Protein AF-0000000074152459 (afdb_homodimer)

Sequence (1018 aa):
MITKLFSEQVTAVPLVAALFVLYLARTVIAWARLRQFTGPRWTGVSNIPHGKAALSEKCHEWYAKVSKEHGPIARIAPGILLTSSPEVWAHVNRQAGYKRSEWYYNACRVEYRRDNVFTQSDNVKHEQRRKQMAPGYSGRENPGLEASIDERLEDLLNLVRTKYISTPDRIVPMDLAKKVQFFTLDVISAVGLGKTFGMLAADKDVDSYLQSSEEGLAAANTAWALGASWLAQSPVLGRFIAPSPRDNNGFGKMMATCFRFVDERVARGDTDKRSDMLASFIRHGLRDDELKSEALEQIIAGSDTTAGAIRGALLLVMTNPRVYALLQKEIDAAVRDGRAPAVGNGLISQAQAKELPLLQAVVRESLRVRTPVANLFPRDVPAGGDTVVVDGERIALPGGVCIGYSAYAMHRDEALYGDDAQAFRPERWFEDDKDKLAAMVRTNDMVFGDGRFTCLGKPVAQMEMAKTIFELLRHFDVALIDPIKPWKTRNLLGLFAISDMWVQVMERSMITKLFSEQVTAVPLVAALFVLYLARTVIAWARLRQFTGPRWTGVSNIPHGKAALSEKCHEWYAKVSKEHGPIARIAPGILLTSSPEVWAHVNRQAGYKRSEWYYNACRVEYRRDNVFTQSDNVKHEQRRKQMAPGYSGRENPGLEASIDERLEDLLNLVRTKYISTPDRIVPMDLAKKVQFFTLDVISAVGLGKTFGMLAADKDVDSYLQSSEEGLAAANTAWALGASWLAQSPVLGRFIAPSPRDNNGFGKMMATCFRFVDERVARGDTDKRSDMLASFIRHGLRDDELKSEALEQIIAGSDTTAGAIRGALLLVMTNPRVYALLQKEIDAAVRDGRAPAVGNGLISQAQAKELPLLQAVVRESLRVRTPVANLFPRDVPAGGDTVVVDGERIALPGGVCIGYSAYAMHRDEALYGDDAQAFRPERWFEDDKDKLAAMVRTNDMVFGDGRFTCLGKPVAQMEMAKTIFELLRHFDVALIDPIKPWKTRNLLGLFAISDMWVQVMERS

Foldseek 3Di:
DVVVVVVVVVVVVVVVVVVVVVLVVLLVVLLVQCVVAAFDPPQSRDLQQQLVLLLVLNVLVVLQVRCVVGHQWHRRHRLEIEGLDLQVQQCLQAPPQKWFDQLQLVLVDQDAQDDALRSDGDLVVNLLRCVLQLVQQDCVLAVCLQVLLQVLLVLLVVLCVPPQAADPVGFRKDWLLQSLLQSQLQSLCCQLLVGGPCCSVVVHCVQCQLVVLVVVLSVSSNCSSVSNSCQLHDPPRVNVVRADCPDNGNNVVVLVVLVVSLVVVVVVVVLPVHRGSLSSSVVSPDDDPNSSSHSSVSSSVRRQLLSQLQVLLVVQLQVDVVLLVVLLVLLVVCCVVVLAPHVVRGFGGPVSLVPRLLLVLSSLLSCLLRPQFAAFSKIFAHQCWDWGADPRDIDTNHGGRIYGYSSNNNSQPCVLQNPCSNDRDSCSCVDPPPVSNVVNVSSSLCSQPHHSRGHSNVVSSSSSNSRSVSVLSNFKNKHFPDPVDQWDWGNRNRGIDTTDRMMTIHTDD/DVVVVVVVVVVVVVVVVVVVVVLVVLLVVLLVQCVVAAFDPPQSRDLQQQLVLLLVLNVLVVLQVRCVVGHQWHRRHRLEIEGLDLQVQQCLQAPPQKWFDQLQLVLVDQDAQDDALRSDGDLVVNLLRCVLQLVQQDCVLAVCLQVLLQVLLVLLVVLCVPPQAADPVGFRKDWLLQSLLQSQLQSLCCQLLVGGPCCSVVVHCVQCQLVVLVVVLSVSSNCSSVSNSCQLHDPPRVNVVRADCPDNGNNVVVLVVLVVSLVVVVVVVVLPVHRGSLSSSVVSPDDDPNSSSHSSVSSSVRRQLLSQLQVLLVVQLQVDVVLLVVLLVLLVVCCVVVLAPHVPRGFGGPVSLVPRLLLVLSSLLSCLLRPQFAAFSKIFAHQCWDWGADPRDIDTNHHGRIYGYSSNNNSQPCVLQNPCSNDRDSCSCVDPPPVSNVVNVSSSLCSQPHHSRGHSNVVSSSSSNSRSVSVLSNFKNKHFPDPVDQWDWGNRNRGIDTTDRMMTIHTDD

Solvent-accessible surface area (backbone atoms only — not comparable to full-atom values): 51220 Å² total; per-residue (Å²): 114,66,67,60,53,53,51,54,49,56,57,46,49,56,51,50,50,50,50,47,50,50,50,50,49,50,33,50,49,33,24,61,67,47,60,87,42,47,51,61,85,60,11,50,68,30,55,59,61,44,19,50,33,41,65,66,26,47,33,44,60,52,43,22,50,45,32,71,76,40,36,50,53,18,29,51,20,54,47,34,34,37,28,35,36,61,61,43,53,47,46,56,36,58,44,82,66,46,29,48,31,57,83,59,29,58,47,65,40,62,44,58,82,43,70,36,74,84,36,39,41,50,63,68,62,28,53,54,48,44,65,30,42,49,52,28,56,33,60,82,49,11,71,53,46,65,59,47,43,48,54,38,51,50,47,48,54,49,47,41,64,73,72,28,54,22,51,82,88,45,64,30,78,34,51,49,40,56,54,43,38,26,40,28,39,26,27,33,26,31,41,43,63,73,45,56,75,47,20,54,85,66,69,45,64,60,72,36,31,61,61,33,45,51,51,49,39,47,50,44,30,47,28,46,31,70,72,46,34,61,50,37,54,31,92,70,60,2,71,76,60,28,62,38,53,82,41,95,46,15,42,14,44,49,45,36,50,49,44,48,46,50,49,52,47,60,70,66,62,53,50,82,80,46,51,32,23,48,27,33,27,43,73,50,65,45,50,70,68,60,36,43,45,43,53,48,48,46,47,60,60,48,13,54,46,44,26,33,36,43,53,37,33,50,52,55,37,33,28,21,36,66,61,38,51,53,50,42,50,52,49,50,48,30,31,74,70,61,59,28,48,43,91,88,63,59,74,63,47,67,75,42,48,71,69,36,65,64,61,51,22,40,53,53,39,24,46,38,73,37,51,34,60,38,39,50,75,42,27,27,36,28,75,88,30,49,75,41,55,56,97,84,38,80,43,80,41,58,43,67,24,29,42,21,44,25,46,61,32,40,53,39,30,41,89,78,62,32,93,39,28,77,44,85,55,42,55,62,73,69,50,81,53,60,68,59,41,49,53,48,49,57,51,55,49,45,79,44,36,40,66,84,59,42,48,68,55,48,62,56,44,53,43,52,41,53,48,49,55,49,50,49,52,67,48,34,44,55,23,55,43,43,61,80,56,41,53,44,75,34,37,38,78,20,36,55,54,59,40,66,23,39,25,35,32,27,72,54,132,115,65,68,60,54,53,50,54,50,58,56,46,48,56,50,49,50,50,52,48,48,50,50,50,49,51,34,49,50,34,26,60,68,45,61,88,41,46,50,61,84,60,11,50,68,29,55,57,60,43,17,51,34,41,65,66,26,48,33,45,59,52,42,22,49,46,32,70,77,42,35,50,54,19,30,49,21,54,48,32,35,37,29,35,37,62,61,45,52,48,46,56,36,58,44,85,66,45,30,49,32,56,81,59,29,59,46,64,41,61,43,61,83,43,69,38,76,84,37,40,40,49,63,68,62,29,53,54,47,45,65,30,42,49,53,28,55,34,62,84,49,10,70,53,46,65,58,46,43,48,54,38,50,50,46,48,54,48,47,42,64,74,72,28,53,22,51,82,88,45,62,29,77,36,53,49,38,56,55,43,37,27,40,27,39,26,28,33,26,30,42,41,63,73,44,57,76,47,21,54,84,66,69,45,64,61,72,36,31,62,62,33,44,52,51,49,38,48,50,45,28,49,28,47,32,68,70,46,34,63,49,38,54,32,93,69,60,2,73,76,61,29,61,39,52,81,39,95,46,15,44,13,45,47,45,36,49,50,43,48,46,50,49,53,48,61,69,66,61,52,49,82,78,45,53,31,25,48,28,34,26,44,74,49,66,46,50,69,69,58,37,43,45,44,53,48,47,46,44,62,61,47,12,54,46,44,24,34,36,43,53,37,34,50,53,55,35,32,29,22,35,67,60,39,51,53,50,42,51,51,50,49,47,31,31,75,69,62,56,29,49,44,90,89,64,59,74,65,47,66,75,45,50,73,68,35,64,65,60,50,23,41,54,53,38,25,46,40,71,37,52,33,60,38,40,48,77,42,26,26,36,29,76,86,29,50,76,42,54,56,97,86,38,80,43,80,41,57,42,68,25,30,42,21,42,24,47,60,34,40,54,38,31,41,90,78,64,32,94,40,27,78,45,85,56,41,54,63,74,69,49,80,54,60,67,60,40,50,53,48,49,57,51,55,49,43,79,46,36,39,66,84,60,41,47,69,56,49,62,56,42,51,44,51,40,52,48,49,56,50,52,48,51,67,48,33,45,55,23,54,43,42,60,80,57,41,53,45,75,37,36,38,79,20,36,54,53,60,39,66,23,38,24,34,32,27,71,55,130

Structure (mmCIF, N/CA/C/O backbone):
data_AF-0000000074152459-model_v1
#
loop_
_entity.id
_entity.type
_entity.pdbx_description
1 polymer 'Cytochrome P450 monooxygenase ABA1'
#
loop_
_atom_site.group_PDB
_atom_site.id
_atom_site.type_symbol
_atom_site.label_atom_id
_atom_site.label_alt_id
_atom_site.label_comp_id
_atom_site.label_asym_id
_atom_site.label_entity_id
_atom_site.label_seq_id
_atom_site.pdbx_PDB_ins_code
_atom_site.Cartn_x
_atom_site.Cartn_y
_atom_site.Cartn_z
_atom_site.occupancy
_atom_site.B_iso_or_equiv
_atom_site.auth_seq_id
_atom_site.auth_comp_id
_atom_site.auth_asym_id
_atom_site.auth_atom_id
_atom_site.pdbx_PDB_model_num
ATOM 1 N N . MET A 1 1 ? -18.844 50.094 -41.281 1 32.16 1 MET A N 1
ATOM 2 C CA . MET A 1 1 ? -18.797 49.156 -40.188 1 32.16 1 MET A CA 1
ATOM 3 C C . MET A 1 1 ? -17.531 48.281 -40.219 1 32.16 1 MET A C 1
ATOM 5 O O . MET A 1 1 ? -17.031 47.844 -39.188 1 32.16 1 MET A O 1
ATOM 9 N N . ILE A 1 2 ? -17.031 48.031 -41.406 1 46.66 2 ILE A N 1
ATOM 10 C CA . ILE A 1 2 ? -15.828 47.219 -41.594 1 46.66 2 ILE A CA 1
ATOM 11 C C . ILE A 1 2 ? -14.594 48.062 -41.281 1 46.66 2 ILE A C 1
ATOM 13 O O . ILE A 1 2 ? -13.609 47.562 -40.719 1 46.66 2 ILE A O 1
ATOM 17 N N . THR A 1 3 ? -14.664 49.25 -41.656 1 40.62 3 THR A N 1
ATOM 18 C CA . THR A 1 3 ? -13.492 50.094 -41.438 1 40.62 3 THR A CA 1
ATOM 19 C C . THR A 1 3 ? -13.258 50.344 -39.938 1 40.62 3 THR A C 1
ATOM 21 O O . THR A 1 3 ? -12.133 50.594 -39.5 1 40.62 3 THR A O 1
ATOM 24 N N . LYS A 1 4 ? -14.43 50.438 -39.25 1 48.94 4 LYS A N 1
ATOM 25 C CA . LYS A 1 4 ? -14.289 50.656 -37.812 1 48.94 4 LYS A CA 1
ATOM 26 C C . LYS A 1 4 ? -13.742 49.375 -37.125 1 48.94 4 LYS A C 1
ATOM 28 O O . LYS A 1 4 ? -13.164 49.469 -36.062 1 48.94 4 LYS A O 1
ATOM 33 N N . LEU A 1 5 ? -14.023 48.219 -37.719 1 48.81 5 LEU A N 1
ATOM 34 C CA . LEU A 1 5 ? -13.5 47 -37.156 1 48.81 5 LEU A CA 1
ATOM 35 C C . LEU A 1 5 ? -11.984 46.906 -37.312 1 48.81 5 LEU A C 1
ATOM 37 O O . LEU A 1 5 ? -11.289 46.406 -36.438 1 48.81 5 LEU A O 1
ATOM 41 N N . PHE A 1 6 ? -11.484 47.531 -38.438 1 52.28 6 PHE A N 1
ATOM 42 C CA . PHE A 1 6 ? -10.039 47.531 -38.656 1 52.28 6 PHE A CA 1
ATOM 43 C C . PHE A 1 6 ? -9.336 48.531 -37.75 1 52.28 6 PHE A C 1
ATOM 45 O O . PHE A 1 6 ? -8.164 48.344 -37.406 1 52.28 6 PHE A O 1
ATOM 52 N N . SER A 1 7 ? -10.031 49.531 -37.375 1 50 7 SER A N 1
ATOM 53 C CA . SER A 1 7 ? -9.406 50.531 -36.5 1 50 7 SER A CA 1
ATOM 54 C C . SER A 1 7 ? -9.281 50 -35.062 1 50 7 SER A C 1
ATOM 56 O O . SER A 1 7 ? -8.281 50.219 -34.406 1 50 7 SER A O 1
ATOM 58 N N . GLU A 1 8 ? -10.258 49.312 -34.656 1 54.03 8 GLU A N 1
ATOM 59 C CA . GLU A 1 8 ? -10.227 48.688 -33.344 1 54.03 8 GLU A CA 1
ATOM 60 C C . GLU A 1 8 ? -9.203 47.562 -33.25 1 54.03 8 GLU A C 1
ATOM 62 O O . GLU A 1 8 ? -8.57 47.375 -32.219 1 54.03 8 GLU A O 1
ATOM 67 N N . GLN A 1 9 ? -8.969 47 -34.406 1 56.75 9 GLN A N 1
ATOM 68 C CA . GLN A 1 9 ? -7.934 45.969 -34.469 1 56.75 9 GLN A CA 1
ATOM 69 C C . GLN A 1 9 ? -6.543 46.594 -34.375 1 56.75 9 GLN A C 1
ATOM 71 O O . GLN A 1 9 ? -5.637 46 -33.781 1 56.75 9 GLN A O 1
ATOM 76 N N . VAL A 1 10 ? -6.48 47.812 -34.812 1 58.53 10 VAL A N 1
ATOM 77 C CA . VAL A 1 10 ? -5.203 48.5 -34.844 1 58.53 10 VAL A CA 1
ATOM 78 C C . VAL A 1 10 ? -4.801 48.875 -33.406 1 58.53 10 VAL A C 1
ATOM 80 O O . VAL A 1 10 ? -3.623 48.812 -33.062 1 58.53 10 VAL A O 1
ATOM 83 N N . THR A 1 11 ? -5.816 49.156 -32.594 1 68.38 11 THR A N 1
ATOM 84 C CA . THR A 1 11 ? -5.508 49.531 -31.219 1 68.38 11 THR A CA 1
ATOM 85 C C . THR A 1 11 ? -5.234 48.312 -30.344 1 68.38 11 THR A C 1
ATOM 87 O O . THR A 1 11 ? -4.488 48.406 -29.359 1 68.38 11 THR A O 1
ATOM 90 N N . ALA A 1 12 ? -5.73 47.219 -30.797 1 78.19 12 ALA A N 1
ATOM 91 C CA . ALA A 1 12 ? -5.586 46 -29.969 1 78.19 12 ALA A CA 1
ATOM 92 C C . ALA A 1 12 ? -4.188 45.406 -30.109 1 78.19 12 ALA A C 1
ATOM 94 O O . ALA A 1 12 ? -3.619 44.906 -29.141 1 78.19 12 ALA A O 1
ATOM 95 N N . VAL A 1 13 ? -3.617 45.594 -31.266 1 81.25 13 VAL A N 1
ATOM 96 C CA . VAL A 1 13 ? -2.326 44.969 -31.531 1 81.25 13 VAL A CA 1
ATOM 97 C C . VAL A 1 13 ? -1.237 45.656 -30.719 1 81.25 13 VAL A C 1
ATOM 99 O O . VAL A 1 13 ? -0.46 45 -30.031 1 81.25 13 VAL A O 1
ATOM 102 N N . PRO A 1 14 ? -1.283 46.969 -30.734 1 84.69 14 PRO A N 1
ATOM 103 C CA . PRO A 1 14 ? -0.271 47.625 -29.906 1 84.69 14 PRO A CA 1
ATOM 104 C C . PRO A 1 14 ? -0.463 47.312 -28.422 1 84.69 14 PRO A C 1
ATOM 106 O O . PRO A 1 14 ? 0.516 47.188 -27.672 1 84.69 14 PRO A O 1
ATOM 109 N N . LEU A 1 15 ? -1.603 47.312 -28.062 1 87.56 15 LEU A N 1
ATOM 110 C CA . LEU A 1 15 ? -1.88 47 -26.656 1 87.56 15 LEU A CA 1
ATOM 111 C C . LEU A 1 15 ? -1.425 45.562 -26.328 1 87.56 15 LEU A C 1
ATOM 113 O O . LEU A 1 15 ? -0.815 45.344 -25.281 1 87.56 15 LEU A O 1
ATOM 117 N N . VAL A 1 16 ? -1.729 44.656 -27.141 1 88.06 16 VAL A N 1
ATOM 118 C CA . VAL A 1 16 ? -1.307 43.281 -26.938 1 88.06 16 VAL A CA 1
ATOM 119 C C . VAL A 1 16 ? 0.218 43.188 -26.969 1 88.06 16 VAL A C 1
ATOM 121 O O . VAL A 1 16 ? 0.818 42.469 -26.156 1 88.06 16 VAL A O 1
ATOM 124 N N . ALA A 1 17 ? 0.776 43.844 -27.875 1 88.25 17 ALA A N 1
ATOM 125 C CA . ALA A 1 17 ? 2.234 43.875 -27.938 1 88.25 17 ALA A CA 1
ATOM 126 C C . ALA A 1 17 ? 2.834 44.5 -26.672 1 88.25 17 ALA A C 1
ATOM 128 O O . ALA A 1 17 ? 3.832 44 -26.156 1 88.25 17 ALA A O 1
ATOM 129 N N . ALA A 1 18 ? 2.299 45.531 -26.266 1 89.19 18 ALA A N 1
ATOM 130 C CA . ALA A 1 18 ? 2.766 46.156 -25.031 1 89.19 18 ALA A CA 1
ATOM 131 C C . ALA A 1 18 ? 2.609 45.219 -23.844 1 89.19 18 ALA A C 1
ATOM 133 O O . ALA A 1 18 ? 3.504 45.125 -23 1 89.19 18 ALA A O 1
ATOM 134 N N . LEU A 1 19 ? 1.515 44.625 -23.797 1 87.69 19 LEU A N 1
ATOM 135 C CA . LEU A 1 19 ? 1.275 43.656 -22.734 1 87.69 19 LEU A CA 1
ATOM 136 C C . LEU A 1 19 ? 2.262 42.5 -22.812 1 87.69 19 LEU A C 1
ATOM 138 O O . LEU A 1 19 ? 2.73 42 -21.781 1 87.69 19 LEU A O 1
ATOM 142 N N . PHE A 1 20 ? 2.516 42.156 -23.938 1 88 20 PHE A N 1
ATOM 143 C CA . PHE A 1 20 ? 3.479 41.062 -24.141 1 88 20 PHE A CA 1
ATOM 144 C C . PHE A 1 20 ? 4.875 41.5 -23.703 1 88 20 PHE A C 1
ATOM 146 O O . PHE A 1 20 ? 5.594 40.75 -23.062 1 88 20 PHE A O 1
ATOM 153 N N . VAL A 1 21 ? 5.246 42.656 -24.062 1 87.25 21 VAL A N 1
ATOM 154 C CA . VAL A 1 21 ? 6.547 43.188 -23.672 1 87.25 21 VAL A CA 1
ATOM 155 C C . VAL A 1 21 ? 6.621 43.312 -22.156 1 87.25 21 VAL A C 1
ATOM 157 O O . VAL A 1 21 ? 7.648 43 -21.547 1 87.25 21 VAL A O 1
ATOM 160 N N . LEU A 1 22 ? 5.621 43.75 -21.641 1 87.25 22 LEU A N 1
ATOM 161 C CA . LEU A 1 22 ? 5.566 43.844 -20.188 1 87.25 22 LEU A CA 1
ATOM 162 C C . LEU A 1 22 ? 5.688 42.469 -19.562 1 87.25 22 LEU A C 1
ATOM 164 O O . LEU A 1 22 ? 6.383 42.281 -18.562 1 87.25 22 LEU A O 1
ATOM 168 N N . TYR A 1 23 ? 4.984 41.625 -20.094 1 84.12 23 TYR A N 1
ATOM 169 C CA . TYR A 1 23 ? 5.07 40.25 -19.609 1 84.12 23 TYR A CA 1
ATOM 170 C C . TYR A 1 23 ? 6.496 39.719 -19.719 1 84.12 23 TYR A C 1
ATOM 172 O O . TYR A 1 23 ? 7.016 39.125 -18.781 1 84.12 23 TYR A O 1
ATOM 180 N N . LEU A 1 24 ? 7.059 39.938 -20.797 1 87.31 24 LEU A N 1
ATOM 181 C CA . LEU A 1 24 ? 8.43 39.469 -21.016 1 87.31 24 LEU A CA 1
ATOM 182 C C . LEU A 1 24 ? 9.383 40.156 -20.047 1 87.31 24 LEU A C 1
ATOM 184 O O . LEU A 1 24 ? 10.297 39.531 -19.516 1 87.31 24 LEU A O 1
ATOM 188 N N . ALA A 1 25 ? 9.203 41.406 -19.922 1 88.81 25 ALA A N 1
ATOM 189 C CA . ALA A 1 25 ? 10.055 42.156 -19 1 88.81 25 ALA A CA 1
ATOM 190 C C . ALA A 1 25 ? 9.922 41.625 -17.578 1 88.81 25 ALA A C 1
ATOM 192 O O . ALA A 1 25 ? 10.93 41.406 -16.891 1 88.81 25 ALA A O 1
ATOM 193 N N . ARG A 1 26 ? 8.766 41.438 -17.172 1 85.19 26 ARG A N 1
ATOM 194 C CA . ARG A 1 26 ? 8.523 40.875 -15.836 1 85.19 26 ARG A CA 1
ATOM 195 C C . ARG A 1 26 ? 9.156 39.5 -15.68 1 85.19 26 ARG A C 1
ATOM 197 O O . ARG A 1 26 ? 9.703 39.188 -14.625 1 85.19 26 ARG A O 1
ATOM 204 N N . THR A 1 27 ? 9.055 38.781 -16.688 1 85.81 27 THR A N 1
ATOM 205 C CA . THR A 1 27 ? 9.617 37.438 -16.672 1 85.81 27 THR A CA 1
ATOM 206 C C . THR A 1 27 ? 11.141 37.5 -16.562 1 85.81 27 THR A C 1
ATOM 208 O O . THR A 1 27 ? 11.734 36.719 -15.805 1 85.81 27 THR A O 1
ATOM 211 N N . VAL A 1 28 ? 11.672 38.312 -17.281 1 88 28 VAL A N 1
ATOM 212 C CA . VAL A 1 28 ? 13.125 38.469 -17.281 1 88 28 VAL A CA 1
ATOM 213 C C . VAL A 1 28 ? 13.594 38.969 -15.922 1 88 28 VAL A C 1
ATOM 215 O O . VAL A 1 28 ? 14.602 38.531 -15.391 1 88 28 VAL A O 1
ATOM 218 N N . ILE A 1 29 ? 12.898 39.875 -15.453 1 86.62 29 ILE A N 1
ATOM 219 C CA . ILE A 1 29 ? 13.25 40.469 -14.164 1 86.62 29 ILE A CA 1
ATOM 220 C C . ILE A 1 29 ? 13.141 39.375 -13.078 1 86.62 29 ILE A C 1
ATOM 222 O O . ILE A 1 29 ? 14.039 39.25 -12.242 1 86.62 29 ILE A O 1
ATOM 226 N N . ALA A 1 30 ? 12.094 38.75 -13.062 1 85.31 30 ALA A N 1
ATOM 227 C CA . ALA A 1 30 ? 11.898 37.656 -12.086 1 85.31 30 ALA A CA 1
ATOM 228 C C . ALA A 1 30 ? 13.008 36.625 -12.203 1 85.31 30 ALA A C 1
ATOM 230 O O . ALA A 1 30 ? 13.523 36.156 -11.188 1 85.31 30 ALA A O 1
ATOM 231 N N . TRP A 1 31 ? 13.32 36.312 -13.414 1 87.88 31 TRP A N 1
ATOM 232 C CA . TRP A 1 31 ? 14.398 35.344 -13.656 1 87.88 31 TRP A CA 1
ATOM 233 C C . TRP A 1 31 ? 15.734 35.875 -13.133 1 87.88 31 TRP A C 1
ATOM 235 O O . TRP A 1 31 ? 16.484 35.156 -12.492 1 87.88 31 TRP A O 1
ATOM 245 N N . ALA A 1 32 ? 15.961 37.031 -13.414 1 89.06 32 ALA A N 1
ATOM 246 C CA . ALA A 1 32 ? 17.234 37.656 -13.039 1 89.06 32 ALA A CA 1
ATOM 247 C C . ALA A 1 32 ? 17.391 37.719 -11.523 1 89.06 32 ALA A C 1
ATOM 249 O O . ALA A 1 32 ? 18.484 37.531 -10.992 1 89.06 32 ALA A O 1
ATOM 250 N N . ARG A 1 33 ? 16.375 37.938 -10.844 1 86.88 33 ARG A N 1
ATOM 251 C CA . ARG A 1 33 ? 16.391 38.031 -9.383 1 86.88 33 ARG A CA 1
ATOM 252 C C . ARG A 1 33 ? 16.781 36.719 -8.734 1 86.88 33 ARG A C 1
ATOM 254 O O . ARG A 1 33 ? 17.406 36.719 -7.664 1 86.88 33 ARG A O 1
ATOM 261 N N . LEU A 1 34 ? 16.375 35.656 -9.352 1 93.19 34 LEU A N 1
ATOM 262 C CA . LEU A 1 34 ? 16.609 34.344 -8.727 1 93.19 34 LEU A CA 1
ATOM 263 C C . LEU A 1 34 ? 17.594 33.531 -9.539 1 93.19 34 LEU A C 1
ATOM 265 O O . LEU A 1 34 ? 17.609 32.281 -9.445 1 93.19 34 LEU A O 1
ATOM 269 N N . ARG A 1 35 ? 18.375 34.156 -10.344 1 90.69 35 ARG A N 1
ATOM 270 C CA . ARG A 1 35 ? 19.281 33.469 -11.273 1 90.69 35 ARG A CA 1
ATOM 271 C C . ARG A 1 35 ? 20.312 32.625 -10.516 1 90.69 35 ARG A C 1
ATOM 273 O O . ARG A 1 35 ? 20.812 31.641 -11.039 1 90.69 35 ARG A O 1
ATOM 280 N N . GLN A 1 36 ? 20.609 33 -9.305 1 92.31 36 GLN A N 1
ATOM 281 C CA . GLN A 1 36 ? 21.641 32.281 -8.547 1 92.31 36 GLN A CA 1
ATOM 282 C C . GLN A 1 36 ? 21.094 30.953 -8.016 1 92.31 36 GLN A C 1
ATOM 284 O O . GLN A 1 36 ? 21.875 30.078 -7.633 1 92.31 36 GLN A O 1
ATOM 289 N N . PHE A 1 37 ? 19.812 30.812 -7.926 1 95.69 37 PHE A N 1
ATOM 290 C CA . PHE A 1 37 ? 19.203 29.594 -7.434 1 95.69 37 PHE A CA 1
ATOM 291 C C . PHE A 1 37 ? 18.812 28.672 -8.586 1 95.69 37 PHE A C 1
ATOM 293 O O . PHE A 1 37 ? 18.203 29.109 -9.555 1 95.69 37 PHE A O 1
ATOM 300 N N . THR A 1 38 ? 19.219 27.453 -8.508 1 96 38 THR A N 1
ATOM 301 C CA . THR A 1 38 ? 18.859 26.484 -9.531 1 96 38 THR A CA 1
ATOM 302 C C . THR A 1 38 ? 17.484 25.859 -9.234 1 96 38 THR A C 1
ATOM 304 O O . THR A 1 38 ? 16.969 26 -8.125 1 96 38 THR A O 1
ATOM 307 N N . GLY A 1 39 ? 16.797 25.312 -10.219 1 96.75 39 GLY A N 1
ATOM 308 C CA . GLY A 1 39 ? 15.516 24.641 -10.133 1 96.75 39 GLY A CA 1
ATOM 309 C C . GLY A 1 39 ? 15.188 23.828 -11.375 1 96.75 39 GLY A C 1
ATOM 310 O O . GLY A 1 39 ? 15.977 23.781 -12.32 1 96.75 39 GLY A O 1
ATOM 311 N N . PRO A 1 40 ? 14.141 23.141 -11.305 1 97.19 40 PRO A N 1
ATOM 312 C CA . PRO A 1 40 ? 13.727 22.391 -12.492 1 97.19 40 PRO A CA 1
ATOM 313 C C . PRO A 1 40 ? 13.609 23.25 -13.742 1 97.19 40 PRO A C 1
ATOM 315 O O . PRO A 1 40 ? 13.453 24.469 -13.641 1 97.19 40 PRO A O 1
ATOM 318 N N . ARG A 1 41 ? 13.633 22.578 -14.875 1 93.38 41 ARG A N 1
ATOM 319 C CA . ARG A 1 41 ? 13.57 23.266 -16.172 1 93.38 41 ARG A CA 1
ATOM 320 C C . ARG A 1 41 ? 12.312 24.125 -16.266 1 93.38 41 ARG A C 1
ATOM 322 O O . ARG A 1 41 ? 11.234 23.719 -15.828 1 93.38 41 ARG A O 1
ATOM 329 N N . TRP A 1 42 ? 12.422 25.344 -16.672 1 94.12 42 TRP A N 1
ATOM 330 C CA . TRP A 1 42 ? 11.367 26.281 -17.031 1 94.12 42 TRP A CA 1
ATOM 331 C C . TRP A 1 42 ? 10.828 27.016 -15.805 1 94.12 42 TRP A C 1
ATOM 333 O O . TRP A 1 42 ? 9.969 27.891 -15.922 1 94.12 42 TRP A O 1
ATOM 343 N N . THR A 1 43 ? 11.297 26.703 -14.562 1 95.25 43 THR A N 1
ATOM 344 C CA . THR A 1 43 ? 10.773 27.328 -13.352 1 95.25 43 THR A CA 1
ATOM 345 C C . THR A 1 43 ? 11.234 28.766 -13.242 1 95.25 43 THR A C 1
ATOM 347 O O . THR A 1 43 ? 10.695 29.547 -12.461 1 95.25 43 THR A O 1
ATOM 350 N N . GLY A 1 44 ? 12.203 29.141 -14.016 1 92.69 44 GLY A N 1
ATOM 351 C CA . GLY A 1 44 ? 12.664 30.516 -14 1 92.69 44 GLY A CA 1
ATOM 352 C C . GLY A 1 44 ? 11.75 31.469 -14.766 1 92.69 44 GLY A C 1
ATOM 353 O O . GLY A 1 44 ? 11.781 32.688 -14.547 1 92.69 44 GLY A O 1
ATOM 354 N N . VAL A 1 45 ? 10.906 30.891 -15.648 1 92.88 45 VAL A N 1
ATOM 355 C CA . VAL A 1 45 ? 10.195 31.797 -16.547 1 92.88 45 VAL A CA 1
ATOM 356 C C . VAL A 1 45 ? 8.711 31.438 -16.562 1 92.88 45 VAL A C 1
ATOM 358 O O . VAL A 1 45 ? 7.902 32.156 -17.141 1 92.88 45 VAL A O 1
ATOM 361 N N . SER A 1 46 ? 8.43 30.312 -15.977 1 93.12 46 SER A N 1
ATOM 362 C CA . SER A 1 46 ? 7.039 29.875 -16.062 1 93.12 46 SER A CA 1
ATOM 363 C C . SER A 1 46 ? 6.578 29.219 -14.773 1 93.12 46 SER A C 1
ATOM 365 O O . SER A 1 46 ? 7.371 28.578 -14.07 1 93.12 46 SER A O 1
ATOM 367 N N . ASN A 1 47 ? 5.277 29.391 -14.523 1 93.62 47 ASN A N 1
ATOM 368 C CA . ASN A 1 47 ? 4.664 28.719 -13.375 1 93.62 47 ASN A CA 1
ATOM 369 C C . ASN A 1 47 ? 4.148 27.328 -13.734 1 93.62 47 ASN A C 1
ATOM 371 O O . ASN A 1 47 ? 3.658 26.609 -12.875 1 93.62 47 ASN A O 1
ATOM 375 N N . ILE A 1 48 ? 4.332 26.875 -14.883 1 95.44 48 ILE A N 1
ATOM 376 C CA . ILE A 1 48 ? 3.707 25.672 -15.406 1 95.44 48 ILE A CA 1
ATOM 377 C C . ILE A 1 48 ? 4.246 24.453 -14.672 1 95.44 48 ILE A C 1
ATOM 379 O O . ILE A 1 48 ? 3.477 23.578 -14.25 1 95.44 48 ILE A O 1
ATOM 383 N N . PRO A 1 49 ? 5.578 24.391 -14.445 1 96.81 49 PRO A N 1
ATOM 384 C CA . PRO A 1 49 ? 6.059 23.203 -13.719 1 96.81 49 PRO A CA 1
ATOM 385 C C . PRO A 1 49 ? 5.465 23.094 -12.312 1 96.81 49 PRO A C 1
ATOM 387 O O . PRO A 1 49 ? 5.086 22 -11.891 1 96.81 49 PRO A O 1
ATOM 390 N N . HIS A 1 50 ? 5.359 24.172 -11.672 1 96.75 50 HIS A N 1
ATOM 391 C CA . HIS A 1 50 ? 4.781 24.188 -10.336 1 96.75 50 HIS A CA 1
ATOM 392 C C . HIS A 1 50 ? 3.297 23.844 -10.375 1 96.75 50 HIS A C 1
ATOM 394 O O . HIS A 1 50 ? 2.814 23.062 -9.547 1 96.75 50 HIS A O 1
ATOM 400 N N . GLY A 1 51 ? 2.572 24.438 -11.266 1 96.38 51 GLY A N 1
ATOM 401 C CA . GLY A 1 51 ? 1.162 24.125 -11.43 1 96.38 51 GLY A CA 1
ATOM 402 C C . GLY A 1 51 ? 0.913 22.656 -11.75 1 96.38 51 GLY A C 1
ATOM 403 O O . GLY A 1 51 ? -0.023 22.0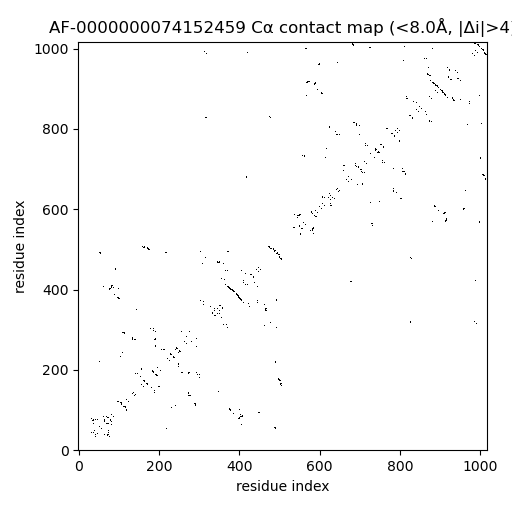47 -11.227 1 96.38 51 GLY A O 1
ATOM 404 N N . LYS A 1 52 ? 1.754 22.172 -12.625 1 97.44 52 LYS A N 1
ATOM 405 C CA . LYS A 1 52 ? 1.649 20.75 -12.984 1 97.44 52 LYS A CA 1
ATOM 406 C C . LYS A 1 52 ? 1.879 19.859 -11.766 1 97.44 52 LYS A C 1
ATOM 408 O O . LYS A 1 52 ? 1.188 18.859 -11.586 1 97.44 52 LYS A O 1
ATOM 413 N N . ALA A 1 53 ? 2.852 20.188 -10.953 1 97.19 53 ALA A N 1
ATOM 414 C CA . ALA A 1 53 ? 3.107 19.453 -9.727 1 97.19 53 ALA A CA 1
ATOM 415 C C . ALA A 1 53 ? 1.896 19.484 -8.797 1 97.19 53 ALA A C 1
ATOM 417 O O . ALA A 1 53 ? 1.519 18.453 -8.219 1 97.19 53 ALA A O 1
ATOM 418 N N . ALA A 1 54 ? 1.307 20.625 -8.711 1 96.25 54 ALA A N 1
ATOM 419 C CA . ALA A 1 54 ? 0.122 20.766 -7.867 1 96.25 54 ALA A CA 1
ATOM 420 C C . ALA A 1 54 ? -1.038 19.938 -8.406 1 96.25 54 ALA A C 1
ATOM 422 O O . ALA A 1 54 ? -1.768 19.312 -7.637 1 96.25 54 ALA A O 1
ATOM 423 N N . LEU A 1 55 ? -1.213 19.938 -9.734 1 96.69 55 LEU A N 1
ATOM 424 C CA . LEU A 1 55 ? -2.305 19.203 -10.367 1 96.69 55 LEU A CA 1
ATOM 425 C C . LEU A 1 55 ? -2.123 17.703 -10.211 1 96.69 55 LEU A C 1
ATOM 427 O O . LEU A 1 55 ? -3.098 16.938 -10.234 1 96.69 55 LEU A O 1
ATOM 431 N N . SER A 1 56 ? -0.892 17.281 -10.039 1 96.88 56 SER A N 1
ATOM 432 C CA . SER A 1 56 ? -0.623 15.859 -9.852 1 96.88 56 SER A CA 1
ATOM 433 C C . SER A 1 56 ? -1.153 15.367 -8.508 1 96.88 56 SER A C 1
ATOM 435 O O . SER A 1 56 ? -1.251 14.164 -8.281 1 96.88 56 SER A O 1
ATOM 437 N N . GLU A 1 57 ? -1.458 16.281 -7.547 1 97.06 57 GLU A N 1
ATOM 438 C CA . GLU A 1 57 ? -1.935 15.992 -6.199 1 97.06 57 GLU A CA 1
ATOM 439 C C . GLU A 1 57 ? -0.879 15.25 -5.391 1 97.06 57 GLU A C 1
ATOM 441 O O . GLU A 1 57 ? -1.21 14.508 -4.461 1 97.06 57 GLU A O 1
ATOM 446 N N . LYS A 1 58 ? 0.351 15.32 -5.801 1 96.81 58 LYS A N 1
ATOM 447 C CA . LYS A 1 58 ? 1.524 14.812 -5.098 1 96.81 58 LYS A CA 1
ATOM 448 C C . LYS A 1 58 ? 2.637 15.859 -5.055 1 96.81 58 LYS A C 1
ATOM 450 O O . LYS A 1 58 ? 3.814 15.523 -5.203 1 96.81 58 LYS A O 1
ATOM 455 N N . CYS A 1 59 ? 2.293 17.047 -4.93 1 97 59 CYS A N 1
ATOM 456 C CA . CYS A 1 59 ? 3.215 18.188 -5.02 1 97 59 CYS A CA 1
ATOM 457 C C . CYS A 1 59 ? 4.332 18.062 -3.99 1 97 59 CYS A C 1
ATOM 459 O O . CYS A 1 59 ? 5.465 18.469 -4.246 1 97 59 CYS A O 1
ATOM 461 N N . HIS A 1 60 ? 4.059 17.484 -2.865 1 97.19 60 HIS A N 1
ATOM 462 C CA . HIS A 1 60 ? 5.043 17.312 -1.799 1 97.19 60 HIS A CA 1
ATOM 463 C C . HIS A 1 60 ? 6.211 16.453 -2.252 1 97.19 60 HIS A C 1
ATOM 465 O O . HIS A 1 60 ? 7.355 16.688 -1.867 1 97.19 60 HIS A O 1
ATOM 471 N N . GLU A 1 61 ? 5.93 15.477 -3.041 1 97.12 61 GLU A N 1
ATOM 472 C CA . GLU A 1 61 ? 7 14.633 -3.566 1 97.12 61 GLU A CA 1
ATOM 473 C C . GLU A 1 61 ? 7.875 15.398 -4.555 1 97.12 61 GLU A C 1
ATOM 475 O O . GLU A 1 61 ? 9.086 15.195 -4.609 1 97.12 61 GLU A O 1
ATOM 480 N N . TRP A 1 62 ? 7.242 16.234 -5.371 1 97.88 62 TRP A N 1
ATOM 481 C CA . TRP A 1 62 ? 7.984 17.078 -6.301 1 97.88 62 TRP A CA 1
ATOM 482 C C . TRP A 1 62 ? 8.906 18.031 -5.551 1 97.88 62 TRP A C 1
ATOM 484 O O . TRP A 1 62 ? 10.062 18.203 -5.93 1 97.88 62 TRP A O 1
ATOM 494 N N . TYR A 1 63 ? 8.406 18.641 -4.477 1 98.31 63 TYR A N 1
ATOM 495 C CA . TYR A 1 63 ? 9.227 19.516 -3.648 1 98.31 63 TYR A CA 1
ATOM 496 C C . TYR A 1 63 ? 10.438 18.781 -3.104 1 98.31 63 TYR A C 1
ATOM 498 O O . TYR A 1 63 ? 11.555 19.312 -3.117 1 98.31 63 TYR A O 1
ATOM 506 N N . ALA A 1 64 ? 10.203 17.609 -2.652 1 97.94 64 ALA A N 1
ATOM 507 C CA . ALA A 1 64 ? 11.305 16.812 -2.105 1 97.94 64 ALA A CA 1
ATOM 508 C C . ALA A 1 64 ? 12.336 16.5 -3.18 1 97.94 64 ALA A C 1
ATOM 510 O O . ALA A 1 64 ? 13.547 16.578 -2.932 1 97.94 64 ALA A O 1
ATOM 511 N N . LYS A 1 65 ? 11.867 16.141 -4.324 1 97.94 65 LYS A N 1
ATOM 512 C CA . LYS A 1 65 ? 12.766 15.836 -5.438 1 97.94 65 LYS A CA 1
ATOM 513 C C . LYS A 1 65 ? 13.594 17.062 -5.82 1 97.94 65 LYS A C 1
ATOM 515 O O . LYS A 1 65 ? 14.797 16.953 -6.051 1 97.94 65 LYS A O 1
ATOM 520 N N . VAL A 1 66 ? 12.953 18.172 -5.906 1 98.31 66 VAL A N 1
ATOM 521 C CA . VAL A 1 66 ? 13.633 19.422 -6.234 1 98.31 66 VAL A CA 1
ATOM 522 C C . VAL A 1 66 ? 14.711 19.719 -5.195 1 98.31 66 VAL A C 1
ATOM 524 O O . VAL A 1 66 ? 15.828 20.094 -5.539 1 98.31 66 VAL A O 1
ATOM 527 N N . SER A 1 67 ? 14.359 19.547 -3.961 1 98.06 67 SER A N 1
ATOM 528 C CA . SER A 1 67 ? 15.305 19.797 -2.879 1 98.06 67 SER A CA 1
ATOM 529 C C . SER A 1 67 ? 16.516 18.875 -2.977 1 98.06 67 SER A C 1
ATOM 531 O O . SER A 1 67 ? 17.641 19.297 -2.73 1 98.06 67 SER A O 1
ATOM 533 N N . LYS A 1 68 ? 16.234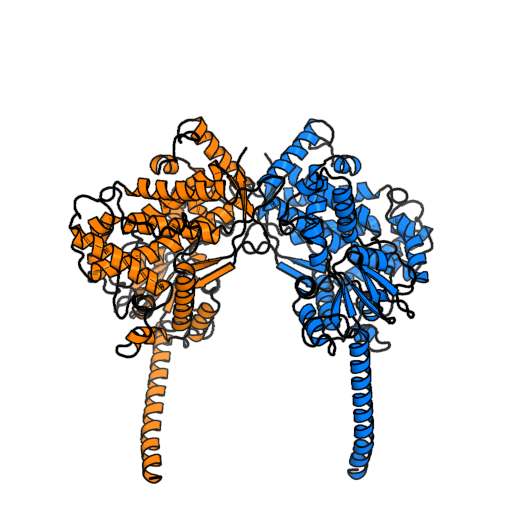 17.672 -3.281 1 97.06 68 LYS A N 1
ATOM 534 C CA . LYS A 1 68 ? 17.312 16.703 -3.41 1 97.06 68 LYS A CA 1
ATOM 535 C C . LYS A 1 68 ? 18.234 17.047 -4.574 1 97.06 68 LYS A C 1
ATOM 537 O O . LYS A 1 68 ? 19.453 16.953 -4.457 1 97.06 68 LYS A O 1
ATOM 542 N N . GLU A 1 69 ? 17.688 17.5 -5.656 1 97.75 69 GLU A N 1
ATOM 543 C CA . GLU A 1 69 ? 18.438 17.703 -6.895 1 97.75 69 GLU A CA 1
ATOM 544 C C . GLU A 1 69 ? 19.125 19.062 -6.902 1 97.75 69 GLU A C 1
ATOM 546 O O . GLU A 1 69 ? 20.188 19.234 -7.504 1 97.75 69 GLU A O 1
ATOM 551 N N . HIS A 1 70 ? 18.484 20.047 -6.215 1 97.5 70 HIS A N 1
ATOM 552 C CA . HIS A 1 70 ? 18.953 21.406 -6.406 1 97.5 70 HIS A CA 1
ATOM 553 C C . HIS A 1 70 ? 19.438 22.016 -5.094 1 97.5 70 HIS A C 1
ATOM 555 O O . HIS A 1 70 ? 19.906 23.156 -5.066 1 97.5 70 HIS A O 1
ATOM 561 N N . GLY A 1 71 ? 19.281 21.25 -3.984 1 95.56 71 GLY A N 1
ATOM 562 C CA . GLY A 1 71 ? 19.891 21.688 -2.732 1 95.56 71 GLY A CA 1
ATOM 563 C C . GLY A 1 71 ? 18.891 22.312 -1.782 1 95.56 71 GLY A C 1
ATOM 564 O O . GLY A 1 71 ? 17.672 22.234 -2.002 1 95.56 71 GLY A O 1
ATOM 565 N N . PRO A 1 72 ? 19.359 22.938 -0.739 1 96.81 72 PRO A N 1
ATOM 566 C CA . PRO A 1 72 ? 18.531 23.391 0.38 1 96.81 72 PRO A CA 1
ATOM 567 C C . PRO A 1 72 ? 17.656 24.594 0.024 1 96.81 72 PRO A C 1
ATOM 569 O O . PRO A 1 72 ? 16.672 24.891 0.716 1 96.81 72 PRO A O 1
ATOM 572 N N . ILE A 1 73 ? 18.016 25.422 -0.95 1 98 73 ILE A N 1
ATOM 573 C CA . ILE A 1 73 ? 17.203 26.484 -1.511 1 98 73 ILE A CA 1
ATOM 574 C C . ILE A 1 73 ? 17.156 26.359 -3.031 1 98 73 ILE A C 1
ATOM 576 O O . ILE A 1 73 ? 18.203 26.359 -3.693 1 98 73 ILE A O 1
ATOM 580 N N . ALA A 1 74 ? 15.977 26.203 -3.527 1 98.06 74 ALA A N 1
ATOM 581 C CA . ALA A 1 74 ? 15.812 25.984 -4.961 1 98.06 74 ALA A CA 1
ATOM 582 C C . ALA A 1 74 ? 14.641 26.797 -5.508 1 98.06 74 ALA A C 1
ATOM 584 O O . ALA A 1 74 ? 13.727 27.156 -4.762 1 98.06 74 ALA A O 1
ATOM 585 N N . ARG A 1 75 ? 14.734 27.125 -6.766 1 97.75 75 ARG A N 1
ATOM 586 C CA . ARG A 1 75 ? 13.648 27.844 -7.434 1 97.75 75 ARG A CA 1
ATOM 587 C C . ARG A 1 75 ? 12.586 26.891 -7.938 1 97.75 75 ARG A C 1
ATOM 589 O O . ARG A 1 75 ? 12.898 25.875 -8.555 1 97.75 75 ARG A O 1
ATOM 596 N N . ILE A 1 76 ? 11.32 27.188 -7.668 1 97.56 76 ILE A N 1
ATOM 597 C CA . ILE A 1 76 ? 10.273 26.281 -8.125 1 97.56 76 ILE A CA 1
ATOM 598 C C . ILE A 1 76 ? 9.305 27.031 -9.039 1 97.56 76 ILE A C 1
ATOM 600 O O . ILE A 1 76 ? 8.43 26.422 -9.656 1 97.56 76 ILE A O 1
ATOM 604 N N . ALA A 1 77 ? 9.375 28.281 -9.172 1 95.75 77 ALA A N 1
ATOM 605 C CA . ALA A 1 77 ? 8.633 29.172 -10.055 1 95.75 77 ALA A CA 1
ATOM 606 C C . ALA A 1 77 ? 9.258 30.562 -10.078 1 95.75 77 ALA A C 1
ATOM 608 O O . ALA A 1 77 ? 10.133 30.875 -9.273 1 95.75 77 ALA A O 1
ATOM 609 N N . PRO A 1 78 ? 8.82 31.406 -11.07 1 93.88 78 PRO A N 1
ATOM 610 C CA . PRO A 1 78 ? 9.32 32.781 -11.016 1 93.88 78 PRO A CA 1
ATOM 611 C C . PRO A 1 78 ? 8.953 33.5 -9.719 1 93.88 78 PRO A C 1
ATOM 613 O O . PRO A 1 78 ? 7.77 33.594 -9.383 1 93.88 78 PRO A O 1
ATOM 616 N N . GLY A 1 79 ? 10 33.844 -8.953 1 94.56 79 GLY A N 1
ATOM 617 C CA . GLY A 1 79 ? 9.781 34.594 -7.73 1 94.56 79 GLY A CA 1
ATOM 618 C C . GLY A 1 79 ? 9.492 33.719 -6.527 1 94.56 79 GLY A C 1
ATOM 619 O O . GLY A 1 79 ? 9.219 34.219 -5.438 1 94.56 79 GLY A O 1
ATOM 620 N N . ILE A 1 80 ? 9.531 32.375 -6.668 1 96.81 80 ILE A N 1
ATOM 621 C CA . ILE A 1 80 ? 9.203 31.484 -5.559 1 96.81 80 ILE A CA 1
ATOM 622 C C . ILE A 1 80 ? 10.367 30.547 -5.293 1 96.81 80 ILE A C 1
ATOM 624 O O . ILE A 1 80 ? 10.789 29.797 -6.18 1 96.81 80 ILE A O 1
ATOM 628 N N . LEU A 1 81 ? 10.844 30.562 -4.094 1 98 81 LEU A N 1
ATOM 629 C CA . LEU A 1 81 ? 11.898 29.672 -3.637 1 98 81 LEU A CA 1
ATOM 630 C C . LEU A 1 81 ? 11.344 28.609 -2.695 1 98 81 LEU A C 1
ATOM 632 O O . LEU A 1 81 ? 10.289 28.797 -2.092 1 98 81 LEU A O 1
ATOM 636 N N . LEU A 1 82 ? 11.992 27.469 -2.695 1 98.38 82 LEU A N 1
ATOM 637 C CA . LEU A 1 82 ? 11.711 26.328 -1.818 1 98.38 82 LEU A CA 1
ATOM 638 C C . LEU A 1 82 ? 12.922 26 -0.947 1 98.38 82 LEU A C 1
ATOM 640 O O . LEU A 1 82 ? 14.055 25.953 -1.439 1 98.38 82 LEU A O 1
ATOM 644 N N . THR A 1 83 ? 12.656 25.844 0.337 1 98.44 83 THR A N 1
ATOM 645 C CA . THR A 1 83 ? 13.781 25.469 1.18 1 98.44 83 THR A CA 1
ATOM 646 C C . THR A 1 83 ? 13.516 24.141 1.89 1 98.44 83 THR A C 1
ATOM 648 O O . THR A 1 83 ? 12.391 23.875 2.295 1 98.44 83 THR A O 1
ATOM 651 N N . SER A 1 84 ? 14.547 23.328 2.021 1 97.94 84 SER A N 1
ATOM 652 C CA . SER A 1 84 ? 14.531 22.109 2.822 1 97.94 84 SER A CA 1
ATOM 653 C C . SER A 1 84 ? 15.414 22.25 4.059 1 97.94 84 SER A C 1
ATOM 655 O O . SER A 1 84 ? 15.625 21.281 4.789 1 97.94 84 SER A O 1
ATOM 657 N N . SER A 1 85 ? 15.93 23.484 4.32 1 97.62 85 SER A N 1
ATOM 658 C CA . SER A 1 85 ? 16.797 23.734 5.465 1 97.62 85 SER A CA 1
ATOM 659 C C . SER A 1 85 ? 16 24.156 6.688 1 97.62 85 SER A C 1
ATOM 661 O O . SER A 1 85 ? 15.312 25.188 6.656 1 97.62 85 SER A O 1
ATOM 663 N N . PRO A 1 86 ? 16.156 23.391 7.781 1 96.75 86 PRO A N 1
ATOM 664 C CA . PRO A 1 86 ? 15.469 23.812 9 1 96.75 86 PRO A CA 1
ATOM 665 C C . PRO A 1 86 ? 15.945 25.172 9.508 1 96.75 86 PRO A C 1
ATOM 667 O O . PRO A 1 86 ? 15.148 25.938 10.062 1 96.75 86 PRO A O 1
ATOM 670 N N . GLU A 1 87 ? 17.156 25.484 9.281 1 96.12 87 GLU A N 1
ATOM 671 C CA . GLU A 1 87 ? 17.719 26.766 9.719 1 96.12 87 GLU A CA 1
ATOM 672 C C . GLU A 1 87 ? 17.078 27.938 8.961 1 96.12 87 GLU A C 1
ATOM 674 O O . GLU A 1 87 ? 16.688 28.922 9.57 1 96.12 87 GLU A O 1
ATOM 679 N N . VAL A 1 88 ? 17.016 27.734 7.703 1 97.44 88 VAL A N 1
ATOM 680 C CA . VAL A 1 88 ? 16.422 28.781 6.883 1 97.44 88 VAL A CA 1
ATOM 681 C C . VAL A 1 88 ? 14.953 28.953 7.25 1 97.44 88 VAL A C 1
ATOM 683 O O . VAL A 1 88 ? 14.469 30.078 7.402 1 97.44 88 VAL A O 1
ATOM 686 N N . TRP A 1 89 ? 14.305 27.859 7.379 1 97.69 89 TRP A N 1
ATOM 687 C CA . TRP A 1 89 ? 12.875 27.906 7.66 1 97.69 89 TRP A CA 1
ATOM 688 C C . TRP A 1 89 ? 12.609 28.547 9.023 1 97.69 89 TRP A C 1
ATOM 690 O O . TRP A 1 89 ? 11.672 29.328 9.18 1 97.69 89 TRP A O 1
ATOM 700 N N . ALA A 1 90 ? 13.422 28.25 10.016 1 97.19 90 ALA A N 1
ATOM 701 C CA . ALA A 1 90 ? 13.312 28.891 11.328 1 97.19 90 ALA A CA 1
ATOM 702 C C . ALA A 1 90 ? 13.531 30.391 11.219 1 97.19 90 ALA A C 1
ATOM 704 O O . ALA A 1 90 ? 12.781 31.172 11.805 1 97.19 90 ALA A O 1
ATOM 705 N N . HIS A 1 91 ? 14.531 30.75 10.469 1 97.25 91 HIS A N 1
ATOM 706 C CA . HIS A 1 91 ? 14.836 32.156 10.266 1 97.25 91 HIS A CA 1
ATOM 707 C C . HIS A 1 91 ? 13.648 32.906 9.656 1 97.25 91 HIS A C 1
ATOM 709 O O . HIS A 1 91 ? 13.258 33.969 10.148 1 97.25 91 HIS A O 1
ATOM 715 N N . VAL A 1 92 ? 13.094 32.281 8.656 1 97 92 VAL A N 1
ATOM 716 C CA . VAL A 1 92 ? 11.984 32.875 7.902 1 97 92 VAL A CA 1
ATOM 717 C C . VAL A 1 92 ? 10.781 33.062 8.82 1 97 92 VAL A C 1
ATOM 719 O O . VAL A 1 92 ? 10.039 34.031 8.703 1 97 92 VAL A O 1
ATOM 722 N N . ASN A 1 93 ? 10.586 32.188 9.742 1 97.12 93 ASN A N 1
ATOM 723 C CA . ASN A 1 93 ? 9.398 32.188 10.594 1 97.12 93 ASN A CA 1
ATOM 724 C C . ASN A 1 93 ? 9.617 33.062 11.836 1 97.12 93 ASN A C 1
ATOM 726 O O . ASN A 1 93 ? 8.656 33.438 12.516 1 97.12 93 ASN A O 1
ATOM 730 N N . ARG A 1 94 ? 10.836 33.438 12.141 1 96.19 94 ARG A N 1
ATOM 731 C CA . ARG A 1 94 ? 11.125 34.125 13.383 1 96.19 94 ARG A CA 1
ATOM 732 C C . ARG A 1 94 ? 11.562 35.562 13.109 1 96.19 94 ARG A C 1
ATOM 734 O O . ARG A 1 94 ? 11.328 36.469 13.938 1 96.19 94 ARG A O 1
ATOM 741 N N . GLN A 1 95 ? 12.219 35.781 12 1 94.94 95 GLN A N 1
ATOM 742 C CA . GLN A 1 95 ? 12.742 37.094 11.672 1 94.94 95 GLN A CA 1
ATOM 743 C C . GLN A 1 95 ? 11.625 38.062 11.305 1 94.94 95 GLN A C 1
ATOM 745 O O . GLN A 1 95 ? 10.688 37.688 10.594 1 94.94 95 GLN A O 1
ATOM 750 N N . ALA A 1 96 ? 11.789 39.25 11.703 1 91.38 96 ALA A N 1
ATOM 751 C CA . ALA A 1 96 ? 10.797 40.281 11.414 1 91.38 96 ALA A CA 1
ATOM 752 C C . ALA A 1 96 ? 10.789 40.625 9.93 1 91.38 96 ALA A C 1
ATOM 754 O O . ALA A 1 96 ? 11.82 40.562 9.266 1 91.38 96 ALA A O 1
ATOM 755 N N . GLY A 1 97 ? 9.703 40.969 9.508 1 92.81 97 GLY A N 1
ATOM 756 C CA . GLY A 1 97 ? 9.594 41.469 8.148 1 92.81 97 GLY A CA 1
ATOM 757 C C . GLY A 1 97 ? 8.984 40.469 7.184 1 92.81 97 GLY A C 1
ATOM 758 O O . GLY A 1 97 ? 8.43 40.844 6.152 1 92.81 97 GLY A O 1
ATOM 759 N N . TYR A 1 98 ? 9.234 39.188 7.473 1 96.75 98 TYR A N 1
ATOM 760 C CA . TYR A 1 98 ? 8.602 38.188 6.621 1 96.75 98 TYR A CA 1
ATOM 761 C C . TYR A 1 98 ? 7.094 38.156 6.832 1 96.75 98 TYR A C 1
ATOM 763 O O . TYR A 1 98 ? 6.617 38.312 7.957 1 96.75 98 TYR A O 1
ATOM 771 N N . LYS A 1 99 ? 6.344 38 5.805 1 95.56 99 LYS A N 1
ATOM 772 C CA . LYS A 1 99 ? 4.895 37.906 5.93 1 95.56 99 LYS A CA 1
ATOM 773 C C . LYS A 1 99 ? 4.352 36.75 5.059 1 95.56 99 LYS A C 1
ATOM 775 O O . LYS A 1 99 ? 4.992 36.375 4.082 1 95.56 99 LYS A O 1
ATOM 780 N N . ARG A 1 100 ? 3.205 36.281 5.352 1 96.62 100 ARG A N 1
ATOM 781 C CA . ARG A 1 100 ? 2.504 35.281 4.547 1 96.62 100 ARG A CA 1
ATOM 782 C C . ARG A 1 100 ? 2.189 35.812 3.156 1 96.62 100 ARG A C 1
ATOM 784 O O . ARG A 1 100 ? 1.79 36.969 3.01 1 96.62 100 ARG A O 1
ATOM 791 N N . SER A 1 101 ? 2.432 35.031 2.176 1 96.31 101 SER A N 1
ATOM 792 C CA . SER A 1 101 ? 2.244 35.469 0.802 1 96.31 101 SER A CA 1
ATOM 793 C C . SER A 1 101 ? 0.766 35.531 0.434 1 96.31 101 SER A C 1
ATOM 795 O O . SER A 1 101 ? 0.069 34.531 0.486 1 96.31 101 SER A O 1
ATOM 797 N N . GLU A 1 102 ? 0.322 36.594 -0.048 1 93.38 102 GLU A N 1
ATOM 798 C CA . GLU A 1 102 ? -1.095 36.844 -0.318 1 93.38 102 GLU A CA 1
ATOM 799 C C . GLU A 1 102 ? -1.602 35.906 -1.416 1 93.38 102 GLU A C 1
ATOM 801 O O . GLU A 1 102 ? -2.73 35.406 -1.348 1 93.38 102 GLU A O 1
ATOM 806 N N . TRP A 1 103 ? -0.765 35.688 -2.391 1 89.81 103 TRP A N 1
ATOM 807 C CA . TRP A 1 103 ? -1.227 34.875 -3.516 1 89.81 103 TRP A CA 1
ATOM 808 C C . TRP A 1 103 ? -1.665 33.5 -3.051 1 89.81 103 TRP A C 1
ATOM 810 O O . TRP A 1 103 ? -2.623 32.938 -3.582 1 89.81 103 TRP A O 1
ATOM 820 N N . TYR A 1 104 ? -1.023 32.938 -2.109 1 93.31 104 TYR A N 1
ATOM 821 C CA . TYR A 1 104 ? -1.328 31.594 -1.62 1 93.31 104 TYR A CA 1
ATOM 822 C C . TYR A 1 104 ? -2.428 31.641 -0.565 1 93.31 104 TYR A C 1
ATOM 824 O O . TYR A 1 104 ? -3.406 30.891 -0.65 1 93.31 104 TYR A O 1
ATOM 832 N N . TYR A 1 105 ? -2.322 32.469 0.354 1 94.75 105 TYR A N 1
ATOM 833 C CA . TYR A 1 105 ? -3.217 32.469 1.506 1 94.75 105 TYR A CA 1
ATOM 834 C C . TYR A 1 105 ? -4.582 33.062 1.14 1 94.75 105 TYR A C 1
ATOM 836 O O . TYR A 1 105 ? -5.594 32.688 1.738 1 94.75 105 TYR A O 1
ATOM 844 N N . ASN A 1 106 ? -4.621 33.906 0.164 1 91.94 106 ASN A N 1
ATOM 845 C CA . ASN A 1 106 ? -5.926 34.312 -0.344 1 91.94 106 ASN A CA 1
ATOM 846 C C . ASN A 1 106 ? -6.668 33.156 -0.992 1 91.94 106 ASN A C 1
ATOM 848 O O . ASN A 1 106 ? -7.898 33.094 -0.916 1 91.94 106 ASN A O 1
ATOM 852 N N . ALA A 1 107 ? -5.887 32.312 -1.617 1 89.69 107 ALA A N 1
ATOM 853 C CA . ALA A 1 107 ? -6.473 31.141 -2.256 1 89.69 107 ALA A CA 1
ATOM 854 C C . ALA A 1 107 ? -7.035 30.172 -1.216 1 89.69 107 ALA A C 1
ATOM 856 O O . ALA A 1 107 ? -7.883 29.344 -1.53 1 89.69 107 ALA A O 1
ATOM 857 N N . CYS A 1 108 ? -6.594 30.297 0.018 1 91.62 108 CYS A N 1
ATOM 858 C CA . CYS A 1 108 ? -7.004 29.391 1.082 1 91.62 108 CYS A CA 1
ATOM 859 C C . CYS A 1 108 ? -8.195 29.938 1.849 1 91.62 108 CYS A C 1
ATOM 861 O O . CYS A 1 108 ? -8.711 29.297 2.764 1 91.62 108 CYS A O 1
ATOM 863 N N . ARG A 1 109 ? -8.703 31.125 1.412 1 91.44 109 ARG A N 1
ATOM 864 C CA . ARG A 1 109 ? -9.883 31.688 2.057 1 91.44 109 ARG A CA 1
ATOM 865 C C . ARG A 1 109 ? -11.102 30.797 1.855 1 91.44 109 ARG A C 1
ATOM 867 O O . ARG A 1 109 ? -11.32 30.281 0.759 1 91.44 109 ARG A O 1
ATOM 874 N N . VAL A 1 110 ? -11.75 30.641 2.928 1 87.5 110 VAL A N 1
ATOM 875 C CA . VAL A 1 110 ? -12.984 29.875 2.836 1 87.5 110 VAL A CA 1
ATOM 876 C C . VAL A 1 110 ? -14.156 30.812 2.557 1 87.5 110 VAL A C 1
ATOM 878 O O . VAL A 1 110 ? -15 30.531 1.7 1 87.5 110 VAL A O 1
ATOM 881 N N . GLU A 1 111 ? -14.133 31.922 3.213 1 89.88 111 GLU A N 1
ATOM 882 C CA . GLU A 1 111 ? -15.188 32.906 3.035 1 89.88 111 GLU A CA 1
ATOM 883 C C . GLU A 1 111 ? -14.773 34 2.027 1 89.88 111 GLU A C 1
ATOM 885 O O . GLU A 1 111 ? -13.586 34.312 1.93 1 89.88 111 GLU A O 1
ATOM 890 N N . TYR A 1 112 ? -15.766 34.531 1.37 1 89.12 112 TYR A N 1
ATOM 891 C CA . TYR A 1 112 ? -15.539 35.531 0.348 1 89.12 112 TYR A CA 1
ATOM 892 C C . TYR A 1 112 ? -14.875 36.781 0.945 1 89.12 112 TYR A C 1
ATOM 894 O O . TYR A 1 112 ? -15.477 37.469 1.767 1 89.12 112 TYR A O 1
ATOM 902 N N . ARG A 1 113 ? -13.656 37 0.583 1 90.06 113 ARG A N 1
ATOM 903 C CA . ARG A 1 113 ? -12.844 38.188 0.864 1 90.06 113 ARG A CA 1
ATOM 904 C C . ARG A 1 113 ? -12.727 38.406 2.365 1 90.06 113 ARG A C 1
ATOM 906 O O . ARG A 1 113 ? -12.719 39.562 2.82 1 90.06 113 ARG A O 1
ATOM 913 N N . ARG A 1 114 ? -12.742 37.375 3.078 1 91.81 114 ARG A N 1
ATOM 914 C CA . ARG A 1 114 ? -12.586 37.438 4.527 1 91.81 114 ARG A CA 1
ATOM 915 C C . ARG A 1 114 ? -11.422 36.562 4.988 1 91.81 114 ARG A C 1
ATOM 917 O O . ARG A 1 114 ? -11.312 35.406 4.594 1 91.81 114 ARG A O 1
ATOM 924 N N . ASP A 1 115 ? -10.578 37.219 5.805 1 94.31 115 ASP A N 1
ATOM 925 C CA . ASP A 1 115 ? -9.438 36.5 6.352 1 94.31 115 ASP A CA 1
ATOM 926 C C . ASP A 1 115 ? -9.758 35.906 7.723 1 94.31 115 ASP A C 1
ATOM 928 O O . ASP A 1 115 ? -10.672 36.344 8.398 1 94.31 115 ASP A O 1
ATOM 932 N N . ASN A 1 116 ? -9.195 34.906 8.07 1 95.56 116 ASN A N 1
ATOM 933 C CA . ASN A 1 116 ? -9.094 34.344 9.406 1 95.56 116 ASN A CA 1
ATOM 934 C C . ASN A 1 116 ? -7.641 34.219 9.867 1 95.56 116 ASN A C 1
ATOM 936 O O . ASN A 1 116 ? -6.734 34.688 9.188 1 95.56 116 ASN A O 1
ATOM 940 N N . VAL A 1 117 ? -7.434 33.656 10.992 1 95.62 117 VAL A N 1
ATOM 941 C CA . VAL A 1 117 ? -6.102 33.625 11.586 1 95.62 117 VAL A CA 1
ATOM 942 C C . VAL A 1 117 ? -5.133 32.906 10.656 1 95.62 117 VAL A C 1
ATOM 944 O O . VAL A 1 117 ? -3.939 33.219 10.625 1 95.62 117 VAL A O 1
ATOM 947 N N . PHE A 1 118 ? -5.566 32 9.867 1 95.19 118 PHE A N 1
ATOM 948 C CA . PHE A 1 118 ? -4.695 31.25 8.969 1 95.19 118 PHE A CA 1
ATOM 949 C C . PHE A 1 118 ? -4.371 32.062 7.727 1 95.19 118 PHE A C 1
ATOM 951 O O . PHE A 1 118 ? -3.223 32.094 7.273 1 95.19 118 PHE A O 1
ATOM 958 N N . THR A 1 119 ? -5.324 32.812 7.152 1 96 119 THR A N 1
ATOM 959 C CA . THR A 1 119 ? -5.152 33.438 5.844 1 96 119 THR A CA 1
ATOM 960 C C . THR A 1 119 ? -4.703 34.875 5.992 1 96 119 THR A C 1
ATOM 962 O O . THR A 1 119 ? -4.316 35.531 5.012 1 96 119 THR A O 1
ATOM 965 N N . GLN A 1 120 ? -4.715 35.406 7.215 1 96.62 120 GLN A N 1
ATOM 966 C CA . GLN A 1 120 ? -4.332 36.781 7.453 1 96.62 120 GLN A CA 1
ATOM 967 C C . GLN A 1 120 ? -2.859 37.031 7.129 1 96.62 120 GLN A C 1
ATOM 969 O O . GLN A 1 120 ? -1.979 36.438 7.777 1 96.62 120 GLN A O 1
ATOM 974 N N . SER A 1 121 ? -2.582 37.906 6.121 1 96.31 121 SER A N 1
ATOM 975 C CA . SER A 1 121 ? -1.21 38.125 5.66 1 96.31 121 SER A CA 1
ATOM 976 C C . SER A 1 121 ? -0.605 39.375 6.246 1 96.31 121 SER A C 1
ATOM 978 O O . SER A 1 121 ? 0.6 39.625 6.125 1 96.31 121 SER A O 1
ATOM 980 N N . ASP A 1 122 ? -1.484 40.188 6.867 1 96.38 122 ASP A N 1
ATOM 981 C CA . ASP A 1 122 ? -0.975 41.344 7.605 1 96.38 122 ASP A CA 1
ATOM 982 C C . ASP A 1 122 ? -0.439 40.906 8.969 1 96.38 122 ASP A C 1
ATOM 984 O O . ASP A 1 122 ? -1.195 40.438 9.82 1 96.38 122 ASP A O 1
ATOM 988 N N . ASN A 1 123 ? 0.809 41.188 9.227 1 96.5 123 ASN A N 1
ATOM 989 C CA . ASN A 1 123 ? 1.459 40.688 10.43 1 96.5 123 ASN A CA 1
ATOM 990 C C . ASN A 1 123 ? 0.833 41.281 11.695 1 96.5 123 ASN A C 1
ATOM 992 O O . ASN A 1 123 ? 0.663 40.562 12.695 1 96.5 123 ASN A O 1
ATOM 996 N N . VAL A 1 124 ? 0.521 42.5 11.672 1 96.81 124 VAL A N 1
ATOM 997 C CA . VAL A 1 124 ? -0.033 43.156 12.844 1 96.81 124 VAL A CA 1
ATOM 998 C C . VAL A 1 124 ? -1.409 42.594 13.164 1 96.81 124 VAL A C 1
ATOM 1000 O O . VAL A 1 124 ? -1.689 42.219 14.312 1 96.81 124 VAL A O 1
ATOM 1003 N N . LYS A 1 125 ? -2.205 42.469 12.141 1 96.94 125 LYS A N 1
ATOM 1004 C CA . LYS A 1 125 ? -3.535 41.906 12.328 1 96.94 125 LYS A CA 1
ATOM 1005 C C . LYS A 1 125 ? -3.447 40.438 12.75 1 96.94 125 LYS A C 1
ATOM 1007 O O . LYS A 1 125 ? -4.23 39.969 13.578 1 96.94 125 LYS A O 1
ATOM 1012 N N . HIS A 1 126 ? -2.529 39.781 12.141 1 97.19 126 HIS A N 1
ATOM 1013 C CA . HIS A 1 126 ? -2.334 38.375 12.469 1 97.19 126 HIS A CA 1
ATOM 1014 C C . HIS A 1 126 ? -1.945 38.219 13.938 1 97.19 126 HIS A C 1
ATOM 1016 O O . HIS A 1 126 ? -2.512 37.375 14.641 1 97.19 126 HIS A O 1
ATOM 1022 N N . GLU A 1 127 ? -0.991 38.938 14.383 1 96.62 127 GLU A N 1
ATOM 1023 C CA . GLU A 1 127 ? -0.523 38.875 15.766 1 96.62 127 GLU A CA 1
ATOM 1024 C C . GLU A 1 127 ? -1.646 39.188 16.75 1 96.62 127 GLU A C 1
ATOM 1026 O O . GLU A 1 127 ? -1.786 38.531 17.781 1 96.62 127 GLU A O 1
ATOM 1031 N N . GLN A 1 128 ? -2.395 40.219 16.422 1 96.69 128 GLN A N 1
ATOM 1032 C CA . GLN A 1 128 ? -3.525 40.594 17.266 1 96.69 128 GLN A CA 1
ATOM 1033 C C . GLN A 1 128 ? -4.543 39.469 17.359 1 96.69 128 GLN A C 1
ATOM 1035 O O . GLN A 1 128 ? -5.027 39.156 18.438 1 96.69 128 GLN A O 1
ATOM 1040 N N . ARG A 1 129 ? -4.852 38.938 16.25 1 96.81 129 ARG A N 1
ATOM 1041 C CA . ARG A 1 129 ? -5.812 37.812 16.219 1 96.81 129 ARG A CA 1
ATOM 1042 C C . ARG A 1 129 ? -5.309 36.625 17 1 96.81 129 ARG A C 1
ATOM 1044 O O . ARG A 1 129 ? -6.066 36 17.75 1 96.81 129 ARG A O 1
ATOM 1051 N N . ARG A 1 130 ? -4.074 36.25 16.859 1 96 130 ARG A N 1
ATOM 1052 C CA . ARG A 1 130 ? -3.479 35.156 17.594 1 96 130 ARG A CA 1
ATOM 1053 C C . ARG A 1 130 ? -3.582 35.344 19.094 1 96 130 ARG A C 1
ATOM 1055 O O . ARG A 1 130 ? -3.881 34.406 19.828 1 96 130 ARG A O 1
ATOM 1062 N N . LYS A 1 131 ? -3.344 36.531 19.5 1 95.5 131 LYS A N 1
ATOM 1063 C CA . LYS A 1 131 ? -3.426 36.844 20.922 1 95.5 131 LYS A CA 1
ATOM 1064 C C . LYS A 1 131 ? -4.84 36.656 21.453 1 95.5 131 LYS A C 1
ATOM 1066 O O . LYS A 1 131 ? -5.027 36.219 22.594 1 95.5 131 LYS A O 1
ATOM 1071 N N . GLN A 1 132 ? -5.758 36.938 20.641 1 95.25 132 GLN A N 1
ATOM 1072 C CA . GLN A 1 132 ? -7.156 36.812 21.031 1 95.25 132 GLN A CA 1
ATOM 1073 C C . GLN A 1 132 ? -7.555 35.344 21.125 1 95.25 132 GLN A C 1
ATOM 1075 O O . GLN A 1 132 ? -8.414 34.969 21.922 1 95.25 132 GLN A O 1
ATOM 1080 N N . MET A 1 133 ? -6.887 34.562 20.328 1 95.25 133 MET A N 1
ATOM 1081 C CA . MET A 1 133 ? -7.375 33.188 20.156 1 95.25 133 MET A CA 1
ATOM 1082 C C . MET A 1 133 ? -6.57 32.219 21.016 1 95.25 133 MET A C 1
ATOM 1084 O O . MET A 1 133 ? -7.105 31.203 21.484 1 95.25 133 MET A O 1
ATOM 1088 N N . ALA A 1 134 ? -5.289 32.406 21.266 1 94.12 134 ALA A N 1
ATOM 1089 C CA . ALA A 1 134 ? -4.328 31.484 21.875 1 94.12 134 ALA A CA 1
ATOM 1090 C C . ALA A 1 134 ? -4.848 30.938 23.203 1 94.12 134 ALA A C 1
ATOM 1092 O O . ALA A 1 134 ? -4.762 29.75 23.453 1 94.12 134 ALA A O 1
ATOM 1093 N N . PRO A 1 135 ? -5.477 31.703 24.031 1 91.94 135 PRO A N 1
ATOM 1094 C CA . PRO A 1 135 ? -5.945 31.188 25.312 1 91.94 135 PRO A CA 1
ATOM 1095 C C . PRO A 1 135 ? -7.012 30.109 25.172 1 91.94 135 PRO A C 1
ATOM 1097 O O . PRO A 1 135 ? -7.141 29.234 26.031 1 91.94 135 PRO A O 1
ATOM 1100 N N . GLY A 1 136 ? -7.707 30.203 24.078 1 90.81 136 GLY A N 1
ATOM 1101 C CA . GLY A 1 136 ? -8.766 29.234 23.859 1 90.81 136 GLY A CA 1
ATOM 1102 C C . GLY A 1 136 ? -8.25 27.828 23.609 1 90.81 136 GLY A C 1
ATOM 1103 O O . GLY A 1 136 ? -8.992 26.859 23.781 1 90.81 136 GLY A O 1
ATOM 1104 N N . TYR A 1 137 ? -6.973 27.75 23.266 1 90.56 137 TYR A N 1
ATOM 1105 C CA . TYR A 1 137 ? -6.379 26.453 22.969 1 90.56 137 TYR A CA 1
ATOM 1106 C C . TYR A 1 137 ? -5.648 25.875 24.188 1 90.56 137 TYR A C 1
ATOM 1108 O O . TYR A 1 137 ? -5.141 24.766 24.141 1 90.56 137 TYR A O 1
ATOM 1116 N N . SER A 1 138 ? -5.566 26.672 25.234 1 81.25 138 SER A N 1
ATOM 1117 C CA . SER A 1 138 ? -4.855 26.281 26.453 1 81.25 138 SER A CA 1
ATOM 1118 C C . SER A 1 138 ? -5.793 25.609 27.453 1 81.25 138 SER A C 1
ATOM 1120 O O . SER A 1 138 ? -6.98 25.953 27.516 1 81.25 138 SER A O 1
ATOM 1122 N N . GLY A 1 139 ? -5.297 24.703 28.203 1 75.56 139 GLY A N 1
ATOM 1123 C CA . GLY A 1 139 ? -6.062 24.047 29.234 1 75.56 139 GLY A CA 1
ATOM 1124 C C . GLY A 1 139 ? -6.473 24.969 30.359 1 75.56 139 GLY A C 1
ATOM 1125 O O . GLY A 1 139 ? -7.441 24.703 31.078 1 75.56 139 GLY A O 1
ATOM 1126 N N . ARG A 1 140 ? -5.891 26.078 30.406 1 79.69 140 ARG A N 1
ATOM 1127 C CA . ARG A 1 140 ? -6.199 27.016 31.484 1 79.69 140 ARG A CA 1
ATOM 1128 C C . ARG A 1 140 ? -7.555 27.688 31.266 1 79.69 140 ARG A C 1
ATOM 1130 O O . ARG A 1 140 ? -8.352 27.797 32.188 1 79.69 140 ARG A O 1
ATOM 1137 N N . GLU A 1 141 ? -7.863 28.078 30.078 1 82.25 141 GLU A N 1
ATOM 1138 C CA . GLU A 1 141 ? -9.125 28.734 29.781 1 82.25 141 GLU A CA 1
ATOM 1139 C C . GLU A 1 141 ? -10.156 27.75 29.234 1 82.25 141 GLU A C 1
ATOM 1141 O O . GLU A 1 141 ? -11.312 28.125 29 1 82.25 141 GLU A O 1
ATOM 1146 N N . ASN A 1 142 ? -9.688 26.594 29.047 1 84.38 142 ASN A N 1
ATOM 1147 C CA . ASN A 1 142 ? -10.578 25.531 28.594 1 84.38 142 ASN A CA 1
ATOM 1148 C C . ASN A 1 142 ? -10.391 24.25 29.422 1 84.38 142 ASN A C 1
ATOM 1150 O O . ASN A 1 142 ? -9.961 23.219 28.891 1 84.38 142 ASN A O 1
ATOM 1154 N N . PRO A 1 143 ? -10.836 24.266 30.641 1 82.75 143 PRO A N 1
ATOM 1155 C CA . PRO A 1 143 ? -10.617 23.141 31.531 1 82.75 143 PRO A CA 1
ATOM 1156 C C . PRO A 1 143 ? -11.32 21.859 31.062 1 82.75 143 PRO A C 1
ATOM 1158 O O . PRO A 1 143 ? -10.914 20.766 31.438 1 82.75 143 PRO A O 1
ATOM 1161 N N . GLY A 1 144 ? -12.305 22.016 30.312 1 87.38 144 GLY A N 1
ATOM 1162 C CA . GLY A 1 144 ? -13.062 20.875 29.828 1 87.38 144 GLY A CA 1
ATOM 1163 C C . GLY A 1 144 ? -12.508 20.281 28.547 1 87.38 144 GLY A C 1
ATOM 1164 O O . GLY A 1 144 ? -13.102 19.375 27.969 1 87.38 144 GLY A O 1
ATOM 1165 N N . LEU A 1 145 ? -11.383 20.766 28.109 1 92.12 145 LEU A N 1
ATOM 1166 C CA . LEU A 1 145 ? -10.82 20.375 26.828 1 92.12 145 LEU A CA 1
ATOM 1167 C C . LEU A 1 145 ? -10.578 18.875 26.781 1 92.12 145 LEU A C 1
ATOM 1169 O O . LEU A 1 145 ? -11.094 18.172 25.906 1 92.12 145 LEU A O 1
ATOM 1173 N N . GLU A 1 146 ? -9.844 18.328 27.719 1 94.88 146 GLU A N 1
ATOM 1174 C CA . GLU A 1 146 ? -9.5 16.906 27.719 1 94.88 146 GLU A CA 1
ATOM 1175 C C . GLU A 1 146 ? -10.742 16.031 27.906 1 94.88 146 GLU A C 1
ATOM 1177 O O . GLU A 1 146 ? -10.875 15 27.25 1 94.88 146 GLU A O 1
ATOM 1182 N N . ALA A 1 147 ? -11.633 16.484 28.781 1 94.69 147 ALA A N 1
ATOM 1183 C CA . ALA A 1 147 ? -12.867 15.734 29.016 1 94.69 147 ALA A CA 1
ATOM 1184 C C . ALA A 1 147 ? -13.695 15.625 27.734 1 94.69 147 ALA A C 1
ATOM 1186 O O . ALA A 1 147 ? -14.328 14.594 27.484 1 94.69 147 ALA A O 1
ATOM 1187 N N . SER A 1 148 ? -13.727 16.734 27 1 94.06 148 SER A N 1
ATOM 1188 C CA . SER A 1 148 ? -14.461 16.719 25.734 1 94.06 148 SER A CA 1
ATOM 1189 C C . SER A 1 148 ? -13.852 15.727 24.75 1 94.06 148 SER A C 1
ATOM 1191 O O . SER A 1 148 ? -14.578 15.016 24.062 1 94.06 148 SER A O 1
ATOM 1193 N N . ILE A 1 149 ? -12.539 15.656 24.656 1 96.75 149 ILE A N 1
ATOM 1194 C CA . ILE A 1 149 ? -11.844 14.711 23.797 1 96.75 149 ILE A CA 1
ATOM 1195 C C . ILE A 1 149 ? -12.125 13.289 24.266 1 96.75 149 ILE A C 1
ATOM 1197 O O . ILE A 1 149 ? -12.414 12.406 23.438 1 96.75 149 ILE A O 1
ATOM 1201 N N . ASP A 1 150 ? -12.109 13.086 25.562 1 98.06 150 ASP A N 1
ATOM 1202 C CA . ASP A 1 150 ? -12.352 11.766 26.125 1 98.06 150 ASP A CA 1
ATOM 1203 C C . ASP A 1 150 ? -13.742 11.258 25.766 1 98.06 150 ASP A C 1
ATOM 1205 O O . ASP A 1 150 ? -13.914 10.086 25.422 1 98.06 150 ASP A O 1
ATOM 1209 N N . GLU A 1 151 ? -14.695 12.148 25.859 1 97.81 151 GLU A N 1
ATOM 1210 C CA . GLU A 1 151 ? -16.062 11.742 25.547 1 97.81 151 GLU A CA 1
ATOM 1211 C C . GLU A 1 151 ? -16.172 11.258 24.109 1 97.81 151 GLU A C 1
ATOM 1213 O O . GLU A 1 151 ? -16.844 10.258 23.828 1 97.81 151 GLU A O 1
ATOM 1218 N N . ARG A 1 152 ? -15.539 11.938 23.203 1 98.31 152 ARG A N 1
ATOM 1219 C CA . ARG A 1 152 ? -15.586 11.547 21.797 1 98.31 152 ARG A CA 1
ATOM 1220 C C . ARG A 1 152 ? -14.773 10.281 21.547 1 98.31 152 ARG A C 1
ATOM 1222 O O . ARG A 1 152 ? -15.133 9.453 20.703 1 98.31 152 ARG A O 1
ATOM 1229 N N . LEU A 1 153 ? -13.656 10.172 22.266 1 98.69 153 LEU A N 1
ATOM 1230 C CA . LEU A 1 153 ? -12.859 8.961 22.141 1 98.69 153 LEU A CA 1
ATOM 1231 C C . LEU A 1 153 ? -13.641 7.742 22.625 1 98.69 153 LEU A C 1
ATOM 1233 O O . LEU A 1 153 ? -13.586 6.676 22.016 1 98.69 153 LEU A O 1
ATOM 1237 N N . GLU A 1 154 ? -14.406 7.91 23.688 1 98.44 154 GLU A N 1
ATOM 1238 C CA . GLU A 1 154 ? -15.289 6.848 24.156 1 98.44 154 GLU A CA 1
ATOM 1239 C C . GLU A 1 154 ? -16.328 6.496 23.109 1 98.44 154 GLU A C 1
ATOM 1241 O O . GLU A 1 154 ? -16.641 5.32 22.891 1 98.44 154 GLU A O 1
ATOM 1246 N N . ASP A 1 155 ? -16.875 7.566 22.5 1 98.62 155 ASP A N 1
ATOM 1247 C CA . ASP A 1 155 ? -17.844 7.34 21.422 1 98.62 155 ASP A CA 1
ATOM 1248 C C . ASP A 1 155 ? -17.219 6.496 20.297 1 98.62 155 ASP A C 1
ATOM 1250 O O . ASP A 1 155 ? -17.875 5.602 19.766 1 98.62 155 ASP A O 1
ATOM 1254 N N . LEU A 1 156 ? -16.016 6.75 19.938 1 98.88 156 LEU A N 1
ATOM 1255 C CA . LEU A 1 156 ? -15.32 6.012 18.875 1 98.88 156 LEU A CA 1
ATOM 1256 C C . LEU A 1 156 ? -15.109 4.555 19.281 1 98.88 156 LEU A C 1
ATOM 1258 O O . LEU A 1 156 ? -15.391 3.645 18.5 1 98.88 156 LEU A O 1
ATOM 1262 N N . LEU A 1 157 ? -14.609 4.348 20.484 1 98.56 157 LEU A N 1
ATOM 1263 C CA . LEU A 1 157 ? -14.391 2.992 20.984 1 98.56 157 LEU A CA 1
ATOM 1264 C C . LEU A 1 157 ? -15.695 2.201 21.016 1 98.56 157 LEU A C 1
ATOM 1266 O O . LEU A 1 157 ? -15.727 1.032 20.625 1 98.56 157 LEU A O 1
ATOM 1270 N N . ASN A 1 158 ? -16.734 2.861 21.453 1 98.25 158 ASN A N 1
ATOM 1271 C CA . ASN A 1 158 ? -18.047 2.223 21.516 1 98.25 158 ASN A CA 1
ATOM 1272 C C . ASN A 1 158 ? -18.562 1.879 20.125 1 98.25 158 ASN A C 1
ATOM 1274 O O . ASN A 1 158 ? -19.141 0.808 19.906 1 98.25 158 ASN A O 1
ATOM 1278 N N . LEU A 1 159 ? -18.406 2.805 19.188 1 98.75 159 LEU A N 1
ATOM 1279 C CA . LEU A 1 159 ? -18.812 2.561 17.812 1 98.75 159 LEU A CA 1
ATOM 1280 C C . LEU A 1 159 ? -18.109 1.335 17.234 1 98.75 159 LEU A C 1
ATOM 1282 O O . LEU A 1 159 ? -18.75 0.465 16.641 1 98.75 159 LEU A O 1
ATOM 1286 N N . VAL A 1 160 ? -16.781 1.224 17.438 1 98.75 160 VAL A N 1
ATOM 1287 C CA . VAL A 1 160 ? -16 0.095 16.953 1 98.75 160 VAL A CA 1
ATOM 1288 C C . VAL A 1 160 ? -16.516 -1.201 17.578 1 98.75 160 VAL A C 1
ATOM 1290 O O . VAL A 1 160 ? -16.781 -2.174 16.859 1 98.75 160 VAL A O 1
ATOM 1293 N N . ARG A 1 161 ? -16.75 -1.193 18.859 1 97.69 161 ARG A N 1
ATOM 1294 C CA . ARG A 1 161 ? -17.141 -2.387 19.594 1 97.69 161 ARG A CA 1
ATOM 1295 C C . ARG A 1 161 ? -18.516 -2.883 19.172 1 97.69 161 ARG A C 1
ATOM 1297 O O . ARG A 1 161 ? -18.75 -4.09 19.094 1 97.69 161 ARG A O 1
ATOM 1304 N N . THR A 1 162 ? -19.359 -1.978 18.875 1 98 162 THR A N 1
ATOM 1305 C CA . THR A 1 162 ? -20.75 -2.354 18.656 1 98 162 THR A CA 1
ATOM 1306 C C . THR A 1 162 ? -21 -2.691 17.188 1 98 162 THR A C 1
ATOM 1308 O O . THR A 1 162 ? -21.875 -3.494 16.875 1 98 162 THR A O 1
ATOM 1311 N N . LYS A 1 163 ? -20.203 -2.141 16.328 1 98.38 163 LYS A N 1
ATOM 1312 C CA . LYS A 1 163 ? -20.625 -2.279 14.93 1 98.38 163 LYS A CA 1
ATOM 1313 C C . LYS A 1 163 ? -19.531 -2.943 14.094 1 98.38 163 LYS A C 1
ATOM 1315 O O . LYS A 1 163 ? -19.797 -3.492 13.023 1 98.38 163 LYS A O 1
ATOM 1320 N N . TYR A 1 164 ? -18.281 -2.951 14.531 1 98.56 164 TYR A N 1
ATOM 1321 C CA . TYR A 1 164 ? -17.25 -3.246 13.555 1 98.56 164 TYR A CA 1
ATOM 1322 C C . TYR A 1 164 ? -16.281 -4.301 14.086 1 98.56 164 TYR A C 1
ATOM 1324 O O . TYR A 1 164 ? -15.211 -4.52 13.516 1 98.56 164 TYR A O 1
ATOM 1332 N N . ILE A 1 165 ? -16.609 -4.949 15.148 1 98.5 165 ILE A N 1
ATOM 1333 C CA . ILE A 1 165 ? -15.711 -5.938 15.719 1 98.5 165 ILE A CA 1
ATOM 1334 C C . ILE A 1 165 ? -15.695 -7.195 14.852 1 98.5 165 ILE A C 1
ATOM 1336 O O . ILE A 1 165 ? -16.75 -7.742 14.523 1 98.5 165 ILE A O 1
ATOM 1340 N N . SER A 1 166 ? -14.516 -7.551 14.438 1 98.31 166 SER A N 1
ATOM 1341 C CA . SER A 1 166 ? -14.258 -8.82 13.766 1 98.31 166 SER A CA 1
ATOM 1342 C C . SER A 1 166 ? -14 -9.938 14.781 1 98.31 166 SER A C 1
ATOM 1344 O O . SER A 1 166 ? -13.672 -9.664 15.938 1 98.31 166 SER A O 1
ATOM 1346 N N . THR A 1 167 ? -14.18 -11.172 14.398 1 97.12 167 THR A N 1
ATOM 1347 C CA . THR A 1 167 ? -13.852 -12.383 15.141 1 97.12 167 THR A CA 1
ATOM 1348 C C . THR A 1 167 ? -13.109 -13.375 14.25 1 97.12 167 THR A C 1
ATOM 1350 O O . THR A 1 167 ? -12.992 -13.164 13.039 1 97.12 167 THR A O 1
ATOM 1353 N N . PRO A 1 168 ? -12.508 -14.391 14.836 1 95 168 PRO A N 1
ATOM 1354 C CA . PRO A 1 168 ? -11.867 -15.422 14.016 1 95 168 PRO A CA 1
ATOM 1355 C C . PRO A 1 168 ? -12.82 -16.047 12.992 1 95 168 PRO A C 1
ATOM 1357 O O . PRO A 1 168 ? -12.375 -16.594 11.984 1 95 168 PRO A O 1
ATOM 1360 N N . ASP A 1 169 ? -14.125 -15.883 13.156 1 95.62 169 ASP A N 1
ATOM 1361 C CA . ASP A 1 169 ? -15.109 -16.547 12.305 1 95.62 169 ASP A CA 1
ATOM 1362 C C . ASP A 1 169 ? -15.609 -15.602 11.219 1 95.62 169 ASP A C 1
ATOM 1364 O O . ASP A 1 169 ? -16.188 -16.047 10.219 1 95.62 169 ASP A O 1
ATOM 1368 N N . ARG A 1 170 ? -15.391 -14.328 11.5 1 96.88 170 ARG A N 1
ATOM 1369 C CA . ARG A 1 170 ? -15.961 -13.359 10.57 1 96.88 170 ARG A CA 1
ATOM 1370 C C . ARG A 1 170 ? -15.219 -12.031 10.648 1 96.88 170 ARG A C 1
ATOM 1372 O O . ARG A 1 170 ? -15.117 -11.43 11.719 1 96.88 170 ARG A O 1
ATOM 1379 N N . ILE A 1 171 ? -14.719 -11.57 9.477 1 98.38 171 ILE A N 1
ATOM 1380 C CA . ILE A 1 171 ? -14.07 -10.258 9.406 1 98.38 171 ILE A CA 1
ATOM 1381 C C . ILE A 1 171 ? -15.102 -9.203 9 1 98.38 171 ILE A C 1
ATOM 1383 O O . ILE A 1 171 ? -15.844 -9.383 8.031 1 98.38 171 ILE A O 1
ATOM 1387 N N . VAL A 1 172 ? -15.219 -8.18 9.742 1 98.5 172 VAL A N 1
ATOM 1388 C CA . VAL A 1 172 ? -16.078 -7.031 9.461 1 98.5 172 VAL A CA 1
ATOM 1389 C C . VAL A 1 172 ? -15.211 -5.828 9.078 1 98.5 172 VAL A C 1
ATOM 1391 O O . VAL A 1 172 ? -14.586 -5.207 9.945 1 98.5 172 VAL A O 1
ATOM 1394 N N . PRO A 1 173 ? -15.188 -5.5 7.781 1 98.25 173 PRO A N 1
ATOM 1395 C CA . PRO A 1 173 ? -14.359 -4.367 7.359 1 98.25 173 PRO A CA 1
ATOM 1396 C C . PRO A 1 173 ? -14.859 -3.035 7.91 1 98.25 173 PRO A C 1
ATOM 1398 O O . PRO A 1 173 ? -16.078 -2.816 8 1 98.25 173 PRO A O 1
ATOM 1401 N N . MET A 1 174 ? -13.961 -2.197 8.312 1 98.62 174 MET A N 1
ATOM 1402 C CA . MET A 1 174 ? -14.258 -0.843 8.773 1 98.62 174 MET A CA 1
ATOM 1403 C C . MET A 1 174 ? -13.383 0.18 8.047 1 98.62 174 MET A C 1
ATOM 1405 O O . MET A 1 174 ? -12.18 -0.023 7.895 1 98.62 174 MET A O 1
ATOM 1409 N N . ASP A 1 175 ? -13.953 1.232 7.594 1 98.38 175 ASP A N 1
ATOM 1410 C CA . ASP A 1 175 ? -13.195 2.326 6.996 1 98.38 175 ASP A CA 1
ATOM 1411 C C . ASP A 1 175 ? -12.617 3.242 8.07 1 98.38 175 ASP A C 1
ATOM 1413 O O . ASP A 1 175 ? -13.258 4.219 8.477 1 98.38 175 ASP A O 1
ATOM 1417 N N . LEU A 1 176 ? -11.438 2.955 8.445 1 98.69 176 LEU A N 1
ATOM 1418 C CA . LEU A 1 176 ? -10.781 3.682 9.523 1 98.69 176 LEU A CA 1
ATOM 1419 C C . LEU A 1 176 ? -10.555 5.141 9.141 1 98.69 176 LEU A C 1
ATOM 1421 O O . LEU A 1 176 ? -10.594 6.023 10 1 98.69 176 LEU A O 1
ATOM 1425 N N . ALA A 1 177 ? -10.336 5.41 7.848 1 98.06 177 ALA A N 1
ATOM 1426 C CA . ALA A 1 177 ? -10.156 6.789 7.402 1 98.06 177 ALA A CA 1
ATOM 1427 C C . ALA A 1 177 ? -11.359 7.645 7.773 1 98.06 177 ALA A C 1
ATOM 1429 O O . ALA A 1 177 ? -11.211 8.734 8.328 1 98.06 177 ALA A O 1
ATOM 1430 N N . LYS A 1 178 ? -12.516 7.133 7.582 1 97.75 178 LYS A N 1
ATOM 1431 C CA . LYS A 1 178 ? -13.742 7.871 7.863 1 97.75 178 LYS A CA 1
ATOM 1432 C C . LYS A 1 178 ? -13.977 8 9.367 1 97.75 178 LYS A C 1
ATOM 1434 O O . LYS A 1 178 ? -14.305 9.086 9.852 1 97.75 178 LYS A O 1
ATOM 1439 N N . LYS A 1 179 ? -13.781 6.934 10.07 1 98.69 179 LYS A N 1
ATOM 1440 C CA . LYS A 1 179 ? -14.117 6.945 11.492 1 98.69 179 LYS A CA 1
ATOM 1441 C C . LYS A 1 179 ? -13.195 7.887 12.266 1 98.69 179 LYS A C 1
ATOM 1443 O O . LYS A 1 179 ? -13.625 8.555 13.211 1 98.69 179 LYS A O 1
ATOM 1448 N N . VAL A 1 180 ? -11.953 7.949 11.859 1 98.62 180 VAL A N 1
ATOM 1449 C CA . VAL A 1 180 ? -11.023 8.859 12.516 1 98.62 180 VAL A CA 1
ATOM 1450 C C . VAL A 1 180 ? -11.422 10.305 12.227 1 98.62 180 VAL A C 1
ATOM 1452 O O . VAL A 1 180 ? -11.32 11.172 13.102 1 98.62 180 VAL A O 1
ATOM 1455 N N . GLN A 1 181 ? -11.844 10.547 11.031 1 97.5 181 GLN A N 1
ATOM 1456 C CA . GLN A 1 181 ? -12.266 11.906 10.703 1 97.5 181 GLN A CA 1
ATOM 1457 C C . GLN A 1 181 ? -13.562 12.266 11.422 1 97.5 181 GLN A C 1
ATOM 1459 O O . GLN A 1 181 ? -13.758 13.414 11.82 1 97.5 181 GLN A O 1
ATOM 1464 N N . PHE A 1 182 ? -14.508 11.281 11.562 1 98.38 182 PHE A N 1
ATOM 1465 C CA . PHE A 1 182 ? -15.688 11.492 12.391 1 98.38 182 PHE A CA 1
ATOM 1466 C C . PHE A 1 182 ? -15.289 11.898 13.805 1 98.38 182 PHE A C 1
ATOM 1468 O O . PHE A 1 182 ? -15.844 12.844 14.367 1 98.38 182 PHE A O 1
ATOM 1475 N N . PHE A 1 183 ? -14.336 11.258 14.305 1 98.75 183 PHE A N 1
ATOM 1476 C CA . PHE A 1 183 ? -13.836 11.508 15.656 1 98.75 183 PHE A CA 1
ATOM 1477 C C . PHE A 1 183 ? -13.281 12.922 15.773 1 98.75 183 PHE A C 1
ATOM 1479 O O . PHE A 1 183 ? -13.703 13.688 16.641 1 98.75 183 PHE A O 1
ATOM 1486 N N . THR A 1 184 ? -12.391 13.32 14.844 1 98.31 184 THR A N 1
ATOM 1487 C CA . THR A 1 184 ? -11.727 14.609 14.977 1 98.31 184 THR A CA 1
ATOM 1488 C C . THR A 1 184 ? -12.703 15.75 14.742 1 98.31 184 THR A C 1
ATOM 1490 O O . THR A 1 184 ? -12.594 16.812 15.359 1 98.31 184 THR A O 1
ATOM 1493 N N . LEU A 1 185 ? -13.703 15.547 13.844 1 97.38 185 LEU A N 1
ATOM 1494 C CA . LEU A 1 185 ? -14.719 16.562 13.617 1 97.38 185 LEU A CA 1
ATOM 1495 C C . LEU A 1 185 ? -15.617 16.734 14.836 1 97.38 185 LEU A C 1
ATOM 1497 O O . LEU A 1 185 ? -15.969 17.844 15.211 1 97.38 185 LEU A O 1
ATOM 1501 N N . ASP A 1 186 ? -15.914 15.625 15.469 1 97.94 186 ASP A N 1
ATOM 1502 C CA . ASP A 1 186 ? -16.734 15.695 16.672 1 97.94 186 ASP A CA 1
ATOM 1503 C C . ASP A 1 186 ? -15.953 16.312 17.828 1 97.94 186 ASP A C 1
ATOM 1505 O O . ASP A 1 186 ? -16.516 17.047 18.641 1 97.94 186 ASP A O 1
ATOM 1509 N N . VAL A 1 187 ? -14.672 16.031 17.875 1 97.44 187 VAL A N 1
ATOM 1510 C CA . VAL A 1 187 ? -13.844 16.609 18.938 1 97.44 187 VAL A CA 1
ATOM 1511 C C . VAL A 1 187 ? -13.773 18.125 18.766 1 97.44 187 VAL A C 1
ATOM 1513 O O . VAL A 1 187 ? -14.094 18.875 19.688 1 97.44 187 VAL A O 1
ATOM 1516 N N . ILE A 1 188 ? -13.422 18.562 17.578 1 96.06 188 ILE A N 1
ATOM 1517 C CA . ILE A 1 188 ? -13.141 19.984 17.406 1 96.06 188 ILE A CA 1
ATOM 1518 C C . ILE A 1 188 ? -14.438 20.781 17.484 1 96.06 188 ILE A C 1
ATOM 1520 O O . ILE A 1 188 ? -14.445 21.922 17.984 1 96.06 188 ILE A O 1
ATOM 1524 N N . SER A 1 189 ? -15.562 20.188 17.016 1 95.25 189 SER A N 1
ATOM 1525 C CA . SER A 1 189 ? -16.828 20.906 17.141 1 95.25 189 SER A CA 1
ATOM 1526 C C . SER A 1 189 ? -17.266 20.984 18.609 1 95.25 189 SER A C 1
ATOM 1528 O O . SER A 1 189 ? -17.781 22.016 19.047 1 95.25 189 SER A O 1
ATOM 1530 N N . ALA A 1 190 ? -16.969 19.969 19.359 1 94.12 190 ALA A N 1
ATOM 1531 C CA . ALA A 1 190 ? -17.281 19.984 20.781 1 94.12 190 ALA A CA 1
ATOM 1532 C C . ALA A 1 190 ? -16.406 21 21.531 1 94.12 190 ALA A C 1
ATOM 1534 O O . ALA A 1 190 ? -16.922 21.828 22.297 1 94.12 190 ALA A O 1
ATOM 1535 N N . VAL A 1 191 ? -15.141 20.938 21.281 1 91.75 191 VAL A N 1
ATOM 1536 C CA . VAL A 1 191 ? -14.172 21.781 21.969 1 91.75 191 VAL A CA 1
ATOM 1537 C C . VAL A 1 191 ? -14.328 23.234 21.5 1 91.75 191 VAL A C 1
ATOM 1539 O O . VAL A 1 191 ? -14.148 24.156 22.281 1 91.75 191 VAL A O 1
ATOM 1542 N N . GLY A 1 192 ? -14.641 23.422 20.234 1 90.88 192 GLY A N 1
ATOM 1543 C CA . GLY A 1 192 ? -14.656 24.734 19.641 1 90.88 192 GLY A CA 1
ATOM 1544 C C . GLY A 1 192 ? -16.016 25.422 19.75 1 90.88 192 GLY A C 1
ATOM 1545 O O . GLY A 1 192 ? -16.078 26.656 19.844 1 90.88 192 GLY A O 1
ATOM 1546 N N . LEU A 1 193 ? -17.141 24.641 19.703 1 90.75 193 LEU A N 1
ATOM 1547 C CA . LEU A 1 193 ? -18.469 25.234 19.609 1 90.75 193 LEU A CA 1
ATOM 1548 C C . LEU A 1 193 ? -19.344 24.797 20.766 1 90.75 193 LEU A C 1
ATOM 1550 O O . LEU A 1 193 ? -20.438 25.344 20.984 1 90.75 193 LEU A O 1
ATOM 1554 N N . GLY A 1 194 ? -18.906 23.844 21.516 1 89.25 194 GLY A N 1
ATOM 1555 C CA . GLY A 1 194 ? -19.672 23.344 22.641 1 89.25 194 GLY A CA 1
ATOM 1556 C C . GLY A 1 194 ? -20.703 22.297 22.234 1 89.25 194 GLY A C 1
ATOM 1557 O O . GLY A 1 194 ? -21.438 21.781 23.078 1 89.25 194 GLY A O 1
ATOM 1558 N N . LYS A 1 195 ? -20.75 22 20.938 1 92.44 195 LYS A N 1
ATOM 1559 C CA . LYS A 1 195 ? -21.656 20.984 20.391 1 92.44 195 LYS A CA 1
ATOM 1560 C C . LYS A 1 195 ? -20.938 20.125 19.344 1 92.44 195 LYS A C 1
ATOM 1562 O O . LYS A 1 195 ? -20.062 20.609 18.625 1 92.44 195 LYS A O 1
ATOM 1567 N N . THR A 1 196 ? -21.328 18.859 19.297 1 94.44 196 THR A N 1
ATOM 1568 C CA . THR A 1 196 ? -20.766 17.984 18.297 1 94.44 196 THR A CA 1
ATOM 1569 C C . THR A 1 196 ? -21.609 17.984 17.031 1 94.44 196 THR A C 1
ATOM 1571 O O . THR A 1 196 ? -22.812 18.234 17.078 1 94.44 196 THR A O 1
ATOM 1574 N N . PHE A 1 197 ? -20.938 17.703 15.93 1 95.06 197 PHE A N 1
ATOM 1575 C CA . PHE A 1 197 ? -21.688 17.484 14.695 1 95.06 197 PHE A CA 1
ATOM 1576 C C . PHE A 1 197 ? -22.391 16.141 14.711 1 95.06 197 PHE A C 1
ATOM 1578 O O . PHE A 1 197 ? -23.297 15.891 13.914 1 95.06 197 PHE A O 1
ATOM 1585 N N . GLY A 1 198 ? -21.969 15.219 15.57 1 96.38 198 GLY A N 1
ATOM 1586 C CA . GLY A 1 198 ? -22.656 13.961 15.805 1 96.38 198 GLY A CA 1
ATOM 1587 C C . GLY A 1 198 ? -22.312 12.891 14.789 1 96.38 198 GLY A C 1
ATOM 1588 O O . GLY A 1 198 ? -23.125 12.008 14.508 1 96.38 198 GLY A O 1
ATOM 1589 N N . MET A 1 199 ? -21.141 12.977 14.234 1 97.31 199 MET A N 1
ATOM 1590 C CA . MET A 1 199 ? -20.734 12.047 13.188 1 97.31 199 MET A CA 1
ATOM 1591 C C . MET A 1 199 ? -20.562 10.641 13.75 1 97.31 199 MET A C 1
ATOM 1593 O O . MET A 1 199 ? -20.984 9.664 13.125 1 97.31 199 MET A O 1
ATOM 1597 N N . LEU A 1 200 ? -19.953 10.445 14.859 1 98.31 200 LEU A N 1
ATOM 1598 C CA . LEU A 1 200 ? -19.688 9.148 15.469 1 98.31 200 LEU A CA 1
ATOM 1599 C C . LEU A 1 200 ? -21 8.461 15.867 1 98.31 200 LEU A C 1
ATOM 1601 O O . LEU A 1 200 ? -21.188 7.277 15.586 1 98.31 200 LEU A O 1
ATOM 1605 N N . ALA A 1 201 ? -21.875 9.25 16.5 1 97.44 201 ALA A N 1
ATOM 1606 C CA . ALA A 1 201 ? -23.156 8.703 16.938 1 97.44 201 ALA A CA 1
ATOM 1607 C C . ALA A 1 201 ? -24 8.234 15.75 1 97.44 201 ALA A C 1
ATOM 1609 O O . ALA A 1 201 ? -24.625 7.176 15.805 1 97.44 201 ALA A O 1
ATOM 1610 N N . ALA A 1 202 ? -23.953 9.016 14.703 1 97.69 202 ALA A N 1
ATOM 1611 C CA . ALA A 1 202 ? -24.75 8.695 13.516 1 97.69 202 ALA A CA 1
ATOM 1612 C C . ALA A 1 202 ? -24.031 7.656 12.648 1 97.69 202 ALA A C 1
ATOM 1614 O O . ALA A 1 202 ? -24.656 7.016 11.797 1 97.69 202 ALA A O 1
ATOM 1615 N N . ASP A 1 203 ? -22.719 7.523 12.82 1 98.19 203 ASP A N 1
ATOM 1616 C CA . ASP A 1 203 ? -21.859 6.703 11.977 1 98.19 203 ASP A CA 1
ATOM 1617 C C . ASP A 1 203 ? -22.031 7.051 10.5 1 98.19 203 ASP A C 1
ATOM 1619 O O . ASP A 1 203 ? -22.266 6.168 9.672 1 98.19 203 ASP A O 1
ATOM 1623 N N . LYS A 1 204 ? -22.031 8.273 10.195 1 97.12 204 LYS A N 1
ATOM 1624 C CA . LYS A 1 204 ? -22.156 8.734 8.82 1 97.12 204 LYS A CA 1
ATOM 1625 C C . LYS A 1 204 ? -21.594 10.141 8.656 1 97.12 204 LYS A C 1
ATOM 1627 O O . LYS A 1 204 ? -21.391 10.852 9.648 1 97.12 204 LYS A O 1
ATOM 1632 N N . ASP A 1 205 ? -21.297 10.531 7.477 1 96.38 205 ASP A N 1
ATOM 1633 C CA . ASP A 1 205 ? -20.938 11.898 7.113 1 96.38 205 ASP A CA 1
ATOM 1634 C C . ASP A 1 205 ? -22.156 12.805 7.125 1 96.38 205 ASP A C 1
ATOM 1636 O O . ASP A 1 205 ? -22.75 13.078 6.074 1 96.38 205 ASP A O 1
ATOM 1640 N N . VAL A 1 206 ? -22.406 13.312 8.297 1 94.25 206 VAL A N 1
ATOM 1641 C CA . VAL A 1 206 ? -23.609 14.109 8.5 1 94.25 206 VAL A CA 1
ATOM 1642 C C . VAL A 1 206 ? -23.625 15.281 7.527 1 94.25 206 VAL A C 1
ATOM 1644 O O . VAL A 1 206 ? -22.656 16.031 7.434 1 94.25 206 VAL A O 1
ATOM 1647 N N . ASP A 1 207 ? -24.625 15.352 6.738 1 92.81 207 ASP A N 1
ATOM 1648 C CA . ASP A 1 207 ? -24.906 16.422 5.789 1 92.81 207 ASP A CA 1
ATOM 1649 C C . ASP A 1 207 ? -23.812 16.5 4.723 1 92.81 207 ASP A C 1
ATOM 1651 O O . ASP A 1 207 ? -23.594 17.562 4.129 1 92.81 207 ASP A O 1
ATOM 1655 N N . SER A 1 208 ? -23.016 15.469 4.57 1 94.06 208 SER A N 1
ATOM 1656 C CA . SER A 1 208 ? -21.984 15.344 3.549 1 94.06 208 SER A CA 1
ATOM 1657 C C . SER A 1 208 ? -20.875 16.375 3.752 1 94.06 208 SER A C 1
ATOM 1659 O O . SER A 1 208 ? -20.344 16.922 2.783 1 94.06 208 SER A O 1
ATOM 1661 N N . TYR A 1 209 ? -20.594 16.688 5.02 1 93.19 209 TYR A N 1
ATOM 1662 C CA . TYR A 1 209 ? -19.547 17.656 5.355 1 93.19 209 TYR A CA 1
ATOM 1663 C C . TYR A 1 209 ? -18.203 17.219 4.785 1 93.19 209 TYR A C 1
ATOM 1665 O O . TYR A 1 209 ? -17.531 18.016 4.113 1 93.19 209 TYR A O 1
ATOM 1673 N N . LEU A 1 210 ? -17.844 15.945 5.012 1 93.12 210 LEU A N 1
ATOM 1674 C CA . LEU A 1 210 ? -16.547 15.438 4.605 1 93.12 210 LEU A CA 1
ATOM 1675 C C . LEU A 1 210 ? -16.422 15.422 3.086 1 93.12 210 LEU A C 1
ATOM 1677 O O . LEU A 1 210 ? -15.43 15.914 2.537 1 93.12 210 LEU A O 1
ATOM 1681 N N . GLN A 1 211 ? -17.422 14.898 2.451 1 92.62 211 GLN A N 1
ATOM 1682 C CA . GLN A 1 211 ? -17.406 14.805 0.995 1 92.62 211 GLN A CA 1
ATOM 1683 C C . GLN A 1 211 ? -17.297 16.188 0.355 1 92.62 211 GLN A C 1
ATOM 1685 O O . GLN A 1 211 ? -16.484 16.391 -0.544 1 92.62 211 GLN A O 1
ATOM 1690 N N . SER A 1 212 ? -18.062 17.062 0.854 1 91.5 212 SER A N 1
ATOM 1691 C CA . SER A 1 212 ? -18.078 18.406 0.284 1 91.5 212 SER A CA 1
ATOM 1692 C C . SER A 1 212 ? -16.781 19.156 0.559 1 91.5 212 SER A C 1
ATOM 1694 O O . SER A 1 212 ? -16.312 19.938 -0.273 1 91.5 212 SER A O 1
ATOM 1696 N N . SER A 1 213 ? -16.266 18.969 1.753 1 90.62 213 SER A N 1
ATOM 1697 C CA . SER A 1 213 ? -14.984 19.578 2.084 1 90.62 213 SER A CA 1
ATOM 1698 C C . SER A 1 213 ? -13.875 19.078 1.158 1 90.62 213 SER A C 1
ATOM 1700 O O . SER A 1 213 ? -13.055 19.875 0.686 1 90.62 213 SER A O 1
ATOM 1702 N N . GLU A 1 214 ? -13.867 17.828 0.912 1 92.25 214 GLU A N 1
ATOM 1703 C CA . GLU A 1 214 ? -12.859 17.25 0.026 1 92.25 214 GLU A CA 1
ATOM 1704 C C . GLU A 1 214 ? -13.008 17.781 -1.396 1 92.25 214 GLU A C 1
ATOM 1706 O O . GLU A 1 214 ? -12.016 18.109 -2.049 1 92.25 214 GLU A O 1
ATOM 1711 N N . GLU A 1 215 ? -14.227 17.859 -1.859 1 91.25 215 GLU A N 1
ATOM 1712 C CA . GLU A 1 215 ? -14.492 18.375 -3.197 1 91.25 215 GLU A CA 1
ATOM 1713 C C . GLU A 1 215 ? -14.086 19.844 -3.314 1 91.25 215 GLU A C 1
ATOM 1715 O O . GLU A 1 215 ? -13.523 20.25 -4.332 1 91.25 215 GLU A O 1
ATOM 1720 N N . GLY A 1 216 ? -14.43 20.562 -2.301 1 89.25 216 GLY A N 1
ATOM 1721 C CA . GLY A 1 216 ? -14.031 21.969 -2.275 1 89.25 216 GLY A CA 1
ATOM 1722 C C . GLY A 1 216 ? -12.523 22.156 -2.285 1 89.25 216 GLY A C 1
ATOM 1723 O O . GLY A 1 216 ? -12.008 23.016 -3.008 1 89.25 216 GLY A O 1
ATOM 1724 N N . LEU A 1 217 ? -11.898 21.359 -1.509 1 91.5 217 LEU A N 1
ATOM 1725 C CA . LEU A 1 217 ? -10.445 21.438 -1.444 1 91.5 217 LEU A CA 1
ATOM 1726 C C . LEU A 1 217 ? -9.82 21.062 -2.783 1 91.5 217 LEU A C 1
ATOM 1728 O O . LEU A 1 217 ? -8.836 21.672 -3.207 1 91.5 217 LEU A O 1
ATOM 1732 N N . ALA A 1 218 ? -10.359 20.078 -3.414 1 93.88 218 ALA A N 1
ATOM 1733 C CA . ALA A 1 218 ? -9.875 19.656 -4.727 1 93.88 218 ALA A CA 1
ATOM 1734 C C . ALA A 1 218 ? -10.047 20.781 -5.754 1 93.88 218 ALA A C 1
ATOM 1736 O O . ALA A 1 218 ? -9.148 21.031 -6.562 1 93.88 218 ALA A O 1
ATOM 1737 N N . ALA A 1 219 ? -11.18 21.438 -5.695 1 91.69 219 ALA A N 1
ATOM 1738 C CA . ALA A 1 219 ? -11.445 22.547 -6.598 1 91.69 219 ALA A CA 1
ATOM 1739 C C . ALA A 1 219 ? -10.484 23.703 -6.344 1 91.69 219 ALA A C 1
ATOM 1741 O O . ALA A 1 219 ? -9.961 24.312 -7.285 1 91.69 219 ALA A O 1
ATOM 1742 N N . ALA A 1 220 ? -10.312 23.969 -5.094 1 91.44 220 ALA A N 1
ATOM 1743 C CA . ALA A 1 220 ? -9.391 25.047 -4.723 1 91.44 220 ALA A CA 1
ATOM 1744 C C . ALA A 1 220 ? -7.969 24.734 -5.184 1 91.44 220 ALA A C 1
ATOM 1746 O O . ALA A 1 220 ? -7.262 25.609 -5.676 1 91.44 220 ALA A O 1
ATOM 1747 N N . ASN A 1 221 ? -7.559 23.484 -4.992 1 94.62 221 ASN A N 1
ATOM 1748 C CA . ASN A 1 221 ? -6.238 23.062 -5.441 1 94.62 221 ASN A CA 1
ATOM 1749 C C . ASN A 1 221 ? -6.074 23.234 -6.949 1 94.62 221 ASN A C 1
ATOM 1751 O O . ASN A 1 221 ? -5.043 23.719 -7.418 1 94.62 221 ASN A O 1
ATOM 1755 N N . THR A 1 222 ? -7.086 22.859 -7.695 1 94.75 222 THR A N 1
ATOM 1756 C CA . THR A 1 222 ? -7.059 22.969 -9.148 1 94.75 222 THR A CA 1
ATOM 1757 C C . THR A 1 222 ? -7.008 24.422 -9.578 1 94.75 222 THR A C 1
ATOM 1759 O O . THR A 1 222 ? -6.234 24.797 -10.469 1 94.75 222 THR A O 1
ATOM 1762 N N . ALA A 1 223 ? -7.809 25.234 -8.922 1 92.62 223 ALA A N 1
ATOM 1763 C CA . ALA A 1 223 ? -7.82 26.656 -9.227 1 92.62 223 ALA A CA 1
ATOM 1764 C C . ALA A 1 223 ? -6.461 27.281 -8.945 1 92.62 223 ALA A C 1
ATOM 1766 O O . ALA A 1 223 ? -5.969 28.094 -9.742 1 92.62 223 ALA A O 1
ATOM 1767 N N . TRP A 1 224 ? -5.969 26.875 -7.848 1 91.25 224 TRP A N 1
ATOM 1768 C CA . TRP A 1 224 ? -4.648 27.375 -7.488 1 91.25 224 TRP A CA 1
ATOM 1769 C C . TRP A 1 224 ? -3.6 26.938 -8.5 1 91.25 224 TRP A C 1
ATOM 1771 O O . TRP A 1 224 ? -2.803 27.75 -8.977 1 91.25 224 TRP A O 1
ATOM 1781 N N . ALA A 1 225 ? -3.605 25.688 -8.898 1 92.75 225 ALA A N 1
ATOM 1782 C CA . ALA A 1 225 ? -2.641 25.109 -9.82 1 92.75 225 ALA A CA 1
ATOM 1783 C C . ALA A 1 225 ? -2.701 25.797 -11.18 1 92.75 225 ALA A C 1
ATOM 1785 O O . ALA A 1 225 ? -1.676 25.953 -11.852 1 92.75 225 ALA A O 1
ATOM 1786 N N . LEU A 1 226 ? -3.881 26.297 -11.508 1 92.62 226 LEU A N 1
ATOM 1787 C CA . LEU A 1 226 ? -4.09 26.891 -12.82 1 92.62 226 LEU A CA 1
ATOM 1788 C C . LEU A 1 226 ? -3.949 28.406 -12.758 1 92.62 226 LEU A C 1
ATOM 1790 O O . LEU A 1 226 ? -4.156 29.094 -13.758 1 92.62 226 LEU A O 1
ATOM 1794 N N . GLY A 1 227 ? -3.648 28.938 -11.594 1 89.38 227 GLY A N 1
ATOM 1795 C CA . GLY A 1 227 ? -3.496 30.375 -11.43 1 89.38 227 GLY A CA 1
ATOM 1796 C C . GLY A 1 227 ? -4.82 31.109 -11.438 1 89.38 227 GLY A C 1
ATOM 1797 O O . GLY A 1 227 ? -4.867 32.312 -11.758 1 89.38 227 GLY A O 1
ATOM 1798 N N . ALA A 1 228 ? -5.836 30.422 -11.086 1 88.12 228 ALA A N 1
ATOM 1799 C CA . ALA A 1 228 ? -7.168 31.016 -11.203 1 88.12 228 ALA A CA 1
ATOM 1800 C C . ALA A 1 228 ? -7.789 31.234 -9.828 1 88.12 228 ALA A C 1
ATOM 1802 O O . ALA A 1 228 ? -8.992 31.484 -9.711 1 88.12 228 ALA A O 1
ATOM 1803 N N . SER A 1 229 ? -6.98 31.156 -8.805 1 86.31 229 SER A N 1
ATOM 1804 C CA . SER A 1 229 ? -7.527 31.25 -7.453 1 86.31 229 SER A CA 1
ATOM 1805 C C . SER A 1 229 ? -8.094 32.656 -7.184 1 86.31 229 SER A C 1
ATOM 1807 O O . SER A 1 229 ? -8.984 32.812 -6.344 1 86.31 229 SER A O 1
ATOM 1809 N N . TRP A 1 230 ? -7.594 33.625 -7.879 1 81.75 230 TRP A N 1
ATOM 1810 C CA . TRP A 1 230 ? -8.031 35 -7.668 1 81.75 230 TRP A CA 1
ATOM 1811 C C . TRP A 1 230 ? -9.5 35.188 -8.039 1 81.75 230 TRP A C 1
ATOM 1813 O O . TRP A 1 230 ? -10.172 36.094 -7.559 1 81.75 230 TRP A O 1
ATOM 1823 N N . LEU A 1 231 ? -10 34.281 -8.836 1 80.69 231 LEU A N 1
ATOM 1824 C CA . LEU A 1 231 ? -11.375 34.406 -9.312 1 80.69 231 LEU A CA 1
ATOM 1825 C C . LEU A 1 231 ? -12.359 34.281 -8.156 1 80.69 231 LEU A C 1
ATOM 1827 O O . LEU A 1 231 ? -13.344 35.031 -8.094 1 80.69 231 LEU A O 1
ATOM 1831 N N . ALA A 1 232 ? -12.062 33.406 -7.227 1 79.06 232 ALA A N 1
ATOM 1832 C CA . ALA A 1 232 ? -12.961 33.188 -6.102 1 79.06 232 ALA A CA 1
ATOM 1833 C C . ALA A 1 232 ? -12.969 34.375 -5.148 1 79.06 232 ALA A C 1
ATOM 1835 O O . ALA A 1 232 ? -13.867 34.5 -4.312 1 79.06 232 ALA A O 1
ATOM 1836 N N . GLN A 1 233 ? -12.039 35.281 -5.293 1 81.69 233 GLN A N 1
ATOM 1837 C CA . GLN A 1 233 ? -11.93 36.438 -4.395 1 81.69 233 GLN A CA 1
ATOM 1838 C C . GLN A 1 233 ? -12.07 37.75 -5.152 1 81.69 233 GLN A C 1
ATOM 1840 O O . GLN A 1 233 ? -11.781 38.812 -4.613 1 81.69 233 GLN A O 1
ATOM 1845 N N . SER A 1 234 ? -12.461 37.594 -6.34 1 84.38 234 SER A N 1
ATOM 1846 C CA . SER A 1 234 ? -12.672 38.781 -7.145 1 84.38 234 SER A CA 1
ATOM 1847 C C . SER A 1 234 ? -13.883 39.562 -6.652 1 84.38 234 SER A C 1
ATOM 1849 O O . SER A 1 234 ? -14.828 39 -6.105 1 84.38 234 SER A O 1
ATOM 1851 N N . PRO A 1 235 ? -13.859 40.844 -6.738 1 82.62 235 PRO A N 1
ATOM 1852 C CA . PRO A 1 235 ? -14.914 41.688 -6.184 1 82.62 235 PRO A CA 1
ATOM 1853 C C . PRO A 1 235 ? -16.297 41.344 -6.754 1 82.62 235 PRO A C 1
ATOM 1855 O O . PRO A 1 235 ? -17.297 41.469 -6.051 1 82.62 235 PRO A O 1
ATOM 1858 N N . VAL A 1 236 ? -16.438 40.844 -7.91 1 78.62 236 VAL A N 1
ATOM 1859 C CA . VAL A 1 236 ? -17.75 40.656 -8.5 1 78.62 236 VAL A CA 1
ATOM 1860 C C . VAL A 1 236 ? -18.047 39.156 -8.648 1 78.62 236 VAL A C 1
ATOM 1862 O O . VAL A 1 236 ? -19 38.625 -8.062 1 78.62 236 VAL A O 1
ATOM 1865 N N . LEU A 1 237 ? -17.219 38.5 -9.156 1 79.44 237 LEU A N 1
ATOM 1866 C CA . LEU A 1 237 ? -17.469 37.094 -9.5 1 79.44 237 LEU A CA 1
ATOM 1867 C C . LEU A 1 237 ? -17.281 36.188 -8.281 1 79.44 237 LEU A C 1
ATOM 1869 O O . LEU A 1 237 ? -17.891 35.125 -8.195 1 79.44 237 LEU A O 1
ATOM 1873 N N . GLY A 1 238 ? -16.5 36.656 -7.418 1 83.38 238 GLY A N 1
ATOM 1874 C CA . GLY A 1 238 ? -16.109 35.844 -6.285 1 83.38 238 GLY A CA 1
ATOM 1875 C C . GLY A 1 238 ? -17.266 35.5 -5.375 1 83.38 238 GLY A C 1
ATOM 1876 O O . GLY A 1 238 ? -17.312 34.375 -4.82 1 83.38 238 GLY A O 1
ATOM 1877 N N . ARG A 1 239 ? -18.203 36.375 -5.266 1 79.06 239 ARG A N 1
ATOM 1878 C CA . ARG A 1 239 ? -19.344 36.156 -4.375 1 79.06 239 ARG A CA 1
ATOM 1879 C C . ARG A 1 239 ? -20.172 34.969 -4.82 1 79.06 239 ARG A C 1
ATOM 1881 O O . ARG A 1 239 ? -20.844 34.344 -4.004 1 79.06 239 ARG A O 1
ATOM 1888 N N . PHE A 1 240 ? -19.938 34.656 -6.059 1 79.44 240 PHE A N 1
ATOM 1889 C CA . PHE A 1 240 ? -20.75 33.594 -6.621 1 79.44 240 PHE A CA 1
ATOM 1890 C C . PHE A 1 240 ? -19.969 32.281 -6.633 1 79.44 240 PHE A C 1
ATOM 1892 O O . PHE A 1 240 ? -20.547 31.203 -6.84 1 79.44 240 PHE A O 1
ATOM 1899 N N . ILE A 1 241 ? -18.734 32.344 -6.363 1 80.94 241 ILE A N 1
ATOM 1900 C CA . ILE A 1 241 ? -17.859 31.188 -6.488 1 80.94 241 ILE A CA 1
ATOM 1901 C C . ILE A 1 241 ? -17.453 30.703 -5.102 1 80.94 241 ILE A C 1
ATOM 1903 O O . ILE A 1 241 ? -17.391 29.484 -4.859 1 80.94 241 ILE A O 1
ATOM 1907 N N . ALA A 1 242 ? -17.297 31.609 -4.184 1 84.06 242 ALA A N 1
ATOM 1908 C CA . ALA A 1 242 ? -16.844 31.266 -2.84 1 84.06 242 ALA A CA 1
ATOM 1909 C C . ALA A 1 242 ? -17.922 30.531 -2.061 1 84.06 242 ALA A C 1
ATOM 1911 O O . ALA A 1 242 ? -19.109 30.781 -2.24 1 84.06 242 ALA A O 1
ATOM 1912 N N . PRO A 1 243 ? -17.547 29.641 -1.222 1 85.5 243 PRO A N 1
ATOM 1913 C CA . PRO A 1 243 ? -18.531 28.938 -0.394 1 85.5 243 PRO A CA 1
ATOM 1914 C C . PRO A 1 243 ? -19.359 29.891 0.476 1 85.5 243 PRO A C 1
ATOM 1916 O O . PRO A 1 243 ? -18.859 30.938 0.9 1 85.5 243 PRO A O 1
ATOM 1919 N N . SER A 1 244 ? -20.562 29.5 0.645 1 88.44 244 SER A N 1
ATOM 1920 C CA . SER A 1 244 ? -21.516 30.281 1.433 1 88.44 244 SER A CA 1
ATOM 1921 C C . SER A 1 244 ? -22.391 29.359 2.287 1 88.44 244 SER A C 1
ATOM 1923 O O . SER A 1 244 ? -22.703 28.234 1.891 1 88.44 244 SER A O 1
ATOM 1925 N N . PRO A 1 245 ? -22.719 29.859 3.521 1 90.75 245 PRO A N 1
ATOM 1926 C CA . PRO A 1 245 ? -23.641 29.078 4.344 1 90.75 245 PRO A CA 1
ATOM 1927 C C . PRO A 1 245 ? -25 28.875 3.682 1 90.75 245 PRO A C 1
ATOM 1929 O O . PRO A 1 245 ? -25.812 28.078 4.152 1 90.75 245 PRO A O 1
ATOM 1932 N N . ARG A 1 246 ? -25.25 29.547 2.615 1 89.94 246 ARG A N 1
ATOM 1933 C CA . ARG A 1 246 ? -26.5 29.438 1.891 1 89.94 246 ARG A CA 1
ATOM 1934 C C . ARG A 1 246 ? -26.422 28.359 0.806 1 89.94 246 ARG A C 1
ATOM 1936 O O . ARG A 1 246 ? -27.453 27.984 0.23 1 89.94 246 ARG A O 1
ATOM 1943 N N . ASP A 1 247 ? -25.203 27.891 0.566 1 89.31 247 ASP A N 1
ATOM 1944 C CA . ASP A 1 247 ? -25.031 26.859 -0.455 1 89.31 247 ASP A CA 1
ATOM 1945 C C . ASP A 1 247 ? -25.703 25.547 -0.038 1 89.31 247 ASP A C 1
ATOM 1947 O O . ASP A 1 247 ? -25.672 25.188 1.138 1 89.31 247 ASP A O 1
ATOM 1951 N N . ASN A 1 248 ? -26.312 24.922 -1.022 1 87.62 248 ASN A N 1
ATOM 1952 C CA . ASN A 1 248 ? -26.984 23.656 -0.743 1 87.62 248 ASN A CA 1
ATOM 1953 C C . ASN A 1 248 ? -26.062 22.469 -0.97 1 87.62 248 ASN A C 1
ATOM 1955 O O . ASN A 1 248 ? -26.406 21.547 -1.717 1 87.62 248 ASN A O 1
ATOM 1959 N N . ASN A 1 249 ? -24.938 22.453 -0.477 1 89 249 ASN A N 1
ATOM 1960 C CA . ASN A 1 249 ? -24.016 21.328 -0.422 1 89 249 ASN A CA 1
ATOM 1961 C C . ASN A 1 249 ? -23.484 21.109 0.991 1 89 249 ASN A C 1
ATOM 1963 O O . ASN A 1 249 ? -23.844 21.844 1.914 1 89 249 ASN A O 1
ATOM 1967 N N . GLY A 1 250 ? -22.766 20.141 1.18 1 88.19 250 GLY A N 1
ATOM 1968 C CA . GLY A 1 250 ? -22.312 19.75 2.506 1 88.19 250 GLY A CA 1
ATOM 1969 C C . GLY A 1 250 ? -21.5 20.828 3.195 1 88.19 250 GLY A C 1
ATOM 1970 O O . GLY A 1 250 ? -21.641 21.047 4.402 1 88.19 250 GLY A O 1
ATOM 1971 N N . PHE A 1 251 ? -20.609 21.469 2.475 1 89.38 251 PHE A N 1
ATOM 1972 C CA . PHE A 1 251 ? -19.766 22.5 3.07 1 89.38 251 PHE A CA 1
ATOM 1973 C C . PHE A 1 251 ? -20.594 23.703 3.492 1 89.38 251 PHE A C 1
ATOM 1975 O O . PHE A 1 251 ? -20.359 24.281 4.559 1 89.38 251 PHE A O 1
ATOM 1982 N N . GLY A 1 252 ? -21.469 24.109 2.623 1 91.25 252 GLY A N 1
ATOM 1983 C CA . GLY A 1 252 ? -22.391 25.172 2.992 1 91.25 252 GLY A CA 1
ATOM 1984 C C . GLY A 1 252 ? -23.219 24.844 4.23 1 91.25 252 GLY A C 1
ATOM 1985 O O . GLY A 1 252 ? -23.391 25.703 5.102 1 91.25 252 GLY A O 1
ATOM 1986 N N . LYS A 1 253 ? -23.625 23.656 4.289 1 92.62 253 LYS A N 1
ATOM 1987 C CA . LYS A 1 253 ? -24.375 23.219 5.457 1 92.62 253 LYS A CA 1
ATOM 1988 C C . LYS A 1 253 ? -23.516 23.234 6.715 1 92.62 253 LYS A C 1
ATOM 1990 O O . LYS A 1 253 ? -23.984 23.578 7.801 1 92.62 253 LYS A O 1
ATOM 1995 N N . MET A 1 254 ? -22.312 22.812 6.578 1 92.12 254 MET A N 1
ATOM 1996 C CA . MET A 1 254 ? -21.375 22.859 7.703 1 92.12 254 MET A CA 1
ATOM 1997 C C . MET A 1 254 ? -21.188 24.297 8.188 1 92.12 254 MET A C 1
ATOM 1999 O O . MET A 1 254 ? -21.203 24.562 9.391 1 92.12 254 MET A O 1
ATOM 2003 N N . MET A 1 255 ? -21.031 25.25 7.238 1 93.75 255 MET A N 1
ATOM 2004 C CA . MET A 1 255 ? -20.891 26.656 7.574 1 93.75 255 MET A CA 1
ATOM 2005 C C . MET A 1 255 ? -22.125 27.172 8.312 1 93.75 255 MET A C 1
ATOM 2007 O O . MET A 1 255 ? -22 27.812 9.359 1 93.75 255 MET A O 1
ATOM 2011 N N . ALA A 1 256 ? -23.203 26.781 7.734 1 94.88 256 ALA A N 1
ATOM 2012 C CA . ALA A 1 256 ? -24.469 27.219 8.32 1 94.88 256 ALA A CA 1
ATOM 2013 C C . ALA A 1 256 ? -24.641 26.688 9.742 1 94.88 256 ALA A C 1
ATOM 2015 O O . ALA A 1 256 ? -25.078 27.422 10.641 1 94.88 256 ALA A O 1
ATOM 2016 N N . THR A 1 257 ? -24.328 25.469 9.867 1 94.31 257 THR A N 1
ATOM 2017 C CA . THR A 1 257 ? -24.422 24.859 11.188 1 94.31 257 THR A CA 1
ATOM 2018 C C . THR A 1 257 ? -23.453 25.516 12.172 1 94.31 257 THR A C 1
ATOM 2020 O O . THR A 1 257 ? -23.828 25.828 13.305 1 94.31 257 THR A O 1
ATOM 2023 N N . CYS A 1 258 ? -22.234 25.719 11.812 1 94.31 258 CYS A N 1
ATOM 2024 C CA . CYS A 1 258 ? -21.234 26.391 12.633 1 94.31 258 CYS A CA 1
ATOM 2025 C C . CYS A 1 258 ? -21.719 27.766 13.055 1 94.31 258 CYS A C 1
ATOM 2027 O O . CYS A 1 258 ? -21.672 28.109 14.242 1 94.31 258 CYS A O 1
ATOM 2029 N N . PHE A 1 259 ? -22.219 28.547 12.094 1 95.5 259 PHE A N 1
ATOM 2030 C CA . PHE A 1 259 ? -22.688 29.906 12.367 1 95.5 259 PHE A CA 1
ATOM 2031 C C . PHE A 1 259 ? -23.891 29.891 13.289 1 95.5 259 PHE A C 1
ATOM 2033 O O . PHE A 1 259 ? -24.016 30.734 14.18 1 95.5 259 PHE A O 1
ATOM 2040 N N . ARG A 1 260 ? -24.703 28.906 13.031 1 95.12 260 ARG A N 1
ATOM 2041 C CA . ARG A 1 260 ? -25.875 28.766 13.898 1 95.12 260 ARG A CA 1
ATOM 2042 C C . ARG A 1 260 ? -25.453 28.484 15.336 1 95.12 260 ARG A C 1
ATOM 2044 O O . ARG A 1 260 ? -26.016 29.062 16.281 1 95.12 260 ARG A O 1
ATOM 2051 N N . PHE A 1 261 ? -24.484 27.609 15.539 1 92.69 261 PHE A N 1
ATOM 2052 C CA . PHE A 1 261 ? -23.984 27.297 16.875 1 92.69 261 PHE A CA 1
ATOM 2053 C C . PHE A 1 261 ? -23.406 28.547 17.547 1 92.69 261 PHE A C 1
ATOM 2055 O O . PHE A 1 261 ? -23.625 28.781 18.734 1 92.69 261 PHE A O 1
ATOM 2062 N N . VAL A 1 262 ? -22.688 29.344 16.797 1 93.94 262 VAL A N 1
ATOM 2063 C CA . VAL A 1 262 ? -22.094 30.562 17.312 1 93.94 262 VAL A CA 1
ATOM 2064 C C . VAL A 1 262 ? -23.188 31.531 17.734 1 93.94 262 VAL A C 1
ATOM 2066 O O . VAL A 1 262 ? -23.156 32.094 18.828 1 93.94 262 VAL A O 1
ATOM 2069 N N . ASP A 1 263 ? -24.172 31.672 16.859 1 94.19 263 ASP A N 1
ATOM 2070 C CA . ASP A 1 263 ? -25.281 32.594 17.125 1 94.19 263 ASP A CA 1
ATOM 2071 C C . ASP A 1 263 ? -26.047 32.188 18.391 1 94.19 263 ASP A C 1
ATOM 2073 O O . ASP A 1 263 ? -26.422 33.031 19.203 1 94.19 263 ASP A O 1
ATOM 2077 N N . GLU A 1 264 ? -26.266 30.969 18.438 1 92.44 264 GLU A N 1
ATOM 2078 C CA . GLU A 1 264 ? -26.984 30.453 19.609 1 92.44 264 GLU A CA 1
ATOM 2079 C C . GLU A 1 264 ? -26.219 30.734 20.891 1 92.44 264 GLU A C 1
ATOM 2081 O O . GLU A 1 264 ? -26.812 31.094 21.906 1 92.44 264 GLU A O 1
ATOM 2086 N N . ARG A 1 265 ? -24.969 30.578 20.828 1 90.56 265 ARG A N 1
ATOM 2087 C CA . ARG A 1 265 ? -24.125 30.828 22 1 90.56 265 ARG A CA 1
ATOM 2088 C C . ARG A 1 265 ? -24.141 32.312 22.375 1 90.56 265 ARG A C 1
ATOM 2090 O O . ARG A 1 265 ? -24.25 32.656 23.562 1 90.56 265 ARG A O 1
ATOM 2097 N N . VAL A 1 266 ? -24.016 33.156 21.453 1 90.06 266 VAL A N 1
ATOM 2098 C CA . VAL A 1 266 ? -24 34.594 21.672 1 90.06 266 VAL A CA 1
ATOM 2099 C C . VAL A 1 266 ? -25.344 35.062 22.25 1 90.06 266 VAL A C 1
ATOM 2101 O O . VAL A 1 266 ? -25.391 35.875 23.172 1 90.06 266 VAL A O 1
ATOM 2104 N N . ALA A 1 267 ? -26.344 34.5 21.75 1 90.62 267 ALA A N 1
ATOM 2105 C CA . ALA A 1 267 ? -27.688 34.844 22.188 1 90.62 267 ALA A CA 1
ATOM 2106 C C . ALA A 1 267 ? -27.922 34.438 23.625 1 90.62 267 ALA A C 1
ATOM 2108 O O . ALA A 1 267 ? -28.594 35.125 24.391 1 90.62 267 ALA A O 1
ATOM 2109 N N . ARG A 1 268 ? -27.438 33.344 23.938 1 85.38 268 ARG A N 1
ATOM 2110 C CA . ARG A 1 268 ? -27.609 32.812 25.297 1 85.38 268 ARG A CA 1
ATOM 2111 C C . ARG A 1 268 ? -26.812 33.625 26.297 1 85.38 268 ARG A C 1
ATOM 2113 O O . ARG A 1 268 ? -27.203 33.75 27.469 1 85.38 268 ARG A O 1
ATOM 2120 N N . GLY A 1 269 ? -25.812 34.344 25.969 1 74.62 269 GLY A N 1
ATOM 2121 C CA . GLY A 1 269 ? -25.016 35.219 26.812 1 74.62 269 GLY A CA 1
ATOM 2122 C C . GLY A 1 269 ? -24.188 34.469 27.844 1 74.62 269 GLY A C 1
ATOM 2123 O O . GLY A 1 269 ? -23.609 35.094 28.734 1 74.62 269 GLY A O 1
ATOM 2124 N N . ASP A 1 270 ? -24.297 33.281 27.891 1 65.88 270 ASP A N 1
ATOM 2125 C CA . ASP A 1 270 ? -23.641 32.531 28.953 1 65.88 270 ASP A CA 1
ATOM 2126 C C . ASP A 1 270 ? -22.172 32.281 28.609 1 65.88 270 ASP A C 1
ATOM 2128 O O . ASP A 1 270 ? -21.719 31.125 28.609 1 65.88 270 ASP A O 1
ATOM 2132 N N . THR A 1 271 ? -21.422 33.219 28.234 1 63.41 271 THR A N 1
ATOM 2133 C CA . THR A 1 271 ? -20 33.094 27.906 1 63.41 271 THR A CA 1
ATOM 2134 C C . THR A 1 271 ? -19.188 32.781 29.172 1 63.41 271 THR A C 1
ATOM 2136 O O . THR A 1 271 ? -18.078 32.281 29.078 1 63.41 271 THR A O 1
ATOM 2139 N N . ASP A 1 272 ? -19.781 33.062 30.266 1 60.06 272 ASP A N 1
ATOM 2140 C CA . ASP A 1 272 ? -19.062 32.875 31.516 1 60.06 272 ASP A CA 1
ATOM 2141 C C . ASP A 1 272 ? -19.312 31.484 32.094 1 60.06 272 ASP A C 1
ATOM 2143 O O . ASP A 1 272 ? -18.547 31.016 32.938 1 60.06 272 ASP A O 1
ATOM 2147 N N . LYS A 1 273 ? -20.391 30.844 31.703 1 60.75 273 LYS A N 1
ATOM 2148 C CA . LYS A 1 273 ? -20.75 29.594 32.344 1 60.75 273 LYS A CA 1
ATOM 2149 C C . LYS A 1 273 ? -19.984 28.422 31.719 1 60.75 273 LYS A C 1
ATOM 2151 O O . LYS A 1 273 ? -19.641 27.453 32.406 1 60.75 273 LYS A O 1
ATOM 2156 N N . ARG A 1 274 ? -19.781 28.484 30.344 1 65 274 ARG A N 1
ATOM 2157 C CA . ARG A 1 274 ? -19.016 27.422 29.688 1 65 274 ARG A CA 1
ATOM 2158 C C . ARG A 1 274 ? -17.672 27.953 29.188 1 65 274 ARG A C 1
ATOM 2160 O O . ARG A 1 274 ? -17.609 29.031 28.578 1 65 274 ARG A O 1
ATOM 2167 N N . SER A 1 275 ? -16.609 27.156 29.656 1 76.12 275 SER A N 1
ATOM 2168 C CA . SER A 1 275 ? -15.266 27.609 29.297 1 76.12 275 SER A CA 1
ATOM 2169 C C . SER A 1 275 ? -14.703 26.797 28.141 1 76.12 275 SER A C 1
ATOM 2171 O O . SER A 1 275 ? -13.883 25.906 28.344 1 76.12 275 SER A O 1
ATOM 2173 N N . ASP A 1 276 ? -15.273 26.969 26.922 1 84.88 276 ASP A N 1
ATOM 2174 C CA . ASP A 1 276 ? -14.703 26.391 25.719 1 84.88 276 ASP A CA 1
ATOM 2175 C C . ASP A 1 276 ? -14 27.453 24.875 1 84.88 276 ASP A C 1
ATOM 2177 O O . ASP A 1 276 ? -13.805 28.578 25.328 1 84.88 276 ASP A O 1
ATOM 2181 N N . MET A 1 277 ? -13.562 27.062 23.703 1 90.25 277 MET A N 1
ATOM 2182 C CA . MET A 1 277 ? -12.781 27.953 22.859 1 90.25 277 MET A CA 1
ATOM 2183 C C . MET A 1 277 ? -13.594 29.188 22.453 1 90.25 277 MET A C 1
ATOM 2185 O O . MET A 1 277 ? -13.086 30.312 22.484 1 90.25 277 MET A O 1
ATOM 2189 N N . LEU A 1 278 ? -14.859 28.938 22.156 1 90.75 278 LEU A N 1
ATOM 2190 C CA . LEU A 1 278 ? -15.727 30.016 21.719 1 90.75 278 LEU A CA 1
ATOM 2191 C C . LEU A 1 278 ? -15.898 31.047 22.844 1 90.75 278 LEU A C 1
ATOM 2193 O O . LEU A 1 278 ? -15.852 32.25 22.578 1 90.75 278 LEU A O 1
ATOM 2197 N N . ALA A 1 279 ? -16.094 30.562 24 1 89.69 279 ALA A N 1
ATOM 2198 C CA . ALA A 1 279 ? -16.219 31.453 25.156 1 89.69 279 ALA A CA 1
ATOM 2199 C C . ALA A 1 279 ? -14.945 32.281 25.344 1 89.69 279 ALA A C 1
ATOM 2201 O O . ALA A 1 279 ? -15.016 33.469 25.641 1 89.69 279 ALA A O 1
ATOM 2202 N N . SER A 1 280 ? -13.852 31.609 25.219 1 91.31 280 SER A N 1
ATOM 2203 C CA . SER A 1 280 ? -12.57 32.312 25.344 1 91.31 280 SER A CA 1
ATOM 2204 C C . SER A 1 280 ? -12.422 33.375 24.281 1 91.31 280 SER A C 1
ATOM 2206 O O . SER A 1 280 ? -11.977 34.5 24.562 1 91.31 280 SER A O 1
ATOM 2208 N N . PHE A 1 281 ? -12.773 33.094 23.031 1 93.31 281 PHE A N 1
ATOM 2209 C CA . PHE A 1 281 ? -12.68 34.031 21.938 1 93.31 281 PHE A CA 1
ATOM 2210 C C . PHE A 1 281 ? -13.516 35.281 22.219 1 93.31 281 PHE A C 1
ATOM 2212 O O . PHE A 1 281 ? -13.055 36.406 22.016 1 93.31 281 PHE A O 1
ATOM 2219 N N . ILE A 1 282 ? -14.648 35 22.719 1 91.94 282 ILE A N 1
ATOM 2220 C CA . ILE A 1 282 ? -15.562 36.094 23.047 1 91.94 282 ILE A CA 1
ATOM 2221 C C . ILE A 1 282 ? -14.969 36.938 24.172 1 91.94 282 ILE A C 1
ATOM 2223 O O . ILE A 1 282 ? -14.977 38.188 24.094 1 91.94 282 ILE A O 1
ATOM 2227 N N . ARG A 1 283 ? -14.445 36.312 25.141 1 90.75 283 ARG A N 1
ATOM 2228 C CA . ARG A 1 283 ? -13.852 37.031 26.266 1 90.75 283 ARG A CA 1
ATOM 2229 C C . ARG A 1 283 ? -12.688 37.906 25.812 1 90.75 283 ARG A C 1
ATOM 2231 O O . ARG A 1 283 ? -12.438 38.969 26.391 1 90.75 283 ARG A O 1
ATOM 2238 N N . HIS A 1 284 ? -12.094 37.5 24.797 1 93.19 284 HIS A N 1
ATOM 2239 C CA . HIS A 1 284 ? -10.906 38.219 24.328 1 93.19 284 HIS A CA 1
ATOM 2240 C C . HIS A 1 284 ? -11.242 39.125 23.156 1 93.19 284 HIS A C 1
ATOM 2242 O O . HIS A 1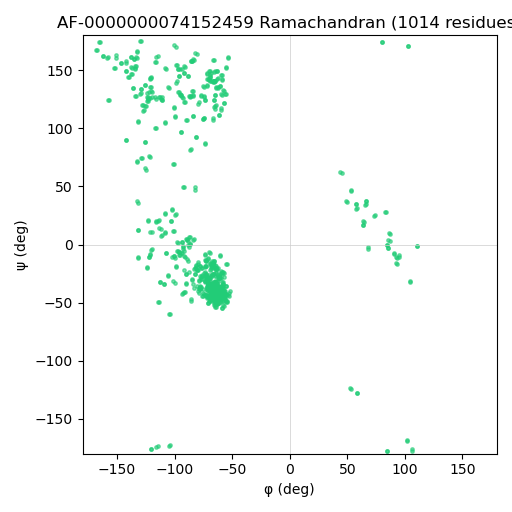 284 ? -10.352 39.531 22.406 1 93.19 284 HIS A O 1
ATOM 2248 N N . GLY A 1 285 ? -12.516 39.312 22.891 1 92.88 285 GLY A N 1
ATOM 2249 C CA . GLY A 1 285 ? -12.898 40.469 22.094 1 92.88 285 GLY A CA 1
ATOM 2250 C C . GLY A 1 285 ? -13.398 40.094 20.719 1 92.88 285 GLY A C 1
ATOM 2251 O O . GLY A 1 285 ? -13.789 40.969 19.938 1 92.88 285 GLY A O 1
ATOM 2252 N N . LEU A 1 286 ? -13.43 38.844 20.359 1 94.56 286 LEU A N 1
ATOM 2253 C CA . LEU A 1 286 ? -13.977 38.5 19.062 1 94.56 286 LEU A CA 1
ATOM 2254 C C . LEU A 1 286 ? -15.492 38.594 19.047 1 94.56 286 LEU A C 1
ATOM 2256 O O . LEU A 1 286 ? -16.156 38.219 20.031 1 94.56 286 LEU A O 1
ATOM 2260 N N . ARG A 1 287 ? -15.961 39.219 17.938 1 93.12 287 ARG A N 1
ATOM 2261 C CA . ARG A 1 287 ? -17.406 39.406 17.828 1 93.12 287 ARG A CA 1
ATOM 2262 C C . ARG A 1 287 ? -17.875 39.219 16.406 1 93.12 287 ARG A C 1
ATOM 2264 O O . ARG A 1 287 ? -17.078 39.281 15.461 1 93.12 287 ARG A O 1
ATOM 2271 N N . ASP A 1 288 ? -19.094 38.938 16.344 1 92 288 ASP A N 1
ATOM 2272 C CA . ASP A 1 288 ? -19.844 38.938 15.086 1 92 288 ASP A CA 1
ATOM 2273 C C . ASP A 1 288 ? -19.156 38.094 14.016 1 92 288 ASP A C 1
ATOM 2275 O O . ASP A 1 288 ? -18.812 36.938 14.266 1 92 288 ASP A O 1
ATOM 2279 N N . ASP A 1 289 ? -18.859 38.719 12.875 1 93.25 289 ASP A N 1
ATOM 2280 C CA . ASP A 1 289 ? -18.359 38 11.719 1 93.25 289 ASP A CA 1
ATOM 2281 C C . ASP A 1 289 ? -16.953 37.438 11.984 1 93.25 289 ASP A C 1
ATOM 2283 O O . ASP A 1 289 ? -16.609 36.375 11.492 1 93.25 289 ASP A O 1
ATOM 2287 N N . GLU A 1 290 ? -16.25 38.156 12.734 1 95.31 290 GLU A N 1
ATOM 2288 C CA . GLU A 1 290 ? -14.922 37.656 13.07 1 95.31 290 GLU A CA 1
ATOM 2289 C C . GLU A 1 290 ? -14.992 36.406 13.914 1 95.31 290 GLU A C 1
ATOM 2291 O O . GLU A 1 290 ? -14.195 35.469 13.719 1 95.31 290 GLU A O 1
ATOM 2296 N N . LEU A 1 291 ? -15.953 36.438 14.836 1 95.31 291 LEU A N 1
ATOM 2297 C CA . LEU A 1 291 ? -16.156 35.25 15.68 1 95.31 291 LEU A CA 1
ATOM 2298 C C . LEU A 1 291 ? -16.594 34.062 14.852 1 95.31 291 LEU A C 1
ATOM 2300 O O . LEU A 1 291 ? -16.062 32.969 15.016 1 95.31 291 LEU A O 1
ATOM 2304 N N . LYS A 1 292 ? -17.484 34.281 13.969 1 95.31 292 LYS A N 1
ATOM 2305 C CA . LYS A 1 292 ? -17.984 33.219 13.102 1 95.31 292 LYS A CA 1
ATOM 2306 C C . LYS A 1 292 ? -16.875 32.688 12.195 1 95.31 292 LYS A C 1
ATOM 2308 O O . LYS A 1 292 ? -16.703 31.469 12.055 1 95.31 292 LYS A O 1
ATOM 2313 N N . SER A 1 293 ? -16.094 33.562 11.625 1 95.38 293 SER A N 1
ATOM 2314 C CA . SER A 1 293 ? -15.016 33.188 10.719 1 95.38 293 SER A CA 1
ATOM 2315 C C . SER A 1 293 ? -13.961 32.344 11.43 1 95.38 293 SER A C 1
ATOM 2317 O O . SER A 1 293 ? -13.484 31.359 10.891 1 95.38 293 SER A O 1
ATOM 2319 N N . GLU A 1 294 ? -13.641 32.781 12.609 1 96.62 294 GLU A N 1
ATOM 2320 C CA . GLU A 1 294 ? -12.625 32.062 13.359 1 96.62 294 GLU A CA 1
ATOM 2321 C C . GLU A 1 294 ? -13.156 30.719 13.844 1 96.62 294 GLU A C 1
ATOM 2323 O O . GLU A 1 294 ? -12.414 29.734 13.891 1 96.62 294 GLU A O 1
ATOM 2328 N N . ALA A 1 295 ? -14.406 30.703 14.219 1 95.19 295 ALA A N 1
ATOM 2329 C CA . ALA A 1 295 ? -15.023 29.438 14.609 1 95.19 295 ALA A CA 1
ATOM 2330 C C . ALA A 1 295 ? -15.016 28.438 13.453 1 95.19 295 ALA A C 1
ATOM 2332 O O . ALA A 1 295 ? -14.688 27.266 13.641 1 95.19 295 ALA A O 1
ATOM 2333 N N . LEU A 1 296 ? -15.352 28.938 12.312 1 94.31 296 LEU A N 1
ATOM 2334 C CA . LEU A 1 296 ? -15.367 28.094 11.125 1 94.31 296 LEU A CA 1
ATOM 2335 C C . LEU A 1 296 ? -13.961 27.594 10.797 1 94.31 296 LEU A C 1
ATOM 2337 O O . LEU A 1 296 ? -13.781 26.406 10.492 1 94.31 296 LEU A O 1
ATOM 2341 N N . GLU A 1 297 ? -13.031 28.422 10.836 1 94.25 297 GLU A N 1
ATOM 2342 C CA . GLU A 1 297 ? -11.648 28.047 10.539 1 94.25 297 GLU A CA 1
ATOM 2343 C C . GLU A 1 297 ? -11.148 26.984 11.5 1 94.25 297 GLU A C 1
ATOM 2345 O O . GLU A 1 297 ? -10.414 26.078 11.102 1 94.25 297 GLU A O 1
ATOM 2350 N N . GLN A 1 298 ? -11.555 27.062 12.719 1 92.94 298 GLN A N 1
ATOM 2351 C CA . GLN A 1 298 ? -11.133 26.078 13.711 1 92.94 298 GLN A CA 1
ATOM 2352 C C . GLN A 1 298 ? -11.664 24.688 13.359 1 92.94 298 GLN A C 1
ATOM 2354 O O . GLN A 1 298 ? -10.977 23.688 13.562 1 92.94 298 GLN A O 1
ATOM 2359 N N . ILE A 1 299 ? -12.82 24.688 12.875 1 92.44 299 ILE A N 1
ATOM 2360 C CA . ILE A 1 299 ? -13.438 23.422 12.5 1 92.44 299 ILE A CA 1
ATOM 2361 C C . ILE A 1 299 ? -12.68 22.812 11.32 1 92.44 299 ILE A C 1
ATOM 2363 O O . ILE A 1 299 ? -12.344 21.625 11.328 1 92.44 299 ILE A O 1
ATOM 2367 N N . ILE A 1 300 ? -12.375 23.594 10.391 1 91.19 300 ILE A N 1
ATOM 2368 C CA . ILE A 1 300 ? -11.727 23.141 9.164 1 91.19 300 ILE A CA 1
ATOM 2369 C C . ILE A 1 300 ? -10.289 22.734 9.461 1 91.19 300 ILE A C 1
ATOM 2371 O O . ILE A 1 300 ? -9.852 21.641 9.078 1 91.19 300 ILE A O 1
ATOM 2375 N N . ALA A 1 301 ? -9.594 23.516 10.195 1 91.81 301 ALA A N 1
ATOM 2376 C CA . ALA A 1 301 ? -8.172 23.312 10.438 1 91.81 301 ALA A CA 1
ATOM 2377 C C . ALA A 1 301 ? -7.941 22.203 11.461 1 91.81 301 ALA A C 1
ATOM 2379 O O . ALA A 1 301 ? -6.922 21.5 11.414 1 91.81 301 ALA A O 1
ATOM 2380 N N . GLY A 1 302 ? -8.883 22 12.359 1 93 302 GLY A N 1
ATOM 2381 C CA . GLY A 1 302 ? -8.672 21.109 13.477 1 93 302 GLY A CA 1
ATOM 2382 C C . GLY A 1 302 ? -9.133 19.688 13.211 1 93 302 GLY A C 1
ATOM 2383 O O . GLY A 1 302 ? -8.938 18.797 14.039 1 93 302 GLY A O 1
ATOM 2384 N N . SER A 1 303 ? -9.664 19.453 12.133 1 93.44 303 SER A N 1
ATOM 2385 C CA . SER A 1 303 ? -10.242 18.141 11.875 1 93.44 303 SER A CA 1
ATOM 2386 C C . SER A 1 303 ? -9.344 17.312 10.961 1 93.44 303 SER A C 1
ATOM 2388 O O . SER A 1 303 ? -8.742 16.328 11.398 1 93.44 303 SER A O 1
ATOM 2390 N N . ASP A 1 304 ? -9.086 17.734 9.836 1 93.06 304 ASP A N 1
ATOM 2391 C CA . ASP A 1 304 ? -8.453 16.922 8.812 1 93.06 304 ASP A CA 1
ATOM 2392 C C . ASP A 1 304 ? -6.973 16.703 9.125 1 93.06 304 ASP A C 1
ATOM 2394 O O . ASP A 1 304 ? -6.445 15.609 8.898 1 93.06 304 ASP A O 1
ATOM 2398 N N . THR A 1 305 ? -6.301 17.797 9.547 1 96.25 305 THR A N 1
ATOM 2399 C CA . THR A 1 305 ? -4.879 17.688 9.836 1 96.25 305 THR A CA 1
ATOM 2400 C C . THR A 1 305 ? -4.633 16.672 10.961 1 96.25 305 THR A C 1
ATOM 2402 O O . THR A 1 305 ? -3.738 15.836 10.867 1 96.25 305 THR A O 1
ATOM 2405 N N . THR A 1 306 ? -5.461 16.734 11.977 1 97.94 306 THR A N 1
ATOM 2406 C CA . THR A 1 306 ? -5.324 15.805 13.086 1 97.94 306 THR A CA 1
ATOM 2407 C C . THR A 1 306 ? -5.695 14.391 12.656 1 97.94 306 THR A C 1
ATOM 2409 O O . THR A 1 306 ? -5.035 13.422 13.039 1 97.94 306 THR A O 1
ATOM 2412 N N . ALA A 1 307 ? -6.734 14.289 11.867 1 98.25 307 ALA A N 1
ATOM 2413 C CA . ALA A 1 307 ? -7.113 12.984 11.336 1 98.25 307 ALA A CA 1
ATOM 2414 C C . ALA A 1 307 ? -5.98 12.367 10.523 1 98.25 307 ALA A C 1
ATOM 2416 O O . ALA A 1 307 ? -5.684 11.18 10.648 1 98.25 307 ALA A O 1
ATOM 2417 N N . GLY A 1 308 ? -5.371 13.219 9.641 1 98 308 GLY A N 1
ATOM 2418 C CA . GLY A 1 308 ? -4.238 12.75 8.852 1 98 308 GLY A CA 1
ATOM 2419 C C . GLY A 1 308 ? -3.104 12.219 9.703 1 98 308 GLY A C 1
ATOM 2420 O O . GLY A 1 308 ? -2.502 11.195 9.383 1 98 308 GLY A O 1
ATOM 2421 N N . ALA A 1 309 ? -2.83 12.859 10.789 1 98.5 309 ALA A N 1
ATOM 2422 C CA . ALA A 1 309 ? -1.759 12.445 11.695 1 98.5 309 ALA A CA 1
ATOM 2423 C C . ALA A 1 309 ? -2.08 11.109 12.352 1 98.5 309 ALA A C 1
ATOM 2425 O O . ALA A 1 309 ? -1.228 10.219 12.414 1 98.5 309 ALA A O 1
ATOM 2426 N N . ILE A 1 310 ? -3.314 10.969 12.828 1 98.81 310 ILE A N 1
ATOM 2427 C CA . ILE A 1 310 ? -3.727 9.75 13.516 1 98.81 310 ILE A CA 1
ATOM 2428 C C . ILE A 1 310 ? -3.713 8.578 12.547 1 98.81 310 ILE A C 1
ATOM 2430 O O . ILE A 1 310 ? -3.178 7.512 12.859 1 98.81 310 ILE A O 1
ATOM 2434 N N . ARG A 1 311 ? -4.27 8.797 11.336 1 98.62 311 ARG A N 1
ATOM 2435 C CA . ARG A 1 311 ? -4.301 7.754 10.312 1 98.62 311 ARG A CA 1
ATOM 2436 C C . ARG A 1 311 ? -2.891 7.328 9.922 1 98.62 311 ARG A C 1
ATOM 2438 O O . ARG A 1 311 ? -2.609 6.137 9.789 1 98.62 311 ARG A O 1
ATOM 2445 N N . GLY A 1 312 ? -2.006 8.32 9.742 1 98.5 312 GLY A N 1
ATOM 2446 C CA . GLY A 1 312 ? -0.622 8.008 9.422 1 98.5 312 GLY A CA 1
ATOM 2447 C C . GLY A 1 312 ? 0.07 7.188 10.492 1 98.5 312 GLY A C 1
ATOM 2448 O O . GLY A 1 312 ? 0.75 6.203 10.188 1 98.5 312 GLY A O 1
ATOM 2449 N N . ALA A 1 313 ? -0.125 7.551 11.727 1 98.81 313 ALA A N 1
ATOM 2450 C CA . ALA A 1 313 ? 0.488 6.828 12.844 1 98.81 313 ALA A CA 1
ATOM 2451 C C . ALA A 1 313 ? -0.022 5.391 12.914 1 98.81 313 ALA A C 1
ATOM 2453 O O . ALA A 1 313 ? 0.765 4.453 13.055 1 98.81 313 ALA A O 1
ATOM 2454 N N . LEU A 1 314 ? -1.293 5.262 12.781 1 98.81 314 LEU A N 1
ATOM 2455 C CA . LEU A 1 314 ? -1.889 3.934 12.883 1 98.81 314 LEU A CA 1
ATOM 2456 C C . LEU A 1 314 ? -1.437 3.045 11.734 1 98.81 314 LEU A C 1
ATOM 2458 O O . LEU A 1 314 ? -1.183 1.854 11.922 1 98.81 314 LEU A O 1
ATOM 2462 N N . LEU A 1 315 ? -1.319 3.607 10.539 1 98.75 315 LEU A N 1
ATOM 2463 C CA . LEU A 1 315 ? -0.851 2.836 9.391 1 98.75 315 LEU A CA 1
ATOM 2464 C C . LEU A 1 315 ? 0.567 2.324 9.625 1 98.75 315 LEU A C 1
ATOM 2466 O O . LEU A 1 315 ? 0.854 1.148 9.391 1 98.75 315 LEU A O 1
ATOM 2470 N N . LEU A 1 316 ? 1.404 3.227 10.109 1 98.62 316 LEU A N 1
ATOM 2471 C CA . LEU A 1 316 ? 2.795 2.857 10.352 1 98.62 316 LEU A CA 1
ATOM 2472 C C . LEU A 1 316 ? 2.896 1.784 11.43 1 98.62 316 LEU A C 1
ATOM 2474 O O . LEU A 1 316 ? 3.645 0.815 11.281 1 98.62 316 LEU A O 1
ATOM 2478 N N . VAL A 1 317 ? 2.102 1.896 12.453 1 98.69 317 VAL A N 1
ATOM 2479 C CA . VAL A 1 317 ? 2.166 0.956 13.562 1 98.69 317 VAL A CA 1
ATOM 2480 C C . VAL A 1 317 ? 1.6 -0.395 13.133 1 98.69 317 VAL A C 1
ATOM 2482 O O . VAL A 1 317 ? 2.217 -1.438 13.367 1 98.69 317 VAL A O 1
ATOM 2485 N N . MET A 1 318 ? 0.504 -0.408 12.445 1 98.06 318 MET A N 1
ATOM 2486 C CA . MET A 1 318 ? -0.159 -1.674 12.141 1 98.06 318 MET A CA 1
ATOM 2487 C C . MET A 1 318 ? 0.614 -2.457 11.086 1 98.06 318 MET A C 1
ATOM 2489 O O . MET A 1 318 ? 0.388 -3.656 10.914 1 98.06 318 MET A O 1
ATOM 2493 N N . THR A 1 319 ? 1.581 -1.807 10.398 1 98.38 319 THR A N 1
ATOM 2494 C CA . THR A 1 319 ? 2.357 -2.49 9.375 1 98.38 319 THR A CA 1
ATOM 2495 C C . THR A 1 319 ? 3.785 -2.74 9.852 1 98.38 319 THR A C 1
ATOM 2497 O O . THR A 1 319 ? 4.672 -3.039 9.047 1 98.38 319 THR A O 1
ATOM 2500 N N . ASN A 1 320 ? 4.051 -2.529 11.078 1 98.31 320 ASN A N 1
ATOM 2501 C CA . ASN A 1 320 ? 5.297 -2.871 11.758 1 98.31 320 ASN A CA 1
ATOM 2502 C C . ASN A 1 320 ? 5.039 -3.723 13 1 98.31 320 ASN A C 1
ATOM 2504 O O . ASN A 1 320 ? 5.004 -3.207 14.117 1 98.31 320 ASN A O 1
ATOM 2508 N N . PRO A 1 321 ? 5 -5.055 12.797 1 97.62 321 PRO A N 1
ATOM 2509 C CA . PRO A 1 321 ? 4.586 -5.949 13.883 1 97.62 321 PRO A CA 1
ATOM 2510 C C . PRO A 1 321 ? 5.461 -5.809 15.125 1 97.62 321 PRO A C 1
ATOM 2512 O O . PRO A 1 321 ? 4.969 -5.93 16.25 1 97.62 321 PRO A O 1
ATOM 2515 N N . ARG A 1 322 ? 6.715 -5.543 14.961 1 96.81 322 ARG A N 1
ATOM 2516 C CA . ARG A 1 322 ? 7.602 -5.387 16.109 1 96.81 322 ARG A CA 1
ATOM 2517 C C . ARG A 1 322 ? 7.219 -4.16 16.938 1 96.81 322 ARG A C 1
ATOM 2519 O O . ARG A 1 322 ? 7.047 -4.258 18.156 1 96.81 322 ARG A O 1
ATOM 2526 N N . VAL A 1 323 ? 7.051 -3.02 16.25 1 98 323 VAL A N 1
ATOM 2527 C CA . VAL A 1 323 ? 6.688 -1.79 16.938 1 98 323 VAL A CA 1
ATOM 2528 C C . VAL A 1 323 ? 5.289 -1.932 17.547 1 98 323 VAL A C 1
ATOM 2530 O O . VAL A 1 323 ? 5.035 -1.457 18.656 1 98 323 VAL A O 1
ATOM 2533 N N . TYR A 1 324 ? 4.414 -2.596 16.781 1 98.5 324 TYR A N 1
ATOM 2534 C CA . TYR A 1 324 ? 3.066 -2.881 17.25 1 98.5 324 TYR A CA 1
ATOM 2535 C C . TYR A 1 324 ? 3.105 -3.627 18.578 1 98.5 324 TYR A C 1
ATOM 2537 O O . TYR A 1 324 ? 2.469 -3.211 19.562 1 98.5 324 TYR A O 1
ATOM 2545 N N . ALA A 1 325 ? 3.885 -4.664 18.672 1 97.56 325 ALA A N 1
ATOM 2546 C CA . ALA A 1 325 ? 3.996 -5.504 19.875 1 97.56 325 ALA A CA 1
ATOM 2547 C C . ALA A 1 325 ? 4.656 -4.742 21.016 1 97.56 325 ALA A C 1
ATOM 2549 O O . ALA A 1 325 ? 4.227 -4.848 22.172 1 97.56 325 ALA A O 1
ATOM 2550 N N . LEU A 1 326 ? 5.695 -3.99 20.734 1 97.81 326 LEU A N 1
ATOM 2551 C CA . LEU A 1 326 ? 6.395 -3.215 21.75 1 97.81 326 LEU A CA 1
ATOM 2552 C C . LEU A 1 326 ? 5.477 -2.162 22.359 1 97.81 326 LEU A C 1
ATOM 2554 O O . LEU A 1 326 ? 5.508 -1.936 23.562 1 97.81 326 LEU A O 1
ATOM 2558 N N . LEU A 1 327 ? 4.703 -1.522 21.516 1 98.56 327 LEU A N 1
ATOM 2559 C CA . LEU A 1 327 ? 3.779 -0.502 21.984 1 98.56 327 LEU A CA 1
ATOM 2560 C C . LEU A 1 327 ? 2.695 -1.119 22.875 1 98.56 327 LEU A C 1
ATOM 2562 O O . LEU A 1 327 ? 2.352 -0.569 23.922 1 98.56 327 LEU A O 1
ATOM 2566 N N . GLN A 1 328 ? 2.154 -2.252 22.453 1 98.31 328 GLN A N 1
ATOM 2567 C CA . GLN A 1 328 ? 1.164 -2.938 23.266 1 98.31 328 GLN A CA 1
ATOM 2568 C C . GLN A 1 328 ? 1.759 -3.352 24.609 1 98.31 328 GLN A C 1
ATOM 2570 O O . GLN A 1 328 ? 1.092 -3.268 25.641 1 98.31 328 GLN A O 1
ATOM 2575 N N . LYS A 1 329 ? 2.996 -3.822 24.578 1 98.31 329 LYS A N 1
ATOM 2576 C CA . LYS A 1 329 ? 3.674 -4.18 25.828 1 98.31 329 LYS A CA 1
ATOM 2577 C C . LYS A 1 329 ? 3.791 -2.977 26.75 1 98.31 329 LYS A C 1
ATOM 2579 O O . LYS A 1 329 ? 3.578 -3.098 27.953 1 98.31 329 LYS A O 1
ATOM 2584 N N . GLU A 1 330 ? 4.168 -1.823 26.203 1 98.81 330 GLU A N 1
ATOM 2585 C CA . GLU A 1 330 ? 4.238 -0.613 27.016 1 98.81 330 GLU A CA 1
ATOM 2586 C C . GLU A 1 330 ? 2.869 -0.249 27.578 1 98.81 330 GLU A C 1
ATOM 2588 O O . GLU A 1 330 ? 2.758 0.132 28.75 1 98.81 330 GLU A O 1
ATOM 2593 N N . ILE A 1 331 ? 1.864 -0.347 26.781 1 98.62 331 ILE A N 1
ATOM 2594 C CA . ILE A 1 331 ? 0.496 -0.036 27.188 1 98.62 331 ILE A CA 1
ATOM 2595 C C . ILE A 1 331 ? 0.066 -0.965 28.312 1 98.62 331 ILE A C 1
ATOM 2597 O O . ILE A 1 331 ? -0.46 -0.51 29.328 1 98.62 331 ILE A O 1
ATOM 2601 N N . ASP A 1 332 ? 0.331 -2.232 28.172 1 98.31 332 ASP A N 1
ATOM 2602 C CA . ASP A 1 332 ? -0.014 -3.215 29.203 1 98.31 332 ASP A CA 1
ATOM 2603 C C . ASP A 1 332 ? 0.735 -2.936 30.5 1 98.31 332 ASP A C 1
ATOM 2605 O O . ASP A 1 332 ? 0.164 -3.049 31.594 1 98.31 332 ASP A O 1
ATOM 2609 N N . ALA A 1 333 ? 1.988 -2.637 30.375 1 98.62 333 ALA A N 1
ATOM 2610 C CA . ALA A 1 333 ? 2.793 -2.324 31.547 1 98.62 333 ALA A CA 1
ATOM 2611 C C . ALA A 1 333 ? 2.254 -1.092 32.281 1 98.62 333 ALA A C 1
ATOM 2613 O O . ALA A 1 333 ? 2.219 -1.052 33.5 1 98.62 333 ALA A O 1
ATOM 2614 N N . ALA A 1 334 ? 1.895 -0.038 31.5 1 98.56 334 ALA A N 1
ATOM 2615 C CA . ALA A 1 334 ? 1.35 1.184 32.094 1 98.56 334 ALA A CA 1
ATOM 2616 C C . ALA A 1 334 ? 0.086 0.889 32.875 1 98.56 334 ALA A C 1
ATOM 2618 O O . ALA A 1 334 ? -0.109 1.439 33.969 1 98.56 334 ALA A O 1
ATOM 2619 N N . VAL A 1 335 ? -0.737 0.046 32.375 1 97.62 335 VAL A N 1
ATOM 2620 C CA . VAL A 1 335 ? -1.978 -0.322 33.031 1 97.62 335 VAL A CA 1
ATOM 2621 C C . VAL A 1 335 ? -1.663 -1.157 34.281 1 97.62 335 VAL A C 1
ATOM 2623 O O . VAL A 1 335 ? -2.176 -0.884 35.375 1 97.62 335 VAL A O 1
ATOM 2626 N N . ARG A 1 336 ? -0.813 -2.137 34.062 1 97.44 336 ARG A N 1
ATOM 2627 C CA . ARG A 1 336 ? -0.443 -3.043 35.156 1 97.44 336 ARG A CA 1
ATOM 2628 C C . ARG A 1 336 ? 0.18 -2.281 36.312 1 97.44 336 ARG A C 1
ATOM 2630 O O . ARG A 1 336 ? -0.122 -2.559 37.469 1 97.44 336 ARG A O 1
ATOM 2637 N N . ASP A 1 337 ? 0.977 -1.226 36.031 1 97.44 337 ASP A N 1
ATOM 2638 C CA . ASP A 1 337 ? 1.752 -0.509 37.031 1 97.44 337 ASP A CA 1
ATOM 2639 C C . ASP A 1 337 ? 0.971 0.682 37.594 1 97.44 337 ASP A C 1
ATOM 2641 O O . ASP A 1 337 ? 1.458 1.4 38.469 1 97.44 337 ASP A O 1
ATOM 2645 N N . GLY A 1 338 ? -0.126 0.983 37.125 1 95.44 338 GLY A N 1
ATOM 2646 C CA . GLY A 1 338 ? -0.958 2.07 37.625 1 95.44 338 GLY A CA 1
ATOM 2647 C C . GLY A 1 338 ? -0.626 3.408 37 1 95.44 338 GLY A C 1
ATOM 2648 O O . GLY A 1 338 ? -1.109 4.449 37.438 1 95.44 338 GLY A O 1
ATOM 2649 N N . ARG A 1 339 ? 0.175 3.395 36.031 1 96.94 339 ARG A N 1
ATOM 2650 C CA . ARG A 1 339 ? 0.534 4.621 35.344 1 96.94 339 ARG A CA 1
ATOM 2651 C C . ARG A 1 339 ? -0.562 5.035 34.344 1 96.94 339 ARG A C 1
ATOM 2653 O O . ARG A 1 339 ? -0.563 6.164 33.844 1 96.94 339 ARG A O 1
ATOM 2660 N N . ALA A 1 340 ? -1.488 4.137 34 1 97.88 340 ALA A N 1
ATOM 2661 C CA . ALA A 1 340 ? -2.736 4.344 33.25 1 97.88 340 ALA A CA 1
ATOM 2662 C C . ALA A 1 340 ? -3.895 3.615 33.938 1 97.88 340 ALA A C 1
ATOM 2664 O O . ALA A 1 340 ? -3.686 2.633 34.656 1 97.88 340 ALA A O 1
ATOM 2665 N N . PRO A 1 341 ? -5.074 4.117 33.719 1 97.38 341 PRO A N 1
ATOM 2666 C CA . PRO A 1 341 ? -6.211 3.441 34.344 1 97.38 341 PRO A CA 1
ATOM 2667 C C . PRO A 1 341 ? -6.402 2.014 33.844 1 97.38 341 PRO A C 1
ATOM 2669 O O . PRO A 1 341 ? -6.117 1.726 32.688 1 97.38 341 PRO A O 1
ATOM 2672 N N . ALA A 1 342 ? -6.906 1.189 34.719 1 95 342 ALA A N 1
ATOM 2673 C CA . ALA A 1 342 ? -7.277 -0.161 34.312 1 95 342 ALA A CA 1
ATOM 2674 C C . ALA A 1 342 ? -8.43 -0.128 33.312 1 95 342 ALA A C 1
ATOM 2676 O O . ALA A 1 342 ? -9.18 0.85 33.25 1 95 342 ALA A O 1
ATOM 2677 N N . VAL A 1 343 ? -8.5 -1.221 32.594 1 88.94 343 VAL A N 1
ATOM 2678 C CA . VAL A 1 343 ? -9.609 -1.325 31.641 1 88.94 343 VAL A CA 1
ATOM 2679 C C . VAL A 1 343 ? -10.938 -1.224 32.375 1 88.94 343 VAL A C 1
ATOM 2681 O O . VAL A 1 343 ? -11.141 -1.884 33.406 1 88.94 343 VAL A O 1
ATOM 2684 N N . GLY A 1 344 ? -11.781 -0.383 31.953 1 88.94 344 GLY A N 1
ATOM 2685 C CA . GLY A 1 344 ? -13.062 -0.179 32.594 1 88.94 344 GLY A CA 1
ATOM 2686 C C . GLY A 1 344 ? -13.047 0.973 33.594 1 88.94 344 GLY A C 1
ATOM 2687 O O . GLY A 1 344 ? -14.102 1.401 34.062 1 88.94 344 GLY A O 1
ATOM 2688 N N . ASN A 1 345 ? -11.875 1.514 33.906 1 93.25 345 ASN A N 1
ATOM 2689 C CA . ASN A 1 345 ? -11.758 2.582 34.875 1 93.25 345 ASN A CA 1
ATOM 2690 C C . ASN A 1 345 ? -11.43 3.92 34.219 1 93.25 345 ASN A C 1
ATOM 2692 O O . ASN A 1 345 ? -10.703 4.738 34.812 1 93.25 345 ASN A O 1
ATOM 2696 N N . GLY A 1 346 ? -11.82 4.012 33.031 1 95.12 346 GLY A N 1
ATOM 2697 C CA . GLY A 1 346 ? -11.633 5.285 32.344 1 95.12 346 GLY A CA 1
ATOM 2698 C C . GLY A 1 346 ? -10.523 5.254 31.312 1 95.12 346 GLY A C 1
ATOM 2699 O O . GLY A 1 346 ? -9.945 4.195 31.047 1 95.12 346 GLY A O 1
ATOM 2700 N N . LEU A 1 347 ? -10.273 6.473 30.703 1 98.19 347 LEU A N 1
ATOM 2701 C CA . LEU A 1 347 ? -9.273 6.629 29.641 1 98.19 347 LEU A CA 1
ATOM 2702 C C . LEU A 1 347 ? -7.977 7.188 30.203 1 98.19 347 LEU A C 1
ATOM 2704 O O . LEU A 1 347 ? -7.965 7.785 31.281 1 98.19 347 LEU A O 1
ATOM 2708 N N . ILE A 1 348 ? -6.883 6.918 29.547 1 98.56 348 ILE A N 1
ATOM 2709 C CA . ILE A 1 348 ? -5.594 7.48 29.938 1 98.56 348 ILE A CA 1
ATOM 2710 C C . ILE A 1 348 ? -5.668 9.008 29.906 1 98.56 348 ILE A C 1
ATOM 2712 O O . ILE A 1 348 ? -6.293 9.586 29.016 1 98.56 348 ILE A O 1
ATOM 2716 N N . SER A 1 349 ? -5.047 9.695 30.828 1 97.75 349 SER A N 1
ATOM 2717 C CA . SER A 1 349 ? -4.961 11.148 30.797 1 97.75 349 SER A CA 1
ATOM 2718 C C . SER A 1 349 ? -3.812 11.617 29.906 1 97.75 349 SER A C 1
ATOM 2720 O O . SER A 1 349 ? -2.904 10.836 29.594 1 97.75 349 SER A O 1
ATOM 2722 N N . GLN A 1 350 ? -3.971 12.859 29.5 1 96.38 350 GLN A N 1
ATOM 2723 C CA . GLN A 1 350 ? -2.879 13.445 28.734 1 96.38 350 GLN A CA 1
ATOM 2724 C C . GLN A 1 350 ? -1.567 13.398 29.5 1 96.38 350 GLN A C 1
ATOM 2726 O O . GLN A 1 350 ? -0.508 13.133 28.938 1 96.38 350 GLN A O 1
ATOM 2731 N N . ALA A 1 351 ? -1.607 13.727 30.766 1 96.88 351 ALA A N 1
ATOM 2732 C CA . ALA A 1 351 ? -0.422 13.727 31.625 1 96.88 351 ALA A CA 1
ATOM 2733 C C . ALA A 1 351 ? 0.215 12.344 31.688 1 96.88 351 ALA A C 1
ATOM 2735 O O . ALA A 1 351 ? 1.44 12.211 31.625 1 96.88 351 ALA A O 1
ATOM 2736 N N . GLN A 1 352 ? -0.59 11.312 31.797 1 98.38 352 GLN A N 1
ATOM 2737 C CA . GLN A 1 352 ? -0.111 9.93 31.828 1 98.38 352 GLN A CA 1
ATOM 2738 C C . GLN A 1 352 ? 0.491 9.531 30.484 1 98.38 352 GLN A C 1
ATOM 2740 O O . GLN A 1 352 ? 1.544 8.898 30.438 1 98.38 352 GLN A O 1
ATOM 2745 N N . ALA A 1 353 ? -0.177 9.898 29.391 1 98.5 353 ALA A N 1
ATOM 2746 C CA . ALA A 1 353 ? 0.301 9.578 28.062 1 98.5 353 ALA A CA 1
ATOM 2747 C C . ALA A 1 353 ? 1.681 10.18 27.797 1 98.5 353 ALA A C 1
ATOM 2749 O O . ALA A 1 353 ? 2.525 9.555 27.156 1 98.5 353 ALA A O 1
ATOM 2750 N N . LYS A 1 354 ? 1.916 11.352 28.328 1 97.81 354 LYS A N 1
ATOM 2751 C CA . LYS A 1 354 ? 3.174 12.062 28.125 1 97.81 354 LYS A CA 1
ATOM 2752 C C . LYS A 1 354 ? 4.336 11.336 28.797 1 97.81 354 LYS A C 1
ATOM 2754 O O . LYS A 1 354 ? 5.492 11.523 28.422 1 97.81 354 LYS A O 1
ATOM 2759 N N . GLU A 1 355 ? 4.043 10.414 29.703 1 98.12 355 GLU A N 1
ATOM 2760 C CA . GLU A 1 355 ? 5.074 9.727 30.469 1 98.12 355 GLU A CA 1
ATOM 2761 C C . GLU A 1 355 ? 5.461 8.406 29.812 1 98.12 355 GLU A C 1
ATOM 2763 O O . GLU A 1 355 ? 6.375 7.719 30.266 1 98.12 355 GLU A O 1
ATOM 2768 N N . LEU A 1 356 ? 4.773 8.008 28.797 1 98.75 356 LEU A N 1
ATOM 2769 C CA . LEU A 1 356 ? 5.074 6.762 28.094 1 98.75 356 LEU A CA 1
ATOM 2770 C C . LEU A 1 356 ? 6.07 7 26.969 1 98.75 356 LEU A C 1
ATOM 2772 O O . LEU A 1 356 ? 5.707 7.527 25.922 1 98.75 356 LEU A O 1
ATOM 2776 N N . PRO A 1 357 ? 7.293 6.594 27.094 1 98.56 357 PRO A N 1
ATOM 2777 C CA . PRO A 1 357 ? 8.359 7.008 26.188 1 98.56 357 PRO A CA 1
ATOM 2778 C C . PRO A 1 357 ? 8.164 6.473 24.766 1 98.56 357 PRO A C 1
ATOM 2780 O O . PRO A 1 357 ? 8.359 7.207 23.797 1 98.56 357 PRO A O 1
ATOM 2783 N N . LEU A 1 358 ? 7.801 5.219 24.609 1 98.81 358 LEU A N 1
ATOM 2784 C CA . LEU A 1 358 ? 7.66 4.66 23.266 1 98.81 358 LEU A CA 1
ATOM 2785 C C . LEU A 1 358 ? 6.461 5.273 22.547 1 98.81 358 LEU A C 1
ATOM 2787 O O . LEU A 1 358 ? 6.516 5.52 21.344 1 98.81 358 LEU A O 1
ATOM 2791 N N . LEU A 1 359 ? 5.363 5.484 23.281 1 98.94 359 LEU A N 1
ATOM 2792 C CA . LEU A 1 359 ? 4.203 6.148 22.703 1 98.94 359 LEU A CA 1
ATOM 2793 C C . LEU A 1 359 ? 4.582 7.52 22.156 1 98.94 359 LEU A C 1
ATOM 2795 O O . LEU A 1 359 ? 4.227 7.859 21.016 1 98.94 359 LEU A O 1
ATOM 2799 N N . GLN A 1 360 ? 5.34 8.281 22.953 1 98.81 360 GLN A N 1
ATOM 2800 C CA . GLN A 1 360 ? 5.773 9.602 22.531 1 98.81 360 GLN A CA 1
ATOM 2801 C C . GLN A 1 360 ? 6.695 9.508 21.312 1 98.81 360 GLN A C 1
ATOM 2803 O O . GLN A 1 360 ? 6.594 10.312 20.391 1 98.81 360 GLN A O 1
ATOM 2808 N N . ALA A 1 361 ? 7.562 8.523 21.328 1 98.88 361 ALA A N 1
ATOM 2809 C CA . ALA A 1 361 ? 8.477 8.312 20.203 1 98.88 361 ALA A CA 1
ATOM 2810 C C . ALA A 1 361 ? 7.707 7.961 18.938 1 98.88 361 ALA A C 1
ATOM 2812 O O . ALA A 1 361 ? 8.031 8.445 17.844 1 98.88 361 ALA A O 1
ATOM 2813 N N . VAL A 1 362 ? 6.684 7.109 19.094 1 98.88 362 VAL A N 1
ATOM 2814 C CA . VAL A 1 362 ? 5.863 6.695 17.953 1 98.88 362 VAL A CA 1
ATOM 2815 C C . VAL A 1 362 ? 5.125 7.902 17.375 1 98.88 362 VAL A C 1
ATOM 2817 O O . VAL A 1 362 ? 5.062 8.078 16.156 1 98.88 362 VAL A O 1
ATOM 2820 N N . VAL A 1 363 ? 4.59 8.758 18.203 1 98.81 363 VAL A N 1
ATOM 2821 C CA . VAL A 1 363 ? 3.881 9.953 17.75 1 98.81 363 VAL A CA 1
ATOM 2822 C C . VAL A 1 363 ? 4.832 10.859 16.984 1 98.81 363 VAL A C 1
ATOM 2824 O O . VAL A 1 363 ? 4.531 11.266 15.859 1 98.81 363 VAL A O 1
ATOM 2827 N N . ARG A 1 364 ? 6.008 11.109 17.5 1 98.38 364 ARG A N 1
ATOM 2828 C CA . ARG A 1 364 ? 6.98 11.984 16.859 1 98.38 364 ARG A CA 1
ATOM 2829 C C . ARG A 1 364 ? 7.457 11.406 15.531 1 98.38 364 ARG A C 1
ATOM 2831 O O . ARG A 1 364 ? 7.543 12.117 14.531 1 98.38 364 ARG A O 1
ATOM 2838 N N . GLU A 1 365 ? 7.77 10.109 15.602 1 98.81 365 GLU A N 1
ATOM 2839 C CA . GLU A 1 365 ? 8.297 9.453 14.406 1 98.81 365 GLU A CA 1
ATOM 2840 C C . GLU A 1 365 ? 7.242 9.398 13.297 1 98.81 365 GLU A C 1
ATOM 2842 O O . GLU A 1 365 ? 7.566 9.539 12.117 1 98.81 365 GLU A O 1
ATOM 2847 N N . SER A 1 366 ? 6.004 9.156 13.695 1 98.69 366 SER A N 1
ATOM 2848 C CA . SER A 1 366 ? 4.938 9.109 12.695 1 98.69 366 SER A CA 1
ATOM 2849 C C . SER A 1 366 ? 4.738 10.477 12.047 1 98.69 366 SER A C 1
ATOM 2851 O O . SER A 1 366 ? 4.52 10.57 10.836 1 98.69 366 SER A O 1
ATOM 2853 N N . LEU A 1 367 ? 4.84 11.547 12.812 1 98.56 367 LEU A N 1
ATOM 2854 C CA . LEU A 1 367 ? 4.711 12.898 12.281 1 98.56 367 LEU A CA 1
ATOM 2855 C C . LEU A 1 367 ? 5.855 13.227 11.328 1 98.56 367 LEU A C 1
ATOM 2857 O O . LEU A 1 367 ? 5.676 13.984 10.383 1 98.56 367 LEU A O 1
ATOM 2861 N N . ARG A 1 368 ? 7 12.633 11.633 1 98.38 368 ARG A N 1
ATOM 2862 C CA . ARG A 1 368 ? 8.156 12.852 10.766 1 98.38 368 ARG A CA 1
ATOM 2863 C C . ARG A 1 368 ? 7.98 12.141 9.43 1 98.38 368 ARG A C 1
ATOM 2865 O O . ARG A 1 368 ? 8.047 12.773 8.375 1 98.38 368 ARG A O 1
ATOM 2872 N N . VAL A 1 369 ? 7.621 10.82 9.5 1 97.5 369 VAL A N 1
ATOM 2873 C CA . VAL A 1 369 ? 7.617 9.945 8.344 1 97.5 369 VAL A CA 1
ATOM 2874 C C . VAL A 1 369 ? 6.371 10.203 7.5 1 97.5 369 VAL A C 1
ATOM 2876 O O . VAL A 1 369 ? 6.414 10.133 6.27 1 97.5 369 VAL A O 1
ATOM 2879 N N . ARG A 1 370 ? 5.301 10.445 8.195 1 96.94 370 ARG A N 1
ATOM 2880 C CA . ARG A 1 370 ? 4.031 10.758 7.543 1 96.94 370 ARG A CA 1
ATOM 2881 C C . ARG A 1 370 ? 3.504 12.117 8 1 96.94 370 ARG A C 1
ATOM 2883 O O . ARG A 1 370 ? 2.492 12.195 8.703 1 96.94 370 ARG A O 1
ATOM 2890 N N . THR A 1 371 ? 4.176 13.109 7.414 1 97.25 371 THR A N 1
ATOM 2891 C CA . THR A 1 371 ? 3.826 14.477 7.785 1 97.25 371 THR A CA 1
ATOM 2892 C C . THR A 1 371 ? 2.41 14.812 7.328 1 97.25 371 THR A C 1
ATOM 2894 O O . THR A 1 371 ? 2.1 14.719 6.141 1 97.25 371 THR A O 1
ATOM 2897 N N . PRO A 1 372 ? 1.567 15.227 8.227 1 96.56 372 PRO A N 1
ATOM 2898 C CA . PRO A 1 372 ? 0.147 15.367 7.891 1 96.56 372 PRO A CA 1
ATOM 2899 C C . PRO A 1 372 ? -0.139 16.578 7 1 96.56 372 PRO A C 1
ATOM 2901 O O . PRO A 1 372 ? -1.178 16.625 6.336 1 96.56 372 PRO A O 1
ATOM 2904 N N . VAL A 1 373 ? 0.719 17.547 7.039 1 96.38 373 VAL A N 1
ATOM 2905 C CA . VAL A 1 373 ? 0.574 18.75 6.219 1 96.38 373 VAL A CA 1
ATOM 2906 C C . VAL A 1 373 ? 1.862 19 5.438 1 96.38 373 VAL A C 1
ATOM 2908 O O . VAL A 1 373 ? 2.936 19.141 6.027 1 96.38 373 VAL A O 1
ATOM 2911 N N . ALA A 1 374 ? 1.767 18.906 4.211 1 94.75 374 ALA A N 1
ATOM 2912 C CA . ALA A 1 374 ? 2.934 19.125 3.361 1 94.75 374 ALA A CA 1
ATOM 2913 C C . ALA A 1 374 ? 2.648 20.203 2.309 1 94.75 374 ALA A C 1
ATOM 2915 O O . ALA A 1 374 ? 2.65 19.906 1.109 1 94.75 374 ALA A O 1
ATOM 2916 N N . ASN A 1 375 ? 2.436 21.344 2.832 1 89.19 375 ASN A N 1
ATOM 2917 C CA . ASN A 1 375 ? 2.184 22.531 2.014 1 89.19 375 ASN A CA 1
ATOM 2918 C C . ASN A 1 375 ? 3.445 23.375 1.84 1 89.19 375 ASN A C 1
ATOM 2920 O O . ASN A 1 375 ? 4.449 23.141 2.518 1 89.19 375 ASN A O 1
ATOM 2924 N N . LEU A 1 376 ? 3.344 24.391 0.913 1 95 376 LEU A N 1
ATOM 2925 C CA . LEU A 1 376 ? 4.453 25.297 0.645 1 95 376 LEU A CA 1
ATOM 2926 C C . LEU A 1 376 ? 4.562 26.359 1.735 1 95 376 LEU A C 1
ATOM 2928 O O . LEU A 1 376 ? 5.668 26.75 2.119 1 95 376 LEU A O 1
ATOM 2932 N N . PHE A 1 377 ? 3.537 26.891 2.322 1 96.5 377 PHE A N 1
ATOM 2933 C CA . PHE A 1 377 ? 3.449 27.953 3.32 1 96.5 377 PHE A CA 1
ATOM 2934 C C . PHE A 1 377 ? 4.379 29.094 2.967 1 96.5 377 PHE A C 1
ATOM 2936 O O . PHE A 1 377 ? 5.207 29.516 3.781 1 96.5 377 PHE A O 1
ATOM 2943 N N . PRO A 1 378 ? 4.117 29.719 1.827 1 97.31 378 PRO A N 1
ATOM 2944 C CA . PRO A 1 378 ? 5.078 30.703 1.349 1 97.31 378 PRO A CA 1
ATOM 2945 C C . PRO A 1 378 ? 5.082 31.984 2.199 1 97.31 378 PRO A C 1
ATOM 2947 O O . PRO A 1 378 ? 4.031 32.406 2.666 1 97.31 378 PRO A O 1
ATOM 2950 N N . ARG A 1 379 ? 6.289 32.531 2.381 1 98 379 ARG A N 1
ATOM 2951 C CA . ARG A 1 379 ? 6.543 33.781 3.053 1 98 379 ARG A CA 1
ATOM 2952 C C . ARG A 1 379 ? 7.254 34.781 2.125 1 98 379 ARG A C 1
ATOM 2954 O O . ARG A 1 379 ? 8.211 34.406 1.442 1 98 379 ARG A O 1
ATOM 2961 N N . ASP A 1 380 ? 6.785 35.969 2.16 1 97.81 380 ASP A N 1
ATOM 2962 C CA . ASP A 1 380 ? 7.449 37.031 1.377 1 97.81 380 ASP A CA 1
ATOM 2963 C C . ASP A 1 380 ? 8.719 37.5 2.072 1 97.81 380 ASP A C 1
ATOM 2965 O O . ASP A 1 380 ? 8.695 37.844 3.26 1 97.81 380 ASP A O 1
ATOM 2969 N N . VAL A 1 381 ? 9.773 37.5 1.368 1 97.81 381 VAL A N 1
ATOM 2970 C CA . VAL A 1 381 ? 11.008 38.125 1.859 1 97.81 381 VAL A CA 1
ATOM 2971 C C . VAL A 1 381 ? 10.812 39.625 2.006 1 97.81 381 VAL A C 1
ATOM 2973 O O . VAL A 1 381 ? 10.195 40.281 1.154 1 97.81 381 VAL A O 1
ATOM 2976 N N . PRO A 1 382 ? 11.359 40.188 3.059 1 96.62 382 PRO A N 1
ATOM 2977 C CA . PRO A 1 382 ? 11.219 41.656 3.217 1 96.62 382 PRO A CA 1
ATOM 2978 C C . PRO A 1 382 ? 11.727 42.406 2.006 1 96.62 382 PRO A C 1
ATOM 2980 O O . PRO A 1 382 ? 12.625 41.938 1.301 1 96.62 382 PRO A O 1
ATOM 2983 N N . ALA A 1 383 ? 11.188 43.594 1.774 1 93.62 383 ALA A N 1
ATOM 2984 C CA . ALA A 1 383 ? 11.445 44.406 0.588 1 93.62 383 ALA A CA 1
ATOM 2985 C C . ALA A 1 383 ? 12.945 44.656 0.414 1 93.62 383 ALA A C 1
ATOM 2987 O O . ALA A 1 383 ? 13.438 44.719 -0.713 1 93.62 383 ALA A O 1
ATOM 2988 N N . GLY A 1 384 ? 13.672 44.812 1.487 1 94.25 384 GLY A N 1
ATOM 2989 C CA . GLY A 1 384 ? 15.102 45.094 1.42 1 94.25 384 GLY A CA 1
ATOM 2990 C C . GLY A 1 384 ? 15.938 43.844 1.264 1 94.25 384 GLY A C 1
ATOM 2991 O O . GLY A 1 384 ? 17.172 43.906 1.152 1 94.25 384 GLY A O 1
ATOM 2992 N N . GLY A 1 385 ? 15.305 42.781 1.146 1 95.69 385 GLY A N 1
ATOM 2993 C CA . GLY A 1 385 ? 16.031 41.531 1.104 1 95.69 385 GLY A CA 1
ATOM 2994 C C . GLY A 1 385 ? 16.453 41.031 2.475 1 95.69 385 GLY A C 1
ATOM 2995 O O . GLY A 1 385 ? 16.109 41.656 3.49 1 95.69 385 GLY A O 1
ATOM 2996 N N . ASP A 1 386 ? 17 39.875 2.453 1 97 386 ASP A N 1
ATOM 2997 C CA . ASP A 1 386 ? 17.5 39.25 3.678 1 97 386 ASP A CA 1
ATOM 2998 C C . ASP A 1 386 ? 18.672 38.312 3.383 1 97 386 ASP A C 1
ATOM 3000 O O . ASP A 1 386 ? 18.984 38.062 2.219 1 97 386 ASP A O 1
ATOM 3004 N N . THR A 1 387 ? 19.422 38.031 4.418 1 97 387 THR A N 1
ATOM 3005 C CA . THR A 1 387 ? 20.516 37.062 4.312 1 97 387 THR A CA 1
ATOM 3006 C C . THR A 1 387 ? 20.297 35.906 5.277 1 97 387 THR A C 1
ATOM 3008 O O . THR A 1 387 ? 20.062 36.125 6.469 1 97 387 THR A O 1
ATOM 3011 N N . VAL A 1 388 ? 20.344 34.719 4.703 1 96.69 388 VAL A N 1
ATOM 3012 C CA . VAL A 1 388 ? 20.172 33.531 5.523 1 96.69 388 VAL A CA 1
ATOM 3013 C C . VAL A 1 388 ? 21.453 32.688 5.512 1 96.69 388 VAL A C 1
ATOM 3015 O O . VAL A 1 388 ? 22.328 32.906 4.668 1 96.69 388 VAL A O 1
ATOM 3018 N N . VAL A 1 389 ? 21.547 31.828 6.48 1 93.56 389 VAL A N 1
ATOM 3019 C CA . VAL A 1 389 ? 22.719 30.969 6.598 1 93.56 389 VAL A CA 1
ATOM 3020 C C . VAL A 1 389 ? 22.328 29.516 6.348 1 93.56 389 VAL A C 1
ATOM 3022 O O . VAL A 1 389 ? 21.391 29 6.949 1 93.56 389 VAL A O 1
ATOM 3025 N N . VAL A 1 390 ? 23.016 28.922 5.453 1 92.44 390 VAL A N 1
ATOM 3026 C CA . VAL A 1 390 ? 22.859 27.5 5.18 1 92.44 390 VAL A CA 1
ATOM 3027 C C . VAL A 1 390 ? 24.219 26.812 5.293 1 92.44 390 VAL A C 1
ATOM 3029 O O . VAL A 1 390 ? 25.141 27.094 4.527 1 92.44 390 VAL A O 1
ATOM 3032 N N . ASP A 1 391 ? 24.297 25.875 6.227 1 87.94 391 ASP A N 1
ATOM 3033 C CA . ASP A 1 391 ? 25.547 25.141 6.449 1 87.94 391 ASP A CA 1
ATOM 3034 C C . ASP A 1 391 ? 26.734 26.109 6.59 1 87.94 391 ASP A C 1
ATOM 3036 O O . ASP A 1 391 ? 27.766 25.906 5.965 1 87.94 391 ASP A O 1
ATOM 3040 N N . GLY A 1 392 ? 26.5 27.141 7.16 1 89.69 392 GLY A N 1
ATOM 3041 C CA . GLY A 1 392 ? 27.562 28.094 7.465 1 89.69 392 GLY A CA 1
ATOM 3042 C C . GLY A 1 392 ? 27.766 29.125 6.371 1 89.69 392 GLY A C 1
ATOM 3043 O O . GLY A 1 392 ? 28.531 30.078 6.547 1 89.69 392 GLY A O 1
ATOM 3044 N N . GLU A 1 393 ? 27.125 28.953 5.301 1 93.75 393 GLU A N 1
ATOM 3045 C CA . GLU A 1 393 ? 27.266 29.891 4.191 1 93.75 393 GLU A CA 1
ATOM 3046 C C . GLU A 1 393 ? 26.125 30.906 4.168 1 93.75 393 GLU A C 1
ATOM 3048 O O . GLU A 1 393 ? 24.969 30.547 4.391 1 93.75 393 GLU A O 1
ATOM 3053 N N . ARG A 1 394 ? 26.516 32.156 3.85 1 95.62 394 ARG A N 1
ATOM 3054 C CA . ARG A 1 394 ? 25.516 33.219 3.764 1 95.62 394 ARG A CA 1
ATOM 3055 C C . ARG A 1 394 ? 24.906 33.281 2.367 1 95.62 394 ARG A C 1
ATOM 3057 O O . ARG A 1 394 ? 25.641 33.344 1.371 1 95.62 394 ARG A O 1
ATOM 3064 N N . ILE A 1 395 ? 23.688 33.25 2.307 1 96.38 395 ILE A N 1
ATOM 3065 C CA . ILE A 1 395 ? 22.969 33.312 1.039 1 96.38 395 ILE A CA 1
ATOM 3066 C C . ILE A 1 395 ? 21.984 34.469 1.045 1 96.38 395 ILE A C 1
ATOM 3068 O O . ILE A 1 395 ? 21.141 34.594 1.946 1 96.38 395 ILE A O 1
ATOM 3072 N N . ALA A 1 396 ? 22.062 35.312 0.041 1 96.31 396 ALA A N 1
ATOM 3073 C CA . ALA A 1 396 ? 21.172 36.469 -0.067 1 96.31 396 ALA A CA 1
ATOM 3074 C C . ALA A 1 396 ? 19.844 36.094 -0.702 1 96.31 396 ALA A C 1
ATOM 3076 O O . ALA A 1 396 ? 19.812 35.406 -1.736 1 96.31 396 ALA A O 1
ATOM 3077 N N . LEU A 1 397 ? 18.797 36.438 -0.052 1 97.25 397 LEU A N 1
ATOM 3078 C CA . LEU A 1 397 ? 17.453 36.344 -0.605 1 97.25 397 LEU A CA 1
ATOM 3079 C C . LEU A 1 397 ? 16.953 37.688 -1.096 1 97.25 397 LEU A C 1
ATOM 3081 O O . LEU A 1 397 ? 16.875 38.656 -0.317 1 97.25 397 LEU A O 1
ATOM 3085 N N . PRO A 1 398 ? 16.703 37.75 -2.359 1 95.56 398 PRO A N 1
ATOM 3086 C CA . PRO A 1 398 ? 16.25 39.062 -2.867 1 95.56 398 PRO A CA 1
ATOM 3087 C C . PRO A 1 398 ? 14.891 39.469 -2.295 1 95.56 398 PRO A C 1
ATOM 3089 O O . PRO A 1 398 ? 14.039 38.625 -2.031 1 95.56 398 PRO A O 1
ATOM 3092 N N . GLY A 1 399 ? 14.703 40.781 -2.166 1 93.38 399 GLY A N 1
ATOM 3093 C CA . GLY A 1 399 ? 13.422 41.312 -1.719 1 93.38 399 GLY A CA 1
ATOM 3094 C C . GLY A 1 399 ? 12.297 41.062 -2.705 1 93.38 399 GLY A C 1
ATOM 3095 O O . GLY A 1 399 ? 12.5 41.125 -3.92 1 93.38 399 GLY A O 1
ATOM 3096 N N . GLY A 1 400 ? 11.125 40.719 -2.012 1 87.06 400 GLY A N 1
ATOM 3097 C CA . GLY A 1 400 ? 9.922 40.625 -2.826 1 87.06 400 GLY A CA 1
ATOM 3098 C C . GLY A 1 400 ? 9.664 39.219 -3.316 1 87.06 400 GLY A C 1
ATOM 3099 O O . GLY A 1 400 ? 8.586 38.906 -3.83 1 87.06 400 GLY A O 1
ATOM 3100 N N . VAL A 1 401 ? 10.648 38.375 -3.27 1 94 401 VAL A N 1
ATOM 3101 C CA . VAL A 1 401 ? 10.414 36.969 -3.604 1 94 401 VAL A CA 1
ATOM 3102 C C . VAL A 1 401 ? 9.812 36.25 -2.398 1 94 401 VAL A C 1
ATOM 3104 O O . VAL A 1 401 ? 9.758 36.812 -1.3 1 94 401 VAL A O 1
ATOM 3107 N N . CYS A 1 402 ? 9.273 35.125 -2.654 1 95.5 402 CYS A N 1
ATOM 3108 C CA . CYS A 1 402 ? 8.773 34.375 -1.523 1 95.5 402 CYS A CA 1
ATOM 3109 C C . CYS A 1 402 ? 9.539 33.062 -1.381 1 95.5 402 CYS A C 1
ATOM 3111 O O . CYS A 1 402 ? 10.195 32.594 -2.322 1 95.5 402 CYS A O 1
ATOM 3113 N N . ILE A 1 403 ? 9.539 32.531 -0.204 1 98.06 403 ILE A N 1
ATOM 3114 C CA . ILE A 1 403 ? 10.219 31.266 0.099 1 98.06 403 ILE A CA 1
ATOM 3115 C C . ILE A 1 403 ? 9.297 30.359 0.913 1 98.06 403 ILE A C 1
ATOM 3117 O O . ILE A 1 403 ? 8.633 30.812 1.848 1 98.06 403 ILE A O 1
ATOM 3121 N N . GLY A 1 404 ? 9.125 29.062 0.405 1 97.75 404 GLY A N 1
ATOM 3122 C CA . GLY A 1 404 ? 8.289 28.094 1.092 1 97.75 404 GLY A CA 1
ATOM 3123 C C . GLY A 1 404 ? 9.07 26.906 1.624 1 97.75 404 GLY A C 1
ATOM 3124 O O . GLY A 1 404 ? 10.305 26.891 1.564 1 97.75 404 GLY A O 1
ATOM 3125 N N . TYR A 1 405 ? 8.289 25.984 2.121 1 95.31 405 TYR A N 1
ATOM 3126 C CA . TYR A 1 405 ? 8.797 24.922 2.965 1 95.31 405 TYR A CA 1
ATOM 3127 C C . TYR A 1 405 ? 8.594 23.562 2.299 1 95.31 405 TYR A C 1
ATOM 3129 O O . TYR A 1 405 ? 7.5 23.25 1.829 1 95.31 405 TYR A O 1
ATOM 3137 N N . SER A 1 406 ? 9.734 22.797 2.152 1 98.06 406 SER A N 1
ATOM 3138 C CA . SER A 1 406 ? 9.625 21.406 1.709 1 98.06 406 SER A CA 1
ATOM 3139 C C . SER A 1 406 ? 9.594 20.453 2.895 1 98.06 406 SER A C 1
ATOM 3141 O O . SER A 1 406 ? 10.633 19.938 3.318 1 98.06 406 SER A O 1
ATOM 3143 N N . ALA A 1 407 ? 8.406 20.062 3.287 1 97.81 407 ALA A N 1
ATOM 3144 C CA . ALA A 1 407 ? 8.219 19.234 4.477 1 97.81 407 ALA A CA 1
ATOM 3145 C C . ALA A 1 407 ? 8.867 17.859 4.297 1 97.81 407 ALA A C 1
ATOM 3147 O O . ALA A 1 407 ? 9.633 17.422 5.148 1 97.81 407 ALA A O 1
ATOM 3148 N N . TYR A 1 408 ? 8.664 17.188 3.191 1 97.38 408 TYR A N 1
ATOM 3149 C CA . TYR A 1 408 ? 9.141 15.828 2.971 1 97.38 408 TYR A CA 1
ATOM 3150 C C . TYR A 1 408 ? 10.664 15.781 2.934 1 97.38 408 TYR A C 1
ATOM 3152 O O . TYR A 1 408 ? 11.273 14.836 3.424 1 97.38 408 TYR A O 1
ATOM 3160 N N . ALA A 1 409 ? 11.219 16.828 2.291 1 98 409 ALA A N 1
ATOM 3161 C CA . ALA A 1 409 ? 12.68 16.859 2.244 1 98 409 ALA A CA 1
ATOM 3162 C C . ALA A 1 409 ? 13.266 17.125 3.629 1 98 409 ALA A C 1
ATOM 3164 O O . ALA A 1 409 ? 14.195 16.438 4.055 1 98 409 ALA A O 1
ATOM 3165 N N . MET A 1 410 ? 12.695 18.062 4.367 1 98 410 MET A N 1
ATOM 3166 C CA . MET A 1 410 ? 13.234 18.484 5.656 1 98 410 MET A CA 1
ATOM 3167 C C . MET A 1 410 ? 13.117 17.359 6.68 1 98 410 MET A C 1
ATOM 3169 O O . MET A 1 410 ? 14.078 17.062 7.391 1 98 410 MET A O 1
ATOM 3173 N N . HIS A 1 411 ? 12 16.688 6.711 1 98.31 411 HIS A N 1
ATOM 3174 C CA . HIS A 1 411 ? 11.734 15.711 7.762 1 98.31 411 HIS A CA 1
ATOM 3175 C C . HIS A 1 411 ? 12.297 14.344 7.395 1 98.31 411 HIS A C 1
ATOM 3177 O O . HIS A 1 411 ? 12.234 13.406 8.188 1 98.31 411 HIS A O 1
ATOM 3183 N N . ARG A 1 412 ? 12.914 14.234 6.262 1 97.06 412 ARG A N 1
ATOM 3184 C CA . ARG A 1 412 ? 13.586 13.008 5.855 1 97.06 412 ARG A CA 1
ATOM 3185 C C . ARG A 1 412 ? 15.055 13.266 5.547 1 97.06 412 ARG A C 1
ATOM 3187 O O . ARG A 1 412 ? 15.688 12.508 4.809 1 97.06 412 ARG A O 1
ATOM 3194 N N . ASP A 1 413 ? 15.539 14.359 6.074 1 97 413 ASP A N 1
ATOM 3195 C CA . ASP A 1 413 ? 16.922 14.766 5.855 1 97 413 ASP A CA 1
ATOM 3196 C C . ASP A 1 413 ? 17.891 13.75 6.453 1 97 413 ASP A C 1
ATOM 3198 O O . ASP A 1 413 ? 17.953 13.586 7.672 1 97 413 ASP A O 1
ATOM 3202 N N . GLU A 1 414 ? 18.703 13.18 5.668 1 96.62 414 GLU A N 1
ATOM 3203 C CA . GLU A 1 414 ? 19.609 12.117 6.113 1 96.62 414 GLU A CA 1
ATOM 3204 C C . GLU A 1 414 ? 20.734 12.68 6.973 1 96.62 414 GLU A C 1
ATOM 3206 O O . GLU A 1 414 ? 21.266 11.984 7.836 1 96.62 414 GLU A O 1
ATOM 3211 N N . ALA A 1 415 ? 21.094 13.906 6.742 1 95.38 415 ALA A N 1
ATOM 3212 C CA . ALA A 1 415 ? 22.141 14.516 7.559 1 95.38 415 ALA A CA 1
ATOM 3213 C C . ALA A 1 415 ? 21.688 14.656 9.016 1 95.38 415 ALA A C 1
ATOM 3215 O O . ALA A 1 415 ? 22.5 14.539 9.93 1 95.38 415 ALA A O 1
ATOM 3216 N N . LEU A 1 416 ? 20.438 14.859 9.172 1 96.75 416 LEU A N 1
ATOM 3217 C CA . LEU A 1 416 ? 19.906 15.07 10.508 1 96.75 416 LEU A CA 1
ATOM 3218 C C . LEU A 1 416 ? 19.422 13.766 11.125 1 96.75 416 LEU A C 1
ATOM 3220 O O . LEU A 1 416 ? 19.719 13.477 12.289 1 96.75 416 LEU A O 1
ATOM 3224 N N . TYR A 1 417 ? 18.75 12.922 10.352 1 97.81 417 TYR A N 1
ATOM 3225 C CA . TYR A 1 417 ? 18.016 11.789 10.922 1 97.81 417 TYR A CA 1
ATOM 3226 C C . TYR A 1 417 ? 18.734 10.484 10.625 1 97.81 417 TYR A C 1
ATOM 3228 O O . TYR A 1 417 ? 18.328 9.422 11.109 1 97.81 417 TYR A O 1
ATOM 3236 N N . GLY A 1 418 ? 19.734 10.492 9.844 1 96.31 418 GLY A N 1
ATOM 3237 C CA . GLY A 1 418 ? 20.516 9.297 9.523 1 96.31 418 GLY A CA 1
ATOM 3238 C C . GLY A 1 418 ? 20.188 8.727 8.156 1 96.31 418 GLY A C 1
ATOM 3239 O O . GLY A 1 418 ? 19.219 9.156 7.512 1 96.31 418 GLY A O 1
ATOM 3240 N N . ASP A 1 419 ? 21 7.727 7.703 1 96.12 419 ASP A N 1
ATOM 3241 C CA . ASP A 1 419 ? 20.875 7.137 6.375 1 96.12 419 ASP A CA 1
ATOM 3242 C C . ASP A 1 419 ? 19.562 6.371 6.246 1 96.12 419 ASP A C 1
ATOM 3244 O O . ASP A 1 419 ? 19.109 6.078 5.137 1 96.12 419 ASP A O 1
ATOM 3248 N N . ASP A 1 420 ? 18.938 6.094 7.406 1 97.69 420 ASP A N 1
ATOM 3249 C CA . ASP A 1 420 ? 17.656 5.387 7.383 1 97.69 420 ASP A CA 1
ATOM 3250 C C . ASP A 1 420 ? 16.5 6.352 7.609 1 97.69 420 ASP A C 1
ATOM 3252 O O . ASP A 1 420 ? 15.453 5.961 8.133 1 97.69 420 ASP A O 1
ATOM 3256 N N . ALA A 1 421 ? 16.641 7.578 7.215 1 97.5 421 ALA A N 1
ATOM 3257 C CA . ALA A 1 421 ? 15.656 8.625 7.461 1 97.5 421 ALA A CA 1
ATOM 3258 C C . ALA A 1 421 ? 14.305 8.266 6.848 1 97.5 421 ALA A C 1
ATOM 3260 O O . ALA A 1 421 ? 13.258 8.719 7.324 1 97.5 421 ALA A O 1
ATOM 3261 N N . GLN A 1 422 ? 14.297 7.418 5.859 1 96.19 422 GLN A N 1
ATOM 3262 C CA . GLN A 1 422 ? 13.047 7.078 5.18 1 96.19 422 GLN A CA 1
ATOM 3263 C C . GLN A 1 422 ? 12.266 6.023 5.957 1 96.19 422 GLN A C 1
ATOM 3265 O O . GLN A 1 422 ? 11.07 5.828 5.715 1 96.19 422 GLN A O 1
ATOM 3270 N N . ALA A 1 423 ? 12.953 5.355 6.844 1 97.81 423 ALA A N 1
ATOM 3271 C CA . ALA A 1 423 ? 12.328 4.25 7.566 1 97.81 423 ALA A CA 1
ATOM 3272 C C . ALA A 1 423 ? 11.633 4.742 8.836 1 97.81 423 ALA A C 1
ATOM 3274 O O . ALA A 1 423 ? 12.086 5.707 9.461 1 97.81 423 ALA A O 1
ATOM 3275 N N . PHE A 1 424 ? 10.523 4.094 9.148 1 98.5 424 PHE A N 1
ATOM 3276 C CA . PHE A 1 424 ? 9.852 4.281 10.43 1 98.5 424 PHE A CA 1
ATOM 3277 C C . PHE A 1 424 ? 10.602 3.57 11.547 1 98.5 424 PHE A C 1
ATOM 3279 O O . PHE A 1 424 ? 10.648 2.34 11.586 1 98.5 424 PHE A O 1
ATOM 3286 N N . ARG A 1 425 ? 11.258 4.359 12.414 1 98.44 425 ARG A N 1
ATOM 3287 C CA . ARG A 1 425 ? 12.055 3.857 13.523 1 98.44 425 ARG A CA 1
ATOM 3288 C C . ARG A 1 425 ? 11.898 4.746 14.758 1 98.44 425 ARG A C 1
ATOM 3290 O O . ARG A 1 425 ? 12.727 5.621 15.008 1 98.44 425 ARG A O 1
ATOM 3297 N N . PRO A 1 426 ? 10.891 4.41 15.602 1 98.56 426 PRO A N 1
ATOM 3298 C CA . PRO A 1 426 ? 10.641 5.23 16.797 1 98.56 426 PRO A CA 1
ATOM 3299 C C . PRO A 1 426 ? 11.859 5.336 17.703 1 98.56 426 PRO A C 1
ATOM 3301 O O . PRO A 1 426 ? 12.047 6.352 18.375 1 98.56 426 PRO A O 1
ATOM 3304 N N . GLU A 1 427 ? 12.773 4.422 17.672 1 98.06 427 GLU A N 1
ATOM 3305 C CA . GLU A 1 427 ? 13.922 4.355 18.562 1 98.06 427 GLU A CA 1
ATOM 3306 C C . GLU A 1 427 ? 14.883 5.512 18.328 1 98.06 427 GLU A C 1
ATOM 3308 O O . GLU A 1 427 ? 15.742 5.801 19.156 1 98.06 427 GLU A O 1
ATOM 3313 N N . ARG A 1 428 ? 14.75 6.184 17.234 1 97.69 428 ARG A N 1
ATOM 3314 C CA . ARG A 1 428 ? 15.633 7.305 16.953 1 97.69 428 ARG A CA 1
ATOM 3315 C C . ARG A 1 428 ? 15.477 8.414 17.984 1 97.69 428 ARG A C 1
ATOM 3317 O O . ARG A 1 428 ? 16.391 9.211 18.188 1 97.69 428 ARG A O 1
ATOM 3324 N N . TRP A 1 429 ? 14.414 8.438 18.656 1 98.5 429 TRP A N 1
ATOM 3325 C CA . TRP A 1 429 ? 14.109 9.523 19.578 1 98.5 429 TRP A CA 1
ATOM 3326 C C . TRP A 1 429 ? 14.688 9.234 20.969 1 98.5 429 TRP A C 1
ATOM 3328 O O . TRP A 1 429 ? 14.531 10.031 21.891 1 98.5 429 TRP A O 1
ATOM 3338 N N . PHE A 1 430 ? 15.32 8.102 21.078 1 98 430 PHE A N 1
ATOM 3339 C CA . PHE A 1 430 ? 16.078 7.789 22.281 1 98 430 PHE A CA 1
ATOM 3340 C C . PHE A 1 430 ? 17.562 8.039 22.062 1 98 430 PHE A C 1
ATOM 3342 O O . PHE A 1 430 ? 18.406 7.445 22.734 1 98 430 PHE A O 1
ATOM 3349 N N . GLU A 1 431 ? 17.891 8.898 21.172 1 95.62 431 GLU A N 1
ATOM 3350 C CA . GLU A 1 431 ? 19.25 9.32 20.828 1 95.62 431 GLU A CA 1
ATOM 3351 C C . GLU A 1 431 ? 20 9.828 22.047 1 95.62 431 GLU A C 1
ATOM 3353 O O . GLU A 1 431 ? 19.516 10.688 22.781 1 95.62 431 GLU A O 1
ATOM 3358 N N . ASP A 1 432 ? 21.25 9.289 22.25 1 95.75 432 ASP A N 1
ATOM 3359 C CA . ASP A 1 432 ? 22.047 9.609 23.422 1 95.75 432 ASP A CA 1
ATOM 3360 C C . ASP A 1 432 ? 22.703 10.984 23.266 1 95.75 432 ASP A C 1
ATOM 3362 O O . ASP A 1 432 ? 22.922 11.68 24.266 1 95.75 432 ASP A O 1
ATOM 3366 N N . ASP A 1 433 ? 23.078 11.273 22.031 1 97 433 ASP A N 1
ATOM 3367 C CA . ASP A 1 433 ? 23.656 12.594 21.781 1 97 433 ASP A CA 1
ATOM 3368 C C . ASP A 1 433 ? 22.609 13.688 21.984 1 97 433 ASP A C 1
ATOM 3370 O O . ASP A 1 433 ? 21.75 13.898 21.109 1 97 433 ASP A O 1
ATOM 3374 N N . LYS A 1 434 ? 22.719 14.406 22.969 1 97.56 434 LYS A N 1
ATOM 3375 C CA . LYS A 1 434 ? 21.719 15.383 23.375 1 97.56 434 LYS A CA 1
ATOM 3376 C C . LYS A 1 434 ? 21.594 16.516 22.359 1 97.56 434 LYS A C 1
ATOM 3378 O O . LYS A 1 434 ? 20.5 17.031 22.125 1 97.56 434 LYS A O 1
ATOM 3383 N N . ASP A 1 435 ? 22.688 16.922 21.781 1 97.38 435 ASP A N 1
ATOM 3384 C CA . ASP A 1 435 ? 22.656 17.984 20.781 1 97.38 435 ASP A CA 1
ATOM 3385 C C . ASP A 1 435 ? 21.938 17.531 19.516 1 97.38 435 ASP A C 1
ATOM 3387 O O . ASP A 1 435 ? 21.125 18.281 18.938 1 97.38 435 ASP A O 1
ATOM 3391 N N . LYS A 1 436 ? 22.281 16.344 19.125 1 97.12 436 LYS A N 1
ATOM 3392 C CA . LYS A 1 436 ? 21.609 15.789 17.969 1 97.12 436 LYS A CA 1
ATOM 3393 C C . LYS A 1 436 ? 20.109 15.633 18.219 1 97.12 436 LYS A C 1
ATOM 3395 O O . LYS A 1 436 ? 19.297 16.016 17.375 1 97.12 436 LYS A O 1
ATOM 3400 N N . LEU A 1 437 ? 19.781 15.109 19.344 1 98.19 437 LEU A N 1
ATOM 3401 C CA . LEU A 1 437 ? 18.375 14.938 19.703 1 98.19 437 LEU A CA 1
ATOM 3402 C C . LEU A 1 437 ? 17.641 16.281 19.719 1 98.19 437 LEU A C 1
ATOM 3404 O O . LEU A 1 437 ? 16.531 16.375 19.219 1 98.19 437 LEU A O 1
ATOM 3408 N N . ALA A 1 438 ? 18.281 17.281 20.281 1 98.12 438 ALA A N 1
ATOM 3409 C CA . ALA A 1 438 ? 17.672 18.609 20.344 1 98.12 438 ALA A CA 1
ATOM 3410 C C . ALA A 1 438 ? 17.406 19.156 18.938 1 98.12 438 ALA A C 1
ATOM 3412 O O . ALA A 1 438 ? 16.359 19.75 18.688 1 98.12 438 ALA A O 1
ATOM 3413 N N . ALA A 1 439 ? 18.391 18.984 18.047 1 97.5 439 ALA A N 1
ATOM 3414 C CA . ALA A 1 439 ? 18.219 19.422 16.656 1 97.5 439 ALA A CA 1
ATOM 3415 C C . ALA A 1 439 ? 17.078 18.672 15.977 1 97.5 439 ALA A C 1
ATOM 3417 O O . ALA A 1 439 ? 16.297 19.266 15.234 1 97.5 439 ALA A O 1
ATOM 3418 N N . MET A 1 440 ? 17.047 17.344 16.234 1 98.44 440 MET A N 1
ATOM 3419 C CA . MET A 1 440 ? 15.977 16.531 15.664 1 98.44 440 MET A CA 1
ATOM 3420 C C . MET A 1 440 ? 14.609 16.984 16.172 1 98.44 440 MET A C 1
ATOM 3422 O O . MET A 1 440 ? 13.672 17.156 15.383 1 98.44 440 MET A O 1
ATOM 3426 N N . VAL A 1 441 ? 14.5 17.234 17.422 1 98.5 441 VAL A N 1
ATOM 3427 C CA . VAL A 1 441 ? 13.242 17.641 18.047 1 98.5 441 VAL A CA 1
ATOM 3428 C C . VAL A 1 441 ? 12.805 19 17.5 1 98.5 441 VAL A C 1
ATOM 3430 O O . VAL A 1 441 ? 11.648 19.172 17.125 1 98.5 441 VAL A O 1
ATOM 3433 N N . ARG A 1 442 ? 13.734 19.938 17.438 1 97.81 442 ARG A N 1
ATOM 3434 C CA . ARG A 1 442 ? 13.445 21.266 16.922 1 97.81 442 ARG A CA 1
ATOM 3435 C C . ARG A 1 442 ? 12.922 21.219 15.5 1 97.81 442 ARG A C 1
ATOM 3437 O O . ARG A 1 442 ? 11.945 21.891 15.164 1 97.81 442 ARG A O 1
ATOM 3444 N N . THR A 1 443 ? 13.594 20.422 14.711 1 98.19 443 THR A N 1
ATOM 3445 C CA . THR A 1 443 ? 13.188 20.297 13.312 1 98.19 443 THR A CA 1
ATOM 3446 C C . THR A 1 443 ? 11.836 19.594 13.211 1 98.19 443 THR A C 1
ATOM 3448 O O . THR A 1 443 ? 10.961 20.031 12.469 1 98.19 443 THR A O 1
ATOM 3451 N N . ASN A 1 444 ? 11.672 18.516 13.953 1 98.44 444 ASN A N 1
ATOM 3452 C CA . ASN A 1 444 ? 10.422 17.766 13.945 1 98.44 444 ASN A CA 1
ATOM 3453 C C . ASN A 1 444 ? 9.25 18.641 14.375 1 98.44 444 ASN A C 1
ATOM 3455 O O . ASN A 1 444 ? 8.148 18.531 13.828 1 98.44 444 ASN A O 1
ATOM 3459 N N . ASP A 1 445 ? 9.477 19.531 15.32 1 97.88 445 ASP A N 1
ATOM 3460 C CA . ASP A 1 445 ? 8.43 20.406 15.836 1 97.88 445 ASP A CA 1
ATOM 3461 C C . ASP A 1 445 ? 7.906 21.344 14.75 1 97.88 445 ASP A C 1
ATOM 3463 O O . ASP A 1 445 ? 6.797 21.875 14.859 1 97.88 445 ASP A O 1
ATOM 3467 N N . MET A 1 446 ? 8.664 21.531 13.734 1 97.81 446 MET A N 1
ATOM 3468 C CA . MET A 1 446 ? 8.266 22.438 12.664 1 97.81 446 MET A CA 1
ATOM 3469 C C . MET A 1 446 ? 7.102 21.875 11.867 1 97.81 446 MET A C 1
ATOM 3471 O O . MET A 1 446 ? 6.488 22.578 11.062 1 97.81 446 MET A O 1
ATOM 3475 N N . VAL A 1 447 ? 6.719 20.609 12.164 1 97.56 447 VAL A N 1
ATOM 3476 C CA . VAL A 1 447 ? 5.508 20.062 11.57 1 97.56 447 VAL A CA 1
ATOM 3477 C C . VAL A 1 447 ? 4.301 20.906 11.984 1 97.56 447 VAL A C 1
ATOM 3479 O O . VAL A 1 447 ? 3.336 21.016 11.219 1 97.56 447 VAL A O 1
ATOM 3482 N N . PHE A 1 448 ? 4.41 21.578 13.109 1 97.44 448 PHE A N 1
ATOM 3483 C CA . PHE A 1 448 ? 3.338 22.422 13.633 1 97.44 448 PHE A CA 1
ATOM 3484 C C . PHE A 1 448 ? 3.635 23.891 13.383 1 97.44 448 PHE A C 1
ATOM 3486 O O . PHE A 1 448 ? 3.113 24.766 14.086 1 97.44 448 PHE A O 1
ATOM 3493 N N . GLY A 1 449 ? 4.488 24.219 12.453 1 96.06 449 GLY A N 1
ATOM 3494 C CA . GLY A 1 449 ? 4.906 25.594 12.234 1 96.06 449 GLY A CA 1
ATOM 3495 C C . GLY A 1 449 ? 6.039 26.016 13.148 1 96.06 449 GLY A C 1
ATOM 3496 O O . GLY A 1 449 ? 6.566 25.203 13.914 1 96.06 449 GLY A O 1
ATOM 3497 N N . ASP A 1 450 ? 6.441 27.297 13.023 1 96.31 450 ASP A N 1
ATOM 3498 C CA . ASP A 1 450 ? 7.555 27.812 13.82 1 96.31 450 ASP A CA 1
ATOM 3499 C C . ASP A 1 450 ? 7.414 29.312 14.062 1 96.31 450 ASP A C 1
ATOM 3501 O O . ASP A 1 450 ? 6.703 30 13.32 1 96.31 450 ASP A O 1
ATOM 3505 N N . GLY A 1 451 ? 7.988 29.719 15.195 1 95.06 451 GLY A N 1
ATOM 3506 C CA . GLY A 1 451 ? 7.988 31.141 15.508 1 95.06 451 GLY A CA 1
ATOM 3507 C C . GLY A 1 451 ? 6.594 31.734 15.594 1 95.06 451 GLY A C 1
ATOM 3508 O O . GLY A 1 451 ? 5.73 31.203 16.297 1 95.06 451 GLY A O 1
ATOM 3509 N N . ARG A 1 452 ? 6.344 32.812 14.883 1 93.12 452 ARG A N 1
ATOM 3510 C CA . ARG A 1 452 ? 5.105 33.562 14.953 1 93.12 452 ARG A CA 1
ATOM 3511 C C . ARG A 1 452 ? 3.963 32.812 14.266 1 93.12 452 ARG A C 1
ATOM 3513 O O . ARG A 1 452 ? 2.793 33.156 14.453 1 93.12 452 ARG A O 1
ATOM 3520 N N . PHE A 1 453 ? 4.324 31.75 13.602 1 95.25 453 PHE A N 1
ATOM 3521 C CA . PHE A 1 453 ? 3.311 31.062 12.812 1 95.25 453 PHE A CA 1
ATOM 3522 C C . PHE A 1 453 ? 3.08 29.656 13.344 1 95.25 453 PHE A C 1
ATOM 3524 O O . PHE A 1 453 ? 2.59 28.781 12.625 1 95.25 453 PHE A O 1
ATOM 3531 N N . THR A 1 454 ? 3.451 29.391 14.586 1 96.25 454 THR A N 1
ATOM 3532 C CA . THR A 1 454 ? 3.24 28.094 15.211 1 96.25 454 THR A CA 1
ATOM 3533 C C . THR A 1 454 ? 1.75 27.781 15.336 1 96.25 454 THR A C 1
ATOM 3535 O O . THR A 1 454 ? 0.954 28.656 15.664 1 96.25 454 THR A O 1
ATOM 3538 N N . CYS A 1 455 ? 1.432 26.625 15.156 1 96.25 455 CYS A N 1
ATOM 3539 C CA . CYS A 1 455 ? 0.047 26.172 15.172 1 96.25 455 CYS A CA 1
ATOM 3540 C C . CYS A 1 455 ? -0.564 26.344 16.562 1 96.25 455 CYS A C 1
ATOM 3542 O O . CYS A 1 455 ? -0.053 25.797 17.531 1 96.25 455 CYS A O 1
ATOM 3544 N N . LEU A 1 456 ? -1.678 26.953 16.625 1 95.06 456 LEU A N 1
ATOM 3545 C CA . LEU A 1 456 ? -2.387 27.156 17.891 1 95.06 456 LEU A CA 1
ATOM 3546 C C . LEU A 1 456 ? -2.996 25.859 18.391 1 95.06 456 LEU A C 1
ATOM 3548 O O . LEU A 1 456 ? -3.129 25.641 19.594 1 95.06 456 LEU A O 1
ATOM 3552 N N . GLY A 1 457 ? -3.314 24.953 17.5 1 94.94 457 GLY A N 1
ATOM 3553 C CA . GLY A 1 457 ? -4.027 23.734 17.844 1 94.94 457 GLY A CA 1
ATOM 3554 C C . GLY A 1 457 ? -3.104 22.578 18.219 1 94.94 457 GLY A C 1
ATOM 3555 O O . GLY A 1 457 ? -3.559 21.453 18.438 1 94.94 457 GLY A O 1
ATOM 3556 N N . LYS A 1 458 ? -1.771 22.828 18.281 1 95.69 458 LYS A N 1
ATOM 3557 C CA . LYS A 1 458 ? -0.769 21.797 18.516 1 95.69 458 LYS A CA 1
ATOM 3558 C C . LYS A 1 458 ? -1.088 20.984 19.766 1 95.69 458 LYS A C 1
ATOM 3560 O O . LYS A 1 458 ? -1.095 19.766 19.734 1 95.69 458 LYS A O 1
ATOM 3565 N N . PRO A 1 459 ? -1.487 21.609 20.906 1 93.69 459 PRO A N 1
ATOM 3566 C CA . PRO A 1 459 ? -1.757 20.828 22.109 1 93.69 459 PRO A CA 1
ATOM 3567 C C . PRO A 1 459 ? -2.957 19.891 21.953 1 93.69 459 PRO A C 1
ATOM 3569 O O . PRO A 1 459 ? -2.939 18.766 22.453 1 93.69 459 PRO A O 1
ATOM 3572 N N . VAL A 1 460 ? -3.965 20.375 21.281 1 94.81 460 VAL A N 1
ATOM 3573 C CA . VAL A 1 460 ? -5.168 19.578 21.078 1 94.81 460 VAL A CA 1
ATOM 3574 C C . VAL A 1 460 ? -4.848 18.375 20.188 1 94.81 460 VAL A C 1
ATOM 3576 O O . VAL A 1 460 ? -5.234 17.25 20.5 1 94.81 460 VAL A O 1
ATOM 3579 N N . ALA A 1 461 ? -4.109 18.641 19.109 1 97 461 ALA A N 1
ATOM 3580 C CA . ALA A 1 461 ? -3.73 17.578 18.172 1 97 461 ALA A CA 1
ATOM 3581 C C . ALA A 1 461 ? -2.893 16.5 18.859 1 97 461 ALA A C 1
ATOM 3583 O O . ALA A 1 461 ? -3.123 15.312 18.656 1 97 461 ALA A O 1
ATOM 3584 N N . GLN A 1 462 ? -1.96 16.938 19.672 1 96.81 462 GLN A N 1
ATOM 3585 C CA . GLN A 1 462 ? -1.071 16 20.375 1 96.81 462 GLN A CA 1
ATOM 3586 C C . GLN A 1 462 ? -1.844 15.133 21.359 1 96.81 462 GLN A C 1
ATOM 3588 O O . GLN A 1 462 ? -1.572 13.938 21.484 1 96.81 462 GLN A O 1
ATOM 3593 N N . MET A 1 463 ? -2.768 15.758 22.031 1 96.88 463 MET A N 1
ATOM 3594 C CA . MET A 1 463 ? -3.609 15.023 22.969 1 96.88 463 MET A CA 1
ATOM 3595 C C . MET A 1 463 ? -4.449 13.977 22.25 1 96.88 463 MET A C 1
ATOM 3597 O O . MET A 1 463 ? -4.504 12.812 22.672 1 96.88 463 MET A O 1
ATOM 3601 N N . GLU A 1 464 ? -5.051 14.383 21.156 1 98.31 464 GLU A N 1
ATOM 3602 C CA . GLU A 1 464 ? -5.859 13.453 20.375 1 98.31 464 GLU A CA 1
ATOM 3603 C C . GLU A 1 464 ? -5.027 12.281 19.875 1 98.31 464 GLU A C 1
ATOM 3605 O O . GLU A 1 464 ? -5.457 11.125 19.953 1 98.31 464 GLU A O 1
ATOM 3610 N N . MET A 1 465 ? -3.854 12.555 19.391 1 98.56 465 MET A N 1
ATOM 3611 C CA . MET A 1 465 ? -3.004 11.516 18.828 1 98.56 465 MET A CA 1
ATOM 3612 C C . MET A 1 465 ? -2.605 10.492 19.891 1 98.56 465 MET A C 1
ATOM 3614 O O . MET A 1 465 ? -2.859 9.297 19.734 1 98.56 465 MET A O 1
ATOM 3618 N N . ALA A 1 466 ? -2.039 11.008 20.984 1 98.69 466 ALA A N 1
ATOM 3619 C CA . ALA A 1 466 ? -1.487 10.117 22 1 98.69 466 ALA A CA 1
ATOM 3620 C C . ALA A 1 466 ? -2.58 9.258 22.625 1 98.69 466 ALA A C 1
ATOM 3622 O O . ALA A 1 466 ? -2.436 8.039 22.734 1 98.69 466 ALA A O 1
ATOM 3623 N N . LYS A 1 467 ? -3.701 9.891 22.969 1 98.75 467 LYS A N 1
ATOM 3624 C CA . LYS A 1 467 ? -4.773 9.172 23.656 1 98.75 467 LYS A CA 1
ATOM 3625 C C . LYS A 1 467 ? -5.453 8.18 22.719 1 98.75 467 LYS A C 1
ATOM 3627 O O . LYS A 1 467 ? -5.781 7.062 23.109 1 98.75 467 LYS A O 1
ATOM 3632 N N . THR A 1 468 ? -5.652 8.586 21.469 1 98.88 468 THR A N 1
ATOM 3633 C CA . THR A 1 468 ? -6.34 7.719 20.516 1 98.88 468 THR A CA 1
ATOM 3634 C C . THR A 1 468 ? -5.496 6.488 20.188 1 98.88 468 THR A C 1
ATOM 3636 O O . THR A 1 468 ? -6.004 5.363 20.203 1 98.88 468 THR A O 1
ATOM 3639 N N . ILE A 1 469 ? -4.219 6.641 19.922 1 98.81 469 ILE A N 1
ATOM 3640 C CA . ILE A 1 469 ? -3.332 5.523 19.609 1 98.81 469 ILE A CA 1
ATOM 3641 C C . ILE A 1 469 ? -3.27 4.57 20.797 1 98.81 469 ILE A C 1
ATOM 3643 O O . ILE A 1 469 ? -3.414 3.355 20.641 1 98.81 469 ILE A O 1
ATOM 3647 N N . PHE A 1 470 ? -3.078 5.18 22 1 98.88 470 PHE A N 1
ATOM 3648 C CA . PHE A 1 470 ? -3.02 4.375 23.219 1 98.88 470 PHE A CA 1
ATOM 3649 C C . PHE A 1 470 ? -4.289 3.549 23.375 1 98.88 470 PHE A C 1
ATOM 3651 O O . PHE A 1 470 ? -4.223 2.33 23.547 1 98.88 470 PHE A O 1
ATOM 3658 N N . GLU A 1 471 ? -5.453 4.172 23.312 1 98.81 471 GLU A N 1
ATOM 3659 C CA . GLU A 1 471 ? -6.711 3.512 23.656 1 98.81 471 GLU A CA 1
ATOM 3660 C C . GLU A 1 471 ? -7.113 2.496 22.594 1 98.81 471 GLU A C 1
ATOM 3662 O O . GLU A 1 471 ? -7.633 1.427 22.906 1 98.81 471 GLU A O 1
ATOM 3667 N N . LEU A 1 472 ? -6.902 2.84 21.328 1 98.69 472 LEU A N 1
ATOM 3668 C CA . LEU A 1 472 ? -7.215 1.862 20.297 1 98.69 472 LEU A CA 1
ATOM 3669 C C . LEU A 1 472 ? -6.387 0.594 20.484 1 98.69 472 LEU A C 1
ATOM 3671 O O . LEU A 1 472 ? -6.918 -0.516 20.406 1 98.69 472 LEU A O 1
ATOM 3675 N N . LEU A 1 473 ? -5.082 0.741 20.766 1 98.44 473 LEU A N 1
ATOM 3676 C CA . LEU A 1 473 ? -4.195 -0.414 20.859 1 98.44 473 LEU A CA 1
ATOM 3677 C C . LEU A 1 473 ? -4.34 -1.104 22.219 1 98.44 473 LEU A C 1
ATOM 3679 O O . LEU A 1 473 ? -3.932 -2.256 22.375 1 98.44 473 LEU A O 1
ATOM 3683 N N . ARG A 1 474 ? -4.844 -0.328 23.172 1 98.19 474 ARG A N 1
ATOM 3684 C CA . ARG A 1 474 ? -5.176 -0.958 24.453 1 98.19 474 ARG A CA 1
ATOM 3685 C C . ARG A 1 474 ? -6.324 -1.945 24.281 1 98.19 474 ARG A C 1
ATOM 3687 O O . ARG A 1 474 ? -6.32 -3.018 24.891 1 98.19 474 ARG A O 1
ATOM 3694 N N . HIS A 1 475 ? -7.277 -1.637 23.422 1 98.06 475 HIS A N 1
ATOM 3695 C CA . HIS A 1 475 ? -8.539 -2.361 23.406 1 98.06 475 HIS A CA 1
ATOM 3696 C C . HIS A 1 475 ? -8.617 -3.307 22.203 1 98.06 475 HIS A C 1
ATOM 3698 O O . HIS A 1 475 ? -9.32 -4.32 22.25 1 98.06 475 HIS A O 1
ATOM 3704 N N . PHE A 1 476 ? -7.914 -3.012 21.109 1 98.5 476 PHE A N 1
ATOM 3705 C CA . PHE A 1 476 ? -8.203 -3.701 19.859 1 98.5 476 PHE A CA 1
ATOM 3706 C C . PHE A 1 476 ? -6.91 -4.152 19.188 1 98.5 476 PHE A C 1
ATOM 3708 O O . PHE A 1 476 ? -5.852 -3.564 19.406 1 98.5 476 PHE A O 1
ATOM 3715 N N . ASP A 1 477 ? -7 -5.234 18.422 1 98 477 ASP A N 1
ATOM 3716 C CA . ASP A 1 477 ? -6.059 -5.566 17.359 1 98 477 ASP A CA 1
ATOM 3717 C C . ASP A 1 477 ? -6.562 -5.07 16 1 98 477 ASP A C 1
ATOM 3719 O O . ASP A 1 477 ? -7.73 -5.273 15.664 1 98 477 ASP A O 1
ATOM 3723 N N . VAL A 1 478 ? -5.738 -4.379 15.305 1 98.5 478 VAL A N 1
ATOM 3724 C CA . VAL A 1 478 ? -6.145 -3.756 14.047 1 98.5 478 VAL A CA 1
ATOM 3725 C C . VAL A 1 478 ? -5.199 -4.18 12.93 1 98.5 478 VAL A C 1
ATOM 3727 O O . VAL A 1 478 ? -3.988 -4.281 13.133 1 98.5 478 VAL A O 1
ATOM 3730 N N . ALA A 1 479 ? -5.734 -4.508 11.727 1 98.44 479 ALA A N 1
ATOM 3731 C CA . ALA A 1 479 ? -4.934 -4.879 10.562 1 98.44 479 ALA A CA 1
ATOM 3732 C C . ALA A 1 479 ? -5.59 -4.402 9.266 1 98.44 479 ALA A C 1
ATOM 3734 O O . ALA A 1 479 ? -6.797 -4.168 9.227 1 98.44 479 ALA A O 1
ATOM 3735 N N . LEU A 1 480 ? -4.805 -4.234 8.234 1 98.31 480 LEU A N 1
ATOM 3736 C CA . LEU A 1 480 ? -5.305 -3.828 6.93 1 98.31 480 LEU A CA 1
ATOM 3737 C C . LEU A 1 480 ? -6.125 -4.941 6.289 1 98.31 480 LEU A C 1
ATOM 3739 O O . LEU A 1 480 ? -5.781 -6.121 6.41 1 98.31 480 LEU A O 1
ATOM 3743 N N . ILE A 1 481 ? -7.164 -4.547 5.582 1 97.88 481 ILE A N 1
ATOM 3744 C CA . ILE A 1 481 ? -7.91 -5.492 4.762 1 97.88 481 ILE A CA 1
ATOM 3745 C C . ILE A 1 481 ? -7.117 -5.82 3.498 1 97.88 481 ILE A C 1
ATOM 3747 O O . ILE A 1 481 ? -6.992 -6.984 3.119 1 97.88 481 ILE A O 1
ATOM 3751 N N . ASP A 1 482 ? -6.57 -4.844 2.881 1 96 482 ASP A N 1
ATOM 3752 C CA . ASP A 1 482 ? -5.77 -4.984 1.668 1 96 482 ASP A CA 1
ATOM 3753 C C . ASP A 1 482 ? -4.461 -4.207 1.778 1 96 482 ASP A C 1
ATOM 3755 O O . ASP A 1 482 ? -4.438 -2.99 1.569 1 96 482 ASP A O 1
ATOM 3759 N N . PRO A 1 483 ? -3.352 -4.883 1.963 1 97.06 483 PRO A N 1
ATOM 3760 C CA . PRO A 1 483 ? -2.076 -4.188 2.141 1 97.06 483 PRO A CA 1
ATOM 3761 C C . PRO A 1 483 ? -1.554 -3.57 0.844 1 97.06 483 PRO A C 1
ATOM 3763 O O . PRO A 1 483 ? -0.679 -2.701 0.877 1 97.06 483 PRO A O 1
ATOM 3766 N N . ILE A 1 484 ? -2.023 -3.982 -0.3 1 95.44 484 ILE A N 1
ATOM 3767 C CA . ILE A 1 484 ? -1.562 -3.461 -1.582 1 95.44 484 ILE A CA 1
ATOM 3768 C C . ILE A 1 484 ? -2.121 -2.057 -1.8 1 95.44 484 ILE A C 1
ATOM 3770 O O . ILE A 1 484 ? -1.492 -1.228 -2.461 1 95.44 484 ILE A O 1
ATOM 3774 N N . LYS A 1 485 ? -3.307 -1.868 -1.248 1 95.12 485 LYS A N 1
ATOM 3775 C CA . LYS A 1 485 ? -3.975 -0.571 -1.294 1 95.12 485 LYS A CA 1
ATOM 3776 C C . LYS A 1 485 ? -4.426 -0.136 0.097 1 95.12 485 LYS A C 1
ATOM 3778 O O . LYS A 1 485 ? -5.625 -0.009 0.354 1 95.12 485 LYS A O 1
ATOM 3783 N N . PRO A 1 486 ? -3.459 0.279 0.903 1 97.69 486 PRO A N 1
ATOM 3784 C CA . PRO A 1 486 ? -3.803 0.558 2.299 1 97.69 486 PRO A CA 1
ATOM 3785 C C . PRO A 1 486 ? -4.723 1.769 2.451 1 97.69 486 PRO A C 1
ATOM 3787 O O . PRO A 1 486 ? -5.508 1.835 3.398 1 97.69 486 PRO A O 1
ATOM 3790 N N . TRP A 1 487 ? -4.566 2.797 1.597 1 97.75 487 TRP A N 1
ATOM 3791 C CA . TRP A 1 487 ? -5.449 3.955 1.533 1 97.75 487 TRP A CA 1
ATOM 3792 C C . TRP A 1 487 ? -5.277 4.699 0.214 1 97.75 487 TRP A C 1
ATOM 3794 O O . TRP A 1 487 ? -4.441 4.328 -0.61 1 97.75 487 TRP A O 1
ATOM 3804 N N . LYS A 1 488 ? -6.211 5.504 -0.122 1 96.38 488 LYS A N 1
ATOM 3805 C CA . LYS A 1 488 ? -6.07 6.504 -1.175 1 96.38 488 LYS A CA 1
ATOM 3806 C C . LYS A 1 488 ? -5.711 7.867 -0.59 1 96.38 488 LYS A C 1
ATOM 3808 O O . LYS A 1 488 ? -6.266 8.273 0.432 1 96.38 488 LYS A O 1
ATOM 3813 N N . THR A 1 489 ? -4.707 8.438 -1.177 1 96.38 489 THR A N 1
ATOM 3814 C CA . THR A 1 489 ? -4.277 9.719 -0.635 1 96.38 489 THR A CA 1
ATOM 3815 C C . THR A 1 489 ? -4 10.719 -1.758 1 96.38 489 THR A C 1
ATOM 3817 O O . THR A 1 489 ? -3.455 10.352 -2.801 1 96.38 489 THR A O 1
ATOM 3820 N N . ARG A 1 490 ? -4.48 11.969 -1.616 1 96.44 490 ARG A N 1
ATOM 3821 C CA . ARG A 1 490 ? -4.262 13.094 -2.51 1 96.44 490 ARG A CA 1
ATOM 3822 C C . ARG A 1 490 ? -3.801 14.328 -1.732 1 96.44 490 ARG A C 1
ATOM 3824 O O . ARG A 1 490 ? -4.383 14.672 -0.702 1 96.44 490 ARG A O 1
ATOM 3831 N N . ASN A 1 491 ? -2.777 14.891 -2.182 1 96.94 491 ASN A N 1
ATOM 3832 C CA . ASN A 1 491 ? -2.357 16.172 -1.605 1 96.94 491 ASN A CA 1
ATOM 3833 C C . ASN A 1 491 ? -3.107 17.344 -2.232 1 96.94 491 ASN A C 1
ATOM 3835 O O . ASN A 1 491 ? -2.924 17.641 -3.414 1 96.94 491 ASN A O 1
ATOM 3839 N N . LEU A 1 492 ? -3.959 17.953 -1.473 1 95.81 492 LEU A N 1
ATOM 3840 C CA . LEU A 1 492 ? -4.766 19.094 -1.907 1 95.81 492 LEU A CA 1
ATOM 3841 C C . LEU A 1 492 ? -4.422 20.344 -1.109 1 95.81 492 LEU A C 1
ATOM 3843 O O . LEU A 1 492 ? -4.898 20.531 0.014 1 95.81 492 LEU A O 1
ATOM 3847 N N . LEU A 1 493 ? -3.613 21.25 -1.682 1 92.38 493 LEU A N 1
ATOM 3848 C CA . LEU A 1 493 ? -3.137 22.453 -1.023 1 92.38 493 LEU A CA 1
ATOM 3849 C C . LEU A 1 493 ? -2.389 22.109 0.262 1 92.38 493 LEU A C 1
ATOM 3851 O O . LEU A 1 493 ? -2.572 22.781 1.284 1 92.38 493 LEU A O 1
ATOM 3855 N N . GLY A 1 494 ? -1.693 20.969 0.192 1 91.81 494 GLY A N 1
ATOM 3856 C CA . GLY A 1 494 ? -0.848 20.609 1.317 1 91.81 494 GLY A CA 1
ATOM 3857 C C . GLY A 1 494 ? -1.548 19.719 2.324 1 91.81 494 GLY A C 1
ATOM 3858 O O . GLY A 1 494 ? -0.914 19.188 3.238 1 91.81 494 GLY A O 1
ATOM 3859 N N . LEU A 1 495 ? -2.85 19.562 2.209 1 95 495 LEU A N 1
ATOM 3860 C CA . LEU A 1 495 ? -3.613 18.641 3.049 1 95 495 LEU A CA 1
ATOM 3861 C C . LEU A 1 495 ? -3.82 17.312 2.348 1 95 495 LEU A C 1
ATOM 3863 O O . LEU A 1 495 ? -3.963 17.266 1.123 1 95 495 LEU A O 1
ATOM 3867 N N . PHE A 1 496 ? -3.809 16.266 3.119 1 95.94 496 PHE A N 1
ATOM 3868 C CA . PHE A 1 496 ? -3.973 14.945 2.529 1 95.94 496 PHE A CA 1
ATOM 3869 C C . PHE A 1 496 ? -5.41 14.461 2.676 1 95.94 496 PHE A C 1
ATOM 3871 O O . PHE A 1 496 ? -5.883 14.234 3.791 1 95.94 496 PHE A O 1
ATOM 3878 N N . ALA A 1 497 ? -6.082 14.43 1.5 1 96.56 497 ALA A N 1
ATOM 3879 C CA . ALA A 1 497 ? -7.352 13.703 1.477 1 96.56 497 ALA A CA 1
ATOM 3880 C C . ALA A 1 497 ? -7.121 12.195 1.488 1 96.56 497 ALA A C 1
ATOM 3882 O O . ALA A 1 497 ? -6.625 11.633 0.512 1 96.56 497 ALA A O 1
ATOM 3883 N N . ILE A 1 498 ? -7.426 11.57 2.604 1 97.06 498 ILE A N 1
ATOM 3884 C CA . ILE A 1 498 ? -7.191 10.141 2.783 1 97.06 498 ILE A CA 1
ATOM 3885 C C . ILE A 1 498 ? -8.523 9.398 2.844 1 97.06 498 ILE A C 1
ATOM 3887 O O . ILE A 1 498 ? -9.414 9.773 3.613 1 97.06 498 ILE A O 1
ATOM 3891 N N . SER A 1 499 ? -8.688 8.43 2 1 96.69 499 SER A N 1
ATOM 3892 C CA . SER A 1 499 ? -9.906 7.637 1.955 1 96.69 499 SER A CA 1
ATOM 3893 C C . SER A 1 499 ? -9.602 6.156 1.776 1 96.69 499 SER A C 1
ATOM 3895 O O . SER A 1 499 ? -8.453 5.781 1.541 1 96.69 499 SER A O 1
ATOM 3897 N N . ASP A 1 500 ? -10.523 5.32 2.074 1 97.19 500 ASP A N 1
ATOM 3898 C CA . ASP A 1 500 ? -10.5 3.889 1.78 1 97.19 500 ASP A CA 1
ATOM 3899 C C . ASP A 1 500 ? -9.398 3.186 2.574 1 97.19 500 ASP A C 1
ATOM 3901 O O . ASP A 1 500 ? -8.656 2.371 2.025 1 97.19 500 ASP A O 1
ATOM 3905 N N . MET A 1 501 ? -9.203 3.621 3.791 1 98.38 501 MET A N 1
ATOM 3906 C CA . MET A 1 501 ? -8.344 2.875 4.699 1 98.38 501 MET A CA 1
ATOM 3907 C C . MET A 1 501 ? -9.125 1.779 5.418 1 98.38 501 MET A C 1
ATOM 3909 O O . MET A 1 501 ? -9.523 1.947 6.574 1 98.38 501 MET A O 1
ATOM 3913 N N . TRP A 1 502 ? -9.32 0.642 4.781 1 98.56 502 TRP A N 1
ATOM 3914 C CA . TRP A 1 502 ? -10.148 -0.446 5.293 1 98.56 502 TRP A CA 1
ATOM 3915 C C . TRP A 1 502 ? -9.344 -1.364 6.203 1 98.56 502 TRP A C 1
ATOM 3917 O O . TRP A 1 502 ? -8.266 -1.83 5.824 1 98.56 502 TRP A O 1
ATOM 3927 N N . VAL A 1 503 ? -9.883 -1.594 7.387 1 98.75 503 VAL A N 1
ATOM 3928 C CA . VAL A 1 503 ? -9.18 -2.408 8.375 1 98.75 503 VAL A CA 1
ATOM 3929 C C . VAL A 1 503 ? -10.141 -3.434 8.977 1 98.75 503 VAL A C 1
ATOM 3931 O O . VAL A 1 503 ? -11.352 -3.348 8.773 1 98.75 503 VAL A O 1
ATOM 3934 N N . GLN A 1 504 ? -9.609 -4.426 9.555 1 98.75 504 GLN A N 1
ATOM 3935 C CA . GLN A 1 504 ? -10.312 -5.324 10.461 1 98.75 504 GLN A CA 1
ATOM 3936 C C . GLN A 1 504 ? -9.906 -5.062 11.914 1 98.75 504 GLN A C 1
ATOM 3938 O O . GLN A 1 504 ? -8.742 -4.766 12.195 1 98.75 504 GLN A O 1
ATOM 3943 N N . VAL A 1 505 ? -10.859 -5.02 12.766 1 98.75 505 VAL A N 1
ATOM 3944 C CA . VAL A 1 505 ? -10.633 -4.711 14.18 1 98.75 505 VAL A CA 1
ATOM 3945 C C . VAL A 1 505 ? -11.164 -5.848 15.047 1 98.75 505 VAL A C 1
ATOM 3947 O O . VAL A 1 505 ? -12.305 -6.289 14.883 1 98.75 505 VAL A O 1
ATOM 3950 N N . MET A 1 506 ? -10.32 -6.375 15.891 1 98.19 506 MET A N 1
ATOM 3951 C CA . MET A 1 506 ? -10.703 -7.422 16.828 1 98.19 506 MET A CA 1
ATOM 3952 C C . MET A 1 506 ? -10.469 -6.973 18.266 1 98.19 506 MET A C 1
ATOM 3954 O O . MET A 1 506 ? -9.531 -6.227 18.547 1 98.19 506 MET A O 1
ATOM 3958 N N . GLU A 1 507 ? -11.367 -7.395 19.172 1 97.38 507 GLU A N 1
ATOM 3959 C CA . GLU A 1 507 ? -11.109 -7.152 20.578 1 97.38 507 GLU A CA 1
ATOM 3960 C C . GLU A 1 507 ? -9.82 -7.836 21.031 1 97.38 507 GLU A C 1
ATOM 3962 O O . GLU A 1 507 ? -9.547 -8.977 20.641 1 97.38 507 GLU A O 1
ATOM 3967 N N . ARG A 1 508 ? -9.047 -7.117 21.781 1 93.56 508 ARG A N 1
ATOM 3968 C CA . ARG A 1 508 ? -7.844 -7.754 22.297 1 93.56 508 ARG A CA 1
ATOM 3969 C C . ARG A 1 508 ? -8.188 -8.773 23.391 1 93.56 508 ARG A C 1
ATOM 3971 O O . ARG A 1 508 ? -9.125 -8.57 24.156 1 93.56 508 ARG A O 1
ATOM 3978 N N . SER A 1 509 ? -7.492 -9.977 23.312 1 75.25 509 SER A N 1
ATOM 3979 C CA . SER A 1 509 ? -7.68 -11 24.344 1 75.25 509 SER A CA 1
ATOM 3980 C C . SER A 1 509 ? -6.914 -10.656 25.609 1 75.25 509 SER A C 1
ATOM 3982 O O . SER A 1 509 ? -5.879 -9.992 25.562 1 75.25 509 SER A O 1
ATOM 3984 N N . MET B 1 1 ? 2.385 3.562 -67.688 1 32.97 1 MET B N 1
ATOM 3985 C CA . MET B 1 1 ? 2.752 3.27 -66.312 1 32.97 1 MET B CA 1
ATOM 3986 C C . MET B 1 1 ? 1.633 3.666 -65.375 1 32.97 1 MET B C 1
ATOM 3988 O O . MET B 1 1 ? 1.462 3.049 -64.312 1 32.97 1 MET B O 1
ATOM 3992 N N . ILE B 1 2 ? 0.877 4.684 -65.75 1 46.53 2 ILE B N 1
ATOM 3993 C CA . ILE B 1 2 ? -0.226 5.152 -64.875 1 46.53 2 ILE B CA 1
ATOM 3994 C C . ILE B 1 2 ? -1.433 4.234 -65.062 1 46.53 2 ILE B C 1
ATOM 3996 O O . ILE B 1 2 ? -2.182 3.992 -64.125 1 46.53 2 ILE B O 1
ATOM 4000 N N . THR B 1 3 ? -1.598 3.812 -66.25 1 41.31 3 THR B N 1
ATOM 4001 C CA . THR B 1 3 ? -2.77 2.982 -66.5 1 41.31 3 THR B CA 1
ATOM 4002 C C . THR B 1 3 ? -2.652 1.648 -65.75 1 41.31 3 THR B C 1
ATOM 4004 O O . THR B 1 3 ? -3.662 1.012 -65.438 1 41.31 3 THR B O 1
ATOM 4007 N N . LYS B 1 4 ? -1.364 1.157 -65.75 1 49.16 4 LYS B N 1
ATOM 4008 C CA . LYS B 1 4 ? -1.184 -0.107 -65 1 49.16 4 LYS B CA 1
ATOM 4009 C C . LYS B 1 4 ? -1.387 0.068 -63.5 1 49.16 4 LYS B C 1
ATOM 4011 O O . LYS B 1 4 ? -1.697 -0.893 -62.812 1 49.16 4 LYS B O 1
ATOM 4016 N N . LEU B 1 5 ? -1.134 1.281 -63 1 49.25 5 LEU B N 1
ATOM 4017 C CA . LEU B 1 5 ? -1.342 1.532 -61.594 1 49.25 5 LEU B CA 1
ATOM 4018 C C . LEU B 1 5 ? -2.83 1.544 -61.25 1 49.25 5 LEU B C 1
ATOM 4020 O O . LEU B 1 5 ? -3.229 1.095 -60.188 1 49.25 5 LEU B O 1
ATOM 4024 N N . PHE B 1 6 ? -3.643 1.955 -62.281 1 52.38 6 PHE B N 1
ATOM 4025 C CA . PHE B 1 6 ? -5.082 1.972 -62.031 1 52.38 6 PHE B CA 1
ATOM 4026 C C . PHE B 1 6 ? -5.656 0.562 -62.094 1 52.38 6 PHE B C 1
ATOM 4028 O O . PHE B 1 6 ? -6.676 0.271 -61.469 1 52.38 6 PHE B O 1
ATOM 4035 N N . SER B 1 7 ? -5.047 -0.255 -62.875 1 50.62 7 SER B N 1
ATOM 4036 C CA . SER B 1 7 ? -5.551 -1.62 -62.969 1 50.62 7 SER B CA 1
ATOM 4037 C C . SER B 1 7 ? -5.266 -2.418 -61.719 1 50.62 7 SER B C 1
ATOM 4039 O O . SER B 1 7 ? -6.098 -3.215 -61.281 1 50.62 7 SER B O 1
ATOM 4041 N N . GLU B 1 8 ? -4.141 -2.199 -61.156 1 54.38 8 GLU B N 1
ATOM 4042 C CA . GLU B 1 8 ? -3.777 -2.875 -59.906 1 54.38 8 GLU B CA 1
ATOM 4043 C C . GLU B 1 8 ? -4.613 -2.361 -58.75 1 54.38 8 GLU B C 1
ATOM 4045 O O . GLU B 1 8 ? -4.945 -3.121 -57.844 1 54.38 8 GLU B O 1
ATOM 4050 N N . GLN B 1 9 ? -5.047 -1.145 -58.906 1 56.72 9 GLN B N 1
ATOM 4051 C CA . GLN B 1 9 ? -5.941 -0.59 -57.906 1 56.72 9 GLN B CA 1
ATOM 4052 C C . GLN B 1 9 ? -7.328 -1.222 -58 1 56.72 9 GLN B C 1
ATOM 4054 O O . GLN B 1 9 ? -7.992 -1.422 -56.969 1 56.72 9 GLN B O 1
ATOM 4059 N N . VAL B 1 10 ? -7.641 -1.624 -59.188 1 58.56 10 VAL B N 1
ATOM 4060 C CA . VAL B 1 10 ? -8.953 -2.201 -59.438 1 58.56 10 VAL B CA 1
ATOM 4061 C C . VAL B 1 10 ? -9.039 -3.596 -58.812 1 58.56 10 VAL B C 1
ATOM 4063 O O . VAL B 1 10 ? -10.07 -3.975 -58.25 1 58.56 10 VAL B O 1
ATOM 4066 N N . THR B 1 11 ? -7.883 -4.277 -58.781 1 67.88 11 THR B N 1
ATOM 4067 C CA . THR B 1 11 ? -7.898 -5.629 -58.219 1 67.88 11 THR B CA 1
ATOM 4068 C C . THR B 1 11 ? -7.793 -5.59 -56.688 1 67.88 11 THR B C 1
ATOM 4070 O O . THR B 1 11 ? -8.273 -6.496 -56 1 67.88 11 THR B O 1
ATOM 4073 N N . ALA B 1 12 ? -7.293 -4.508 -56.219 1 78.12 12 ALA B N 1
ATOM 4074 C CA . ALA B 1 12 ? -7.082 -4.422 -54.75 1 78.12 12 ALA B CA 1
ATOM 4075 C C . ALA B 1 12 ? -8.391 -4.121 -54.031 1 78.12 12 ALA B C 1
ATOM 4077 O O . ALA B 1 12 ? -8.633 -4.652 -52.938 1 78.12 12 ALA B O 1
ATOM 4078 N N . VAL B 1 13 ? -9.234 -3.404 -54.688 1 81 13 VAL B N 1
ATOM 4079 C CA . VAL B 1 13 ? -10.461 -2.961 -54.031 1 81 13 VAL B CA 1
ATOM 4080 C C . VAL B 1 13 ? -11.398 -4.148 -53.844 1 81 13 VAL B C 1
ATOM 4082 O O . VAL B 1 13 ? -11.898 -4.371 -52.75 1 81 13 VAL B O 1
ATOM 4085 N N . PRO B 1 14 ? -11.516 -4.906 -54.906 1 84.56 14 PRO B N 1
ATOM 4086 C CA . PRO B 1 14 ? -12.375 -6.078 -54.688 1 84.56 14 PRO B CA 1
ATOM 4087 C C . PRO B 1 14 ? -11.797 -7.043 -53.625 1 84.56 14 PRO B C 1
ATOM 4089 O O . PRO B 1 14 ? -12.547 -7.656 -52.875 1 84.56 14 PRO B O 1
ATOM 4092 N N . LEU B 1 15 ? -10.609 -7.184 -53.688 1 87.38 15 LEU B N 1
ATOM 4093 C CA . LEU B 1 15 ? -9.969 -8.055 -52.719 1 87.38 15 LEU B CA 1
ATOM 4094 C C . LEU B 1 15 ? -10.156 -7.508 -51.281 1 87.38 15 LEU B C 1
ATOM 4096 O O . LEU B 1 15 ? -10.461 -8.258 -50.375 1 87.38 15 LEU B O 1
ATOM 4100 N N . VAL B 1 16 ? -9.945 -6.277 -51.125 1 88 16 VAL B N 1
ATOM 4101 C CA . VAL B 1 16 ? -10.141 -5.641 -49.812 1 88 16 VAL B CA 1
ATOM 4102 C C . VAL B 1 16 ? -11.602 -5.75 -49.406 1 88 16 VAL B C 1
ATOM 4104 O O . VAL B 1 16 ? -11.898 -6.02 -48.219 1 88 16 VAL B O 1
ATOM 4107 N N . ALA B 1 17 ? -12.43 -5.508 -50.281 1 88.25 17 ALA B N 1
ATOM 4108 C CA . ALA B 1 17 ? -13.859 -5.641 -50 1 88.25 17 ALA B CA 1
ATOM 4109 C C . ALA B 1 17 ? -14.211 -7.07 -49.625 1 88.25 17 ALA B C 1
ATOM 4111 O O . ALA B 1 17 ? -14.984 -7.293 -48.688 1 88.25 17 ALA B O 1
ATOM 4112 N N . ALA B 1 18 ? -13.734 -7.969 -50.344 1 89 18 ALA B N 1
ATOM 4113 C CA . ALA B 1 18 ? -13.961 -9.375 -50 1 89 18 ALA B CA 1
ATOM 4114 C C . ALA B 1 18 ? -13.414 -9.711 -48.625 1 89 18 ALA B C 1
ATOM 4116 O O . ALA B 1 18 ? -14.07 -10.422 -47.844 1 89 18 ALA B O 1
ATOM 4117 N N . LEU B 1 19 ? -12.266 -9.25 -48.375 1 87.44 19 LEU B N 1
ATOM 4118 C CA . LEU B 1 19 ? -11.664 -9.469 -47.062 1 87.44 19 LEU B CA 1
ATOM 4119 C C . LEU B 1 19 ? -12.5 -8.812 -45.969 1 87.44 19 LEU B C 1
ATOM 4121 O O . LEU B 1 19 ? -12.648 -9.367 -44.906 1 87.44 19 LEU B O 1
ATOM 4125 N N . PHE B 1 20 ? -12.977 -7.742 -46.281 1 87.94 20 PHE B N 1
ATOM 4126 C CA . PHE B 1 20 ? -13.828 -7.035 -45.344 1 87.94 20 PHE B CA 1
ATOM 4127 C C . PHE B 1 20 ? -15.117 -7.805 -45.094 1 87.94 20 PHE B C 1
ATOM 4129 O O . PHE B 1 20 ? -15.562 -7.93 -43.938 1 87.94 20 PHE B O 1
ATOM 4136 N N . VAL B 1 21 ? -15.711 -8.273 -46.094 1 87 21 VAL B N 1
ATOM 4137 C CA . VAL B 1 21 ? -16.938 -9.055 -46 1 87 21 VAL B CA 1
ATOM 4138 C C . VAL B 1 21 ? -16.656 -10.328 -45.188 1 87 21 VAL B C 1
ATOM 4140 O O . VAL B 1 21 ? -17.469 -10.727 -44.344 1 87 21 VAL B O 1
ATOM 4143 N N . LEU B 1 22 ? -15.633 -10.891 -45.5 1 87 22 LEU B N 1
ATOM 4144 C CA . LEU B 1 22 ? -15.242 -12.078 -44.75 1 87 22 LEU B CA 1
ATOM 4145 C C . LEU B 1 22 ? -15.039 -11.75 -43.281 1 87 22 LEU B C 1
ATOM 4147 O O . LEU B 1 22 ? -15.453 -12.508 -42.406 1 87 22 LEU B O 1
ATOM 4151 N N . TYR B 1 23 ? -14.383 -10.727 -43.062 1 84 23 TYR B N 1
ATOM 4152 C CA . TYR B 1 23 ? -14.188 -10.281 -41.688 1 84 23 TYR B CA 1
ATOM 4153 C C . TYR B 1 23 ? -15.516 -10.047 -41 1 84 23 TYR B C 1
ATOM 4155 O O . TYR B 1 23 ? -15.719 -10.484 -39.875 1 84 23 TYR B O 1
ATOM 4163 N N . LEU B 1 24 ? -16.344 -9.383 -41.656 1 87.12 24 LEU B N 1
ATOM 4164 C CA . LEU B 1 24 ? -17.656 -9.094 -41.094 1 87.12 24 LEU B CA 1
ATOM 4165 C C . LEU B 1 24 ? -18.438 -10.383 -40.844 1 87.12 24 LEU B C 1
ATOM 4167 O O . LEU B 1 24 ? -19.109 -10.523 -39.812 1 87.12 24 LEU B O 1
ATOM 4171 N N . ALA B 1 25 ? -18.391 -11.227 -41.781 1 88.75 25 ALA B N 1
ATOM 4172 C CA . ALA B 1 25 ? -19.078 -12.5 -41.625 1 88.75 25 ALA B CA 1
ATOM 4173 C C . ALA B 1 25 ? -18.547 -13.281 -40.438 1 88.75 25 ALA B C 1
ATOM 4175 O O . ALA B 1 25 ? -19.328 -13.812 -39.625 1 88.75 25 ALA B O 1
ATOM 4176 N N . ARG B 1 26 ? -17.312 -13.352 -40.344 1 84.94 26 ARG B N 1
ATOM 4177 C CA . ARG B 1 26 ? -16.703 -14.039 -39.219 1 84.94 26 ARG B CA 1
ATOM 4178 C C . ARG B 1 26 ? -17.109 -13.398 -37.906 1 84.94 26 ARG B C 1
ATOM 4180 O O . ARG B 1 26 ? -17.344 -14.094 -36.906 1 84.94 26 ARG B O 1
ATOM 4187 N N . THR B 1 27 ? -17.156 -12.148 -37.938 1 85.75 27 THR B N 1
ATOM 4188 C CA . THR B 1 27 ? -17.531 -11.406 -36.719 1 85.75 27 THR B CA 1
ATOM 4189 C C . THR B 1 27 ? -18.984 -11.695 -36.344 1 85.75 27 THR B C 1
ATOM 4191 O O . THR B 1 27 ? -19.281 -11.906 -35.156 1 85.75 27 THR B O 1
ATOM 4194 N N . VAL B 1 28 ? -19.75 -11.703 -37.281 1 87.81 28 VAL B N 1
ATOM 4195 C CA . VAL B 1 28 ? -21.172 -11.953 -37.031 1 87.81 28 VAL B CA 1
ATOM 4196 C C . VAL B 1 28 ? -21.359 -13.391 -36.562 1 87.81 28 VAL B C 1
ATOM 4198 O O . VAL B 1 28 ? -22.156 -13.641 -35.625 1 87.81 28 VAL B O 1
ATOM 4201 N N . ILE B 1 29 ? -20.703 -14.227 -37.156 1 86.5 29 ILE B N 1
ATOM 4202 C CA . ILE B 1 29 ? -20.797 -15.633 -36.781 1 86.5 29 ILE B CA 1
ATOM 4203 C C . ILE B 1 29 ? -20.312 -15.812 -35.344 1 86.5 29 ILE B C 1
ATOM 4205 O O . ILE B 1 29 ? -20.969 -16.484 -34.531 1 86.5 29 ILE B O 1
ATOM 4209 N N . ALA B 1 30 ? -19.219 -15.312 -35.094 1 85.44 30 ALA B N 1
ATOM 4210 C CA . ALA B 1 30 ? -18.672 -15.391 -33.75 1 85.44 30 ALA B CA 1
ATOM 4211 C C . ALA B 1 30 ? -19.641 -14.797 -32.719 1 85.44 30 ALA B C 1
ATOM 4213 O O . ALA B 1 30 ? -19.828 -15.359 -31.641 1 85.44 30 ALA B O 1
ATOM 4214 N N . TRP B 1 31 ? -20.188 -13.688 -33.094 1 87.75 31 TRP B N 1
ATOM 4215 C CA . TRP B 1 31 ? -21.172 -13.039 -32.219 1 87.75 31 TRP B CA 1
ATOM 4216 C C . TRP B 1 31 ? -22.391 -13.93 -32.031 1 87.75 31 TRP B C 1
ATOM 4218 O O . TRP B 1 31 ? -22.875 -14.078 -30.891 1 87.75 31 TRP B O 1
ATOM 4228 N N . ALA B 1 32 ? -22.797 -14.445 -33.031 1 88.94 32 ALA B N 1
ATOM 4229 C CA . ALA B 1 32 ? -24.016 -15.266 -33 1 88.94 32 ALA B CA 1
ATOM 4230 C C . ALA B 1 32 ? -23.797 -16.5 -32.125 1 88.94 32 ALA B C 1
ATOM 4232 O O . ALA B 1 32 ? -24.719 -16.938 -31.406 1 88.94 32 ALA B O 1
ATOM 4233 N N . ARG B 1 33 ? -22.703 -17.047 -32.156 1 86.88 33 ARG B N 1
ATOM 4234 C CA . ARG B 1 33 ? -22.375 -18.266 -31.406 1 86.88 33 ARG B CA 1
ATOM 4235 C C . ARG B 1 33 ? -22.438 -18.016 -29.891 1 86.88 33 ARG B C 1
ATOM 4237 O O . ARG B 1 33 ? -22.781 -18.906 -29.125 1 86.88 33 ARG B O 1
ATOM 4244 N N . LEU B 1 34 ? -22.078 -16.812 -29.5 1 93.12 34 LEU B N 1
ATOM 4245 C CA . LEU B 1 34 ? -21.984 -16.531 -28.078 1 93.12 34 LEU B CA 1
ATOM 4246 C C . LEU B 1 34 ? -23.031 -15.516 -27.656 1 93.12 34 LEU B C 1
ATOM 4248 O O . LEU B 1 34 ? -22.875 -14.836 -26.641 1 93.12 34 LEU B O 1
ATOM 4252 N N . ARG B 1 35 ? -24.047 -15.359 -28.422 1 90.62 35 ARG B N 1
ATOM 4253 C CA . ARG B 1 35 ? -25.062 -14.328 -28.203 1 90.62 35 ARG B CA 1
ATOM 4254 C C . ARG B 1 35 ? -25.766 -14.539 -26.859 1 90.62 35 ARG B C 1
ATOM 4256 O O . ARG B 1 35 ? -26.266 -13.586 -26.266 1 90.62 35 ARG B O 1
ATOM 4263 N N . GLN B 1 36 ? -25.812 -15.75 -26.391 1 92.25 36 GLN B N 1
ATOM 4264 C CA . GLN B 1 36 ? -26.531 -16.031 -25.141 1 92.25 36 GLN B CA 1
ATOM 4265 C C . GLN B 1 36 ? -25.719 -15.578 -23.938 1 92.25 36 GLN B C 1
ATOM 4267 O O . GLN B 1 36 ? -26.266 -15.445 -22.828 1 92.25 36 GLN B O 1
ATOM 4272 N N . PHE B 1 37 ? -24.438 -15.406 -24.078 1 95.69 37 PHE B N 1
ATOM 4273 C CA . PHE B 1 37 ? -23.578 -14.969 -22.984 1 95.69 37 PHE B CA 1
ATOM 4274 C C . PHE B 1 37 ? -23.391 -13.461 -23.016 1 95.69 37 PHE B C 1
ATOM 4276 O O . PHE B 1 37 ? -23.078 -12.891 -24.062 1 95.69 37 PHE B O 1
ATOM 4283 N N . THR B 1 38 ? -23.609 -12.828 -21.938 1 96.06 38 THR B N 1
ATOM 4284 C CA . THR B 1 38 ? -23.391 -11.391 -21.844 1 96.06 38 THR B CA 1
ATOM 4285 C C . THR B 1 38 ? -21.938 -11.086 -21.516 1 96.06 38 THR B C 1
ATOM 4287 O O . THR B 1 38 ? -21.188 -11.969 -21.109 1 96.06 38 THR B O 1
ATOM 4290 N N . GLY B 1 39 ? -21.438 -9.898 -21.812 1 96.81 39 GLY B N 1
ATOM 4291 C CA . GLY B 1 39 ? -20.094 -9.398 -21.547 1 96.81 39 GLY B CA 1
ATOM 4292 C C . GLY B 1 39 ? -19.969 -7.898 -21.703 1 96.81 39 GLY B C 1
ATOM 4293 O O . GLY B 1 39 ? -20.953 -7.223 -22.031 1 96.81 39 GLY B O 1
ATOM 4294 N N . PRO B 1 40 ? -18.875 -7.398 -21.391 1 97.25 40 PRO B N 1
ATOM 4295 C CA . PRO B 1 40 ? -18.672 -5.961 -21.578 1 97.25 40 PRO B CA 1
ATOM 4296 C C . PRO B 1 40 ? -18.969 -5.5 -23 1 97.25 40 PRO B C 1
ATOM 4298 O O . PRO B 1 40 ? -18.938 -6.309 -23.938 1 97.25 40 PRO B O 1
ATOM 4301 N N . ARG B 1 41 ? -19.172 -4.199 -23.109 1 93.56 41 ARG B N 1
ATOM 4302 C CA . ARG B 1 41 ? -19.516 -3.605 -24.406 1 93.56 41 ARG B CA 1
ATOM 4303 C C . ARG B 1 41 ? -18.438 -3.904 -25.438 1 93.56 41 ARG B C 1
ATOM 4305 O O . ARG B 1 41 ? -17.25 -3.865 -25.141 1 93.56 41 ARG B O 1
ATOM 4312 N N . TRP B 1 42 ? -18.781 -4.336 -26.609 1 94.19 42 TRP B N 1
ATOM 4313 C CA . TRP B 1 42 ? -17.969 -4.496 -27.812 1 94.19 42 TRP B CA 1
ATOM 4314 C C . TRP B 1 42 ? -17.25 -5.836 -27.797 1 94.19 42 TRP B C 1
ATOM 4316 O O . TRP B 1 42 ? -16.562 -6.184 -28.766 1 94.19 42 TRP B O 1
ATOM 4326 N N . THR B 1 43 ? -17.359 -6.668 -26.734 1 95.31 43 THR B N 1
ATOM 4327 C CA . THR B 1 43 ? -16.641 -7.934 -26.656 1 95.31 43 THR B CA 1
ATOM 4328 C C . THR B 1 43 ? -17.234 -8.961 -27.609 1 95.31 43 THR B C 1
ATOM 4330 O O . THR B 1 43 ? -16.609 -9.977 -27.906 1 95.31 43 THR B O 1
ATOM 4333 N N . GLY B 1 44 ? -18.391 -8.695 -28.109 1 92.75 44 GLY B N 1
ATOM 4334 C CA . GLY B 1 44 ? -19 -9.609 -29.062 1 92.75 44 GLY B CA 1
ATOM 4335 C C . GLY B 1 44 ? -18.422 -9.477 -30.469 1 92.75 44 GLY B C 1
ATOM 4336 O O . GLY B 1 44 ? -18.562 -10.391 -31.281 1 92.75 44 GLY B O 1
ATOM 4337 N N . VAL B 1 45 ? -17.75 -8.344 -30.734 1 92.94 45 VAL B N 1
ATOM 4338 C CA . VAL B 1 45 ? -17.391 -8.102 -32.125 1 92.94 45 VAL B CA 1
ATOM 4339 C C . VAL B 1 45 ? -15.93 -7.703 -32.219 1 92.94 45 VAL B C 1
ATOM 4341 O O . VAL B 1 45 ? -15.383 -7.582 -33.312 1 92.94 45 VAL B O 1
ATOM 4344 N N . SER B 1 46 ? -15.383 -7.434 -31.062 1 93.12 46 SER B N 1
ATOM 4345 C CA . SER B 1 46 ? -14.016 -6.926 -31.109 1 93.12 46 SER B CA 1
ATOM 4346 C C . SER B 1 46 ? -13.18 -7.484 -29.969 1 93.12 46 SER B C 1
ATOM 4348 O O . SER B 1 46 ? -13.695 -7.742 -28.875 1 93.12 46 SER B O 1
ATOM 4350 N N . ASN B 1 47 ? -11.883 -7.625 -30.266 1 93.69 47 ASN B N 1
ATOM 4351 C CA . ASN B 1 47 ? -10.938 -8.039 -29.234 1 93.69 47 ASN B CA 1
ATOM 4352 C C . ASN B 1 47 ? -10.359 -6.844 -28.484 1 93.69 47 ASN B C 1
ATOM 4354 O O . ASN B 1 47 ? -9.594 -7.012 -27.531 1 93.69 47 ASN B O 1
ATOM 4358 N N . ILE B 1 48 ? -10.766 -5.699 -28.75 1 95.5 48 ILE B N 1
ATOM 4359 C CA . ILE B 1 48 ? -10.148 -4.473 -28.25 1 95.5 48 ILE B CA 1
ATOM 4360 C C . ILE B 1 48 ? -10.344 -4.367 -26.734 1 95.5 48 ILE B C 1
ATOM 4362 O O . ILE B 1 48 ? -9.391 -4.07 -26.016 1 95.5 48 ILE B O 1
ATOM 4366 N N . PRO B 1 49 ? -11.555 -4.668 -26.234 1 96.88 49 PRO B N 1
ATOM 4367 C CA . PRO B 1 49 ? -11.703 -4.578 -24.781 1 96.88 49 PRO B CA 1
ATOM 4368 C C . PRO B 1 49 ? -10.773 -5.527 -24.031 1 96.88 49 PRO B C 1
ATOM 4370 O O . PRO B 1 49 ? -10.172 -5.148 -23.016 1 96.88 49 PRO B O 1
ATOM 4373 N N . HIS B 1 50 ? -10.648 -6.676 -24.547 1 96.75 50 HIS B N 1
ATOM 4374 C CA . HIS B 1 50 ? -9.773 -7.656 -23.922 1 96.75 50 HIS B CA 1
ATOM 4375 C C . HIS B 1 50 ? -8.312 -7.238 -24.031 1 96.75 50 HIS B C 1
ATOM 4377 O O . HIS B 1 50 ? -7.551 -7.34 -23.062 1 96.75 50 HIS B O 1
ATOM 4383 N N . GLY B 1 51 ? -7.902 -6.828 -25.188 1 96.5 51 GLY B N 1
ATOM 4384 C CA . GLY B 1 51 ? -6.551 -6.332 -25.391 1 96.5 51 GLY B CA 1
ATOM 4385 C C . GLY B 1 51 ? -6.211 -5.156 -24.484 1 96.5 51 GLY B C 1
ATOM 4386 O O . GLY B 1 51 ? -5.105 -5.086 -23.938 1 96.5 51 GLY B O 1
ATOM 4387 N N . LYS B 1 52 ? -7.168 -4.277 -24.391 1 97.5 52 LYS B N 1
ATOM 4388 C CA . LYS B 1 52 ? -6.98 -3.123 -23.516 1 97.5 52 LYS B CA 1
ATOM 4389 C C . LYS B 1 52 ? -6.801 -3.557 -22.062 1 97.5 52 LYS B C 1
ATOM 4391 O O . LYS B 1 52 ? -5.965 -3.004 -21.344 1 97.5 52 LYS B O 1
ATOM 4396 N N . ALA B 1 53 ? -7.574 -4.512 -21.625 1 97.25 53 ALA B N 1
ATOM 4397 C CA . ALA B 1 53 ? -7.434 -5.051 -20.266 1 97.25 53 ALA B CA 1
ATOM 4398 C C . ALA B 1 53 ? -6.047 -5.648 -20.062 1 97.25 53 ALA B C 1
ATOM 4400 O O . ALA B 1 53 ? -5.414 -5.43 -19.031 1 97.25 53 ALA B O 1
ATOM 4401 N N . ALA B 1 54 ? -5.594 -6.344 -21.047 1 96.31 54 ALA B N 1
ATOM 4402 C CA . ALA B 1 54 ? -4.266 -6.949 -20.969 1 96.31 54 ALA B CA 1
ATOM 4403 C C . ALA B 1 54 ? -3.176 -5.883 -20.922 1 96.31 54 ALA B C 1
ATOM 4405 O O . ALA B 1 54 ? -2.211 -6.016 -20.156 1 96.31 54 ALA B O 1
ATOM 4406 N N . LEU B 1 55 ? -3.336 -4.824 -21.703 1 96.75 55 LEU B N 1
ATOM 4407 C CA . LEU B 1 55 ? -2.35 -3.752 -21.766 1 96.75 55 LEU B CA 1
ATOM 4408 C C . LEU B 1 55 ? -2.299 -2.979 -20.453 1 96.75 55 LEU B C 1
ATOM 4410 O O . LEU B 1 55 ? -1.272 -2.385 -20.125 1 96.75 55 LEU B O 1
ATOM 4414 N N . SER B 1 56 ? -3.391 -3.006 -19.734 1 96.94 56 SER B N 1
ATOM 4415 C CA . SER B 1 56 ? -3.43 -2.311 -18.453 1 96.94 56 SER B CA 1
ATOM 4416 C C . SER B 1 56 ? -2.533 -2.996 -17.422 1 96.94 56 SER B C 1
ATOM 4418 O O . SER B 1 56 ? -2.236 -2.426 -16.375 1 96.94 56 SER B O 1
ATOM 4420 N N . GLU B 1 57 ? -2.117 -4.262 -17.672 1 97.12 57 GLU B N 1
ATOM 4421 C CA . GLU B 1 57 ? -1.296 -5.082 -16.781 1 97.12 57 GLU B CA 1
ATOM 4422 C C . GLU B 1 57 ? -2.023 -5.383 -15.477 1 97.12 57 GLU B C 1
ATOM 4424 O O . GLU B 1 57 ? -1.39 -5.625 -14.453 1 97.12 57 GLU B O 1
ATOM 4429 N N . LYS B 1 58 ? -3.316 -5.254 -15.477 1 96.69 58 LYS B N 1
ATOM 4430 C CA . LYS B 1 58 ? -4.215 -5.633 -14.391 1 96.69 58 LYS B CA 1
ATOM 4431 C C . LYS B 1 58 ? -5.402 -6.438 -14.914 1 96.69 58 LYS B C 1
ATOM 4433 O O . LYS B 1 58 ? -6.527 -6.266 -14.445 1 96.69 58 LYS B O 1
ATOM 4438 N N . CYS B 1 59 ? -5.184 -7.238 -15.844 1 97.12 59 CYS B N 1
ATOM 4439 C CA . CYS B 1 59 ? -6.23 -7.969 -16.547 1 97.12 59 CYS B CA 1
ATOM 4440 C C . CYS B 1 59 ? -7.035 -8.828 -15.594 1 97.12 59 CYS B C 1
ATOM 4442 O O . CYS B 1 59 ? -8.242 -9.016 -15.773 1 97.12 59 CYS B O 1
ATOM 4444 N N . HIS B 1 60 ? -6.43 -9.32 -14.57 1 97.25 60 HIS B N 1
ATOM 4445 C CA . HIS B 1 60 ? -7.09 -10.18 -13.594 1 97.25 60 HIS B CA 1
ATOM 4446 C C . HIS B 1 60 ? -8.227 -9.438 -12.891 1 97.25 60 HIS B C 1
ATOM 4448 O O . HIS B 1 60 ? -9.258 -10.023 -12.578 1 97.25 6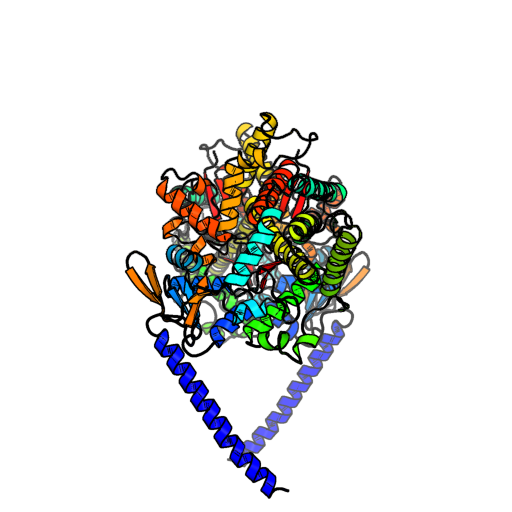0 HIS B O 1
ATOM 4454 N N . GLU B 1 61 ? -8.031 -8.188 -12.641 1 97.19 61 GLU B N 1
ATOM 4455 C CA . GLU B 1 61 ? -9.094 -7.395 -12.023 1 97.19 61 GLU B CA 1
ATOM 4456 C C . GLU B 1 61 ? -10.266 -7.199 -12.977 1 97.19 61 GLU B C 1
ATOM 4458 O O . GLU B 1 61 ? -11.422 -7.18 -12.547 1 97.19 61 GLU B O 1
ATOM 4463 N N . TRP B 1 62 ? -9.953 -6.988 -14.25 1 97.88 62 TRP B N 1
ATOM 4464 C CA . TRP B 1 62 ? -11 -6.867 -15.258 1 97.88 62 TRP B CA 1
ATOM 4465 C C . TRP B 1 62 ? -11.82 -8.148 -15.352 1 97.88 62 TRP B C 1
ATOM 4467 O O . TRP B 1 62 ? -13.047 -8.109 -15.422 1 97.88 62 TRP B O 1
ATOM 4477 N N . TYR B 1 63 ? -11.148 -9.305 -15.336 1 98.31 63 TYR B N 1
ATOM 4478 C CA . TYR B 1 63 ? -11.844 -10.586 -15.352 1 98.31 63 TYR B CA 1
ATOM 4479 C C . TYR B 1 63 ? -12.789 -10.703 -14.164 1 98.31 63 TYR B C 1
ATOM 4481 O O . TYR B 1 63 ? -13.938 -11.148 -14.312 1 98.31 63 TYR B O 1
ATOM 4489 N N . ALA B 1 64 ? -12.312 -10.312 -13.047 1 98 64 ALA B N 1
ATOM 4490 C CA . ALA B 1 64 ? -13.141 -10.391 -11.844 1 98 64 ALA B CA 1
ATOM 4491 C C . ALA B 1 64 ? -14.359 -9.484 -11.961 1 98 64 ALA B C 1
ATOM 4493 O O . ALA B 1 64 ? -15.469 -9.875 -11.594 1 98 64 ALA B O 1
ATOM 4494 N N . LYS B 1 65 ? -14.141 -8.312 -12.453 1 97.94 65 LYS B N 1
ATOM 4495 C CA . LYS B 1 65 ? -15.234 -7.367 -12.641 1 97.94 65 LYS B CA 1
ATOM 4496 C C . LYS B 1 65 ? -16.266 -7.914 -13.617 1 97.94 65 LYS B C 1
ATOM 4498 O O . LYS B 1 65 ? -17.484 -7.816 -13.367 1 97.94 65 LYS B O 1
ATOM 4503 N N . VAL B 1 66 ? -15.812 -8.453 -14.688 1 98.38 66 VAL B N 1
ATOM 4504 C CA . VAL B 1 66 ? -16.703 -9.039 -15.688 1 98.38 66 VAL B CA 1
ATOM 4505 C C . VAL B 1 66 ? -17.516 -10.164 -15.055 1 98.38 66 VAL B C 1
ATOM 4507 O O . VAL B 1 66 ? -18.719 -10.258 -15.281 1 98.38 66 VAL B O 1
ATOM 4510 N N . SER B 1 67 ? -16.859 -10.984 -14.312 1 98.06 67 SER B N 1
ATOM 4511 C CA . SER B 1 67 ? -17.547 -12.094 -13.656 1 98.06 67 SER B CA 1
ATOM 4512 C C . SER B 1 67 ? -18.609 -11.594 -12.695 1 98.06 67 SER B C 1
ATOM 4514 O O . SER B 1 67 ? -19.703 -12.18 -12.609 1 98.06 67 SER B O 1
ATOM 4516 N N . LYS B 1 68 ? -18.281 -10.594 -12 1 97.12 68 LYS B N 1
ATOM 4517 C CA . LYS B 1 68 ? -19.234 -10.023 -11.047 1 97.12 68 LYS B CA 1
ATOM 4518 C C . LYS B 1 68 ? -20.438 -9.438 -11.766 1 97.12 68 LYS B C 1
ATOM 4520 O O . LYS B 1 68 ? -21.578 -9.625 -11.328 1 97.12 68 LYS B O 1
ATOM 4525 N N . GLU B 1 69 ? -20.234 -8.797 -12.867 1 97.75 69 GLU B N 1
ATOM 4526 C CA . GLU B 1 69 ? -21.281 -8.047 -13.562 1 97.75 69 GLU B CA 1
ATOM 4527 C C . GLU B 1 69 ? -22.094 -8.961 -14.469 1 97.75 69 GLU B C 1
ATOM 4529 O O . GLU B 1 69 ? -23.297 -8.719 -14.68 1 97.75 69 GLU B O 1
ATOM 4534 N N . HIS B 1 70 ? -21.453 -10.023 -14.984 1 97.56 70 HIS B N 1
ATOM 4535 C CA . HIS B 1 70 ? -22.109 -10.766 -16.047 1 97.56 70 HIS B CA 1
ATOM 4536 C C . HIS B 1 70 ? -22.328 -12.227 -15.656 1 97.56 70 HIS B C 1
ATOM 4538 O O . HIS B 1 70 ? -22.922 -12.992 -16.406 1 97.56 70 HIS B O 1
ATOM 4544 N N . GLY B 1 71 ? -21.812 -12.609 -14.469 1 95.56 71 GLY B N 1
ATOM 4545 C CA . GLY B 1 71 ? -22.141 -13.922 -13.945 1 95.56 71 GLY B CA 1
ATOM 4546 C C . GLY B 1 71 ? -21.016 -14.938 -14.141 1 95.56 71 GLY B C 1
ATOM 4547 O O . GLY B 1 71 ? -19.891 -14.57 -14.508 1 95.56 71 GLY B O 1
ATOM 4548 N N . PRO B 1 72 ? -21.297 -16.188 -13.914 1 96.81 72 PRO B N 1
ATOM 4549 C CA . PRO B 1 72 ? -20.281 -17.234 -13.828 1 96.81 72 PRO B CA 1
ATOM 4550 C C . PRO B 1 72 ? -19.672 -17.594 -15.188 1 96.81 72 PRO B C 1
ATOM 4552 O O . PRO B 1 72 ? -18.594 -18.188 -15.258 1 96.81 72 PRO B O 1
ATOM 4555 N N . ILE B 1 73 ? -20.375 -17.375 -16.281 1 98 73 ILE B N 1
ATOM 4556 C CA . ILE B 1 73 ? -19.859 -17.484 -17.641 1 98 73 ILE B CA 1
ATOM 4557 C C . ILE B 1 73 ? -20.156 -16.219 -18.422 1 98 73 ILE B C 1
ATOM 4559 O O . ILE B 1 73 ? -21.328 -15.812 -18.547 1 98 73 ILE B O 1
ATOM 4563 N N . ALA B 1 74 ? -19.125 -15.586 -18.875 1 98.12 74 ALA B N 1
ATOM 4564 C CA . ALA B 1 74 ? -19.281 -14.305 -19.562 1 98.12 74 ALA B CA 1
ATOM 4565 C C . ALA B 1 74 ? -18.391 -14.234 -20.797 1 98.12 74 ALA B C 1
ATOM 4567 O O . ALA B 1 74 ? -17.375 -14.93 -20.875 1 98.12 74 ALA B O 1
ATOM 4568 N N . ARG B 1 75 ? -18.828 -13.469 -21.766 1 97.81 75 ARG B N 1
ATOM 4569 C CA . ARG B 1 75 ? -18.031 -13.25 -22.969 1 97.81 75 ARG B CA 1
ATOM 4570 C C . ARG B 1 75 ? -17.016 -12.133 -22.766 1 97.81 75 ARG B C 1
ATOM 4572 O O . ARG B 1 75 ? -17.344 -11.062 -22.25 1 97.81 75 ARG B O 1
ATOM 4579 N N . ILE B 1 76 ? -15.773 -12.383 -23.156 1 97.56 76 ILE B N 1
ATOM 4580 C CA . ILE B 1 76 ? -14.773 -11.336 -22.953 1 97.56 76 ILE B CA 1
ATOM 4581 C C . ILE B 1 76 ? -14.148 -10.953 -24.297 1 97.56 76 ILE B C 1
ATOM 4583 O O . ILE B 1 76 ? -13.391 -9.992 -24.391 1 97.56 76 ILE B O 1
ATOM 4587 N N . ALA B 1 77 ? -14.406 -11.633 -25.344 1 95.75 77 ALA B N 1
ATOM 4588 C CA . ALA B 1 77 ? -14.016 -11.391 -26.734 1 95.75 77 ALA B CA 1
ATOM 4589 C C . ALA B 1 77 ? -14.789 -12.289 -27.688 1 95.75 77 ALA B C 1
ATOM 4591 O O . ALA B 1 77 ? -15.469 -13.227 -27.25 1 95.75 77 ALA B O 1
ATOM 4592 N N . PRO B 1 78 ? -14.703 -11.977 -29.016 1 93.88 78 PRO B N 1
ATOM 4593 C CA . PRO B 1 78 ? -15.344 -12.914 -29.938 1 93.88 78 PRO B CA 1
ATOM 4594 C C . PRO B 1 78 ? -14.758 -14.32 -29.844 1 93.88 78 PRO B C 1
ATOM 4596 O O . PRO B 1 78 ? -13.555 -14.508 -30.031 1 93.88 78 PRO B O 1
ATOM 4599 N N . GLY B 1 79 ? -15.633 -15.258 -29.438 1 94.62 79 GLY B N 1
ATOM 4600 C CA . GLY B 1 79 ? -15.219 -16.656 -29.375 1 94.62 79 GLY B CA 1
ATOM 4601 C C . GLY B 1 79 ? -14.539 -17.016 -28.062 1 94.62 79 GLY B C 1
ATOM 4602 O O . GLY B 1 79 ? -14.07 -18.141 -27.906 1 94.62 79 GLY B O 1
ATOM 4603 N N . ILE B 1 80 ? -14.445 -16.109 -27.094 1 96.88 80 ILE B N 1
ATOM 4604 C CA . ILE B 1 80 ? -13.742 -16.391 -25.844 1 96.88 80 ILE B CA 1
ATOM 4605 C C . ILE B 1 80 ? -14.688 -16.156 -24.672 1 96.88 80 ILE B C 1
ATOM 4607 O O . ILE B 1 80 ? -15.219 -15.062 -24.484 1 96.88 80 ILE B O 1
ATOM 4611 N N . LEU B 1 81 ? -14.852 -17.172 -23.875 1 98 81 LEU B N 1
ATOM 4612 C CA . LEU B 1 81 ? -15.648 -17.109 -22.656 1 98 81 LEU B CA 1
ATOM 4613 C C . LEU B 1 81 ? -14.75 -17.141 -21.422 1 98 81 LEU B C 1
ATOM 4615 O O . LEU B 1 81 ? -13.609 -17.594 -21.484 1 98 81 LEU B O 1
ATOM 4619 N N . LEU B 1 82 ? -15.242 -16.531 -20.359 1 98.44 82 LEU B N 1
ATOM 4620 C CA . LEU B 1 82 ? -14.617 -16.484 -19.031 1 98.44 82 LEU B CA 1
ATOM 4621 C C . LEU B 1 82 ? -15.531 -17.109 -17.984 1 98.44 82 LEU B C 1
ATOM 4623 O O . LEU B 1 82 ? -16.734 -16.828 -17.953 1 98.44 82 LEU B O 1
ATOM 4627 N N . THR B 1 83 ? -14.938 -17.984 -17.188 1 98.44 83 THR B N 1
ATOM 4628 C CA . THR B 1 83 ? -15.781 -18.562 -16.141 1 98.44 83 THR B CA 1
ATOM 4629 C C . THR B 1 83 ? -15.188 -18.266 -14.766 1 98.44 83 THR B C 1
ATOM 4631 O O . THR B 1 83 ? -13.969 -18.281 -14.594 1 98.44 83 THR B O 1
ATOM 4634 N N . SER B 1 84 ? -16.047 -18.016 -13.805 1 98 84 SER B N 1
ATOM 4635 C CA . SER B 1 84 ? -15.688 -17.891 -12.391 1 98 84 SER B CA 1
ATOM 4636 C C . SER B 1 84 ? -16.25 -19.047 -11.578 1 98 84 SER B C 1
ATOM 4638 O O . SER B 1 84 ? -16.172 -19.047 -10.344 1 98 84 SER B O 1
ATOM 4640 N N . SER B 1 85 ? -16.828 -20.062 -12.258 1 97.62 85 SER B N 1
ATOM 4641 C CA . SER B 1 85 ? -17.422 -21.219 -11.586 1 97.62 85 SER B CA 1
ATOM 4642 C C . SER B 1 85 ? -16.406 -22.344 -11.422 1 97.62 85 SER B C 1
ATOM 4644 O O . SER B 1 85 ? -15.867 -22.859 -12.414 1 97.62 85 SER B O 1
ATOM 4646 N N . PRO B 1 86 ? -16.203 -22.75 -10.172 1 96.75 86 PRO B N 1
ATOM 4647 C CA . PRO B 1 86 ? -15.281 -23.875 -9.977 1 96.75 86 PRO B CA 1
ATOM 4648 C C . PRO B 1 86 ? -15.781 -25.156 -10.633 1 96.75 86 PRO B C 1
ATOM 4650 O O . PRO B 1 86 ? -14.977 -25.969 -11.109 1 96.75 86 PRO B O 1
ATOM 4653 N N . GLU B 1 87 ? -17.031 -25.328 -10.703 1 96.12 87 GLU B N 1
ATOM 4654 C CA . GLU B 1 87 ? -17.625 -26.516 -11.312 1 96.12 87 GLU B CA 1
ATOM 4655 C C . GLU B 1 87 ? -17.344 -26.562 -12.812 1 96.12 87 GLU B C 1
ATOM 4657 O O . GLU B 1 87 ? -16.938 -27.594 -13.344 1 96.12 87 GLU B O 1
ATOM 4662 N N . VAL B 1 88 ? -17.562 -25.438 -13.391 1 97.44 88 VAL B N 1
ATOM 4663 C CA . VAL B 1 88 ? -17.328 -25.359 -14.828 1 97.44 88 VAL B CA 1
ATOM 4664 C C . VAL B 1 88 ? -15.836 -25.578 -15.109 1 97.44 88 VAL B C 1
ATOM 4666 O O . VAL B 1 88 ? -15.469 -26.328 -16.016 1 97.44 88 VAL B O 1
ATOM 4669 N N . TRP B 1 89 ? -15.047 -24.938 -14.344 1 97.69 89 TRP B N 1
ATOM 4670 C CA . TRP B 1 89 ? -13.609 -25 -14.57 1 97.69 89 TRP B CA 1
ATOM 4671 C C . TRP B 1 89 ? -13.102 -26.422 -14.352 1 97.69 89 TRP B C 1
ATOM 4673 O O . TRP B 1 89 ? -12.258 -26.922 -15.117 1 97.69 89 TRP B O 1
ATOM 4683 N N . ALA B 1 90 ? -13.602 -27.109 -13.352 1 97.19 90 ALA B N 1
ATOM 4684 C CA . ALA B 1 90 ? -13.258 -28.516 -13.133 1 97.19 90 ALA B CA 1
ATOM 4685 C C . ALA B 1 90 ? -13.672 -29.375 -14.328 1 97.19 90 ALA B C 1
ATOM 4687 O O . ALA B 1 90 ? -12.898 -30.219 -14.789 1 97.19 90 ALA B O 1
ATOM 4688 N N . HIS B 1 91 ? -14.867 -29.141 -14.789 1 97.25 91 HIS B N 1
ATOM 4689 C CA . HIS B 1 91 ? -15.375 -29.875 -15.938 1 97.25 91 HIS B CA 1
ATOM 4690 C C . HIS B 1 91 ? -14.477 -29.703 -17.156 1 97.25 91 HIS B C 1
ATOM 4692 O O . HIS B 1 91 ? -14.102 -30.688 -17.797 1 97.25 91 HIS B O 1
ATOM 4698 N N . VAL B 1 92 ? -14.109 -28.469 -17.375 1 97 92 VAL B N 1
ATOM 4699 C CA . VAL B 1 92 ? -13.297 -28.109 -18.531 1 97 92 VAL B CA 1
ATOM 4700 C C . VAL B 1 92 ? -11.938 -28.797 -18.438 1 97 92 VAL B C 1
ATOM 4702 O O . VAL B 1 92 ? -11.375 -29.203 -19.469 1 97 92 VAL B O 1
ATOM 4705 N N . ASN B 1 93 ? -11.414 -28.969 -17.281 1 97.12 93 ASN B N 1
ATOM 4706 C CA . ASN B 1 93 ? -10.07 -29.5 -17.109 1 97.12 93 ASN B CA 1
ATOM 4707 C C . ASN B 1 93 ? -10.078 -31.016 -17.016 1 97.12 93 ASN B C 1
ATOM 4709 O O . ASN B 1 93 ? -9.031 -31.656 -17.156 1 97.12 93 ASN B O 1
ATOM 4713 N N . ARG B 1 94 ? -11.227 -31.625 -16.844 1 96.25 94 ARG B N 1
ATOM 4714 C CA . ARG B 1 94 ? -11.281 -33.062 -16.609 1 96.25 94 ARG B CA 1
ATOM 4715 C C . ARG B 1 94 ? -11.938 -33.781 -17.781 1 96.25 94 ARG B C 1
ATOM 4717 O O . ARG B 1 94 ? -11.625 -34.938 -18.062 1 96.25 94 ARG B O 1
ATOM 4724 N N . GLN B 1 95 ? -12.867 -33.125 -18.422 1 94.94 95 GLN B N 1
ATOM 4725 C CA . GLN B 1 95 ? -13.609 -33.719 -19.516 1 94.94 95 GLN B CA 1
ATOM 4726 C C . GLN B 1 95 ? -12.734 -33.906 -20.75 1 94.94 95 GLN B C 1
ATOM 4728 O O . GLN B 1 95 ? -11.961 -33 -21.094 1 94.94 95 GLN B O 1
ATOM 4733 N N . ALA B 1 96 ? -12.938 -34.969 -21.406 1 91.38 96 ALA B N 1
ATOM 4734 C CA . ALA B 1 96 ? -12.172 -35.25 -22.625 1 91.38 96 ALA B CA 1
ATOM 4735 C C . ALA B 1 96 ? -12.57 -34.281 -23.75 1 91.38 96 ALA B C 1
ATOM 4737 O O . ALA B 1 96 ? -13.727 -33.844 -23.828 1 91.38 96 ALA B O 1
ATOM 4738 N N . GLY B 1 97 ? -11.664 -34.031 -24.516 1 92.94 97 GLY B N 1
ATOM 4739 C CA . GLY B 1 97 ? -11.953 -33.25 -25.719 1 92.94 97 GLY B CA 1
ATOM 4740 C C . GLY B 1 97 ? -11.484 -31.828 -25.641 1 92.94 97 GLY B C 1
ATOM 4741 O O . GLY B 1 97 ? -11.25 -31.172 -26.656 1 92.94 97 GLY B O 1
ATOM 4742 N N . TYR B 1 98 ? -11.508 -31.281 -24.406 1 96.81 98 TYR B N 1
ATOM 4743 C CA . TYR B 1 98 ? -10.984 -29.938 -24.266 1 96.81 98 TYR B CA 1
ATOM 4744 C C . TYR B 1 98 ? -9.477 -29.906 -24.484 1 96.81 98 TYR B C 1
ATOM 4746 O O . TYR B 1 98 ? -8.766 -30.828 -24.094 1 96.81 98 TYR B O 1
ATOM 4754 N N . LYS B 1 99 ? -8.992 -28.906 -25.141 1 95.5 99 LYS B N 1
ATOM 4755 C CA . LYS B 1 99 ? -7.551 -28.766 -25.328 1 95.5 99 LYS B CA 1
ATOM 4756 C C . LYS B 1 99 ? -7.105 -27.312 -25.078 1 95.5 99 LYS B C 1
ATOM 4758 O O . LYS B 1 99 ? -7.91 -26.391 -25.172 1 95.5 99 LYS B O 1
ATOM 4763 N N . ARG B 1 100 ? -5.875 -27.125 -24.812 1 96.62 100 ARG B N 1
ATOM 4764 C CA . ARG B 1 100 ? -5.273 -25.797 -24.656 1 96.62 100 ARG B CA 1
ATOM 4765 C C . ARG B 1 100 ? -5.375 -25 -25.953 1 96.62 100 ARG B C 1
ATOM 4767 O O . ARG B 1 100 ? -5.16 -25.547 -27.047 1 96.62 100 ARG B O 1
ATOM 4774 N N . SER B 1 101 ? -5.75 -23.781 -25.828 1 96.31 101 SER B N 1
ATOM 4775 C CA . SER B 1 101 ? -5.957 -22.953 -27.016 1 96.31 101 SER B CA 1
ATOM 4776 C C . SER B 1 101 ? -4.629 -22.531 -27.625 1 96.31 101 SER B C 1
ATOM 4778 O O . SER B 1 101 ? -3.824 -21.859 -26.969 1 96.31 101 SER B O 1
ATOM 4780 N N . GLU B 1 102 ? -4.449 -22.75 -28.859 1 93.44 102 GLU B N 1
ATOM 4781 C CA . GLU B 1 102 ? -3.18 -22.5 -29.531 1 93.44 102 GLU B CA 1
ATOM 4782 C C . GLU B 1 102 ? -2.848 -21 -29.547 1 93.44 102 GLU B C 1
ATOM 4784 O O . GLU B 1 102 ? -1.687 -20.625 -29.391 1 93.44 102 GLU B O 1
ATOM 4789 N N . TRP B 1 103 ? -3.859 -20.219 -29.719 1 89.81 103 TRP B N 1
ATOM 4790 C CA . TRP B 1 103 ? -3.594 -18.781 -29.844 1 89.81 103 TRP B CA 1
ATOM 4791 C C . TRP B 1 103 ? -2.893 -18.25 -28.594 1 89.81 103 TRP B C 1
ATOM 4793 O O . TRP B 1 103 ? -2.029 -17.375 -28.688 1 89.81 103 TRP B O 1
ATOM 4803 N N . TYR B 1 104 ? -3.221 -18.734 -27.469 1 93.31 104 TYR B N 1
ATOM 4804 C CA . TYR B 1 104 ? -2.648 -18.266 -26.219 1 93.31 104 TYR B CA 1
ATOM 4805 C C . TYR B 1 104 ? -1.339 -18.984 -25.906 1 93.31 104 TYR B C 1
ATOM 4807 O O . TYR B 1 104 ? -0.328 -18.344 -25.609 1 93.31 104 TYR B O 1
ATOM 4815 N N . TYR B 1 105 ? -1.318 -20.234 -26.031 1 94.81 105 TYR B N 1
ATOM 4816 C CA . TYR B 1 105 ? -0.178 -21.016 -25.578 1 94.81 105 TYR B CA 1
ATOM 4817 C C . TYR B 1 105 ? 0.979 -20.922 -26.562 1 94.81 105 TYR B C 1
ATOM 4819 O O . TYR B 1 105 ? 2.145 -21.047 -26.188 1 94.81 105 TYR B O 1
ATOM 4827 N N . ASN B 1 106 ? 0.681 -20.688 -27.812 1 92.06 106 ASN B N 1
ATOM 4828 C CA . ASN B 1 106 ? 1.763 -20.375 -28.734 1 92.06 106 ASN B CA 1
ATOM 4829 C C . ASN B 1 106 ? 2.461 -19.078 -28.375 1 92.06 106 ASN B C 1
ATOM 4831 O O . ASN B 1 106 ? 3.67 -18.938 -28.578 1 92.06 106 ASN B O 1
ATOM 4835 N N . ALA B 1 107 ? 1.653 -18.156 -27.891 1 89.75 107 ALA B N 1
ATOM 4836 C CA . ALA B 1 107 ? 2.207 -16.875 -27.484 1 89.75 107 ALA B CA 1
ATOM 4837 C C . ALA B 1 107 ? 3.113 -17.031 -26.266 1 89.75 107 ALA B C 1
ATOM 4839 O O . ALA B 1 107 ? 3.951 -16.172 -25.984 1 89.75 107 ALA B O 1
ATOM 4840 N N . CYS B 1 108 ? 2.977 -18.109 -25.547 1 91.75 108 CYS B N 1
ATOM 4841 C CA . CYS B 1 108 ? 3.736 -18.344 -24.312 1 91.75 108 CYS B CA 1
ATOM 4842 C C . CYS B 1 108 ? 5.004 -19.141 -24.609 1 91.75 108 CYS B C 1
ATOM 4844 O O . CYS B 1 108 ? 5.801 -19.391 -23.703 1 91.75 108 CYS B O 1
ATOM 4846 N N . ARG B 1 109 ? 5.25 -19.453 -25.906 1 91.5 109 ARG B N 1
ATOM 4847 C CA . ARG B 1 109 ? 6.473 -20.156 -26.266 1 91.5 109 ARG B CA 1
ATOM 4848 C C . ARG B 1 109 ? 7.703 -19.312 -25.969 1 91.5 109 ARG B C 1
ATOM 4850 O O . ARG B 1 109 ? 7.711 -18.109 -26.234 1 91.5 109 ARG B O 1
ATOM 4857 N N . VAL B 1 110 ? 8.609 -19.984 -25.406 1 87.31 110 VAL B N 1
ATOM 4858 C CA . VAL B 1 110 ? 9.875 -19.297 -25.156 1 87.31 110 VAL B CA 1
ATOM 4859 C C . VAL B 1 110 ? 10.812 -19.516 -26.328 1 87.31 110 VAL B C 1
ATOM 4861 O O . VAL B 1 110 ? 11.453 -18.578 -26.812 1 87.31 110 VAL B O 1
ATOM 4864 N N . GLU B 1 111 ? 10.812 -20.703 -26.812 1 89.81 111 GLU B N 1
ATOM 4865 C CA . GLU B 1 111 ? 11.664 -21.047 -27.953 1 89.81 111 GLU B CA 1
ATOM 4866 C C . GLU B 1 111 ? 10.883 -20.969 -29.266 1 89.81 111 GLU B C 1
ATOM 4868 O O . GLU B 1 111 ? 9.68 -21.234 -29.297 1 89.81 111 GLU B O 1
ATOM 4873 N N . TYR B 1 112 ? 11.617 -20.672 -30.297 1 89.19 112 TYR B N 1
ATOM 4874 C CA . TYR B 1 112 ? 11.031 -20.516 -31.625 1 89.19 112 TYR B CA 1
ATOM 4875 C C . TYR B 1 112 ? 10.383 -21.812 -32.094 1 89.19 112 TYR B C 1
ATOM 4877 O O . TYR B 1 112 ? 11.078 -22.812 -32.312 1 89.19 112 TYR B O 1
ATOM 4885 N N . ARG B 1 113 ? 9.094 -21.797 -32.188 1 90.25 113 ARG B N 1
ATOM 4886 C CA . ARG B 1 113 ? 8.242 -22.844 -32.75 1 90.25 113 ARG B CA 1
ATOM 4887 C C . ARG B 1 113 ? 8.461 -24.172 -32.031 1 90.25 113 ARG B C 1
ATOM 4889 O O . ARG B 1 113 ? 8.43 -25.234 -32.688 1 90.25 113 ARG B O 1
ATOM 4896 N N . ARG B 1 114 ? 8.789 -24.094 -30.828 1 91.81 114 ARG B N 1
ATOM 4897 C CA . ARG B 1 114 ? 8.977 -25.281 -30 1 91.81 114 ARG B CA 1
ATOM 4898 C C . ARG B 1 114 ? 8.07 -25.25 -28.781 1 91.81 114 ARG B C 1
ATOM 4900 O O . ARG B 1 114 ? 8.008 -24.25 -28.062 1 91.81 114 ARG B O 1
ATOM 4907 N N . ASP B 1 115 ? 7.398 -26.406 -28.594 1 94.31 115 ASP B N 1
ATOM 4908 C CA . ASP B 1 115 ? 6.512 -26.531 -27.438 1 94.31 115 ASP B CA 1
ATOM 4909 C C . ASP B 1 115 ? 7.223 -27.203 -26.281 1 94.31 115 ASP B C 1
ATOM 4911 O O . ASP B 1 115 ? 8.203 -27.922 -26.469 1 94.31 115 ASP B O 1
ATOM 4915 N N . ASN B 1 116 ? 6.895 -26.938 -25.172 1 95.5 116 ASN B N 1
ATOM 4916 C CA . ASN B 1 116 ? 7.188 -27.641 -23.922 1 95.5 116 ASN B CA 1
ATOM 4917 C C . ASN B 1 116 ? 5.914 -28.094 -23.219 1 95.5 116 ASN B C 1
ATOM 4919 O O . ASN B 1 116 ? 4.816 -27.969 -23.766 1 95.5 116 ASN B O 1
ATOM 4923 N N . VAL B 1 117 ? 6.055 -28.656 -22.078 1 95.62 117 VAL B N 1
ATOM 4924 C CA . VAL B 1 117 ? 4.918 -29.266 -21.406 1 95.62 117 VAL B CA 1
ATOM 4925 C C . VAL B 1 117 ? 3.844 -28.203 -21.141 1 95.62 117 VAL B C 1
ATOM 4927 O O . VAL B 1 117 ? 2.65 -28.516 -21.125 1 95.62 117 VAL B O 1
ATOM 4930 N N . PHE B 1 118 ? 4.18 -27 -20.984 1 95.06 118 PHE B N 1
ATOM 4931 C CA . PHE B 1 118 ? 3.217 -25.938 -20.703 1 95.06 118 PHE B CA 1
ATOM 4932 C C . PHE B 1 118 ? 2.506 -25.516 -21.984 1 95.06 118 PHE B C 1
ATOM 4934 O O . PHE B 1 118 ? 1.289 -25.312 -21.984 1 95.06 118 PHE B O 1
ATOM 4941 N N . THR B 1 119 ? 3.199 -25.391 -23.109 1 96 119 THR B N 1
ATOM 4942 C CA . THR B 1 119 ? 2.643 -24.766 -24.312 1 96 119 THR B CA 1
ATOM 4943 C C . THR B 1 119 ? 2.072 -25.828 -25.25 1 96 119 THR B C 1
ATOM 4945 O O . THR B 1 119 ? 1.388 -25.484 -26.219 1 96 119 THR B O 1
ATOM 4948 N N . GLN B 1 120 ? 2.312 -27.094 -24.969 1 96.69 120 GLN B N 1
ATOM 4949 C CA . GLN B 1 120 ? 1.833 -28.172 -25.828 1 96.69 120 GLN B CA 1
ATOM 4950 C C . GLN B 1 120 ? 0.309 -28.234 -25.828 1 96.69 120 GLN B C 1
ATOM 4952 O O . GLN B 1 120 ? -0.311 -28.5 -24.797 1 96.69 120 GLN B O 1
ATOM 4957 N N . SER B 1 121 ? -0.308 -28.031 -27.047 1 96.25 121 SER B N 1
ATOM 4958 C CA . SER B 1 121 ? -1.763 -27.953 -27.125 1 96.25 121 SER B CA 1
ATOM 4959 C C . SER B 1 121 ? -2.357 -29.25 -27.641 1 96.25 121 SER B C 1
ATOM 4961 O O . SER B 1 121 ? -3.574 -29.453 -27.609 1 96.25 121 SER B O 1
ATOM 4963 N N . ASP B 1 122 ? -1.454 -30.109 -28.125 1 96.38 122 ASP B N 1
ATOM 4964 C CA . ASP B 1 122 ? -1.906 -31.453 -28.484 1 96.38 122 ASP B CA 1
ATOM 4965 C C . ASP B 1 122 ? -2.041 -32.344 -27.234 1 96.38 122 ASP B C 1
ATOM 4967 O O . ASP B 1 122 ? -1.05 -32.625 -26.562 1 96.38 122 ASP B O 1
ATOM 4971 N N . ASN B 1 123 ? -3.217 -32.844 -27 1 96.5 123 ASN B N 1
ATOM 4972 C CA . ASN B 1 123 ? -3.492 -33.562 -25.766 1 96.5 123 ASN B CA 1
ATOM 4973 C C . ASN B 1 123 ? -2.654 -34.844 -25.656 1 96.5 123 ASN B C 1
ATOM 4975 O O . ASN B 1 123 ? -2.162 -35.156 -24.578 1 96.5 123 ASN B O 1
ATOM 4979 N N . VAL B 1 124 ? -2.512 -35.531 -26.703 1 96.81 124 VAL B N 1
ATOM 4980 C CA . VAL B 1 124 ? -1.774 -36.781 -26.688 1 96.81 124 VAL B CA 1
ATOM 4981 C C . VAL B 1 124 ? -0.302 -36.531 -26.375 1 96.81 124 VAL B C 1
ATOM 4983 O O . VAL B 1 124 ? 0.287 -37.156 -25.516 1 96.81 124 VAL B O 1
ATOM 4986 N N . LYS B 1 125 ? 0.233 -35.562 -27.078 1 96.94 125 LYS B N 1
ATOM 4987 C CA . LYS B 1 125 ? 1.626 -35.188 -26.844 1 96.94 125 LYS B CA 1
ATOM 4988 C C . LYS B 1 125 ? 1.819 -34.656 -25.422 1 96.94 125 LYS B C 1
ATOM 4990 O O . LYS B 1 125 ? 2.83 -34.906 -24.781 1 96.94 125 LYS B O 1
ATOM 4995 N N . HIS B 1 126 ? 0.862 -33.875 -25.062 1 97.25 126 HIS B N 1
ATOM 4996 C CA . HIS B 1 126 ? 0.925 -33.312 -23.719 1 97.25 126 HIS B CA 1
ATOM 4997 C C . HIS B 1 126 ? 0.925 -34.406 -22.656 1 97.25 126 HIS B C 1
ATOM 4999 O O . HIS B 1 126 ? 1.743 -34.375 -21.734 1 97.25 126 HIS B O 1
ATOM 5005 N N . GLU B 1 127 ? 0.029 -35.312 -22.734 1 96.62 127 GLU B N 1
ATOM 5006 C CA . GLU B 1 127 ? -0.077 -36.406 -21.766 1 96.62 127 GLU B CA 1
ATOM 5007 C C . GLU B 1 127 ? 1.203 -37.25 -21.719 1 96.62 127 GLU B C 1
ATOM 5009 O O . GLU B 1 127 ? 1.666 -37.625 -20.656 1 96.62 127 GLU B O 1
ATOM 5014 N N . GLN B 1 128 ? 1.716 -37.531 -22.891 1 96.69 128 GLN B N 1
ATOM 5015 C CA . GLN B 1 128 ? 2.963 -38.281 -22.984 1 96.69 128 GLN B CA 1
ATOM 5016 C C . GLN B 1 128 ? 4.102 -37.531 -22.297 1 96.69 128 GLN B C 1
ATOM 5018 O O . GLN B 1 128 ? 4.867 -38.125 -21.531 1 96.69 128 GLN B O 1
ATOM 5023 N N . ARG B 1 129 ? 4.199 -36.312 -22.578 1 96.81 129 ARG B N 1
ATOM 5024 C CA . ARG B 1 129 ? 5.25 -35.5 -21.969 1 96.81 129 ARG B CA 1
ATOM 5025 C C . ARG B 1 129 ? 5.098 -35.438 -20.453 1 96.81 129 ARG B C 1
ATOM 5027 O O . ARG B 1 129 ? 6.082 -35.531 -19.719 1 96.81 129 ARG B O 1
ATOM 5034 N N . ARG B 1 130 ? 3.922 -35.25 -19.953 1 96 130 ARG B N 1
ATOM 5035 C CA . ARG B 1 130 ? 3.658 -35.219 -18.516 1 96 130 ARG B CA 1
ATOM 5036 C C . ARG B 1 130 ? 4.098 -36.5 -17.844 1 96 130 ARG B C 1
ATOM 5038 O O . ARG B 1 130 ? 4.676 -36.469 -16.75 1 96 130 ARG B O 1
ATOM 5045 N N . LYS B 1 131 ? 3.82 -37.562 -18.469 1 95.5 131 LYS B N 1
ATOM 5046 C CA . LYS B 1 131 ? 4.203 -38.875 -17.938 1 95.5 131 LYS B CA 1
ATOM 5047 C C . LYS B 1 131 ? 5.719 -38.969 -17.812 1 95.5 131 LYS B C 1
ATOM 5049 O O . LYS B 1 131 ? 6.227 -39.594 -16.859 1 95.5 131 LYS B O 1
ATOM 5054 N N . GLN B 1 132 ? 6.371 -38.438 -18.734 1 95.31 132 GLN B N 1
ATOM 5055 C CA . GLN B 1 132 ? 7.832 -38.469 -18.734 1 95.31 132 GLN B CA 1
ATOM 5056 C C . GLN B 1 132 ? 8.414 -37.594 -17.641 1 95.31 132 GLN B C 1
ATOM 5058 O O . GLN B 1 132 ? 9.477 -37.875 -17.094 1 95.31 132 GLN B O 1
ATOM 5063 N N . MET B 1 133 ? 7.684 -36.594 -17.312 1 95.25 133 MET B N 1
ATOM 5064 C CA . MET B 1 133 ? 8.273 -35.562 -16.469 1 95.25 133 MET B CA 1
ATOM 5065 C C . MET B 1 133 ? 7.828 -35.719 -15.016 1 95.25 133 MET B C 1
ATOM 5067 O O . MET B 1 133 ? 8.578 -35.438 -14.086 1 95.25 133 MET B O 1
ATOM 5071 N N . ALA B 1 134 ? 6.629 -36.219 -14.711 1 94.12 134 ALA B N 1
ATOM 5072 C CA . ALA B 1 134 ? 5.965 -36.25 -13.414 1 94.12 134 ALA B CA 1
ATOM 5073 C C . ALA B 1 134 ? 6.855 -36.875 -12.359 1 94.12 134 ALA B C 1
ATOM 5075 O O . ALA B 1 134 ? 6.988 -36.375 -11.242 1 94.12 134 ALA B O 1
ATOM 5076 N N . PRO B 1 135 ? 7.566 -37.938 -12.625 1 92 135 PRO B N 1
ATOM 5077 C CA . PRO B 1 135 ? 8.398 -38.562 -11.602 1 92 135 PRO B CA 1
ATOM 5078 C C . PRO B 1 135 ? 9.516 -37.656 -11.094 1 92 135 PRO B C 1
ATOM 5080 O O . PRO B 1 135 ? 9.953 -37.781 -9.953 1 92 135 PRO B O 1
ATOM 5083 N N . GLY B 1 136 ? 9.914 -36.781 -11.961 1 90.88 136 GLY B N 1
ATOM 5084 C CA . GLY B 1 136 ? 11 -35.875 -11.594 1 90.88 136 GLY B CA 1
ATOM 5085 C C . GLY B 1 136 ? 10.609 -34.906 -10.5 1 90.88 136 GLY B C 1
ATOM 5086 O O . GLY B 1 136 ? 11.477 -34.344 -9.828 1 90.88 136 GLY B O 1
ATOM 5087 N N . TYR B 1 137 ? 9.305 -34.75 -10.32 1 90.69 137 TYR B N 1
ATOM 5088 C CA . TYR B 1 137 ? 8.82 -33.781 -9.328 1 90.69 137 TYR B CA 1
ATOM 5089 C C . TYR B 1 137 ? 8.477 -34.469 -8.016 1 90.69 137 TYR B C 1
ATOM 5091 O O . TYR B 1 137 ? 8.109 -33.812 -7.039 1 90.69 137 TYR B O 1
ATOM 5099 N N . SER B 1 138 ? 8.562 -35.781 -8.016 1 81.5 138 SER B N 1
ATOM 5100 C CA . SER B 1 138 ? 8.219 -36.594 -6.844 1 81.5 138 SER B CA 1
ATOM 5101 C C . SER B 1 138 ? 9.445 -36.844 -5.977 1 81.5 138 SER B C 1
ATOM 5103 O O . SER B 1 138 ? 10.562 -36.969 -6.488 1 81.5 138 SER B O 1
ATOM 5105 N N . GLY B 1 139 ? 9.266 -36.938 -4.715 1 75.69 139 GLY B N 1
ATOM 5106 C CA . GLY B 1 139 ? 10.336 -37.25 -3.785 1 75.69 139 GLY B CA 1
ATOM 5107 C C . GLY B 1 139 ? 10.891 -38.656 -3.965 1 75.69 139 GLY B C 1
ATOM 5108 O O . GLY B 1 139 ? 12.031 -38.938 -3.582 1 75.69 139 GLY B O 1
ATOM 5109 N N . ARG B 1 140 ? 10.203 -39.438 -4.668 1 79.69 140 ARG B N 1
ATOM 5110 C CA . ARG B 1 140 ? 10.656 -40.812 -4.855 1 79.69 140 ARG B CA 1
ATOM 5111 C C . ARG B 1 140 ? 11.828 -40.875 -5.828 1 79.69 140 ARG B C 1
ATOM 5113 O O . ARG B 1 140 ? 12.812 -41.562 -5.578 1 79.69 140 ARG B O 1
ATOM 5120 N N . GLU B 1 141 ? 11.789 -40.156 -6.883 1 82.44 141 GLU B N 1
ATOM 5121 C CA . GLU B 1 141 ? 12.852 -40.156 -7.883 1 82.44 141 GLU B CA 1
ATOM 5122 C C . GLU B 1 141 ? 13.828 -39 -7.668 1 82.44 141 GLU B C 1
ATOM 5124 O O . GLU B 1 141 ? 14.836 -38.906 -8.367 1 82.44 141 GLU B O 1
ATOM 5129 N N . ASN B 1 142 ? 13.461 -38.219 -6.762 1 84.62 142 ASN B N 1
ATOM 5130 C CA . ASN B 1 142 ? 14.336 -37.094 -6.398 1 84.62 142 ASN B CA 1
ATOM 5131 C C . ASN B 1 142 ? 14.508 -37 -4.887 1 84.62 142 ASN B C 1
ATOM 5133 O O . ASN B 1 142 ? 14.086 -36 -4.281 1 84.62 142 ASN B O 1
ATOM 5137 N N . PRO B 1 143 ? 15.219 -37.906 -4.305 1 82.88 143 PRO B N 1
ATOM 5138 C CA . PRO B 1 143 ? 15.359 -37.938 -2.848 1 82.88 143 PRO B CA 1
ATOM 5139 C C . PRO B 1 143 ? 16.078 -36.688 -2.291 1 82.88 143 PRO B C 1
ATOM 5141 O O . PRO B 1 143 ? 15.898 -36.375 -1.118 1 82.88 143 PRO B O 1
ATOM 5144 N N . GLY B 1 144 ? 16.828 -36.094 -3.076 1 87.5 144 GLY B N 1
ATOM 5145 C CA . GLY B 1 144 ? 17.578 -34.906 -2.637 1 87.5 144 GLY B CA 1
ATOM 5146 C C . GLY B 1 144 ? 16.797 -33.625 -2.787 1 87.5 144 GLY B C 1
ATOM 5147 O O . GLY B 1 144 ? 17.344 -32.531 -2.547 1 87.5 144 GLY B O 1
ATOM 5148 N N . LEU B 1 145 ? 15.562 -33.719 -3.145 1 92.19 145 LEU B N 1
ATOM 5149 C CA . LEU B 1 145 ? 14.75 -32.531 -3.434 1 92.19 145 LEU B CA 1
ATOM 5150 C C . LEU B 1 145 ? 14.688 -31.609 -2.225 1 92.19 145 LEU B C 1
ATOM 5152 O O . LEU B 1 145 ? 15.055 -30.438 -2.314 1 92.19 145 LEU B O 1
ATOM 5156 N N . GLU B 1 146 ? 14.281 -32.094 -1.092 1 94.94 146 GLU B N 1
ATOM 5157 C CA . GLU B 1 146 ? 14.117 -31.281 0.101 1 94.94 146 GLU B CA 1
ATOM 5158 C C . GLU B 1 146 ? 15.461 -30.734 0.583 1 94.94 146 GLU B C 1
ATOM 5160 O O . GLU B 1 146 ? 15.562 -29.578 0.983 1 94.94 146 GLU B O 1
ATOM 5165 N N . ALA B 1 147 ? 16.484 -31.578 0.53 1 94.75 147 ALA B N 1
ATOM 5166 C CA . ALA B 1 147 ? 17.812 -31.156 0.948 1 94.75 147 ALA B CA 1
ATOM 5167 C C . ALA B 1 147 ? 1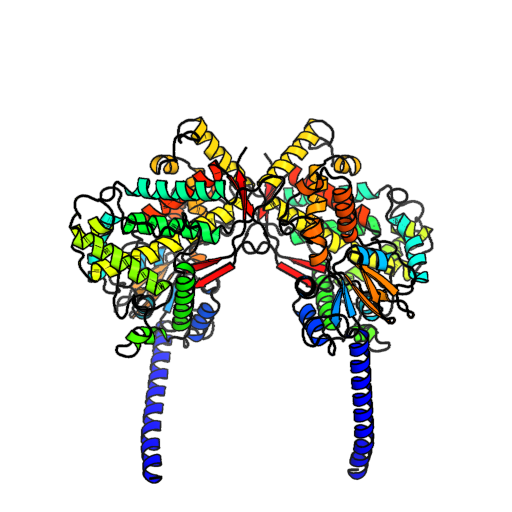8.312 -29.984 0.1 1 94.75 147 ALA B C 1
ATOM 5169 O O . ALA B 1 147 ? 18.984 -29.078 0.606 1 94.75 147 ALA B O 1
ATOM 5170 N N . SER B 1 148 ? 18.031 -30.078 -1.193 1 94.12 148 SER B N 1
ATOM 5171 C CA . SER B 1 148 ? 18.422 -29 -2.092 1 94.12 148 SER B CA 1
ATOM 5172 C C . SER B 1 148 ? 17.719 -27.688 -1.726 1 94.12 148 SER B C 1
ATOM 5174 O O . SER B 1 148 ? 18.344 -26.625 -1.74 1 94.12 148 SER B O 1
ATOM 5176 N N . ILE B 1 149 ? 16.453 -27.75 -1.399 1 96.81 149 ILE B N 1
ATOM 5177 C CA . ILE B 1 149 ? 15.68 -26.578 -0.979 1 96.81 149 ILE B CA 1
ATOM 5178 C C . ILE B 1 149 ? 16.234 -26.031 0.331 1 96.81 149 ILE B C 1
ATOM 5180 O O . ILE B 1 149 ? 16.422 -24.828 0.48 1 96.81 149 ILE B O 1
ATOM 5184 N N . ASP B 1 150 ? 16.578 -26.922 1.229 1 98.06 150 ASP B N 1
ATOM 5185 C CA . ASP B 1 150 ? 17.109 -26.547 2.533 1 98.06 150 ASP B CA 1
ATOM 5186 C C . ASP B 1 150 ? 18.422 -25.766 2.387 1 98.06 150 ASP B C 1
ATOM 5188 O O . ASP B 1 150 ? 18.641 -24.766 3.066 1 98.06 150 ASP B O 1
ATOM 5192 N N . GLU B 1 151 ? 19.25 -26.281 1.51 1 97.81 151 GLU B N 1
ATOM 5193 C CA . GLU B 1 151 ? 20.531 -25.625 1.312 1 97.81 151 GLU B CA 1
ATOM 5194 C C . GLU B 1 151 ? 20.359 -24.172 0.837 1 97.81 151 GLU B C 1
ATOM 5196 O O . GLU B 1 151 ? 21.047 -23.266 1.302 1 97.81 151 GLU B O 1
ATOM 5201 N N . ARG B 1 152 ? 19.438 -23.969 -0.058 1 98.31 152 ARG B N 1
ATOM 5202 C CA . ARG B 1 152 ? 19.188 -22.625 -0.568 1 98.31 152 ARG B CA 1
ATOM 5203 C C . ARG B 1 152 ? 18.5 -21.75 0.48 1 98.31 152 ARG B C 1
ATOM 5205 O O . ARG B 1 152 ? 18.734 -20.547 0.559 1 98.31 152 ARG B O 1
ATOM 5212 N N . LEU B 1 153 ? 17.625 -22.391 1.245 1 98.69 153 LEU B N 1
ATOM 5213 C CA . LEU B 1 153 ? 16.969 -21.641 2.318 1 98.69 153 LEU B CA 1
ATOM 5214 C C . LEU B 1 153 ? 17.984 -21.188 3.357 1 98.69 153 LEU B C 1
ATOM 5216 O O . LEU B 1 153 ? 17.906 -20.062 3.848 1 98.69 153 LEU B O 1
ATOM 5220 N N . GLU B 1 154 ? 18.938 -22.031 3.652 1 98.44 154 GLU B N 1
ATOM 5221 C CA . GLU B 1 154 ? 20.047 -21.641 4.539 1 98.44 154 GLU B CA 1
ATOM 5222 C C . GLU B 1 154 ? 20.828 -20.469 3.955 1 98.44 154 GLU B C 1
ATOM 5224 O O . GLU B 1 154 ? 21.219 -19.547 4.68 1 98.44 154 GLU B O 1
ATOM 5229 N N . ASP B 1 155 ? 21.078 -20.578 2.637 1 98.62 155 ASP B N 1
ATOM 5230 C CA . ASP B 1 155 ? 21.766 -19.484 1.965 1 98.62 155 ASP B CA 1
ATOM 5231 C C . ASP B 1 155 ? 21.016 -18.172 2.133 1 98.62 155 ASP B C 1
ATOM 5233 O O . ASP B 1 155 ? 21.609 -17.125 2.365 1 98.62 155 ASP B O 1
ATOM 5237 N N . LEU B 1 156 ? 19.719 -18.188 2.02 1 98.88 156 LEU B N 1
ATOM 5238 C CA . LEU B 1 156 ? 18.891 -16.984 2.16 1 98.88 156 LEU B CA 1
ATOM 5239 C C . LEU B 1 156 ? 18.969 -16.438 3.582 1 98.88 156 LEU B C 1
ATOM 5241 O O . LEU B 1 156 ? 19.156 -15.242 3.779 1 98.88 156 LEU B O 1
ATOM 5245 N N . LEU B 1 157 ? 18.812 -17.312 4.559 1 98.56 157 LEU B N 1
ATOM 5246 C CA . LEU B 1 157 ? 18.875 -16.906 5.957 1 98.56 157 LEU B CA 1
ATOM 5247 C C . LEU B 1 157 ? 20.234 -16.281 6.273 1 98.56 157 LEU B C 1
ATOM 5249 O O . LEU B 1 157 ? 20.312 -15.258 6.957 1 98.56 157 LEU B O 1
ATOM 5253 N N . ASN B 1 158 ? 21.266 -16.906 5.758 1 98.25 158 ASN B N 1
ATOM 5254 C CA . ASN B 1 158 ? 22.609 -16.406 5.973 1 98.25 158 ASN B CA 1
ATOM 5255 C C . ASN B 1 158 ? 22.812 -15.047 5.316 1 98.25 158 ASN B C 1
ATOM 5257 O O . ASN B 1 158 ? 23.438 -14.156 5.898 1 98.25 158 ASN B O 1
ATOM 5261 N N . LEU B 1 159 ? 22.328 -14.906 4.098 1 98.75 159 LEU B N 1
ATOM 5262 C CA . LEU B 1 159 ? 22.406 -13.625 3.396 1 98.75 159 LEU B CA 1
ATOM 5263 C C . LEU B 1 159 ? 21.75 -12.516 4.199 1 98.75 159 LEU B C 1
ATOM 5265 O O . LEU B 1 159 ? 22.328 -11.445 4.387 1 98.75 159 LEU B O 1
ATOM 5269 N N . VAL B 1 160 ? 20.531 -12.766 4.723 1 98.75 160 VAL B N 1
ATOM 5270 C CA . VAL B 1 160 ? 19.797 -11.789 5.516 1 98.75 160 VAL B CA 1
ATOM 5271 C C . VAL B 1 160 ? 20.609 -11.422 6.762 1 98.75 160 VAL B C 1
ATOM 5273 O O . VAL B 1 160 ? 20.812 -10.242 7.051 1 98.75 160 VAL B O 1
ATOM 5276 N N . ARG B 1 161 ? 21.141 -12.391 7.426 1 97.69 161 ARG B N 1
ATOM 5277 C CA . ARG B 1 161 ? 21.844 -12.203 8.695 1 97.69 161 ARG B CA 1
ATOM 5278 C C . ARG B 1 161 ? 23.125 -11.398 8.5 1 97.69 161 ARG B C 1
ATOM 5280 O O . ARG B 1 161 ? 23.469 -10.57 9.344 1 97.69 161 ARG B O 1
ATOM 5287 N N . THR B 1 162 ? 23.75 -11.617 7.418 1 98 162 THR B N 1
ATOM 5288 C CA . THR B 1 162 ? 25.078 -11.055 7.246 1 98 162 THR B CA 1
ATOM 5289 C C . THR B 1 162 ? 25 -9.664 6.613 1 98 162 THR B C 1
ATOM 5291 O O . THR B 1 162 ? 25.875 -8.82 6.848 1 98 162 THR B O 1
ATOM 5294 N N . LYS B 1 163 ? 23.953 -9.422 5.891 1 98.38 163 LYS B N 1
ATOM 5295 C CA . LYS B 1 163 ? 24.031 -8.195 5.098 1 98.38 163 LYS B CA 1
ATOM 5296 C C . LYS B 1 163 ? 22.859 -7.273 5.402 1 98.38 163 LYS B C 1
ATOM 5298 O O . LYS B 1 163 ? 22.922 -6.066 5.148 1 98.38 163 LYS B O 1
ATOM 5303 N N . TYR B 1 164 ? 21.766 -7.758 5.957 1 98.56 164 TYR B N 1
ATOM 5304 C CA . TYR B 1 164 ? 20.562 -6.941 5.887 1 98.56 164 TYR B CA 1
ATOM 5305 C C . TYR B 1 164 ? 19.891 -6.832 7.25 1 98.56 164 TYR B C 1
ATOM 5307 O O . TYR B 1 164 ? 18.75 -6.375 7.355 1 98.56 164 TYR B O 1
ATOM 5315 N N . ILE B 1 165 ? 20.547 -7.219 8.281 1 98.5 165 ILE B N 1
ATOM 5316 C CA . ILE B 1 165 ? 19.938 -7.172 9.602 1 98.5 165 ILE B CA 1
ATOM 5317 C C . ILE B 1 165 ? 19.859 -5.727 10.086 1 98.5 165 ILE B C 1
ATOM 5319 O O . ILE B 1 165 ? 20.875 -5.008 10.078 1 98.5 165 ILE B O 1
ATOM 5323 N N . SER B 1 166 ? 18.672 -5.328 10.414 1 98.31 166 SER B N 1
ATOM 5324 C CA . SER B 1 166 ? 18.422 -4.062 11.094 1 98.31 166 SER B CA 1
ATOM 5325 C C . SER B 1 166 ? 18.547 -4.199 12.602 1 98.31 166 SER B C 1
ATOM 5327 O O . SER B 1 166 ? 18.469 -5.309 13.141 1 98.31 166 SER B O 1
ATOM 5329 N N . THR B 1 167 ? 18.781 -3.119 13.305 1 97.12 167 THR B N 1
ATOM 5330 C CA . THR B 1 167 ? 18.797 -3 14.758 1 97.12 167 THR B CA 1
ATOM 5331 C C . THR B 1 167 ? 17.984 -1.788 15.203 1 97.12 167 THR B C 1
ATOM 5333 O O . THR B 1 167 ? 17.547 -0.981 14.375 1 97.12 167 THR B O 1
ATOM 5336 N N . PRO B 1 168 ? 17.656 -1.703 16.484 1 94.94 168 PRO B N 1
ATOM 5337 C CA . PRO B 1 168 ? 16.969 -0.508 16.969 1 94.94 168 PRO B CA 1
ATOM 5338 C C . PRO B 1 168 ? 17.719 0.782 16.641 1 94.94 168 PRO B C 1
ATOM 5340 O O . PRO B 1 168 ? 17.109 1.857 16.609 1 94.94 168 PRO B O 1
ATOM 5343 N N . ASP B 1 169 ? 19 0.719 16.297 1 95.62 169 ASP B N 1
ATOM 5344 C CA . ASP B 1 169 ? 19.812 1.911 16.094 1 95.62 169 ASP B CA 1
ATOM 5345 C C . ASP B 1 169 ? 19.922 2.246 14.602 1 95.62 169 ASP B C 1
ATOM 5347 O O . ASP B 1 169 ? 20.297 3.363 14.234 1 95.62 169 ASP B O 1
ATOM 5351 N N . ARG B 1 170 ? 19.625 1.22 13.828 1 96.94 170 ARG B N 1
ATOM 5352 C CA . ARG B 1 170 ? 19.828 1.425 12.391 1 96.94 170 ARG B CA 1
ATOM 5353 C C . ARG B 1 170 ? 18.984 0.459 11.578 1 96.94 170 ARG B C 1
ATOM 5355 O O . ARG B 1 170 ? 19.078 -0.758 11.742 1 96.94 170 ARG B O 1
ATOM 5362 N N . ILE B 1 171 ? 18.156 1.031 10.672 1 98.38 171 ILE B N 1
ATOM 5363 C CA . ILE B 1 171 ? 17.359 0.211 9.758 1 98.38 171 ILE B CA 1
ATOM 5364 C C . ILE B 1 171 ? 18.125 0.004 8.453 1 98.38 171 ILE B C 1
ATOM 5366 O O . ILE B 1 171 ? 18.625 0.963 7.863 1 98.38 171 ILE B O 1
ATOM 5370 N N . VAL B 1 172 ? 18.297 -1.186 8.047 1 98.5 172 VAL B N 1
ATOM 5371 C CA . VAL B 1 172 ? 18.906 -1.565 6.777 1 98.5 172 VAL B CA 1
ATOM 5372 C C . VAL B 1 172 ? 17.844 -2.109 5.828 1 98.5 172 VAL B C 1
ATOM 5374 O O . VAL B 1 172 ? 17.375 -3.24 5.992 1 98.5 172 VAL B O 1
ATOM 5377 N N . PRO B 1 173 ? 17.469 -1.295 4.84 1 98.25 173 PRO B N 1
ATOM 5378 C CA . PRO B 1 173 ? 16.438 -1.761 3.916 1 98.25 173 PRO B CA 1
ATOM 5379 C C . PRO B 1 173 ? 16.891 -2.947 3.068 1 98.25 173 PRO B C 1
ATOM 5381 O O . PRO B 1 173 ? 18.047 -3.006 2.656 1 98.25 173 PRO B O 1
ATOM 5384 N N . MET B 1 174 ? 16.016 -3.875 2.857 1 98.69 174 MET B N 1
ATOM 5385 C CA . MET B 1 174 ? 16.25 -5.023 1.986 1 98.69 174 MET B CA 1
ATOM 5386 C C . MET B 1 174 ? 15.109 -5.188 0.983 1 98.69 174 MET B C 1
ATOM 5388 O O . MET B 1 174 ? 13.938 -5.086 1.347 1 98.69 174 MET B O 1
ATOM 5392 N N . ASP B 1 175 ? 15.422 -5.406 -0.237 1 98.38 175 ASP B N 1
ATOM 5393 C CA . ASP B 1 175 ? 14.414 -5.703 -1.249 1 98.38 175 ASP B CA 1
ATOM 5394 C C . ASP B 1 175 ? 14 -7.172 -1.205 1 98.38 175 ASP B C 1
ATOM 5396 O O . ASP B 1 175 ? 14.594 -8.008 -1.89 1 98.38 175 ASP B O 1
ATOM 5400 N N . LEU B 1 176 ? 12.992 -7.422 -0.479 1 98.69 176 LEU B N 1
ATOM 5401 C CA . LEU B 1 176 ? 12.531 -8.789 -0.264 1 98.69 176 LEU B CA 1
ATOM 5402 C C . LEU B 1 176 ? 12.055 -9.414 -1.569 1 98.69 176 LEU B C 1
ATOM 5404 O O . LEU B 1 176 ? 12.195 -10.625 -1.774 1 98.69 176 LEU B O 1
ATOM 5408 N N . ALA B 1 177 ? 11.484 -8.602 -2.467 1 98.06 177 ALA B N 1
ATOM 5409 C CA . ALA B 1 177 ? 11.039 -9.125 -3.758 1 98.06 177 ALA B CA 1
ATOM 5410 C C . ALA B 1 177 ? 12.188 -9.789 -4.508 1 98.06 177 ALA B C 1
ATOM 5412 O O . ALA B 1 177 ? 12.047 -10.914 -4.992 1 98.06 177 ALA B O 1
ATOM 5413 N N . LYS B 1 178 ? 13.305 -9.18 -4.508 1 97.75 178 LYS B N 1
ATOM 5414 C CA . LYS B 1 178 ? 14.461 -9.703 -5.223 1 97.75 178 LYS B CA 1
ATOM 5415 C C . LYS B 1 178 ? 15.039 -10.93 -4.523 1 97.75 178 LYS B C 1
ATOM 5417 O O . LYS B 1 178 ? 15.344 -11.938 -5.172 1 97.75 178 LYS B O 1
ATOM 5422 N N . LYS B 1 179 ? 15.148 -10.852 -3.234 1 98.69 179 LYS B N 1
ATOM 5423 C CA . LYS B 1 179 ? 15.812 -11.93 -2.51 1 98.69 179 LYS B CA 1
ATOM 5424 C C . LYS B 1 179 ? 15 -13.219 -2.582 1 98.69 179 LYS B C 1
ATOM 5426 O O . LYS B 1 179 ? 15.562 -14.312 -2.666 1 98.69 179 LYS B O 1
ATOM 5431 N N . VAL B 1 180 ? 13.703 -13.094 -2.568 1 98.62 180 VAL B N 1
ATOM 5432 C CA . VAL B 1 180 ? 12.859 -14.281 -2.676 1 98.62 180 VAL B CA 1
ATOM 5433 C C . VAL B 1 180 ? 13 -14.883 -4.07 1 98.62 180 VAL B C 1
ATOM 5435 O O . VAL B 1 180 ? 13.008 -16.109 -4.227 1 98.62 180 VAL B O 1
ATOM 5438 N N . GLN B 1 181 ? 13.078 -14.039 -5.047 1 97.44 181 GLN B N 1
ATOM 5439 C CA . GLN B 1 181 ? 13.25 -14.555 -6.402 1 97.44 181 GLN B CA 1
ATOM 5440 C C . GLN B 1 181 ? 14.633 -15.188 -6.578 1 97.44 181 GLN B C 1
ATOM 5442 O O . GLN B 1 181 ? 14.773 -16.188 -7.289 1 97.44 181 GLN B O 1
ATOM 5447 N N . PHE B 1 182 ? 15.695 -14.586 -5.961 1 98.38 182 PHE B N 1
ATOM 5448 C CA . PHE B 1 182 ? 17.016 -15.227 -5.938 1 98.38 182 PHE B CA 1
ATOM 5449 C C . PHE B 1 182 ? 16.922 -16.625 -5.344 1 98.38 182 PHE B C 1
ATOM 5451 O O . PHE B 1 182 ? 17.469 -17.578 -5.902 1 98.38 182 PHE B O 1
ATOM 5458 N N . PHE B 1 183 ? 16.188 -16.75 -4.324 1 98.75 183 PHE B N 1
ATOM 5459 C CA . PHE B 1 183 ? 16.016 -18.016 -3.625 1 98.75 183 PHE B CA 1
ATOM 5460 C C . PHE B 1 183 ? 15.336 -19.031 -4.527 1 98.75 183 PHE B C 1
ATOM 5462 O O . PHE B 1 183 ? 15.859 -20.141 -4.727 1 98.75 183 PHE B O 1
ATOM 5469 N N . THR B 1 184 ? 14.211 -18.656 -5.16 1 98.31 184 THR B N 1
ATOM 5470 C CA . THR B 1 184 ? 13.445 -19.625 -5.93 1 98.31 184 THR B CA 1
ATOM 5471 C C . THR B 1 184 ? 14.195 -20.031 -7.199 1 98.31 184 THR B C 1
ATOM 5473 O O . THR B 1 184 ? 14.109 -21.172 -7.641 1 98.31 184 THR B O 1
ATOM 5476 N N . LEU B 1 185 ? 14.953 -19.078 -7.793 1 97.31 185 LEU B N 1
ATOM 5477 C CA . LEU B 1 185 ? 15.75 -19.406 -8.969 1 97.31 185 LEU B CA 1
ATOM 5478 C C . LEU B 1 185 ? 16.891 -20.344 -8.617 1 97.31 185 LEU B C 1
ATOM 5480 O O . LEU B 1 185 ? 17.188 -21.281 -9.367 1 97.31 185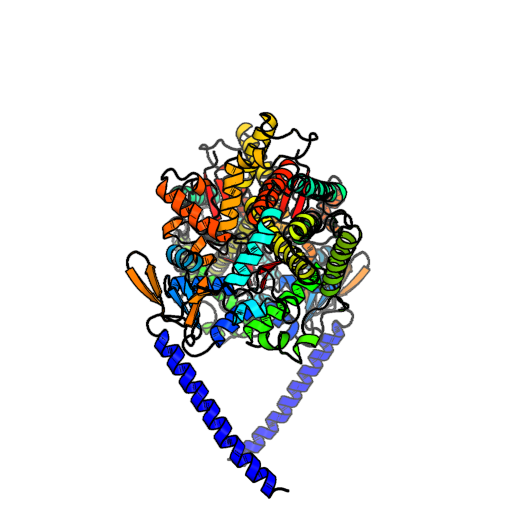 LEU B O 1
ATOM 5484 N N . ASP B 1 186 ? 17.469 -20.125 -7.465 1 97.94 186 ASP B N 1
ATOM 5485 C CA . ASP B 1 186 ? 18.547 -21.016 -7.031 1 97.94 186 ASP B CA 1
ATOM 5486 C C . ASP B 1 186 ? 18 -22.391 -6.648 1 97.94 186 ASP B C 1
ATOM 5488 O O . ASP B 1 186 ? 18.641 -23.406 -6.902 1 97.94 186 ASP B O 1
ATOM 5492 N N . VAL B 1 187 ? 16.812 -22.422 -6.09 1 97.5 187 VAL B N 1
ATOM 5493 C CA . VAL B 1 187 ? 16.203 -23.688 -5.734 1 97.5 187 VAL B CA 1
ATOM 5494 C C . VAL B 1 187 ? 15.914 -24.5 -7.004 1 97.5 187 VAL B C 1
ATOM 5496 O O . VAL B 1 187 ? 16.359 -25.641 -7.141 1 97.5 187 VAL B O 1
ATOM 5499 N N . ILE B 1 188 ? 15.234 -23.875 -7.945 1 96.06 188 ILE B N 1
ATOM 5500 C CA . ILE B 1 188 ? 14.75 -24.641 -9.094 1 96.06 188 ILE B CA 1
ATOM 5501 C C . ILE B 1 188 ? 15.922 -25.047 -9.984 1 96.06 188 ILE B C 1
ATOM 5503 O O . ILE B 1 188 ? 15.914 -26.109 -10.586 1 96.06 188 ILE B O 1
ATOM 5507 N N . SER B 1 189 ? 16.953 -24.172 -10.07 1 95.25 189 SER B N 1
ATOM 5508 C CA . SER B 1 189 ? 18.125 -24.562 -10.852 1 95.25 189 SER B CA 1
ATOM 5509 C C . SER B 1 189 ? 18.891 -25.703 -10.18 1 95.25 189 SER B C 1
ATOM 5511 O O . SER B 1 189 ? 19.359 -26.625 -10.859 1 95.25 189 SER B O 1
ATOM 5513 N N . ALA B 1 190 ? 18.906 -25.703 -8.883 1 94.19 190 ALA B N 1
ATOM 5514 C CA . ALA B 1 190 ? 19.562 -26.797 -8.156 1 94.19 190 ALA B CA 1
ATOM 5515 C C . ALA B 1 190 ? 18.781 -28.094 -8.305 1 94.19 190 ALA B C 1
ATOM 5517 O O . ALA B 1 190 ? 19.359 -29.141 -8.633 1 94.19 190 ALA B O 1
ATOM 5518 N N . VAL B 1 191 ? 17.5 -28.016 -8.094 1 91.88 191 VAL B N 1
ATOM 5519 C CA . VAL B 1 191 ? 16.641 -29.188 -8.125 1 91.88 191 VAL B CA 1
ATOM 5520 C C . VAL B 1 191 ? 16.5 -29.703 -9.562 1 91.88 191 VAL B C 1
ATOM 5522 O O . VAL B 1 191 ? 16.406 -30.906 -9.797 1 91.88 191 VAL B O 1
ATOM 5525 N N . GLY B 1 192 ? 16.469 -28.797 -10.516 1 90.94 192 GLY B N 1
ATOM 5526 C CA . GLY B 1 192 ? 16.188 -29.141 -11.898 1 90.94 192 GLY B CA 1
ATOM 5527 C C . GLY B 1 192 ? 17.438 -29.484 -12.695 1 90.94 192 GLY B C 1
ATOM 5528 O O . GLY B 1 192 ? 17.391 -30.297 -13.609 1 90.94 192 GLY B O 1
ATOM 5529 N N . LEU B 1 193 ? 18.594 -28.812 -12.375 1 90.75 193 LEU B N 1
ATOM 5530 C CA . LEU B 1 193 ? 19.781 -28.938 -13.219 1 90.75 193 LEU B CA 1
ATOM 5531 C C . LEU B 1 193 ? 20.969 -29.469 -12.414 1 90.75 193 LEU B C 1
ATOM 5533 O O . LEU B 1 193 ? 22 -29.828 -12.984 1 90.75 193 LEU B O 1
ATOM 5537 N N . GLY B 1 194 ? 20.828 -29.516 -11.141 1 89.31 194 GLY B N 1
ATOM 5538 C CA . GLY B 1 194 ? 21.906 -30 -10.289 1 89.31 194 GLY B CA 1
ATOM 5539 C C . GLY B 1 194 ? 22.922 -28.922 -9.953 1 89.31 194 GLY B C 1
ATOM 5540 O O . GLY B 1 194 ? 23.891 -29.172 -9.242 1 89.31 194 GLY B O 1
ATOM 5541 N N . LYS B 1 195 ? 22.703 -27.719 -10.477 1 92.38 195 LYS B N 1
ATOM 5542 C CA . LYS B 1 195 ? 23.547 -26.547 -10.219 1 92.38 195 LYS B CA 1
ATOM 5543 C C . LYS B 1 195 ? 22.703 -25.297 -9.977 1 92.38 195 LYS B C 1
ATOM 5545 O O . LYS B 1 195 ? 21.625 -25.141 -10.555 1 92.38 195 LYS B O 1
ATOM 5550 N N . THR B 1 196 ? 23.234 -24.453 -9.117 1 94.38 196 THR B N 1
ATOM 5551 C CA . THR B 1 196 ? 22.531 -23.188 -8.867 1 94.38 196 THR B CA 1
ATOM 5552 C C . THR B 1 196 ? 23.031 -22.094 -9.805 1 94.38 196 THR B C 1
ATOM 5554 O O . THR B 1 196 ? 24.188 -22.141 -10.266 1 94.38 196 THR B O 1
ATOM 5557 N N . PHE B 1 197 ? 22.172 -21.156 -10.055 1 95 197 PHE B N 1
ATOM 5558 C CA . PHE B 1 197 ? 22.609 -19.969 -10.773 1 95 197 PHE B CA 1
ATOM 5559 C C . PHE B 1 197 ? 23.453 -19.062 -9.875 1 95 197 PHE B C 1
ATOM 5561 O O . PHE B 1 197 ? 24.156 -18.172 -10.359 1 95 197 PHE B O 1
ATOM 5568 N N . GLY B 1 198 ? 23.359 -19.219 -8.555 1 96.31 198 GLY B N 1
ATOM 5569 C CA . GLY B 1 198 ? 24.234 -18.547 -7.605 1 96.31 198 GLY B CA 1
ATOM 5570 C C . GLY B 1 198 ? 23.797 -17.141 -7.27 1 96.31 198 GLY B C 1
ATOM 5571 O O . GLY B 1 198 ? 24.609 -16.281 -6.934 1 96.31 198 GLY B O 1
ATOM 5572 N N . MET B 1 199 ? 22.516 -16.906 -7.367 1 97.25 199 MET B N 1
ATOM 5573 C CA . MET B 1 199 ? 21.984 -15.562 -7.141 1 97.25 199 MET B CA 1
ATOM 5574 C C . MET B 1 199 ? 22.125 -15.172 -5.676 1 97.25 199 MET B C 1
ATOM 5576 O O . MET B 1 199 ? 22.484 -14.031 -5.363 1 97.25 199 MET B O 1
ATOM 5580 N N . LEU B 1 200 ? 21.828 -15.992 -4.746 1 98.31 200 LEU B N 1
ATOM 5581 C CA . LEU B 1 200 ? 21.891 -15.711 -3.316 1 98.31 200 LEU B CA 1
ATOM 5582 C C . LEU B 1 200 ? 23.328 -15.445 -2.871 1 98.31 200 LEU B C 1
ATOM 5584 O O . LEU B 1 200 ? 23.594 -14.484 -2.15 1 98.31 200 LEU B O 1
ATOM 5588 N N . ALA B 1 201 ? 24.234 -16.312 -3.336 1 97.44 201 ALA B N 1
ATOM 5589 C CA . ALA B 1 201 ? 25.641 -16.172 -2.971 1 97.44 201 ALA B CA 1
ATOM 5590 C C . ALA B 1 201 ? 26.203 -14.852 -3.486 1 97.44 201 ALA B C 1
ATOM 5592 O O . ALA B 1 201 ? 26.953 -14.172 -2.781 1 97.44 201 ALA B O 1
ATOM 5593 N N . ALA B 1 202 ? 25.812 -14.516 -4.691 1 97.62 202 ALA B N 1
ATOM 5594 C CA . ALA B 1 202 ? 26.328 -13.289 -5.309 1 97.62 202 ALA B CA 1
ATOM 5595 C C . ALA B 1 202 ? 25.562 -12.07 -4.82 1 97.62 202 ALA B C 1
ATOM 5597 O O . ALA B 1 202 ? 26.031 -10.938 -4.965 1 97.62 202 ALA B O 1
ATOM 5598 N N . ASP B 1 203 ? 24.359 -12.281 -4.293 1 98.19 203 ASP B N 1
ATOM 5599 C CA . ASP B 1 203 ? 23.422 -11.219 -3.924 1 98.19 203 ASP B CA 1
ATOM 5600 C C . ASP B 1 203 ? 23.188 -10.266 -5.086 1 98.19 203 ASP B C 1
ATOM 5602 O O . ASP B 1 203 ? 23.312 -9.047 -4.93 1 98.19 203 ASP B O 1
ATOM 5606 N N . LYS B 1 204 ? 22.953 -10.773 -6.211 1 97.12 204 LYS B N 1
ATOM 5607 C CA . LYS B 1 204 ? 22.688 -9.969 -7.398 1 97.12 204 LYS B CA 1
ATOM 5608 C C . LYS B 1 204 ? 21.938 -10.773 -8.453 1 97.12 204 LYS B C 1
ATOM 5610 O O . LYS B 1 204 ? 21.891 -12 -8.391 1 97.12 204 LYS B O 1
ATOM 5615 N N . ASP B 1 205 ? 21.312 -10.117 -9.367 1 96.31 205 ASP B N 1
ATOM 5616 C CA . ASP B 1 205 ? 20.719 -10.711 -10.555 1 96.31 205 ASP B CA 1
ATOM 5617 C C . ASP B 1 205 ? 21.797 -11.125 -11.562 1 96.31 205 ASP B C 1
ATOM 5619 O O . ASP B 1 205 ? 22.078 -10.406 -12.516 1 96.31 205 ASP B O 1
ATOM 5623 N N . VAL B 1 206 ? 22.266 -12.328 -11.352 1 94.25 206 VAL B N 1
ATOM 5624 C CA . VAL B 1 206 ? 23.375 -12.828 -12.141 1 94.25 206 VAL B CA 1
ATOM 5625 C C . VAL B 1 206 ? 23.016 -12.781 -13.625 1 94.25 206 VAL B C 1
ATOM 5627 O O . VAL B 1 206 ? 21.969 -13.289 -14.031 1 94.25 206 VAL B O 1
ATOM 5630 N N . ASP B 1 207 ? 23.781 -12.086 -14.367 1 92.81 207 ASP B N 1
ATOM 5631 C CA . ASP B 1 207 ? 23.688 -11.961 -15.82 1 92.81 207 ASP B CA 1
ATOM 5632 C C . ASP B 1 207 ? 22.375 -11.305 -16.234 1 92.81 207 ASP B C 1
ATOM 5634 O O . ASP B 1 207 ? 21.891 -11.508 -17.344 1 92.81 207 ASP B O 1
ATOM 5638 N N . SER B 1 208 ? 21.688 -10.656 -15.32 1 94 208 SER B N 1
ATOM 5639 C CA . SER B 1 208 ? 20.469 -9.898 -15.562 1 94 208 SER B CA 1
ATOM 5640 C C . SER B 1 208 ? 19.328 -10.82 -15.984 1 94 208 SER B C 1
ATOM 5642 O O . SER B 1 208 ? 18.516 -10.461 -16.844 1 94 208 SER B O 1
ATOM 5644 N N . TYR B 1 209 ? 19.312 -12.023 -15.43 1 93.12 209 TYR B N 1
ATOM 5645 C CA . TYR B 1 209 ? 18.281 -13 -15.742 1 93.12 209 TYR B CA 1
ATOM 5646 C C . TYR B 1 209 ? 16.906 -12.453 -15.414 1 93.12 209 TYR B C 1
ATOM 5648 O O . TYR B 1 209 ? 16 -12.484 -16.266 1 93.12 209 TYR B O 1
ATOM 5656 N N . LEU B 1 210 ? 16.766 -11.898 -14.203 1 93.12 210 LEU B N 1
ATOM 5657 C CA . LEU B 1 210 ? 15.477 -11.438 -13.727 1 93.12 210 LEU B CA 1
ATOM 5658 C C . LEU B 1 210 ? 14.984 -10.25 -14.539 1 93.12 210 LEU B C 1
ATOM 5660 O O . LEU B 1 210 ? 13.836 -10.227 -14.992 1 93.12 210 LEU B O 1
ATOM 5664 N N . GLN B 1 211 ? 15.859 -9.305 -14.742 1 92.62 211 GLN B N 1
ATOM 5665 C CA . GLN B 1 211 ? 15.508 -8.117 -15.5 1 92.62 211 GLN B CA 1
ATOM 5666 C C . GLN B 1 211 ? 15.078 -8.477 -16.922 1 92.62 211 GLN B C 1
ATOM 5668 O O . GLN B 1 211 ? 14.047 -7.996 -17.406 1 92.62 211 GLN B O 1
ATOM 5673 N N . SER B 1 212 ? 15.82 -9.312 -17.516 1 91.5 212 SER B N 1
ATOM 5674 C CA . SER B 1 212 ? 15.539 -9.695 -18.891 1 91.5 212 SER B CA 1
ATOM 5675 C C . SER B 1 212 ? 14.258 -10.516 -19 1 91.5 212 SER B C 1
ATOM 5677 O O . SER B 1 212 ? 13.516 -10.391 -19.969 1 91.5 212 SER B O 1
ATOM 5679 N N . SER B 1 213 ? 14.078 -11.383 -18.047 1 90.69 213 SER B N 1
ATOM 5680 C CA . SER B 1 213 ? 12.852 -12.172 -18.016 1 90.69 213 SER B CA 1
ATOM 5681 C C . SER B 1 213 ? 11.625 -11.281 -17.891 1 90.69 213 SER B C 1
ATOM 5683 O O . SER B 1 213 ? 10.625 -11.492 -18.578 1 90.69 213 SER B O 1
ATOM 5685 N N . GLU B 1 214 ? 11.695 -10.32 -17.047 1 92.31 214 GLU B N 1
ATOM 5686 C CA . GLU B 1 214 ? 10.578 -9.398 -16.859 1 92.31 214 GLU B CA 1
ATOM 5687 C C . GLU B 1 214 ? 10.312 -8.594 -18.125 1 92.31 214 GLU B C 1
ATOM 5689 O O . GLU B 1 214 ? 9.156 -8.406 -18.516 1 92.31 214 GLU B O 1
ATOM 5694 N N . GLU B 1 215 ? 11.367 -8.141 -18.75 1 91.25 215 GLU B N 1
ATOM 5695 C CA . GLU B 1 215 ? 11.234 -7.375 -19.984 1 91.25 215 GLU B CA 1
ATOM 5696 C C . GLU B 1 215 ? 10.633 -8.227 -21.109 1 91.25 215 GLU B C 1
ATOM 5698 O O . GLU B 1 215 ? 9.797 -7.754 -21.875 1 91.25 215 GLU B O 1
ATOM 5703 N N . GLY B 1 216 ? 11.133 -9.422 -21.172 1 89.38 216 GLY B N 1
ATOM 5704 C CA . GLY B 1 216 ? 10.578 -10.344 -22.141 1 89.38 216 GLY B CA 1
ATOM 5705 C C . GLY B 1 216 ? 9.109 -10.633 -21.938 1 89.38 216 GLY B C 1
ATOM 5706 O O . GLY B 1 216 ? 8.328 -10.656 -22.891 1 89.38 216 GLY B O 1
ATOM 5707 N N . LEU B 1 217 ? 8.797 -10.828 -20.719 1 91.56 217 LEU B N 1
ATOM 5708 C CA . LEU B 1 217 ? 7.398 -11.102 -20.391 1 91.56 217 LEU B CA 1
ATOM 5709 C C . LEU B 1 217 ? 6.52 -9.898 -20.719 1 91.56 217 LEU B C 1
ATOM 5711 O O . LEU B 1 217 ? 5.395 -10.062 -21.188 1 91.56 217 LEU B O 1
ATOM 5715 N N . ALA B 1 218 ? 7.004 -8.734 -20.422 1 93.94 218 ALA B N 1
ATOM 5716 C CA . ALA B 1 218 ? 6.27 -7.512 -20.734 1 93.94 218 ALA B CA 1
ATOM 5717 C C . ALA B 1 218 ? 6.047 -7.375 -22.234 1 93.94 218 ALA B C 1
ATOM 5719 O O . ALA B 1 218 ? 4.957 -7.008 -22.688 1 93.94 218 ALA B O 1
ATOM 5720 N N . ALA B 1 219 ? 7.078 -7.695 -23 1 91.81 219 ALA B N 1
ATOM 5721 C CA . ALA B 1 219 ? 6.977 -7.637 -24.453 1 91.81 219 ALA B CA 1
ATOM 5722 C C . ALA B 1 219 ? 5.969 -8.656 -24.984 1 91.81 219 ALA B C 1
ATOM 5724 O O . ALA B 1 219 ? 5.156 -8.352 -25.859 1 91.81 219 ALA B O 1
ATOM 5725 N N . ALA B 1 220 ? 6.074 -9.812 -24.422 1 91.56 220 ALA B N 1
ATOM 5726 C CA . ALA B 1 220 ? 5.152 -10.867 -24.828 1 91.56 220 ALA B CA 1
ATOM 5727 C C . ALA B 1 220 ? 3.711 -10.492 -24.5 1 91.56 220 ALA B C 1
ATOM 5729 O O . ALA B 1 220 ? 2.805 -10.734 -25.297 1 91.56 220 ALA B O 1
ATOM 5730 N N . ASN B 1 221 ? 3.506 -9.93 -23.312 1 94.75 221 ASN B N 1
ATOM 5731 C CA . ASN B 1 221 ? 2.176 -9.484 -22.922 1 94.75 221 ASN B CA 1
ATOM 5732 C C . ASN B 1 221 ? 1.632 -8.422 -23.875 1 94.75 221 ASN B C 1
ATOM 5734 O O . ASN B 1 221 ? 0.467 -8.477 -24.266 1 94.75 221 ASN B O 1
ATOM 5738 N N . THR B 1 222 ? 2.469 -7.492 -24.25 1 94.75 222 THR B N 1
ATOM 5739 C CA . THR B 1 222 ? 2.072 -6.426 -25.172 1 94.75 222 THR B CA 1
ATOM 5740 C C . THR B 1 222 ? 1.742 -6.992 -26.547 1 94.75 222 THR B C 1
ATOM 5742 O O . THR B 1 222 ? 0.732 -6.621 -27.141 1 94.75 222 THR B O 1
ATOM 5745 N N . ALA B 1 223 ? 2.572 -7.898 -26.984 1 92.75 223 ALA B N 1
ATOM 5746 C CA . ALA B 1 223 ? 2.336 -8.531 -28.281 1 92.75 223 ALA B CA 1
ATOM 5747 C C . ALA B 1 223 ? 1.021 -9.305 -28.281 1 92.75 223 ALA B C 1
ATOM 5749 O O . ALA B 1 223 ? 0.253 -9.227 -29.25 1 92.75 223 ALA B O 1
ATOM 5750 N N . TRP B 1 224 ? 0.863 -9.961 -27.219 1 91.38 224 TRP B N 1
ATOM 5751 C CA . TRP B 1 224 ? -0.379 -10.719 -27.078 1 91.38 224 TRP B CA 1
ATOM 5752 C C . TRP B 1 224 ? -1.582 -9.781 -27.062 1 91.38 224 TRP B C 1
ATOM 5754 O O . TRP B 1 224 ? -2.564 -10 -27.766 1 91.38 224 TRP B O 1
ATOM 5764 N N . ALA B 1 225 ? -1.517 -8.711 -26.312 1 92.81 225 ALA B N 1
ATOM 5765 C CA . ALA B 1 225 ? -2.604 -7.746 -26.156 1 92.81 225 ALA B CA 1
ATOM 5766 C C . ALA B 1 225 ? -2.961 -7.09 -27.484 1 92.81 225 ALA B C 1
ATOM 5768 O O . ALA B 1 225 ? -4.129 -6.789 -27.734 1 92.81 225 ALA B O 1
ATOM 5769 N N . LEU B 1 226 ? -1.968 -7 -28.344 1 92.62 226 LEU B N 1
ATOM 5770 C CA . LEU B 1 226 ? -2.158 -6.309 -29.609 1 92.62 226 LEU B CA 1
ATOM 5771 C C . LEU B 1 226 ? -2.463 -7.301 -30.734 1 92.62 226 LEU B C 1
ATOM 5773 O O . LEU B 1 226 ? -2.594 -6.914 -31.891 1 92.62 226 LEU B O 1
ATOM 5777 N N . GLY B 1 227 ? -2.541 -8.57 -30.391 1 89.38 227 GLY B N 1
ATOM 5778 C CA . GLY B 1 227 ? -2.824 -9.594 -31.391 1 89.38 227 GLY B CA 1
ATOM 5779 C C . GLY B 1 227 ? -1.646 -9.883 -32.312 1 89.38 227 GLY B C 1
ATOM 5780 O O . GLY B 1 227 ? -1.825 -10.352 -33.438 1 89.38 227 GLY B O 1
ATOM 5781 N N . ALA B 1 228 ? -0.493 -9.602 -31.812 1 88.25 228 ALA B N 1
ATOM 5782 C CA . ALA B 1 228 ? 0.69 -9.711 -32.656 1 88.25 228 ALA B CA 1
ATOM 5783 C C . ALA B 1 228 ? 1.6 -10.844 -32.219 1 88.25 228 ALA B C 1
ATOM 5785 O O . ALA B 1 228 ? 2.754 -10.938 -32.625 1 88.25 228 ALA B O 1
ATOM 5786 N N . SER B 1 229 ? 1.08 -11.695 -31.359 1 86.62 229 SER B N 1
ATOM 5787 C CA . SER B 1 229 ? 1.929 -12.742 -30.797 1 86.62 229 SER B CA 1
ATOM 5788 C C . SER B 1 229 ? 2.373 -13.734 -31.875 1 86.62 229 SER B C 1
ATOM 5790 O O . SER B 1 229 ? 3.408 -14.391 -31.719 1 86.62 229 SER B O 1
ATOM 5792 N N . TRP B 1 230 ? 1.604 -13.859 -32.938 1 81.88 230 TRP B N 1
ATOM 5793 C CA . TRP B 1 230 ? 1.909 -14.812 -34 1 81.88 230 TRP B CA 1
ATOM 5794 C C . TRP B 1 230 ? 3.211 -14.445 -34.688 1 81.88 230 TRP B C 1
ATOM 5796 O O . TRP B 1 230 ? 3.865 -15.297 -35.281 1 81.88 230 TRP B O 1
ATOM 5806 N N . LEU B 1 231 ? 3.604 -13.219 -34.562 1 81 231 LEU B N 1
ATOM 5807 C CA . LEU B 1 231 ? 4.801 -12.742 -35.25 1 81 231 LEU B CA 1
ATOM 5808 C C . LEU B 1 231 ? 6.043 -13.461 -34.75 1 81 231 LEU B C 1
ATOM 5810 O O . LEU B 1 231 ? 6.918 -13.836 -35.531 1 81 231 LEU B O 1
ATOM 5814 N N . ALA B 1 232 ? 6.086 -13.68 -33.469 1 79.31 232 ALA B N 1
ATOM 5815 C CA . ALA B 1 232 ? 7.258 -14.297 -32.844 1 79.31 232 ALA B CA 1
ATOM 5816 C C . ALA B 1 232 ? 7.363 -15.773 -33.219 1 79.31 232 ALA B C 1
ATOM 5818 O O . ALA B 1 232 ? 8.414 -16.391 -33.062 1 79.31 232 ALA B O 1
ATOM 5819 N N . GLN B 1 233 ? 6.316 -16.344 -33.812 1 82.25 233 GLN B N 1
ATOM 5820 C CA . GLN B 1 233 ? 6.301 -17.75 -34.156 1 82.25 233 GLN B CA 1
ATOM 5821 C C . GLN B 1 233 ? 6.094 -17.953 -35.656 1 82.25 233 GLN B C 1
ATOM 5823 O O . GLN B 1 233 ? 5.82 -19.062 -36.125 1 82.25 233 GLN B O 1
ATOM 5828 N N . SER B 1 234 ? 6.195 -16.859 -36.312 1 84.56 234 SER B N 1
ATOM 5829 C CA . SER B 1 234 ? 6.051 -16.938 -37.75 1 84.56 234 SER B CA 1
ATOM 5830 C C . SER B 1 234 ? 7.234 -17.672 -38.375 1 84.56 234 SER B C 1
ATOM 5832 O O . SER B 1 234 ? 8.344 -17.625 -37.844 1 84.56 234 SER B O 1
ATOM 5834 N N . PRO B 1 235 ? 7.023 -18.375 -39.438 1 82.62 235 PRO B N 1
ATOM 5835 C CA . PRO B 1 235 ? 8.07 -19.203 -40.031 1 82.62 235 PRO B CA 1
ATOM 5836 C C . PRO B 1 235 ? 9.297 -18.375 -40.438 1 82.62 235 PRO B C 1
ATOM 5838 O O . PRO B 1 235 ? 10.422 -18.875 -40.375 1 82.62 235 PRO B O 1
ATOM 5841 N N . VAL B 1 236 ? 9.219 -17.141 -40.719 1 78.75 236 VAL B N 1
ATOM 5842 C CA . VAL B 1 236 ? 10.367 -16.406 -41.25 1 78.75 236 VAL B CA 1
ATOM 5843 C C . VAL B 1 236 ? 10.789 -15.344 -40.219 1 78.75 236 VAL B C 1
ATOM 5845 O O . VAL B 1 236 ? 11.914 -15.375 -39.719 1 78.75 236 VAL B O 1
ATOM 5848 N N . LEU B 1 237 ? 9.961 -14.641 -39.781 1 79.69 237 LEU B N 1
ATOM 5849 C CA . LEU B 1 237 ? 10.297 -13.5 -38.938 1 79.69 237 LEU B CA 1
ATOM 5850 C C . LEU B 1 237 ? 10.516 -13.93 -37.5 1 79.69 237 LEU B C 1
ATOM 5852 O O . LEU B 1 237 ? 11.258 -13.281 -36.75 1 79.69 237 LEU B O 1
ATOM 5856 N N . GLY B 1 238 ? 9.922 -14.984 -37.188 1 83.44 238 GLY B N 1
ATOM 5857 C CA . GLY B 1 238 ? 9.922 -15.43 -35.812 1 83.44 238 GLY B CA 1
ATOM 5858 C C . GLY B 1 238 ? 11.305 -15.781 -35.281 1 83.44 238 GLY B C 1
ATOM 5859 O O . GLY B 1 238 ? 11.617 -15.539 -34.125 1 83.44 238 GLY B O 1
ATOM 5860 N N . ARG B 1 239 ? 12.125 -16.297 -36.156 1 78.88 239 ARG B N 1
ATOM 5861 C CA . ARG B 1 239 ? 13.461 -16.734 -35.75 1 78.88 239 ARG B CA 1
ATOM 5862 C C . ARG B 1 239 ? 14.305 -15.555 -35.281 1 78.88 239 ARG B C 1
ATOM 5864 O O . ARG B 1 239 ? 15.219 -15.727 -34.469 1 78.88 239 ARG B O 1
ATOM 5871 N N . PHE B 1 240 ? 13.812 -14.422 -35.688 1 79.31 240 PHE B N 1
ATOM 5872 C CA . PHE B 1 240 ? 14.586 -13.234 -35.375 1 79.31 240 PHE B CA 1
ATOM 5873 C C . PHE B 1 240 ? 14 -12.516 -34.156 1 79.31 240 PHE B C 1
ATOM 5875 O O . PHE B 1 240 ? 14.633 -11.633 -33.594 1 79.31 240 PHE B O 1
ATOM 5882 N N . ILE B 1 241 ? 12.867 -12.93 -33.75 1 80.56 241 ILE B N 1
ATOM 5883 C CA . ILE B 1 241 ? 12.148 -12.219 -32.688 1 80.56 241 ILE B CA 1
ATOM 5884 C C . ILE B 1 241 ? 12.156 -13.055 -31.422 1 80.56 241 ILE B C 1
ATOM 5886 O O . ILE B 1 241 ? 12.297 -12.516 -30.312 1 80.56 241 ILE B O 1
ATOM 5890 N N . ALA B 1 242 ? 12.117 -14.344 -31.578 1 83.75 242 ALA B N 1
ATOM 5891 C CA . ALA B 1 242 ? 12.039 -15.242 -30.422 1 83.75 242 ALA B CA 1
ATOM 5892 C C . ALA B 1 242 ? 13.359 -15.266 -29.672 1 83.75 242 ALA B C 1
ATOM 5894 O O . ALA B 1 242 ? 14.438 -15.141 -30.266 1 83.75 242 ALA B O 1
ATOM 5895 N N . PRO B 1 243 ? 13.32 -15.438 -28.406 1 85.06 243 PRO B N 1
ATOM 5896 C CA . PRO B 1 243 ? 14.547 -15.531 -27.625 1 85.06 243 PRO B CA 1
ATOM 5897 C C . PRO B 1 243 ? 15.438 -16.688 -28.062 1 85.06 243 PRO B C 1
ATOM 5899 O O . PRO B 1 243 ? 14.938 -17.719 -28.516 1 85.06 243 PRO B O 1
ATOM 5902 N N . SER B 1 244 ? 16.688 -16.438 -27.953 1 88.12 244 SER B N 1
ATOM 5903 C CA . SER B 1 244 ? 17.703 -17.422 -28.344 1 88.12 244 SER B CA 1
ATOM 5904 C C . SER B 1 244 ? 18.859 -17.422 -27.344 1 88.12 244 SER B C 1
ATOM 5906 O O . SER B 1 244 ? 19.188 -16.391 -26.766 1 88.12 244 SER B O 1
ATOM 5908 N N . PRO B 1 245 ? 19.422 -18.656 -27.109 1 90.56 245 PRO B N 1
ATOM 5909 C CA . PRO B 1 245 ? 20.594 -18.703 -26.25 1 90.56 245 PRO B CA 1
ATOM 5910 C C . PRO B 1 245 ? 21.766 -17.891 -26.797 1 90.56 245 PRO B C 1
ATOM 5912 O O . PRO B 1 245 ? 22.766 -17.672 -26.094 1 90.56 245 PRO B O 1
ATOM 5915 N N . ARG B 1 246 ? 21.672 -17.422 -27.984 1 89.44 246 ARG B N 1
ATOM 5916 C CA . ARG B 1 246 ? 22.719 -16.641 -28.625 1 89.44 246 ARG B CA 1
ATOM 5917 C C . ARG B 1 246 ? 22.5 -15.148 -28.391 1 89.44 246 ARG B C 1
ATOM 5919 O O . ARG B 1 246 ? 23.391 -14.336 -28.656 1 89.44 246 ARG B O 1
ATOM 5926 N N . ASP B 1 247 ? 21.328 -14.836 -27.859 1 89.19 247 ASP B N 1
ATOM 5927 C CA . ASP B 1 247 ? 21.031 -13.43 -27.594 1 89.19 247 ASP B CA 1
ATOM 5928 C C . ASP B 1 247 ? 21.938 -12.875 -26.484 1 89.19 247 ASP B C 1
ATOM 5930 O O . ASP B 1 247 ? 22.234 -13.578 -25.516 1 89.19 247 ASP B O 1
ATOM 5934 N N . ASN B 1 248 ? 22.344 -11.641 -26.703 1 87.56 248 ASN B N 1
ATOM 5935 C CA . ASN B 1 248 ? 23.219 -11.016 -25.719 1 87.56 248 ASN B CA 1
ATOM 5936 C C . ASN B 1 248 ? 22.422 -10.219 -24.688 1 87.56 248 ASN B C 1
ATOM 5938 O O . ASN B 1 248 ? 22.672 -9.031 -24.484 1 87.56 248 ASN B O 1
ATOM 5942 N N . ASN B 1 249 ? 21.469 -10.734 -24.125 1 89.06 249 ASN B N 1
ATOM 5943 C CA . ASN B 1 249 ? 20.719 -10.203 -23 1 89.06 249 ASN B CA 1
ATOM 5944 C C . ASN B 1 249 ? 20.578 -11.242 -21.891 1 89.06 249 ASN B C 1
ATOM 5946 O O . ASN B 1 249 ? 21.062 -12.367 -22.016 1 89.06 249 ASN B O 1
ATOM 5950 N N . GLY B 1 250 ? 20.031 -10.875 -20.844 1 88 250 GLY B N 1
ATOM 5951 C CA . GLY B 1 250 ? 19.969 -11.734 -19.672 1 88 250 GLY B CA 1
ATOM 5952 C C . GLY B 1 250 ? 19.219 -13.031 -19.938 1 88 250 GLY B C 1
ATOM 5953 O O . GLY B 1 250 ? 19.625 -14.086 -19.438 1 88 250 GLY B O 1
ATOM 5954 N N . PHE B 1 251 ? 18.141 -12.977 -20.641 1 89.19 251 PHE B N 1
ATOM 5955 C CA . PHE B 1 251 ? 17.344 -14.172 -20.891 1 89.19 251 PHE B CA 1
ATOM 5956 C C . PHE B 1 251 ? 18.094 -15.141 -21.797 1 89.19 251 PHE B C 1
ATOM 5958 O O . PHE B 1 251 ? 18.062 -16.359 -21.578 1 89.19 251 PHE B O 1
ATOM 5965 N N . GLY B 1 252 ? 18.688 -14.602 -22.812 1 91.19 252 GLY B N 1
ATOM 5966 C CA . GLY B 1 252 ? 19.547 -15.422 -23.656 1 91.19 252 GLY B CA 1
ATOM 5967 C C . GLY B 1 252 ? 20.656 -16.094 -22.891 1 91.19 252 GLY B C 1
ATOM 5968 O O . GLY B 1 252 ? 20.938 -17.281 -23.094 1 91.19 252 GLY B O 1
ATOM 5969 N N . LYS B 1 253 ? 21.219 -15.359 -22.031 1 92.56 253 LYS B N 1
ATOM 5970 C CA . LYS B 1 253 ? 22.281 -15.914 -21.203 1 92.56 253 LYS B CA 1
ATOM 5971 C C . LYS B 1 253 ? 21.75 -17.016 -20.281 1 92.56 253 LYS B C 1
ATOM 5973 O O . LYS B 1 253 ? 22.438 -18.016 -20.047 1 92.56 253 LYS B O 1
ATOM 5978 N N . MET B 1 254 ? 20.609 -16.797 -19.75 1 92 254 MET B N 1
ATOM 5979 C CA . MET B 1 254 ? 19.984 -17.828 -18.922 1 92 254 MET B CA 1
ATOM 5980 C C . MET B 1 254 ? 19.734 -19.094 -19.719 1 92 254 MET B C 1
ATOM 5982 O O . MET B 1 254 ? 20.016 -20.203 -19.234 1 92 254 MET B O 1
ATOM 5986 N N . MET B 1 255 ? 19.25 -18.953 -20.953 1 93.62 255 MET B N 1
ATOM 5987 C CA . MET B 1 255 ? 19.031 -20.109 -21.844 1 93.62 255 MET B CA 1
ATOM 5988 C C . MET B 1 255 ? 20.328 -20.844 -22.109 1 93.62 255 MET B C 1
ATOM 5990 O O . MET B 1 255 ? 20.391 -22.062 -21.984 1 93.62 255 MET B O 1
ATOM 5994 N N . ALA B 1 256 ? 21.281 -20.016 -22.391 1 94.81 256 ALA B N 1
ATOM 5995 C CA . ALA B 1 256 ? 22.594 -20.594 -22.719 1 94.81 256 ALA B CA 1
ATOM 5996 C C . ALA B 1 256 ? 23.156 -21.359 -21.516 1 94.81 256 ALA B C 1
ATOM 5998 O O . ALA B 1 256 ? 23.703 -22.453 -21.688 1 94.81 256 ALA B O 1
ATOM 5999 N N . THR B 1 257 ? 23.031 -20.75 -20.422 1 94.25 257 THR B N 1
ATOM 6000 C CA . THR B 1 257 ? 23.531 -21.406 -19.203 1 94.25 257 THR B CA 1
ATOM 6001 C C . THR B 1 257 ? 22.75 -22.688 -18.922 1 94.25 257 THR B C 1
ATOM 6003 O O . THR B 1 257 ? 23.344 -23.719 -18.609 1 94.25 257 THR B O 1
ATOM 6006 N N . CYS B 1 258 ? 21.453 -22.672 -18.984 1 94.25 258 CYS B N 1
ATOM 6007 C CA . CYS B 1 258 ? 20.609 -23.844 -18.797 1 94.25 258 CYS B CA 1
ATOM 6008 C C . CYS B 1 258 ? 21.016 -24.953 -19.75 1 94.25 258 CYS B C 1
ATOM 6010 O O . CYS B 1 258 ? 21.219 -26.094 -19.328 1 94.25 258 CYS B O 1
ATOM 6012 N N . PHE B 1 259 ? 21.172 -24.625 -21.031 1 95.44 259 PHE B N 1
ATOM 6013 C CA . PHE B 1 259 ? 21.516 -25.609 -22.047 1 95.44 259 PHE B CA 1
ATOM 6014 C C . PHE B 1 259 ? 22.922 -26.188 -21.797 1 95.44 259 PHE B C 1
ATOM 6016 O O . PHE B 1 259 ? 23.141 -27.375 -21.969 1 95.44 259 PHE B O 1
ATOM 6023 N N . ARG B 1 260 ? 23.75 -25.281 -21.375 1 95.06 260 ARG B N 1
ATOM 6024 C CA . ARG B 1 260 ? 25.094 -25.734 -21.047 1 95.06 260 ARG B CA 1
ATOM 6025 C C . ARG B 1 260 ? 25.078 -26.734 -19.906 1 95.06 260 ARG B C 1
ATOM 6027 O O . ARG B 1 260 ? 25.766 -27.75 -19.953 1 95.06 260 ARG B O 1
ATOM 6034 N N . PHE B 1 261 ? 24.297 -26.469 -18.859 1 92.62 261 PHE B N 1
ATOM 6035 C CA . PHE B 1 261 ? 24.188 -27.391 -17.734 1 92.62 261 PHE B CA 1
ATOM 6036 C C . PHE B 1 261 ? 23.641 -28.734 -18.188 1 92.62 261 PHE B C 1
ATOM 6038 O O . PHE B 1 261 ? 24.109 -29.781 -17.75 1 92.62 261 PHE B O 1
ATOM 6045 N N . VAL B 1 262 ? 22.672 -28.734 -19.062 1 93.94 262 VAL B N 1
ATOM 6046 C CA . VAL B 1 262 ? 22.078 -29.969 -19.578 1 93.94 262 VAL B CA 1
ATOM 6047 C C . VAL B 1 262 ? 23.125 -30.75 -20.375 1 93.94 262 VAL B C 1
ATOM 6049 O O . VAL B 1 262 ? 23.281 -31.953 -20.188 1 93.94 262 VAL B O 1
ATOM 6052 N N . ASP B 1 263 ? 23.844 -30.031 -21.203 1 94.12 263 ASP B N 1
ATOM 6053 C CA . ASP B 1 263 ? 24.859 -30.672 -22.047 1 94.12 263 ASP B CA 1
ATOM 6054 C C . ASP B 1 263 ? 25.953 -31.312 -21.188 1 94.12 263 ASP B C 1
ATOM 6056 O O . ASP B 1 263 ? 26.406 -32.438 -21.484 1 94.12 263 ASP B O 1
ATOM 6060 N N . GLU B 1 264 ? 26.312 -30.578 -20.266 1 92.38 264 GLU B N 1
ATOM 6061 C CA . GLU B 1 264 ? 27.344 -31.094 -19.375 1 92.38 264 GLU B CA 1
ATOM 6062 C C . GLU B 1 264 ? 26.891 -32.375 -18.672 1 92.38 264 GLU B C 1
ATOM 6064 O O . GLU B 1 264 ? 27.656 -33.312 -18.5 1 92.38 264 GLU B O 1
ATOM 6069 N N . ARG B 1 265 ? 25.688 -32.375 -18.266 1 90.56 265 ARG B N 1
ATOM 6070 C CA . ARG B 1 265 ? 25.125 -33.562 -17.594 1 90.56 265 ARG B CA 1
ATOM 6071 C C . ARG B 1 265 ? 25.062 -34.75 -18.531 1 90.56 265 ARG B C 1
ATOM 6073 O O . ARG B 1 265 ? 25.406 -35.875 -18.156 1 90.56 265 ARG B O 1
ATOM 6080 N N . VAL B 1 266 ? 24.625 -34.562 -19.719 1 90.06 266 VAL B N 1
ATOM 6081 C CA . VAL B 1 266 ? 24.5 -35.625 -20.719 1 90.06 266 VAL B CA 1
ATOM 6082 C C . VAL B 1 266 ? 25.875 -36.188 -21.062 1 90.06 266 VAL B C 1
ATOM 6084 O O . VAL B 1 266 ? 26.047 -37.375 -21.203 1 90.06 266 VAL B O 1
ATOM 6087 N N . ALA B 1 267 ? 26.781 -35.312 -21.156 1 90.69 267 ALA B N 1
ATOM 6088 C CA . ALA B 1 267 ? 28.141 -35.719 -21.5 1 90.69 267 ALA B CA 1
ATOM 6089 C C . ALA B 1 267 ? 28.766 -36.562 -20.406 1 90.69 267 ALA B C 1
ATOM 6091 O O . ALA B 1 267 ? 29.516 -37.5 -20.688 1 90.69 267 ALA B O 1
ATOM 6092 N N . ARG B 1 268 ? 28.516 -36.188 -19.266 1 85.38 268 ARG B N 1
ATOM 6093 C CA . ARG B 1 268 ? 29.078 -36.906 -18.125 1 85.38 268 ARG B CA 1
ATOM 6094 C C . ARG B 1 268 ? 28.469 -38.312 -17.984 1 85.38 268 ARG B C 1
ATOM 6096 O O . ARG B 1 268 ? 29.109 -39.219 -17.5 1 85.38 268 ARG B O 1
ATOM 6103 N N . GLY B 1 269 ? 27.344 -38.594 -18.516 1 74.62 269 GLY B N 1
ATOM 6104 C CA . GLY B 1 269 ? 26.688 -39.906 -18.531 1 74.62 269 GLY B CA 1
ATOM 6105 C C . GLY B 1 269 ? 26.234 -40.344 -17.156 1 74.62 269 GLY B C 1
ATOM 6106 O O . GLY B 1 269 ? 25.812 -41.5 -16.984 1 74.62 269 GLY B O 1
ATOM 6107 N N . ASP B 1 270 ? 26.516 -39.625 -16.203 1 65.25 270 ASP B N 1
ATOM 6108 C CA . ASP B 1 270 ? 26.219 -40.094 -14.852 1 65.25 270 ASP B CA 1
ATOM 6109 C C . ASP B 1 270 ? 24.766 -39.844 -14.484 1 65.25 270 ASP B C 1
ATOM 6111 O O . ASP B 1 270 ? 24.469 -39.188 -13.484 1 65.25 270 ASP B O 1
ATOM 6115 N N . THR B 1 271 ? 23.828 -40.156 -15.305 1 62.97 271 THR B N 1
ATOM 6116 C CA . THR B 1 271 ? 22.406 -40 -15.039 1 62.97 271 THR B CA 1
ATOM 6117 C C . THR B 1 271 ? 21.953 -40.906 -13.898 1 62.97 271 THR B C 1
ATOM 6119 O O . THR B 1 271 ? 20.922 -40.625 -13.266 1 62.97 271 THR B O 1
ATOM 6122 N N . ASP B 1 272 ? 22.719 -41.906 -13.664 1 59.53 272 ASP B N 1
ATOM 6123 C CA . ASP B 1 272 ? 22.344 -42.875 -12.641 1 59.53 272 ASP B CA 1
ATOM 6124 C C . ASP B 1 272 ? 22.859 -42.438 -11.266 1 59.53 272 ASP B C 1
ATOM 6126 O O . ASP B 1 272 ? 22.391 -42.938 -10.242 1 59.53 272 ASP B O 1
ATOM 6130 N N . LYS B 1 273 ? 23.891 -41.625 -11.234 1 60.25 273 LYS B N 1
ATOM 6131 C CA . LYS B 1 273 ? 24.516 -41.344 -9.953 1 60.25 273 LYS B CA 1
ATOM 6132 C C . LYS B 1 273 ? 23.781 -40.219 -9.211 1 60.25 273 LYS B C 1
ATOM 6134 O O . LYS B 1 273 ? 23.719 -40.219 -7.977 1 60.25 273 LYS B O 1
ATOM 6139 N N . ARG B 1 274 ? 23.234 -39.219 -9.992 1 64.38 274 ARG B N 1
ATOM 6140 C CA . ARG B 1 274 ? 22.469 -38.125 -9.352 1 64.38 274 ARG B CA 1
ATOM 6141 C C . ARG B 1 274 ? 21 -38.219 -9.711 1 64.38 274 ARG B C 1
ATOM 6143 O O . ARG B 1 274 ? 20.641 -38.438 -10.875 1 64.38 274 ARG B O 1
ATOM 6150 N N . SER B 1 275 ? 20.188 -38.25 -8.547 1 76.56 275 SER B N 1
ATOM 6151 C CA . SER B 1 275 ? 18.75 -38.375 -8.766 1 76.56 275 SER B CA 1
ATOM 6152 C C . SER B 1 275 ? 18.031 -37.062 -8.648 1 76.56 275 SER B C 1
ATOM 6154 O O . SER B 1 275 ? 17.422 -36.75 -7.621 1 76.56 275 SER B O 1
ATOM 6156 N N . ASP B 1 276 ? 18.266 -36.125 -9.633 1 85.25 276 ASP B N 1
ATOM 6157 C CA . ASP B 1 276 ? 17.484 -34.906 -9.727 1 85.25 276 ASP B CA 1
ATOM 6158 C C . ASP B 1 276 ? 16.469 -34.969 -10.867 1 85.25 276 ASP B C 1
ATOM 6160 O O . ASP B 1 276 ? 16.266 -36.031 -11.445 1 85.25 276 ASP B O 1
ATOM 6164 N N . MET B 1 277 ? 15.82 -33.875 -11.133 1 90.44 277 MET B N 1
ATOM 6165 C CA . MET B 1 277 ? 14.75 -33.844 -12.125 1 90.44 277 MET B CA 1
ATOM 6166 C C . MET B 1 277 ? 15.297 -34.188 -13.516 1 90.44 277 MET B C 1
ATOM 6168 O O . MET B 1 277 ? 14.68 -34.938 -14.258 1 90.44 277 MET B O 1
ATOM 6172 N N . LEU B 1 278 ? 16.469 -33.625 -13.797 1 90.81 278 LEU B N 1
ATOM 6173 C CA . LEU B 1 278 ? 17.078 -33.844 -15.109 1 90.81 278 LEU B CA 1
ATOM 6174 C C . LEU B 1 278 ? 17.375 -35.312 -15.32 1 90.81 278 LEU B C 1
ATOM 6176 O O . LEU B 1 278 ? 17.125 -35.875 -16.391 1 90.81 278 LEU B O 1
ATOM 6180 N N . ALA B 1 279 ? 17.922 -35.938 -14.305 1 89.81 279 ALA B N 1
ATOM 6181 C CA . ALA B 1 279 ? 18.203 -37.344 -14.383 1 89.81 279 ALA B CA 1
ATOM 6182 C C . ALA B 1 279 ? 16.938 -38.156 -14.609 1 89.81 279 ALA B C 1
ATOM 6184 O O . ALA B 1 279 ? 16.922 -39.094 -15.398 1 89.81 279 ALA B O 1
ATOM 6185 N N . SER B 1 280 ? 15.93 -37.781 -13.898 1 91.38 280 SER B N 1
ATOM 6186 C CA . SER B 1 280 ? 14.641 -38.469 -14.055 1 91.38 280 SER B CA 1
ATOM 6187 C C . SER B 1 280 ? 14.102 -38.281 -15.477 1 91.38 280 SER B C 1
ATOM 6189 O O . SER B 1 280 ? 13.625 -39.25 -16.078 1 91.38 280 SER B O 1
ATOM 6191 N N . PHE B 1 281 ? 14.18 -37.125 -16.047 1 93.31 281 PHE B N 1
ATOM 6192 C CA . PHE B 1 281 ? 13.703 -36.844 -17.391 1 93.31 281 PHE B CA 1
ATOM 6193 C C . PHE B 1 281 ? 14.43 -37.719 -18.406 1 93.31 281 PHE B C 1
ATOM 6195 O O . PHE B 1 281 ? 13.805 -38.281 -19.297 1 93.31 281 PHE B O 1
ATOM 6202 N N . ILE B 1 282 ? 15.68 -37.781 -18.172 1 92 282 ILE B N 1
ATOM 6203 C CA . ILE B 1 282 ? 16.5 -38.594 -19.078 1 92 282 ILE B CA 1
ATOM 6204 C C . ILE B 1 282 ? 16.109 -40.062 -18.953 1 92 282 ILE B C 1
ATOM 6206 O O . ILE B 1 282 ? 15.938 -40.75 -19.969 1 92 282 ILE B O 1
ATOM 6210 N N . ARG B 1 283 ? 15.906 -40.531 -17.781 1 90.75 283 ARG B N 1
ATOM 6211 C CA . ARG B 1 283 ? 15.523 -41.906 -17.547 1 90.75 283 ARG B CA 1
ATOM 6212 C C . ARG B 1 283 ? 14.188 -42.219 -18.203 1 90.75 283 ARG B C 1
ATOM 6214 O O . ARG B 1 283 ? 13.953 -43.344 -18.641 1 90.75 283 ARG B O 1
ATOM 6221 N N . HIS B 1 284 ? 13.414 -41.25 -18.328 1 93.25 284 HIS B N 1
ATOM 6222 C CA . HIS B 1 284 ? 12.078 -41.469 -18.875 1 93.25 284 HIS B CA 1
ATOM 6223 C C . HIS B 1 284 ? 12 -41.062 -20.344 1 93.25 284 HIS B C 1
ATOM 6225 O O . HIS B 1 284 ? 10.914 -40.812 -20.859 1 93.25 284 HIS B O 1
ATOM 6231 N N . GLY B 1 285 ? 13.141 -40.812 -20.938 1 92.94 285 GLY B N 1
ATOM 6232 C CA . GLY B 1 285 ? 13.172 -40.844 -22.391 1 92.94 285 GLY B CA 1
ATOM 6233 C C . GLY B 1 285 ? 13.367 -39.5 -23.016 1 92.94 285 GLY B C 1
ATOM 6234 O O . GLY B 1 285 ? 13.453 -39.375 -24.25 1 92.94 285 GLY B O 1
ATOM 6235 N N . LEU B 1 286 ? 13.469 -38.438 -22.266 1 94.56 286 LEU B N 1
ATOM 6236 C CA . LEU B 1 286 ? 13.719 -37.156 -22.859 1 94.56 286 LEU B CA 1
ATOM 6237 C C . LEU B 1 286 ? 15.172 -37.031 -23.297 1 94.56 286 LEU B C 1
ATOM 6239 O O . LEU B 1 286 ? 16.078 -37.469 -22.609 1 94.56 286 LEU B O 1
ATOM 6243 N N . ARG B 1 287 ? 15.273 -36.469 -24.531 1 93.06 287 ARG B N 1
ATOM 6244 C CA . ARG B 1 287 ? 16.609 -36.344 -25.109 1 93.06 287 ARG B CA 1
ATOM 6245 C C . ARG B 1 287 ? 16.75 -35.031 -25.891 1 93.06 287 ARG B C 1
ATOM 6247 O O . ARG B 1 287 ? 15.75 -34.406 -26.266 1 93.06 287 ARG B O 1
ATOM 6254 N N . ASP B 1 288 ? 17.953 -34.656 -25.984 1 92 288 ASP B N 1
ATOM 6255 C CA . ASP B 1 288 ? 18.359 -33.594 -26.891 1 92 288 ASP B CA 1
ATOM 6256 C C . ASP B 1 288 ? 17.531 -32.312 -26.672 1 92 288 ASP B C 1
ATOM 6258 O O . ASP B 1 288 ? 17.406 -31.844 -25.547 1 92 288 ASP B O 1
ATOM 6262 N N . ASP B 1 289 ? 16.906 -31.844 -27.75 1 93.25 289 ASP B N 1
ATOM 6263 C CA . ASP B 1 289 ? 16.219 -30.562 -27.719 1 93.25 289 ASP B CA 1
ATOM 6264 C C . ASP B 1 289 ? 15.008 -30.594 -26.781 1 93.25 289 ASP B C 1
ATOM 6266 O O . ASP B 1 289 ? 14.68 -29.609 -26.141 1 93.25 289 ASP B O 1
ATOM 6270 N N . GLU B 1 290 ? 14.438 -31.719 -26.75 1 95.25 290 GLU B N 1
ATOM 6271 C CA . GLU B 1 290 ? 13.289 -31.844 -25.859 1 95.25 290 GLU B CA 1
ATOM 6272 C C . GLU B 1 290 ? 13.719 -31.719 -24.391 1 95.25 290 GLU B C 1
ATOM 6274 O O . GLU B 1 290 ? 13.016 -31.094 -23.594 1 95.25 290 GLU B O 1
ATOM 6279 N N . LEU B 1 291 ? 14.859 -32.344 -24.125 1 95.25 291 LEU B N 1
ATOM 6280 C CA . LEU B 1 291 ? 15.398 -32.25 -22.781 1 95.25 291 LEU B CA 1
ATOM 6281 C C . LEU B 1 291 ? 15.758 -30.828 -22.406 1 95.25 291 LEU B C 1
ATOM 6283 O O . LEU B 1 291 ? 15.422 -30.344 -21.328 1 95.25 291 LEU B O 1
ATOM 6287 N N . LYS B 1 292 ? 16.375 -30.156 -23.297 1 95.25 292 LYS B N 1
ATOM 6288 C CA . LYS B 1 292 ? 16.766 -28.766 -23.094 1 95.25 292 LYS B CA 1
ATOM 6289 C C . LYS B 1 292 ? 15.539 -27.875 -22.922 1 95.25 292 LYS B C 1
ATOM 6291 O O . LYS B 1 292 ? 15.5 -27.047 -22.016 1 95.25 292 LYS B O 1
ATOM 6296 N N . SER B 1 293 ? 14.555 -28.062 -23.75 1 95.31 293 SER B N 1
ATOM 6297 C CA . SER B 1 293 ? 13.344 -27.25 -23.719 1 95.31 293 SER B CA 1
ATOM 6298 C C . SER B 1 293 ? 12.602 -27.438 -22.406 1 95.31 293 SER B C 1
ATOM 6300 O O . SER B 1 293 ? 12.133 -26.453 -21.812 1 95.31 293 SER B O 1
ATOM 6302 N N . GLU B 1 294 ? 12.523 -28.641 -21.984 1 96.56 294 GLU B N 1
ATOM 6303 C CA . GLU B 1 294 ? 11.82 -28.906 -20.734 1 96.56 294 GLU B CA 1
ATOM 6304 C C . GLU B 1 294 ? 12.609 -28.406 -19.531 1 96.56 294 GLU B C 1
ATOM 6306 O O . GLU B 1 294 ? 12.031 -27.922 -18.562 1 96.56 294 GLU B O 1
ATOM 6311 N N . ALA B 1 295 ? 13.906 -28.562 -19.625 1 95.19 295 ALA B N 1
ATOM 6312 C CA . ALA B 1 295 ? 14.75 -28.016 -18.562 1 95.19 295 ALA B CA 1
ATOM 6313 C C . ALA B 1 295 ? 14.586 -26.5 -18.438 1 95.19 295 ALA B C 1
ATOM 6315 O O . ALA B 1 295 ? 14.461 -25.969 -17.328 1 95.19 295 ALA B O 1
ATOM 6316 N N . LEU B 1 296 ? 14.57 -25.875 -19.547 1 94.25 296 LEU B N 1
ATOM 6317 C CA . LEU B 1 296 ? 14.398 -24.422 -19.578 1 94.25 296 LEU B CA 1
ATOM 6318 C C . LEU B 1 296 ? 13.031 -24.031 -19.031 1 94.25 296 LEU B C 1
ATOM 6320 O O . LEU B 1 296 ? 12.922 -23.094 -18.234 1 94.25 296 LEU B O 1
ATOM 6324 N N . GLU B 1 297 ? 12.039 -24.688 -19.438 1 94.31 297 GLU B N 1
ATOM 6325 C CA . GLU B 1 297 ? 10.688 -24.391 -18.984 1 94.31 297 GLU B CA 1
ATOM 6326 C C . GLU B 1 297 ? 10.562 -24.547 -17.484 1 94.31 297 GLU B C 1
ATOM 6328 O O . GLU B 1 297 ? 9.875 -23.766 -16.812 1 94.31 297 GLU B O 1
ATOM 6333 N N . GLN B 1 298 ? 11.234 -25.516 -16.953 1 92.94 298 GLN B N 1
ATOM 6334 C CA . GLN B 1 298 ? 11.188 -25.734 -15.508 1 92.94 298 GLN B CA 1
ATOM 6335 C C . GLN B 1 298 ? 11.781 -24.547 -14.75 1 92.94 298 GLN B C 1
ATOM 6337 O O . GLN B 1 298 ? 11.289 -24.188 -13.68 1 92.94 298 GLN B O 1
ATOM 6342 N N . ILE B 1 299 ? 12.789 -24.031 -15.297 1 92.38 299 ILE B N 1
ATOM 6343 C CA . ILE B 1 299 ? 13.438 -22.891 -14.664 1 92.38 299 ILE B CA 1
ATOM 6344 C C . ILE B 1 299 ? 12.508 -21.672 -14.688 1 92.38 299 ILE B C 1
ATOM 6346 O O . ILE B 1 299 ? 12.328 -21 -13.672 1 92.38 299 ILE B O 1
ATOM 6350 N N . ILE B 1 300 ? 11.898 -21.469 -15.766 1 91.19 300 ILE B N 1
ATOM 6351 C CA . ILE B 1 300 ? 11.039 -20.312 -15.953 1 91.19 300 ILE B CA 1
ATOM 6352 C C . ILE B 1 300 ? 9.766 -20.453 -15.117 1 91.19 300 ILE B C 1
ATOM 6354 O O . ILE B 1 300 ? 9.391 -19.547 -14.383 1 91.19 300 ILE B O 1
ATOM 6358 N N . ALA B 1 301 ? 9.188 -21.578 -15.141 1 91.94 301 ALA B N 1
ATOM 6359 C CA . ALA B 1 301 ? 7.895 -21.828 -14.492 1 91.94 301 ALA B CA 1
ATOM 6360 C C . ALA B 1 301 ? 8.055 -21.969 -12.984 1 91.94 301 ALA B C 1
ATOM 6362 O O . ALA B 1 301 ? 7.145 -21.625 -12.219 1 91.94 301 ALA B O 1
ATOM 6363 N N . GLY B 1 302 ? 9.195 -22.438 -12.539 1 92.81 302 GLY B N 1
ATOM 6364 C CA . GLY B 1 302 ? 9.367 -22.797 -11.141 1 92.81 302 GLY B CA 1
ATOM 6365 C C . GLY B 1 302 ? 9.922 -21.672 -10.297 1 92.81 302 GLY B C 1
ATOM 6366 O O . GLY B 1 302 ? 10.047 -21.797 -9.078 1 92.81 302 GLY B O 1
ATOM 6367 N N . SER B 1 303 ? 10.195 -20.609 -10.859 1 93.19 303 SER B N 1
ATOM 6368 C CA . SER B 1 303 ? 10.852 -19.547 -10.109 1 93.19 303 SER B CA 1
ATOM 6369 C C . SER B 1 303 ? 9.867 -18.438 -9.766 1 93.19 303 SER B C 1
ATOM 6371 O O . SER B 1 303 ? 9.508 -18.25 -8.602 1 93.19 303 SER B O 1
ATOM 6373 N N . ASP B 1 304 ? 9.297 -17.844 -10.688 1 93 304 ASP B N 1
ATOM 6374 C CA . ASP B 1 304 ? 8.539 -16.609 -10.477 1 93 304 ASP B CA 1
ATOM 6375 C C . ASP B 1 304 ? 7.215 -16.906 -9.773 1 93 304 ASP B C 1
ATOM 6377 O O . ASP B 1 304 ? 6.777 -16.125 -8.922 1 93 304 ASP B O 1
ATOM 6381 N N . THR B 1 305 ? 6.535 -17.969 -10.219 1 96.25 305 THR B N 1
ATOM 6382 C CA . THR B 1 305 ? 5.242 -18.297 -9.625 1 96.25 305 THR B CA 1
ATOM 6383 C C . THR B 1 305 ? 5.395 -18.594 -8.133 1 96.25 305 THR B C 1
ATOM 6385 O O . THR B 1 305 ? 4.609 -18.109 -7.316 1 96.25 305 THR B O 1
ATOM 6388 N N . THR B 1 306 ? 6.426 -19.344 -7.797 1 97.94 306 THR B N 1
ATOM 6389 C CA . THR B 1 306 ? 6.672 -19.656 -6.395 1 97.94 306 THR B CA 1
ATOM 6390 C C . THR B 1 306 ? 7.098 -18.406 -5.625 1 97.94 306 THR B C 1
ATOM 6392 O O . THR B 1 306 ? 6.668 -18.203 -4.488 1 97.94 306 THR B O 1
ATOM 6395 N N . ALA B 1 307 ? 7.922 -17.609 -6.25 1 98.25 307 ALA B N 1
ATOM 6396 C CA . ALA B 1 307 ? 8.32 -16.344 -5.625 1 98.25 307 ALA B CA 1
ATOM 6397 C C . ALA B 1 307 ? 7.105 -15.469 -5.34 1 98.25 307 ALA B C 1
ATOM 6399 O O . ALA B 1 307 ? 6.996 -14.875 -4.262 1 98.25 307 ALA B O 1
ATOM 6400 N N . GLY B 1 308 ? 6.203 -15.375 -6.363 1 98.06 308 GLY B N 1
ATOM 6401 C CA . GLY B 1 308 ? 4.98 -14.609 -6.172 1 98.06 308 GLY B CA 1
ATOM 6402 C C . GLY B 1 308 ? 4.156 -15.086 -4.992 1 98.06 308 GLY B C 1
ATOM 6403 O O . GLY B 1 308 ? 3.625 -14.273 -4.23 1 98.06 308 GLY B O 1
ATOM 6404 N N . ALA B 1 309 ? 4.082 -16.359 -4.797 1 98.5 309 ALA B N 1
ATOM 6405 C CA . ALA B 1 309 ? 3.32 -16.938 -3.699 1 98.5 309 ALA B CA 1
ATOM 6406 C C . ALA B 1 309 ? 3.949 -16.594 -2.352 1 98.5 309 ALA B C 1
ATOM 6408 O O . ALA B 1 309 ? 3.252 -16.203 -1.415 1 98.5 309 ALA B O 1
ATOM 6409 N N . ILE B 1 310 ? 5.266 -16.734 -2.268 1 98.81 310 ILE B N 1
ATOM 6410 C CA . ILE B 1 310 ? 5.98 -16.484 -1.021 1 98.81 310 ILE B CA 1
ATOM 6411 C C . ILE B 1 310 ? 5.871 -15.008 -0.657 1 98.81 310 ILE B C 1
ATOM 6413 O O . ILE B 1 310 ? 5.562 -14.664 0.487 1 98.81 310 ILE B O 1
ATOM 6417 N N . ARG B 1 311 ? 6.082 -14.125 -1.663 1 98.62 311 ARG B N 1
ATOM 6418 C CA . ARG B 1 311 ? 5.992 -12.688 -1.439 1 98.62 311 ARG B CA 1
ATOM 6419 C C . ARG B 1 311 ? 4.59 -12.289 -0.991 1 98.62 311 ARG B C 1
ATOM 6421 O O . ARG B 1 311 ? 4.434 -11.492 -0.064 1 98.62 311 ARG B O 1
ATOM 6428 N N . GLY B 1 312 ? 3.576 -12.867 -1.65 1 98.5 312 GLY B N 1
ATOM 6429 C CA . GLY B 1 312 ? 2.203 -12.594 -1.256 1 98.5 312 GLY B CA 1
ATOM 6430 C C . GLY B 1 312 ? 1.897 -13.008 0.17 1 98.5 312 GLY B C 1
ATOM 6431 O O . GLY B 1 312 ? 1.286 -12.25 0.927 1 98.5 312 GLY B O 1
ATOM 6432 N N . ALA B 1 313 ? 2.342 -14.172 0.547 1 98.81 313 ALA B N 1
ATOM 6433 C CA . ALA B 1 313 ? 2.111 -14.68 1.898 1 98.81 313 ALA B CA 1
ATOM 6434 C C . ALA B 1 313 ? 2.793 -13.797 2.938 1 98.81 313 ALA B C 1
ATOM 6436 O O . ALA B 1 313 ? 2.186 -13.43 3.945 1 98.81 313 ALA B O 1
ATOM 6437 N N . LEU B 1 314 ? 4.004 -13.461 2.66 1 98.81 314 LEU B N 1
ATOM 6438 C CA . LEU B 1 314 ? 4.762 -12.656 3.611 1 98.81 314 LEU B CA 1
ATOM 6439 C C . LEU B 1 314 ? 4.156 -11.266 3.754 1 98.81 314 LEU B C 1
ATOM 6441 O O . LEU B 1 314 ? 4.102 -10.719 4.859 1 98.81 314 LEU B O 1
ATOM 6445 N N . LEU B 1 315 ? 3.68 -10.695 2.656 1 98.75 315 LEU B N 1
ATOM 6446 C CA . LEU B 1 315 ? 3.043 -9.383 2.717 1 98.75 315 LEU B CA 1
ATOM 6447 C C . LEU B 1 315 ? 1.796 -9.422 3.592 1 98.75 315 LEU B C 1
ATOM 6449 O O . LEU B 1 315 ? 1.605 -8.555 4.449 1 98.75 315 LEU B O 1
ATOM 6453 N N . LEU B 1 316 ? 1.001 -10.453 3.377 1 98.69 316 LEU B N 1
ATOM 6454 C CA . LEU B 1 316 ? -0.236 -10.578 4.141 1 98.69 316 LEU B CA 1
ATOM 6455 C C . LEU B 1 316 ? 0.06 -10.781 5.625 1 98.69 316 LEU B C 1
ATOM 6457 O O . LEU B 1 316 ? -0.578 -10.164 6.477 1 98.69 316 LEU B O 1
ATOM 6461 N N . VAL B 1 317 ? 1.057 -11.555 5.926 1 98.69 317 VAL B N 1
ATOM 6462 C CA . VAL B 1 317 ? 1.378 -11.859 7.316 1 98.69 317 VAL B CA 1
ATOM 6463 C C . VAL B 1 317 ? 1.983 -10.633 7.992 1 98.69 317 VAL B C 1
ATOM 6465 O O . VAL B 1 317 ? 1.57 -10.25 9.086 1 98.69 317 VAL B O 1
ATOM 6468 N N . MET B 1 318 ? 2.875 -9.945 7.34 1 98.06 318 MET B N 1
ATOM 6469 C CA . MET B 1 318 ? 3.598 -8.859 7.996 1 98.06 318 MET B CA 1
ATOM 6470 C C . MET B 1 318 ? 2.695 -7.648 8.195 1 98.06 318 MET B C 1
ATOM 6472 O O . MET B 1 318 ? 3.021 -6.746 8.969 1 98.06 318 MET B O 1
ATOM 6476 N N . THR B 1 319 ? 1.516 -7.629 7.527 1 98.38 319 THR B N 1
ATOM 6477 C CA . THR B 1 319 ? 0.602 -6.5 7.664 1 98.38 319 THR B CA 1
ATOM 6478 C C . THR B 1 319 ? -0.626 -6.895 8.477 1 98.38 319 THR B C 1
ATOM 6480 O O . THR B 1 319 ? -1.639 -6.191 8.469 1 98.38 319 THR B O 1
ATOM 6483 N N . ASN B 1 320 ? -0.613 -8.016 9.086 1 98.31 320 ASN B N 1
ATOM 6484 C CA . ASN B 1 320 ? -1.604 -8.484 10.047 1 98.31 320 ASN B CA 1
ATOM 6485 C C . ASN B 1 320 ? -0.955 -8.906 11.359 1 98.31 320 ASN B C 1
ATOM 6487 O O . ASN B 1 320 ? -0.712 -10.086 11.594 1 98.31 320 ASN B O 1
ATOM 6491 N N . PRO B 1 321 ? -0.804 -7.922 12.273 1 97.62 321 PRO B N 1
ATOM 6492 C CA . PRO B 1 321 ? -0.036 -8.172 13.492 1 97.62 321 PRO B CA 1
ATOM 6493 C C . PRO B 1 321 ? -0.593 -9.336 14.312 1 97.62 321 PRO B C 1
ATOM 6495 O O . PRO B 1 321 ? 0.17 -10.086 14.93 1 97.62 321 PRO B O 1
ATOM 6498 N N . ARG B 1 322 ? -1.87 -9.523 14.32 1 96.88 322 ARG B N 1
ATOM 6499 C CA . ARG B 1 322 ? -2.465 -10.625 15.07 1 96.88 322 ARG B CA 1
ATOM 6500 C C . ARG B 1 322 ? -2.045 -11.977 14.492 1 96.88 322 ARG B C 1
ATOM 6502 O O . ARG B 1 322 ? -1.572 -12.852 15.227 1 96.88 322 ARG B O 1
ATOM 6509 N N . VAL B 1 323 ? -2.195 -12.117 13.164 1 98 323 VAL B N 1
ATOM 6510 C CA . VAL B 1 323 ? -1.826 -13.367 12.508 1 98 323 VAL B CA 1
ATOM 6511 C C . VAL B 1 323 ? -0.319 -13.586 12.625 1 98 323 VAL B C 1
ATOM 6513 O O . VAL B 1 323 ? 0.139 -14.711 12.828 1 98 323 VAL B O 1
ATOM 6516 N N . TYR B 1 324 ? 0.42 -12.477 12.492 1 98.5 324 TYR B N 1
ATOM 6517 C CA . TYR B 1 324 ? 1.868 -12.508 12.664 1 98.5 324 TYR B CA 1
ATOM 6518 C C . TYR B 1 324 ? 2.244 -13.102 14.016 1 98.5 324 TYR B C 1
ATOM 6520 O O . TYR B 1 324 ? 3.045 -14.031 14.094 1 98.5 324 TYR B O 1
ATOM 6528 N N . ALA B 1 325 ? 1.645 -12.633 15.07 1 97.56 325 ALA B N 1
ATOM 6529 C CA . ALA B 1 325 ? 1.931 -13.062 16.438 1 97.56 325 ALA B CA 1
ATOM 6530 C C . ALA B 1 325 ? 1.479 -14.508 16.656 1 97.56 325 ALA B C 1
ATOM 6532 O O . ALA B 1 325 ? 2.186 -15.297 17.297 1 97.56 325 ALA B O 1
ATOM 6533 N N . LEU B 1 326 ? 0.317 -14.867 16.156 1 97.88 326 LEU B N 1
ATOM 6534 C CA . LEU B 1 326 ? -0.205 -16.219 16.297 1 97.88 326 LEU B CA 1
ATOM 6535 C C . LEU B 1 326 ? 0.701 -17.234 15.602 1 97.88 326 LEU B C 1
ATOM 6537 O O . LEU B 1 326 ? 0.942 -18.328 16.125 1 97.88 326 LEU B O 1
ATOM 6541 N N . LEU B 1 327 ? 1.158 -16.875 14.43 1 98.56 327 LEU B N 1
ATOM 6542 C CA . LEU B 1 327 ? 2.039 -17.766 13.68 1 98.56 327 LEU B CA 1
ATOM 6543 C C . LEU B 1 327 ? 3.371 -17.938 14.406 1 98.56 327 LEU B C 1
ATOM 6545 O O . LEU B 1 327 ? 3.891 -19.062 14.492 1 98.56 327 LEU B O 1
ATOM 6549 N N . GLN B 1 328 ? 3.932 -16.844 14.906 1 98.31 328 GLN B N 1
ATOM 6550 C CA . GLN B 1 328 ? 5.168 -16.953 15.672 1 98.31 328 GLN B CA 1
ATOM 6551 C C . GLN B 1 328 ? 4.977 -17.828 16.922 1 98.31 328 GLN B C 1
ATOM 6553 O O . GLN B 1 328 ? 5.859 -18.594 17.281 1 98.31 328 GLN B O 1
ATOM 6558 N N . LYS B 1 329 ? 3.836 -17.656 17.562 1 98.38 329 LYS B N 1
ATOM 6559 C CA . LYS B 1 329 ? 3.531 -18.484 18.734 1 98.38 329 LYS B CA 1
ATOM 6560 C C . LYS B 1 329 ? 3.496 -19.969 18.344 1 98.38 329 LYS B C 1
ATOM 6562 O O . LYS B 1 329 ? 4.008 -20.812 19.094 1 98.38 329 LYS B O 1
ATOM 6567 N N . GLU B 1 330 ? 2.859 -20.297 17.219 1 98.81 330 GLU B N 1
ATOM 6568 C CA . GLU B 1 330 ? 2.84 -21.672 16.766 1 98.81 330 GLU B CA 1
ATOM 6569 C C . GLU B 1 330 ? 4.25 -22.188 16.469 1 98.81 330 GLU B C 1
ATOM 6571 O O . GLU B 1 330 ? 4.594 -23.312 16.812 1 98.81 330 GLU B O 1
ATOM 6576 N N . ILE B 1 331 ? 5.031 -21.375 15.844 1 98.62 331 ILE B N 1
ATOM 6577 C CA . ILE B 1 331 ? 6.406 -21.719 15.492 1 98.62 331 ILE B CA 1
ATOM 6578 C C . ILE B 1 331 ? 7.211 -21.984 16.766 1 98.62 331 ILE B C 1
ATOM 6580 O O . ILE B 1 331 ? 7.91 -23 16.859 1 98.62 331 ILE B O 1
ATOM 6584 N N . ASP B 1 332 ? 7.078 -21.125 17.75 1 98.38 332 ASP B N 1
ATOM 6585 C CA . ASP B 1 332 ? 7.777 -21.281 19.016 1 98.38 332 ASP B CA 1
ATOM 6586 C C . ASP B 1 332 ? 7.34 -22.562 19.734 1 98.38 332 ASP B C 1
ATOM 6588 O O . ASP B 1 332 ? 8.164 -23.266 20.297 1 98.38 332 ASP B O 1
ATOM 6592 N N . ALA B 1 333 ? 6.062 -22.797 19.719 1 98.62 333 ALA B N 1
ATOM 6593 C CA . ALA B 1 333 ? 5.539 -24 20.344 1 98.62 333 ALA B CA 1
ATOM 6594 C C . ALA B 1 333 ? 6.078 -25.25 19.672 1 98.62 333 ALA B C 1
ATOM 6596 O O . ALA B 1 333 ? 6.406 -26.234 20.328 1 98.62 333 ALA B O 1
ATOM 6597 N N . ALA B 1 334 ? 6.109 -25.25 18.312 1 98.56 334 ALA B N 1
ATOM 6598 C CA . ALA B 1 334 ? 6.629 -26.391 17.562 1 98.56 334 ALA B CA 1
ATOM 6599 C C . ALA B 1 334 ? 8.078 -26.688 17.953 1 98.56 334 ALA B C 1
ATOM 6601 O O . ALA B 1 334 ? 8.461 -27.844 18.094 1 98.56 334 ALA B O 1
ATOM 6602 N N . VAL B 1 335 ? 8.844 -25.672 18.109 1 97.69 335 VAL B N 1
ATOM 6603 C CA . VAL B 1 335 ? 10.25 -25.828 18.484 1 97.69 335 VAL B CA 1
ATOM 6604 C C . VAL B 1 335 ? 10.344 -26.328 19.922 1 97.69 335 VAL B C 1
ATOM 6606 O O . VAL B 1 335 ? 11.062 -27.281 20.219 1 97.69 335 VAL B O 1
ATOM 6609 N N . ARG B 1 336 ? 9.594 -25.656 20.781 1 97.56 336 ARG B N 1
ATOM 6610 C CA . ARG B 1 336 ? 9.602 -26 22.203 1 97.56 336 ARG B CA 1
ATOM 6611 C C . ARG B 1 336 ? 9.195 -27.453 22.422 1 97.56 336 ARG B C 1
ATOM 6613 O O . ARG B 1 336 ? 9.797 -28.156 23.234 1 97.56 336 ARG B O 1
ATOM 6620 N N . ASP B 1 337 ? 8.234 -27.969 21.625 1 97.5 337 ASP B N 1
ATOM 6621 C CA . ASP B 1 337 ? 7.648 -29.281 21.828 1 97.5 337 ASP B CA 1
ATOM 6622 C C . ASP B 1 337 ? 8.391 -30.344 21.016 1 97.5 337 ASP B C 1
ATOM 6624 O O . ASP B 1 337 ? 8.039 -31.531 21.078 1 97.5 337 ASP B O 1
ATOM 6628 N N . GLY B 1 338 ? 9.297 -30.047 20.25 1 95.56 338 GLY B N 1
ATOM 6629 C CA . GLY B 1 338 ? 10.086 -30.984 19.484 1 95.56 338 GLY B CA 1
ATOM 6630 C C . GLY B 1 338 ? 9.461 -31.359 18.156 1 95.56 338 GLY B C 1
ATOM 6631 O O . GLY B 1 338 ? 9.906 -32.281 17.484 1 95.56 338 GLY B O 1
ATOM 6632 N N . ARG B 1 339 ? 8.461 -30.688 17.797 1 97 339 ARG B N 1
ATOM 6633 C CA . ARG B 1 339 ? 7.797 -30.938 16.531 1 97 339 ARG B CA 1
ATOM 6634 C C . ARG B 1 339 ? 8.57 -30.297 15.375 1 97 339 ARG B C 1
ATOM 6636 O O . ARG B 1 339 ? 8.312 -30.594 14.211 1 97 339 ARG B O 1
ATOM 6643 N N . ALA B 1 340 ? 9.469 -29.359 15.648 1 97.94 340 ALA B N 1
ATOM 6644 C CA . ALA B 1 340 ? 10.461 -28.75 14.766 1 97.94 340 ALA B CA 1
ATOM 6645 C C . ALA B 1 340 ? 11.828 -28.688 15.438 1 97.94 340 ALA B C 1
ATOM 6647 O O . ALA B 1 340 ? 11.922 -28.672 16.672 1 97.94 340 ALA B O 1
ATOM 6648 N N . PRO B 1 341 ? 12.844 -28.688 14.648 1 97.44 341 PRO B N 1
ATOM 6649 C CA . PRO B 1 341 ? 14.172 -28.625 15.266 1 97.44 341 PRO B CA 1
ATOM 6650 C C . PRO B 1 341 ? 14.406 -27.328 16.047 1 97.44 341 PRO B C 1
ATOM 6652 O O . PRO B 1 341 ? 13.875 -26.281 15.672 1 97.44 341 PRO B O 1
ATOM 6655 N N . ALA B 1 342 ? 15.211 -27.453 17.062 1 95 342 ALA B N 1
ATOM 6656 C CA . ALA B 1 342 ? 15.633 -26.25 17.797 1 95 342 ALA B CA 1
ATOM 6657 C C . ALA B 1 342 ? 16.5 -25.359 16.906 1 95 342 ALA B C 1
ATOM 6659 O O . ALA B 1 342 ? 17.078 -25.812 15.922 1 95 342 ALA B O 1
ATOM 6660 N N . VAL B 1 343 ? 16.531 -24.109 17.328 1 88.88 343 VAL B N 1
ATOM 6661 C CA . VAL B 1 343 ? 17.375 -23.188 16.594 1 88.88 343 VAL B CA 1
ATOM 6662 C C . VAL B 1 343 ? 18.828 -23.672 16.625 1 88.88 343 VAL B C 1
ATOM 6664 O O . VAL B 1 343 ? 19.344 -24.047 17.672 1 88.88 343 VAL B O 1
ATOM 6667 N N . GLY B 1 344 ? 19.438 -23.75 15.508 1 89.06 344 GLY B N 1
ATOM 6668 C CA . GLY B 1 344 ? 20.797 -24.234 15.414 1 89.06 344 GLY B CA 1
ATOM 6669 C C . GLY B 1 344 ? 20.875 -25.703 15.086 1 89.06 344 GLY B C 1
ATOM 6670 O O . GLY B 1 344 ? 21.953 -26.219 14.758 1 89.06 344 GLY B O 1
ATOM 6671 N N . ASN B 1 345 ? 19.766 -26.422 15.133 1 93.44 345 ASN B N 1
ATOM 6672 C CA . ASN B 1 345 ? 19.766 -27.859 14.891 1 93.44 345 ASN B CA 1
ATOM 6673 C C . ASN B 1 345 ? 19.125 -28.203 13.547 1 93.44 345 ASN B C 1
ATOM 6675 O O . ASN B 1 345 ? 18.453 -29.219 13.414 1 93.44 345 ASN B O 1
ATOM 6679 N N . GLY B 1 346 ? 19.203 -27.266 12.672 1 95.25 346 GLY B N 1
ATOM 6680 C CA . GLY B 1 346 ? 18.703 -27.531 11.336 1 95.25 346 GLY B CA 1
ATOM 6681 C C . GLY B 1 346 ? 17.391 -26.844 11.039 1 95.25 346 GLY B C 1
ATOM 6682 O O . GLY B 1 346 ? 16.906 -26.047 11.852 1 95.25 346 GLY B O 1
ATOM 6683 N N . LEU B 1 347 ? 16.859 -27.125 9.789 1 98.19 347 LEU B N 1
ATOM 6684 C CA . LEU B 1 347 ? 15.617 -26.531 9.312 1 98.19 347 LEU B CA 1
ATOM 6685 C C . LEU B 1 347 ? 14.43 -27.469 9.516 1 98.19 347 LEU B C 1
ATOM 6687 O O . LEU B 1 347 ? 14.617 -28.672 9.664 1 98.19 347 LEU B O 1
ATOM 6691 N N . ILE B 1 348 ? 13.25 -26.906 9.617 1 98.62 348 ILE B N 1
ATOM 6692 C CA . ILE B 1 348 ? 12.039 -27.719 9.711 1 98.62 348 ILE B CA 1
ATOM 6693 C C . ILE B 1 348 ? 11.922 -28.625 8.484 1 98.62 348 ILE B C 1
ATOM 6695 O O . ILE B 1 348 ? 12.242 -28.203 7.367 1 98.62 348 ILE B O 1
ATOM 6699 N N . SER B 1 349 ? 11.461 -29.844 8.625 1 97.81 349 SER B N 1
ATOM 6700 C CA . SER B 1 349 ? 11.195 -30.703 7.488 1 97.81 349 SER B CA 1
ATOM 6701 C C . SER B 1 349 ? 9.82 -30.438 6.891 1 97.81 349 SER B C 1
ATOM 6703 O O . SER B 1 349 ? 8.961 -29.844 7.543 1 97.81 349 SER B O 1
ATOM 6705 N N . GLN B 1 350 ? 9.727 -30.875 5.641 1 96.44 350 GLN B N 1
ATOM 6706 C CA . GLN B 1 350 ? 8.414 -30.75 5.004 1 96.44 350 GLN B CA 1
ATOM 6707 C C . GLN B 1 350 ? 7.352 -31.5 5.809 1 96.44 350 GLN B C 1
ATOM 6709 O O . GLN B 1 350 ? 6.223 -31.016 5.945 1 96.44 350 GLN B O 1
ATOM 6714 N N . ALA B 1 351 ? 7.656 -32.688 6.262 1 96.94 351 ALA B N 1
ATOM 6715 C CA . ALA B 1 351 ? 6.723 -33.5 7.039 1 96.94 351 ALA B CA 1
ATOM 6716 C C . ALA B 1 351 ? 6.293 -32.781 8.312 1 96.94 351 ALA B C 1
ATOM 6718 O O . ALA B 1 351 ? 5.113 -32.781 8.672 1 96.94 351 ALA B O 1
ATOM 6719 N N . GLN B 1 352 ? 7.223 -32.125 8.992 1 98.38 352 GLN B N 1
ATOM 6720 C CA . GLN B 1 352 ? 6.934 -31.375 10.203 1 98.38 352 GLN B CA 1
ATOM 6721 C C . GLN B 1 352 ? 6.074 -30.156 9.891 1 98.38 352 GLN B C 1
ATOM 6723 O O . GLN B 1 352 ? 5.125 -29.859 10.625 1 98.38 352 GLN B O 1
ATOM 6728 N N . ALA B 1 353 ? 6.41 -29.438 8.82 1 98.56 353 ALA B N 1
ATOM 6729 C CA . ALA B 1 353 ? 5.66 -28.25 8.43 1 98.56 353 ALA B CA 1
ATOM 6730 C C . ALA B 1 353 ? 4.199 -28.578 8.148 1 98.56 353 ALA B C 1
ATOM 6732 O O . ALA B 1 353 ? 3.303 -27.797 8.469 1 98.56 353 ALA B O 1
ATOM 6733 N N . LYS B 1 354 ? 3.947 -29.734 7.582 1 97.81 354 LYS B N 1
ATOM 6734 C CA . LYS B 1 354 ? 2.602 -30.172 7.215 1 97.81 354 LYS B CA 1
ATOM 6735 C C . LYS B 1 354 ? 1.736 -30.391 8.453 1 97.81 354 LYS B C 1
ATOM 6737 O O . LYS B 1 354 ? 0.507 -30.344 8.375 1 97.81 354 LYS B O 1
ATOM 6742 N N . GLU B 1 355 ? 2.355 -30.5 9.609 1 98.19 355 GLU B N 1
ATOM 6743 C CA . GLU B 1 355 ? 1.635 -30.797 10.844 1 98.19 355 GLU B CA 1
ATOM 6744 C C . GLU B 1 355 ? 1.26 -29.531 11.594 1 98.19 355 GLU B C 1
ATOM 6746 O O . GLU B 1 355 ? 0.577 -29.578 12.617 1 98.19 355 GLU B O 1
ATOM 6751 N N . LEU B 1 356 ? 1.719 -28.406 11.164 1 98.75 356 LEU B N 1
ATOM 6752 C CA . LEU B 1 356 ? 1.407 -27.141 11.812 1 98.75 356 LEU B CA 1
ATOM 6753 C C . LEU B 1 356 ? 0.146 -26.516 11.219 1 98.75 356 LEU B C 1
ATOM 6755 O O . LEU B 1 356 ? 0.179 -25.969 10.117 1 98.75 356 LEU B O 1
ATOM 6759 N N . PRO B 1 357 ? -0.947 -26.516 11.906 1 98.62 357 PRO B N 1
ATOM 6760 C CA . PRO B 1 357 ? -2.246 -26.188 11.312 1 98.62 357 PRO B CA 1
ATOM 6761 C C . PRO B 1 357 ? -2.338 -24.734 10.875 1 98.62 357 PRO B C 1
ATOM 6763 O O . PRO B 1 357 ? -2.854 -24.438 9.797 1 98.62 357 PRO B O 1
ATOM 6766 N N . LEU B 1 358 ? -1.874 -23.797 11.68 1 98.81 358 LEU B N 1
ATOM 6767 C CA . LEU B 1 358 ? -1.994 -22.391 11.312 1 98.81 358 LEU B CA 1
ATOM 6768 C C . LEU B 1 358 ? -1.089 -22.062 10.133 1 98.81 358 LEU B C 1
ATOM 6770 O O . LEU B 1 358 ? -1.463 -21.266 9.258 1 98.81 358 LEU B O 1
ATOM 6774 N N . LEU B 1 359 ? 0.116 -22.625 10.125 1 98.94 359 LEU B N 1
ATOM 6775 C CA . LEU B 1 359 ? 1.01 -22.438 8.992 1 98.94 359 LEU B CA 1
ATOM 6776 C C . LEU B 1 359 ? 0.346 -22.891 7.695 1 98.94 359 LEU B C 1
ATOM 6778 O O . LEU B 1 359 ? 0.37 -22.172 6.695 1 98.94 359 LEU B O 1
ATOM 6782 N N . GLN B 1 360 ? -0.281 -24.078 7.746 1 98.81 360 GLN B N 1
ATOM 6783 C CA . GLN B 1 360 ? -0.964 -24.594 6.566 1 98.81 360 GLN B CA 1
ATOM 6784 C C . GLN B 1 360 ? -2.131 -23.703 6.164 1 98.81 360 GLN B C 1
ATOM 6786 O O . GLN B 1 360 ? -2.352 -23.453 4.977 1 98.81 360 GLN B O 1
ATOM 6791 N N . ALA B 1 361 ? -2.846 -23.219 7.152 1 98.88 361 ALA B N 1
ATOM 6792 C CA . ALA B 1 361 ? -3.971 -22.328 6.895 1 98.88 361 ALA B CA 1
ATOM 6793 C C . ALA B 1 361 ? -3.498 -21.016 6.258 1 98.88 361 ALA B C 1
ATOM 6795 O O . ALA B 1 361 ? -4.133 -20.516 5.332 1 98.88 361 ALA B O 1
ATOM 6796 N N . VAL B 1 362 ? -2.371 -20.5 6.766 1 98.88 362 VAL B N 1
ATOM 6797 C CA . VAL B 1 362 ? -1.81 -19.25 6.242 1 98.88 362 VAL B CA 1
ATOM 6798 C C . VAL B 1 362 ? -1.383 -19.453 4.789 1 98.88 362 VAL B C 1
ATOM 6800 O O . VAL B 1 362 ? -1.64 -18.594 3.938 1 98.88 362 VAL B O 1
ATOM 6803 N N . VAL B 1 363 ? -0.777 -20.547 4.457 1 98.81 363 VAL B N 1
ATOM 6804 C CA . VAL B 1 363 ? -0.345 -20.844 3.098 1 98.81 363 VAL B CA 1
ATOM 6805 C C . VAL B 1 363 ? -1.559 -20.906 2.172 1 98.81 363 VAL B C 1
ATOM 6807 O O . VAL B 1 363 ? -1.596 -20.234 1.138 1 98.81 363 VAL B O 1
ATOM 6810 N N . ARG B 1 364 ? -2.592 -21.609 2.559 1 98.38 364 ARG B N 1
ATOM 6811 C CA . ARG B 1 364 ? -3.791 -21.766 1.741 1 98.38 364 ARG B CA 1
ATOM 6812 C C . ARG B 1 364 ? -4.504 -20.422 1.554 1 98.38 364 ARG B C 1
ATOM 6814 O O . ARG B 1 364 ? -4.914 -20.094 0.443 1 98.38 364 ARG B O 1
ATOM 6821 N N . GLU B 1 365 ? -4.629 -19.734 2.674 1 98.81 365 GLU B N 1
ATOM 6822 C CA . GLU B 1 365 ? -5.34 -18.469 2.633 1 98.81 365 GLU B CA 1
ATOM 6823 C C . GLU B 1 365 ? -4.59 -17.438 1.786 1 98.81 365 GLU B C 1
ATOM 6825 O O . GLU B 1 365 ? -5.207 -16.641 1.077 1 98.81 365 GLU B O 1
ATOM 6830 N N . SER B 1 366 ? -3.273 -17.453 1.902 1 98.69 366 SER B N 1
ATOM 6831 C CA . SER B 1 366 ? -2.488 -16.516 1.104 1 98.69 366 SER B CA 1
ATOM 6832 C C . SER B 1 366 ? -2.619 -16.812 -0.386 1 98.69 366 SER B C 1
ATOM 6834 O O . SER B 1 366 ? -2.717 -15.891 -1.202 1 98.69 366 SER B O 1
ATOM 6836 N N . LEU B 1 367 ? -2.664 -18.062 -0.754 1 98.56 367 LEU B N 1
ATOM 6837 C CA . LEU B 1 367 ? -2.832 -18.469 -2.146 1 98.56 367 LEU B CA 1
ATOM 6838 C C . LEU B 1 367 ? -4.207 -18.062 -2.668 1 98.56 367 LEU B C 1
ATOM 6840 O O . LEU B 1 367 ? -4.363 -17.766 -3.855 1 98.56 367 LEU B O 1
ATOM 6844 N N . ARG B 1 368 ? -5.152 -18.078 -1.76 1 98.44 368 ARG B N 1
ATOM 6845 C CA . ARG B 1 368 ? -6.504 -17.672 -2.143 1 98.44 368 ARG B CA 1
ATOM 6846 C C . ARG B 1 368 ? -6.578 -16.172 -2.393 1 98.44 368 ARG B C 1
ATOM 6848 O O . ARG B 1 368 ? -6.977 -15.734 -3.475 1 98.44 368 ARG B O 1
ATOM 6855 N N . VAL B 1 369 ? -6.055 -15.383 -1.412 1 97.5 369 VAL B N 1
ATOM 6856 C CA . VAL B 1 369 ? -6.227 -13.93 -1.393 1 97.5 369 VAL B CA 1
ATOM 6857 C C . VAL B 1 369 ? -5.262 -13.281 -2.383 1 97.5 369 VAL B C 1
ATOM 6859 O O . VAL B 1 369 ? -5.598 -12.289 -3.027 1 97.5 369 VAL B O 1
ATOM 6862 N N . ARG B 1 370 ? -4.098 -13.836 -2.434 1 97 370 ARG B N 1
ATOM 6863 C CA . ARG B 1 370 ? -3.068 -13.367 -3.355 1 97 370 ARG B CA 1
ATOM 6864 C C . ARG B 1 370 ? -2.617 -14.484 -4.289 1 97 370 ARG B C 1
ATOM 6866 O O . ARG B 1 370 ? -1.48 -14.953 -4.195 1 97 370 ARG B O 1
ATOM 6873 N N . THR B 1 371 ? -3.527 -14.719 -5.234 1 97.25 371 THR B N 1
ATOM 6874 C CA . THR B 1 371 ? -3.264 -15.797 -6.18 1 97.25 371 THR B CA 1
ATOM 6875 C C . THR B 1 371 ? -2.053 -15.469 -7.047 1 97.25 371 THR B C 1
ATOM 6877 O O . THR B 1 371 ? -2.029 -14.445 -7.73 1 97.25 371 THR B O 1
ATOM 6880 N N . PRO B 1 372 ? -1.072 -16.328 -7.07 1 96.56 372 PRO B N 1
ATOM 6881 C CA . PRO B 1 372 ? 0.198 -15.969 -7.707 1 96.56 372 PRO B CA 1
ATOM 6882 C C . PRO B 1 372 ? 0.114 -15.969 -9.234 1 96.56 372 PRO B C 1
ATOM 6884 O O . PRO B 1 372 ? 0.939 -15.344 -9.898 1 96.56 372 PRO B O 1
ATOM 6887 N N . VAL B 1 373 ? -0.811 -16.719 -9.766 1 96.44 373 VAL B N 1
ATOM 6888 C CA . VAL B 1 373 ? -1.014 -16.781 -11.211 1 96.44 373 VAL B CA 1
ATOM 6889 C C . VAL B 1 373 ? -2.475 -16.484 -11.539 1 96.44 373 VAL B C 1
ATOM 6891 O O . VAL B 1 373 ? -3.381 -17.172 -11.055 1 96.44 373 VAL B O 1
ATOM 6894 N N . ALA B 1 374 ? -2.674 -15.461 -12.195 1 94.94 374 ALA B N 1
ATOM 6895 C CA . ALA B 1 374 ? -4.031 -15.07 -12.578 1 94.94 374 ALA B CA 1
ATOM 6896 C C . ALA B 1 374 ? -4.137 -14.852 -14.078 1 94.94 374 ALA B C 1
ATOM 6898 O O . ALA B 1 374 ? -4.375 -13.734 -14.539 1 94.94 374 ALA B O 1
ATOM 6899 N N . ASN B 1 375 ? -3.971 -15.938 -14.742 1 89.19 375 ASN B N 1
ATOM 6900 C CA . ASN B 1 375 ? -4.074 -15.977 -16.203 1 89.19 375 ASN B CA 1
ATOM 6901 C C . ASN B 1 375 ? -5.43 -16.516 -16.656 1 89.19 375 ASN B C 1
ATOM 6903 O O . ASN B 1 375 ? -6.203 -17.016 -15.836 1 89.19 375 ASN B O 1
ATOM 6907 N N . LEU B 1 376 ? -5.668 -16.406 -18 1 95 376 LEU B N 1
ATOM 6908 C CA . LEU B 1 376 ? -6.91 -16.891 -18.594 1 95 376 LEU B CA 1
ATOM 6909 C C . LEU B 1 376 ? -6.875 -18.406 -18.766 1 95 376 LEU B C 1
ATOM 6911 O O . LEU B 1 376 ? -7.891 -19.078 -18.578 1 95 376 LEU B O 1
ATOM 6915 N N . PHE B 1 377 ? -5.805 -19.062 -19.109 1 96.5 377 PHE B N 1
ATOM 6916 C CA . PHE B 1 377 ? -5.605 -20.469 -19.375 1 96.5 377 PHE B CA 1
ATOM 6917 C C . PHE B 1 377 ? -6.723 -21.016 -20.266 1 96.5 377 PHE B C 1
ATOM 6919 O O . PHE B 1 377 ? -7.371 -22 -19.906 1 96.5 377 PHE B O 1
ATOM 6926 N N . PRO B 1 378 ? -6.82 -20.469 -21.453 1 97.31 378 PRO B N 1
ATOM 6927 C CA . PRO B 1 378 ? -7.98 -20.828 -22.281 1 97.31 378 PRO B CA 1
ATOM 6928 C C . PRO B 1 378 ? -7.93 -22.266 -22.781 1 97.31 378 PRO B C 1
ATOM 6930 O O . PRO B 1 378 ? -6.855 -22.766 -23.109 1 97.31 378 PRO B O 1
ATOM 6933 N N . ARG B 1 379 ? -9.117 -22.875 -22.812 1 98.06 379 ARG B N 1
ATOM 6934 C CA . ARG B 1 379 ? -9.344 -24.203 -23.359 1 98.06 379 ARG B CA 1
ATOM 6935 C C . ARG B 1 379 ? -10.375 -24.172 -24.484 1 98.06 379 ARG B C 1
ATOM 6937 O O . ARG B 1 379 ? -11.414 -23.516 -24.359 1 98.06 379 ARG B O 1
ATOM 6944 N N . ASP B 1 380 ? -10.055 -24.875 -25.531 1 97.88 380 ASP B N 1
ATOM 6945 C CA . ASP B 1 380 ? -11.016 -24.984 -26.625 1 97.88 380 ASP B CA 1
ATOM 6946 C C . ASP B 1 380 ? -12.125 -25.969 -26.297 1 97.88 380 ASP B C 1
ATOM 6948 O O . ASP B 1 380 ? -11.852 -27.109 -25.891 1 97.88 380 ASP B O 1
ATOM 6952 N N . VAL B 1 381 ? -13.312 -25.547 -26.453 1 97.81 381 VAL B N 1
ATOM 6953 C CA . VAL B 1 381 ? -14.453 -26.453 -26.344 1 97.81 381 VAL B CA 1
ATOM 6954 C C . VAL B 1 381 ? -14.414 -27.469 -27.484 1 97.81 381 VAL B C 1
ATOM 6956 O O . VAL B 1 381 ? -14.102 -27.125 -28.625 1 97.81 381 VAL B O 1
ATOM 6959 N N . PRO B 1 382 ? -14.75 -28.703 -27.188 1 96.62 382 PRO B N 1
ATOM 6960 C CA . PRO B 1 382 ? -14.766 -29.688 -28.281 1 96.62 382 PRO B CA 1
ATOM 6961 C C . PRO B 1 382 ? -15.641 -29.281 -29.453 1 96.62 382 PRO B C 1
ATOM 6963 O O . PRO B 1 382 ? -16.625 -28.547 -29.266 1 96.62 382 PRO B O 1
ATOM 6966 N N . ALA B 1 383 ? -15.32 -29.734 -30.625 1 93.62 383 ALA B N 1
ATOM 6967 C CA . ALA B 1 383 ? -15.953 -29.328 -31.875 1 93.62 383 ALA B CA 1
ATOM 6968 C C . ALA B 1 383 ? -17.469 -29.531 -31.812 1 93.62 383 ALA B C 1
ATOM 6970 O O . ALA B 1 383 ? -18.234 -28.75 -32.375 1 93.62 383 ALA B O 1
ATOM 6971 N N . GLY B 1 384 ? -17.938 -30.562 -31.156 1 94.31 384 GLY B N 1
ATOM 6972 C CA . GLY B 1 384 ? -19.359 -30.844 -31.062 1 94.31 384 GLY B CA 1
ATOM 6973 C C . GLY B 1 384 ? -20.047 -30.062 -29.953 1 94.31 384 GLY B C 1
ATOM 6974 O O . GLY B 1 384 ? -21.266 -30.188 -29.781 1 94.31 384 GLY B O 1
ATOM 6975 N N . GLY B 1 385 ? -19.328 -29.25 -29.359 1 95.75 385 GLY B N 1
ATOM 6976 C CA . GLY B 1 385 ? -19.891 -28.547 -28.219 1 95.75 385 GLY B CA 1
ATOM 6977 C C . GLY B 1 385 ? -19.891 -29.375 -26.953 1 95.75 385 GLY B C 1
ATOM 6978 O O . GLY B 1 385 ? -19.406 -30.5 -26.938 1 95.75 385 GLY B O 1
ATOM 6979 N N . ASP B 1 386 ? -20.281 -28.719 -25.906 1 97 386 ASP B N 1
ATOM 6980 C CA . ASP B 1 386 ? -20.406 -29.375 -24.609 1 97 386 ASP B CA 1
ATOM 6981 C C . ASP B 1 386 ? -21.5 -28.703 -23.766 1 97 386 ASP B C 1
ATOM 6983 O O . ASP B 1 386 ? -22.047 -27.688 -24.141 1 97 386 ASP B O 1
ATOM 6987 N N . THR B 1 387 ? -21.922 -29.438 -22.75 1 97 387 THR B N 1
ATOM 6988 C CA . THR B 1 387 ? -22.891 -28.891 -21.781 1 97 387 THR B CA 1
ATOM 6989 C C . THR B 1 387 ? -22.297 -28.922 -20.375 1 97 387 THR B C 1
ATOM 6991 O O . THR B 1 387 ? -21.797 -29.953 -19.922 1 97 387 THR B O 1
ATOM 6994 N N . VAL B 1 388 ? -22.328 -27.75 -19.766 1 96.69 388 VAL B N 1
ATOM 6995 C CA . VAL B 1 388 ? -21.828 -27.641 -18.406 1 96.69 388 VAL B CA 1
ATOM 6996 C C . VAL B 1 388 ? -22.984 -27.281 -17.453 1 96.69 388 VAL B C 1
ATOM 6998 O O . VAL B 1 388 ? -24.047 -26.875 -17.906 1 96.69 388 VAL B O 1
ATOM 7001 N N . VAL B 1 389 ? -22.719 -27.516 -16.188 1 93.38 389 VAL B N 1
ATOM 7002 C CA . VAL B 1 389 ? -23.719 -27.234 -15.18 1 93.38 389 VAL B CA 1
ATOM 7003 C C . VAL B 1 389 ? -23.234 -26.094 -14.273 1 93.38 389 VAL B C 1
ATOM 7005 O O . VAL B 1 389 ? -22.109 -26.141 -13.758 1 93.38 389 VAL B O 1
ATOM 7008 N N . VAL B 1 390 ? -24.031 -25.125 -14.156 1 92.31 390 VAL B N 1
ATOM 7009 C CA . VAL B 1 390 ? -23.797 -24.031 -13.234 1 92.31 390 VAL B CA 1
ATOM 7010 C C . VAL B 1 390 ? -24.984 -23.859 -12.305 1 92.31 390 VAL B C 1
ATOM 7012 O O . VAL B 1 390 ? -26.094 -23.547 -12.758 1 92.31 390 VAL B O 1
ATOM 7015 N N . ASP B 1 391 ? -24.734 -24.016 -11.016 1 87.75 391 ASP B N 1
ATOM 7016 C CA . ASP B 1 391 ? -25.797 -23.891 -10.023 1 87.75 391 ASP B CA 1
ATOM 7017 C C . ASP B 1 391 ? -27.016 -24.719 -10.414 1 87.75 391 ASP B C 1
ATOM 7019 O O . ASP B 1 391 ? -28.141 -24.25 -10.367 1 87.75 391 ASP B O 1
ATOM 7023 N N . GLY B 1 392 ? -26.781 -25.797 -10.945 1 89.44 392 GLY B N 1
ATOM 7024 C CA . GLY B 1 392 ? -27.844 -26.734 -11.258 1 89.44 392 GLY B CA 1
ATOM 7025 C C . GLY B 1 392 ? -28.422 -26.531 -12.648 1 89.44 392 GLY B C 1
ATOM 7026 O O . GLY B 1 392 ? -29.234 -27.344 -13.109 1 89.44 392 GLY B O 1
ATOM 7027 N N . GLU B 1 393 ? -28.047 -25.516 -13.281 1 93.56 393 GLU B N 1
ATOM 7028 C CA . GLU B 1 393 ? -28.562 -25.234 -14.617 1 93.56 393 GLU B CA 1
ATOM 7029 C C . GLU B 1 393 ? -27.594 -25.688 -15.703 1 93.56 393 GLU B C 1
ATOM 7031 O O . GLU B 1 393 ? -26.375 -25.516 -15.57 1 93.56 393 GLU B O 1
ATOM 7036 N N . ARG B 1 394 ? -28.188 -26.266 -16.766 1 95.62 394 ARG B N 1
ATOM 7037 C CA . ARG B 1 394 ? -27.375 -26.719 -17.891 1 95.62 394 ARG B CA 1
ATOM 7038 C C . ARG B 1 394 ? -27.141 -25.609 -18.891 1 95.62 394 ARG B C 1
ATOM 7040 O O . ARG B 1 394 ? -28.078 -24.938 -19.328 1 95.62 394 ARG B O 1
ATOM 7047 N N . ILE B 1 395 ? -25.969 -25.391 -19.188 1 96.38 395 ILE B N 1
ATOM 7048 C CA . ILE B 1 395 ? -25.578 -24.328 -20.125 1 96.38 395 ILE B CA 1
ATOM 7049 C C . ILE B 1 395 ? -24.781 -24.938 -21.281 1 96.38 395 ILE B C 1
ATOM 7051 O O . ILE B 1 395 ? -23.766 -25.609 -21.047 1 96.38 395 ILE B O 1
ATOM 7055 N N . ALA B 1 396 ? -25.203 -24.672 -22.5 1 96.31 396 ALA B N 1
ATOM 7056 C CA . ALA B 1 396 ? -24.516 -25.188 -23.672 1 96.31 396 ALA B CA 1
ATOM 7057 C C . ALA B 1 396 ? -23.328 -24.297 -24.062 1 96.31 396 ALA B C 1
ATOM 7059 O O . ALA B 1 396 ? -23.469 -23.062 -24.141 1 96.31 396 ALA B O 1
ATOM 7060 N N . LEU B 1 397 ? -22.219 -24.891 -24.219 1 97.31 397 LEU B N 1
ATOM 7061 C CA . LEU B 1 397 ? -21.047 -24.234 -24.781 1 97.31 397 LEU B CA 1
ATOM 7062 C C . LEU B 1 397 ? -20.859 -24.609 -26.25 1 97.31 397 LEU B C 1
ATOM 7064 O O . LEU B 1 397 ? -20.703 -25.797 -26.578 1 97.31 397 LEU B O 1
ATOM 7068 N N . PRO B 1 398 ? -20.922 -23.625 -27.094 1 95.56 398 PRO B N 1
ATOM 7069 C CA . PRO B 1 398 ? -20.766 -23.969 -28.516 1 95.56 398 PRO B CA 1
ATOM 7070 C C . PRO B 1 398 ? -19.391 -24.5 -28.844 1 95.56 398 PRO B C 1
ATOM 7072 O O . PRO B 1 398 ? -18.391 -24.078 -28.234 1 95.56 398 PRO B O 1
ATOM 7075 N N . GLY B 1 399 ? -19.328 -25.391 -29.828 1 93.38 399 GLY B N 1
ATOM 7076 C CA . GLY B 1 399 ? -18.047 -25.891 -30.312 1 93.38 399 GLY B CA 1
ATOM 7077 C C . GLY B 1 399 ? -17.188 -24.828 -30.969 1 93.38 399 GLY B C 1
ATOM 7078 O O . GLY B 1 399 ? -17.703 -23.953 -31.656 1 93.38 399 GLY B O 1
ATOM 7079 N N . GLY B 1 400 ? -15.844 -25.031 -30.609 1 86.94 400 GLY B N 1
ATOM 7080 C CA . GLY B 1 400 ? -14.891 -24.172 -31.281 1 86.94 400 GLY B CA 1
ATOM 7081 C C . GLY B 1 400 ? -14.586 -22.891 -30.516 1 86.94 400 GLY B C 1
ATOM 7082 O O . GLY B 1 400 ? -13.648 -22.172 -30.859 1 86.94 400 GLY B O 1
ATOM 7083 N N . VAL B 1 401 ? -15.406 -22.562 -29.578 1 94.06 401 VAL B N 1
ATOM 7084 C CA . VAL B 1 401 ? -15.086 -21.422 -28.734 1 94.06 401 VAL B CA 1
ATOM 7085 C C . VAL B 1 401 ? -14.125 -21.844 -27.625 1 94.06 401 VAL B C 1
ATOM 7087 O O . VAL B 1 401 ? -13.867 -23.047 -27.453 1 94.06 401 VAL B O 1
ATOM 7090 N N . CYS B 1 402 ? -13.539 -20.906 -27.016 1 95.56 402 CYS B N 1
ATOM 7091 C CA . CYS B 1 402 ? -12.695 -21.266 -25.875 1 95.56 402 CYS B CA 1
ATOM 7092 C C . CYS B 1 402 ? -13.227 -20.656 -24.578 1 95.56 402 CYS B C 1
ATOM 7094 O O . CYS B 1 402 ? -14.031 -19.734 -24.609 1 95.56 402 CYS B O 1
ATOM 7096 N N . ILE B 1 403 ? -12.867 -21.25 -23.484 1 98.06 403 ILE B N 1
ATOM 7097 C CA . ILE B 1 403 ? -13.297 -20.812 -22.172 1 98.06 403 ILE B CA 1
ATOM 7098 C C . ILE B 1 403 ? -12.094 -20.781 -21.219 1 98.06 403 ILE B C 1
ATOM 7100 O O . ILE B 1 403 ? -11.289 -21.719 -21.203 1 98.06 403 ILE B O 1
ATOM 7104 N N . GLY B 1 404 ? -11.906 -19.578 -20.531 1 97.81 404 GLY B N 1
ATOM 7105 C CA . GLY B 1 404 ? -10.82 -19.438 -19.578 1 97.81 404 GLY B CA 1
ATOM 7106 C C . GLY B 1 404 ? -11.312 -19.203 -18.156 1 97.81 404 GLY B C 1
ATOM 7107 O O . GLY B 1 404 ? -12.508 -19.281 -17.891 1 97.81 404 GLY B O 1
ATOM 7108 N N . TYR B 1 405 ? -10.328 -18.953 -17.328 1 95.38 405 TYR B N 1
ATOM 7109 C CA . TYR B 1 405 ? -10.531 -19 -15.883 1 95.38 405 TYR B CA 1
ATOM 7110 C C . TYR B 1 405 ? -10.305 -17.641 -15.25 1 95.38 405 TYR B C 1
ATOM 7112 O O . TYR B 1 405 ? -9.32 -16.953 -15.547 1 95.38 405 TYR B O 1
ATOM 7120 N N . SER B 1 406 ? -11.336 -17.188 -14.461 1 98.06 406 SER B N 1
ATOM 7121 C CA . SER B 1 406 ? -11.172 -15.977 -13.664 1 98.06 406 SER B CA 1
ATOM 7122 C C . SER B 1 406 ? -10.719 -16.312 -12.242 1 98.06 406 SER B C 1
ATOM 7124 O O . SER B 1 406 ? -11.555 -16.469 -11.344 1 98.06 406 SER B O 1
ATOM 7126 N N . ALA B 1 407 ? -9.43 -16.234 -12 1 97.81 407 ALA B N 1
ATOM 7127 C CA . ALA B 1 407 ? -8.859 -16.641 -10.719 1 97.81 407 ALA B CA 1
ATOM 7128 C C . ALA B 1 407 ? -9.359 -15.742 -9.594 1 97.81 407 ALA B C 1
ATOM 7130 O O . ALA B 1 407 ? -9.836 -16.234 -8.562 1 97.81 407 ALA B O 1
ATOM 7131 N N . TYR B 1 408 ? -9.359 -14.438 -9.742 1 97.38 408 TYR B N 1
ATOM 7132 C CA . TYR B 1 408 ? -9.711 -13.5 -8.688 1 97.38 408 TYR B CA 1
ATOM 7133 C C . TYR B 1 408 ? -11.18 -13.633 -8.305 1 97.38 408 TYR B C 1
ATOM 7135 O O . TYR B 1 408 ? -11.539 -13.516 -7.129 1 97.38 408 TYR B O 1
ATOM 7143 N N . ALA B 1 409 ? -12 -13.828 -9.344 1 98.06 409 ALA B N 1
ATOM 7144 C CA . ALA B 1 409 ? -13.414 -14 -9.047 1 98.06 409 ALA B CA 1
ATOM 7145 C C . ALA B 1 409 ? -13.672 -15.32 -8.32 1 98.06 409 ALA B C 1
ATOM 7147 O O . ALA B 1 409 ? -14.391 -15.352 -7.32 1 98.06 409 ALA B O 1
ATOM 7148 N N . MET B 1 410 ? -13.055 -16.391 -8.773 1 98 410 MET B N 1
ATOM 7149 C CA . MET B 1 410 ? -13.305 -17.719 -8.234 1 98 410 MET B CA 1
ATOM 7150 C C . MET B 1 410 ? -12.812 -17.828 -6.793 1 98 410 MET B C 1
ATOM 7152 O O . MET B 1 410 ? -13.531 -18.328 -5.922 1 98 410 MET B O 1
ATOM 7156 N N . HIS B 1 411 ? -11.656 -17.312 -6.527 1 98.31 411 HIS B N 1
ATOM 7157 C CA . HIS B 1 411 ? -11.031 -17.5 -5.223 1 98.31 411 HIS B CA 1
ATOM 7158 C C . HIS B 1 411 ? -11.492 -16.453 -4.227 1 98.31 411 HIS B C 1
ATOM 7160 O O . HIS B 1 411 ? -11.125 -16.5 -3.051 1 98.31 411 HIS B O 1
ATOM 7166 N N . ARG B 1 412 ? -12.344 -15.57 -4.641 1 97.12 412 ARG B N 1
ATOM 7167 C CA . ARG B 1 412 ? -12.945 -14.586 -3.75 1 97.12 412 ARG B CA 1
ATOM 7168 C C . ARG B 1 412 ? -14.469 -14.672 -3.777 1 97.12 412 ARG B C 1
ATOM 7170 O O . ARG B 1 412 ? -15.156 -13.711 -3.451 1 97.12 412 ARG B O 1
ATOM 7177 N N . ASP B 1 413 ? -14.938 -15.812 -4.207 1 97 413 ASP B N 1
ATOM 7178 C CA . ASP B 1 413 ? -16.375 -16.047 -4.32 1 97 413 ASP B CA 1
ATOM 7179 C C . ASP B 1 413 ? -17.047 -16.016 -2.947 1 97 413 ASP B C 1
ATOM 7181 O O . ASP B 1 413 ? -16.781 -16.875 -2.104 1 97 413 ASP B O 1
ATOM 7185 N N . GLU B 1 414 ? -17.922 -15.148 -2.758 1 96.62 414 GLU B N 1
ATOM 7186 C CA . GLU B 1 414 ? -18.562 -14.961 -1.457 1 96.62 414 GLU B CA 1
ATOM 7187 C C . GLU B 1 414 ? -19.5 -16.109 -1.131 1 96.62 414 GLU B C 1
ATOM 7189 O O . GLU B 1 414 ? -19.734 -16.422 0.04 1 96.62 414 GLU B O 1
ATOM 7194 N N . ALA B 1 415 ? -20.062 -16.719 -2.137 1 95.44 415 ALA B N 1
ATOM 7195 C CA . ALA B 1 415 ? -20.938 -17.859 -1.896 1 95.44 415 ALA B CA 1
ATOM 7196 C C . ALA B 1 415 ? -20.172 -19.031 -1.279 1 95.44 415 ALA B C 1
ATOM 7198 O O . ALA B 1 415 ? -20.719 -19.781 -0.463 1 95.44 415 ALA B O 1
ATOM 7199 N N . LEU B 1 416 ? -18.953 -19.125 -1.641 1 96.75 416 LEU B N 1
ATOM 7200 C CA . LEU B 1 416 ? -18.141 -20.25 -1.171 1 96.75 416 LEU B CA 1
ATOM 7201 C C . LEU B 1 416 ? -17.375 -19.875 0.093 1 96.75 416 LEU B C 1
ATOM 7203 O O . LEU B 1 416 ? -17.344 -20.641 1.054 1 96.75 416 LEU B O 1
ATOM 7207 N N . TYR B 1 417 ? -16.812 -18.672 0.137 1 97.88 417 TYR B N 1
ATOM 7208 C CA . TYR B 1 417 ? -15.836 -18.344 1.173 1 97.88 417 TYR B CA 1
ATOM 7209 C C . TYR B 1 417 ? -16.438 -17.391 2.205 1 97.88 417 TYR B C 1
ATOM 7211 O O . TYR B 1 417 ? -15.805 -17.078 3.213 1 97.88 417 TYR B O 1
ATOM 7219 N N . GLY B 1 418 ? -17.594 -16.906 1.986 1 96.31 418 GLY B N 1
ATOM 7220 C CA . GLY B 1 418 ? -18.266 -16.016 2.928 1 96.31 418 GLY B CA 1
ATOM 7221 C C . GLY B 1 418 ? -18.219 -14.562 2.516 1 96.31 418 GLY B C 1
ATOM 7222 O O . GLY B 1 418 ? -17.5 -14.195 1.579 1 96.31 418 GLY B O 1
ATOM 7223 N N . ASP B 1 419 ? -18.984 -13.695 3.24 1 96.12 419 ASP B N 1
ATOM 7224 C CA . ASP B 1 419 ? -19.109 -12.281 2.91 1 96.12 419 ASP B CA 1
ATOM 7225 C C . ASP B 1 419 ? -17.781 -11.555 3.111 1 96.12 419 ASP B C 1
ATOM 7227 O O . ASP B 1 419 ? -17.578 -10.461 2.586 1 96.12 419 ASP B O 1
ATOM 7231 N N . ASP B 1 420 ? -16.875 -12.211 3.848 1 97.75 420 ASP B N 1
ATOM 7232 C CA . ASP B 1 420 ? -15.57 -11.609 4.07 1 97.75 420 ASP B CA 1
ATOM 7233 C C . ASP B 1 420 ? -14.516 -12.242 3.164 1 97.75 420 ASP B C 1
ATOM 7235 O O . ASP B 1 420 ? -13.336 -12.289 3.516 1 97.75 420 ASP B O 1
ATOM 7239 N N . ALA B 1 421 ? -14.898 -12.695 2.002 1 97.56 421 ALA B N 1
ATOM 7240 C CA . ALA B 1 421 ? -14.016 -13.414 1.082 1 97.56 421 ALA B CA 1
ATOM 7241 C C . ALA B 1 421 ? -12.828 -12.547 0.68 1 97.56 421 ALA B C 1
ATOM 7243 O O . ALA B 1 421 ? -11.758 -13.07 0.34 1 97.56 421 ALA B O 1
ATOM 7244 N N . GLN B 1 422 ? -12.953 -11.25 0.779 1 96.31 422 GLN B N 1
ATOM 7245 C CA . GLN B 1 422 ? -11.883 -10.352 0.352 1 96.31 422 GLN B CA 1
ATOM 7246 C C . GLN B 1 422 ? -10.805 -10.227 1.43 1 96.31 422 GLN B C 1
ATOM 7248 O O . GLN B 1 422 ? -9.695 -9.781 1.154 1 96.31 422 GLN B O 1
ATOM 7253 N N . ALA B 1 423 ? -11.164 -10.594 2.635 1 97.88 423 ALA B N 1
ATOM 7254 C CA . ALA B 1 423 ? -10.258 -10.406 3.762 1 97.88 423 ALA B CA 1
ATOM 7255 C C . ALA B 1 423 ? -9.344 -11.617 3.932 1 97.88 423 ALA B C 1
ATOM 7257 O O . ALA B 1 423 ? -9.742 -12.75 3.641 1 97.88 423 ALA B O 1
ATOM 7258 N N . PHE B 1 424 ? -8.117 -11.344 4.352 1 98.56 424 PHE B N 1
ATOM 7259 C CA . PHE B 1 424 ? -7.18 -12.375 4.777 1 98.56 424 PHE B CA 1
ATOM 7260 C C . PHE B 1 424 ? -7.547 -12.906 6.156 1 98.56 424 PHE B C 1
ATOM 7262 O O . PHE B 1 424 ? -7.43 -12.195 7.152 1 98.56 424 PHE B O 1
ATOM 7269 N N . ARG B 1 425 ? -8.062 -14.148 6.195 1 98.44 425 ARG B N 1
ATOM 7270 C CA . ARG B 1 425 ? -8.5 -14.805 7.422 1 98.44 425 ARG B CA 1
ATOM 7271 C C . ARG B 1 425 ? -8.156 -16.297 7.398 1 98.44 425 ARG B 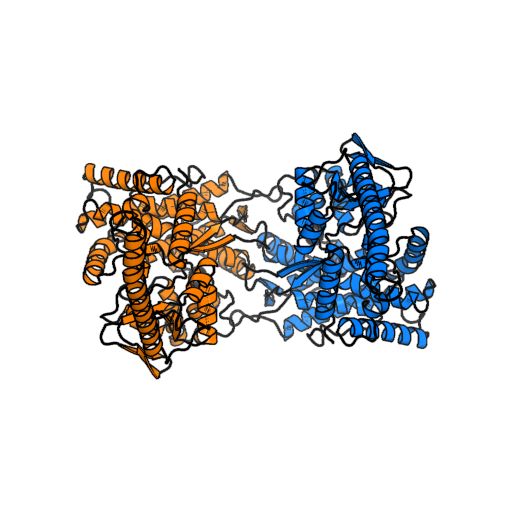C 1
ATOM 7273 O O . ARG B 1 425 ? -9 -17.125 7.055 1 98.44 425 ARG B O 1
ATOM 7280 N N . PRO B 1 426 ? -6.945 -16.625 7.902 1 98.56 426 PRO B N 1
ATOM 7281 C CA . PRO B 1 426 ? -6.516 -18.031 7.879 1 98.56 426 PRO B CA 1
ATOM 7282 C C . PRO B 1 426 ? -7.48 -18.953 8.617 1 98.56 426 PRO B C 1
ATOM 7284 O O . PRO B 1 426 ? -7.617 -20.125 8.258 1 98.56 426 PRO B O 1
ATOM 7287 N N . GLU B 1 427 ? -8.25 -18.469 9.539 1 98.06 427 GLU B N 1
ATOM 7288 C CA . GLU B 1 427 ? -9.125 -19.281 10.391 1 98.06 427 GLU B CA 1
ATOM 7289 C C . GLU B 1 427 ? -10.258 -19.906 9.57 1 98.06 427 GLU B C 1
ATOM 7291 O O . GLU B 1 427 ? -10.914 -20.844 10.031 1 98.06 427 GLU B O 1
ATOM 7296 N N . ARG B 1 428 ? -10.477 -19.453 8.391 1 97.69 428 ARG B N 1
ATOM 7297 C CA . ARG B 1 428 ? -11.539 -20.016 7.559 1 97.69 428 ARG B CA 1
ATOM 7298 C C . ARG B 1 428 ? -11.273 -21.484 7.246 1 97.69 428 ARG B C 1
ATOM 7300 O O . ARG B 1 428 ? -12.203 -22.25 6.961 1 97.69 428 ARG B O 1
ATOM 7307 N N . TRP B 1 429 ? -10.078 -21.906 7.352 1 98.5 429 TRP B N 1
ATOM 7308 C CA . TRP B 1 429 ? -9.695 -23.25 6.965 1 98.5 429 TRP B CA 1
ATOM 7309 C C . TRP B 1 429 ? -9.891 -24.234 8.117 1 98.5 429 TRP B C 1
ATOM 7311 O O . TRP B 1 429 ? -9.602 -25.422 7.984 1 98.5 429 TRP B O 1
ATOM 7321 N N . PHE B 1 430 ? -10.32 -23.703 9.227 1 98.06 430 PHE B N 1
ATOM 7322 C CA . PHE B 1 430 ? -10.719 -24.547 10.344 1 98.06 430 PHE B CA 1
ATOM 7323 C C . PHE B 1 430 ? -12.234 -24.719 10.391 1 98.06 430 PHE B C 1
ATOM 7325 O O . PHE B 1 430 ? -12.805 -24.969 11.453 1 98.06 430 PHE B O 1
ATOM 7332 N N . GLU B 1 431 ? -12.875 -24.594 9.281 1 95.56 431 GLU B N 1
ATOM 7333 C CA . GLU B 1 431 ? -14.312 -24.734 9.078 1 95.56 431 GLU B CA 1
ATOM 7334 C C . GLU B 1 431 ? -14.805 -26.094 9.57 1 95.56 431 GLU B C 1
ATOM 7336 O O . GLU B 1 431 ? -14.258 -27.141 9.203 1 95.56 431 GLU B O 1
ATOM 7341 N N . ASP B 1 432 ? -15.883 -26.062 10.406 1 95.75 432 ASP B N 1
ATOM 7342 C CA . ASP B 1 432 ? -16.422 -27.266 11.023 1 95.75 432 ASP B CA 1
ATOM 7343 C C . ASP B 1 432 ? -17.25 -28.078 10.023 1 95.75 432 ASP B C 1
ATOM 7345 O O . ASP B 1 432 ? -17.297 -29.312 10.094 1 95.75 432 ASP B O 1
ATOM 7349 N N . ASP B 1 433 ? -17.938 -27.344 9.18 1 97 433 ASP B N 1
ATOM 7350 C CA . ASP B 1 433 ? -18.703 -28.016 8.141 1 97 433 ASP B CA 1
ATOM 7351 C C . ASP B 1 433 ? -17.781 -28.719 7.137 1 97 433 ASP B C 1
ATOM 7353 O O . ASP B 1 433 ? -17.188 -28.062 6.277 1 97 433 ASP B O 1
ATOM 7357 N N . LYS B 1 434 ? -17.719 -29.938 7.168 1 97.5 434 LYS B N 1
ATOM 7358 C CA . LYS B 1 434 ? -16.781 -30.734 6.391 1 97.5 434 LYS B CA 1
ATOM 7359 C C . LYS B 1 434 ? -17.047 -30.609 4.895 1 97.5 434 LYS B C 1
ATOM 7361 O O . LYS B 1 434 ? -16.109 -30.609 4.09 1 97.5 434 LYS B O 1
ATOM 7366 N N . ASP B 1 435 ? -18.281 -30.547 4.504 1 97.38 435 ASP B N 1
ATOM 7367 C CA . ASP B 1 435 ? -18.625 -30.406 3.094 1 97.38 435 ASP B CA 1
ATOM 7368 C C . ASP B 1 435 ? -18.188 -29.047 2.551 1 97.38 435 ASP B C 1
ATOM 7370 O O . ASP B 1 435 ? -17.641 -28.969 1.448 1 97.38 435 ASP B O 1
ATOM 7374 N N . LYS B 1 436 ? -18.484 -28.062 3.348 1 97.12 436 LYS B N 1
ATOM 7375 C CA . LYS B 1 436 ? -18.047 -26.734 2.953 1 97.12 436 LYS B CA 1
ATOM 7376 C C . LYS B 1 436 ? -16.531 -26.656 2.852 1 97.12 436 LYS B C 1
ATOM 7378 O O . LYS B 1 436 ? -15.992 -26.125 1.876 1 97.12 436 LYS B O 1
ATOM 7383 N N . LEU B 1 437 ? -15.867 -27.172 3.836 1 98.25 437 LEU B N 1
ATOM 7384 C CA . LEU B 1 437 ? -14.406 -27.188 3.832 1 98.25 437 LEU B CA 1
ATOM 7385 C C . LEU B 1 437 ? -13.867 -27.922 2.609 1 98.25 437 LEU B C 1
ATOM 7387 O O . LEU B 1 437 ? -12.922 -27.453 1.967 1 98.25 437 LEU B O 1
ATOM 7391 N N . ALA B 1 438 ? -14.469 -29.062 2.297 1 98.12 438 ALA B N 1
ATOM 7392 C CA . ALA B 1 438 ? -14.031 -29.844 1.143 1 98.12 438 ALA B CA 1
ATOM 7393 C C . ALA B 1 438 ? -14.188 -29.047 -0.149 1 98.12 438 ALA B C 1
ATOM 7395 O O . ALA B 1 438 ? -13.305 -29.078 -1.015 1 98.12 438 ALA B O 1
ATOM 7396 N N . ALA B 1 439 ? -15.312 -28.359 -0.291 1 97.5 439 ALA B N 1
ATOM 7397 C CA . ALA B 1 439 ? -15.547 -27.516 -1.469 1 97.5 439 ALA B CA 1
ATOM 7398 C C . ALA B 1 439 ? -14.531 -26.391 -1.549 1 97.5 439 ALA B C 1
ATOM 7400 O O . ALA B 1 439 ? -14.016 -26.078 -2.627 1 97.5 439 ALA B O 1
ATOM 7401 N N . MET B 1 440 ? -14.266 -25.766 -0.37 1 98.44 440 MET B N 1
ATOM 7402 C CA . MET B 1 440 ? -13.273 -24.703 -0.313 1 98.44 440 MET B CA 1
ATOM 7403 C C . MET B 1 440 ? -11.898 -25.203 -0.72 1 98.44 440 MET B C 1
ATOM 7405 O O . MET B 1 440 ? -11.211 -24.578 -1.522 1 98.44 440 MET B O 1
ATOM 7409 N N . VAL B 1 441 ? -11.516 -26.328 -0.222 1 98.5 441 VAL B N 1
ATOM 7410 C CA . VAL B 1 441 ? -10.203 -26.906 -0.487 1 98.5 441 VAL B CA 1
ATOM 7411 C C . VAL B 1 441 ? -10.078 -27.266 -1.968 1 98.5 441 VAL B C 1
ATOM 7413 O O . VAL B 1 441 ? -9.086 -26.922 -2.611 1 98.5 441 VAL B O 1
ATOM 7416 N N . ARG B 1 442 ? -11.102 -27.891 -2.514 1 97.88 442 ARG B N 1
ATOM 7417 C CA . ARG B 1 442 ? -11.102 -28.266 -3.922 1 97.88 442 ARG B CA 1
ATOM 7418 C C . ARG B 1 442 ? -10.938 -27.047 -4.824 1 97.88 442 ARG B C 1
ATOM 7420 O O . ARG B 1 442 ? -10.164 -27.078 -5.781 1 97.88 442 ARG B O 1
ATOM 7427 N N . THR B 1 443 ? -11.695 -26.047 -4.496 1 98.19 443 THR B N 1
ATOM 7428 C CA . THR B 1 443 ? -11.625 -24.812 -5.289 1 98.19 443 THR B CA 1
ATOM 7429 C C . THR B 1 443 ? -10.258 -24.141 -5.121 1 98.19 443 THR B C 1
ATOM 7431 O O . THR B 1 443 ? -9.648 -23.719 -6.105 1 98.19 443 THR B O 1
ATOM 7434 N N . ASN B 1 444 ? -9.797 -24.047 -3.896 1 98.44 444 ASN B N 1
ATOM 7435 C CA . ASN B 1 444 ? -8.5 -23.438 -3.621 1 98.44 444 ASN B CA 1
ATOM 7436 C C . ASN B 1 444 ? -7.371 -24.172 -4.344 1 98.44 444 ASN B C 1
ATOM 7438 O O . ASN B 1 444 ? -6.438 -23.531 -4.84 1 98.44 444 ASN B O 1
ATOM 7442 N N . ASP B 1 445 ? -7.473 -25.469 -4.445 1 97.88 445 ASP B N 1
ATOM 7443 C CA . ASP B 1 445 ? -6.445 -26.281 -5.086 1 97.88 445 ASP B CA 1
ATOM 7444 C C . ASP B 1 445 ? -6.316 -25.938 -6.57 1 97.88 445 ASP B C 1
ATOM 7446 O O . ASP B 1 445 ? -5.285 -26.219 -7.188 1 97.88 445 ASP B O 1
ATOM 7450 N N . MET B 1 446 ? -7.305 -25.359 -7.109 1 97.88 446 MET B N 1
ATOM 7451 C CA . MET B 1 446 ? -7.293 -25.031 -8.531 1 97.88 446 MET B CA 1
ATOM 7452 C C . MET B 1 446 ? -6.293 -23.922 -8.828 1 97.88 446 MET B C 1
ATOM 7454 O O . MET B 1 446 ? -5.988 -23.641 -9.992 1 97.88 446 MET B O 1
ATOM 7458 N N . VAL B 1 447 ? -5.707 -23.328 -7.766 1 97.62 447 VAL B N 1
ATOM 7459 C CA . VAL B 1 447 ? -4.621 -22.375 -7.965 1 97.62 447 VAL B CA 1
ATOM 7460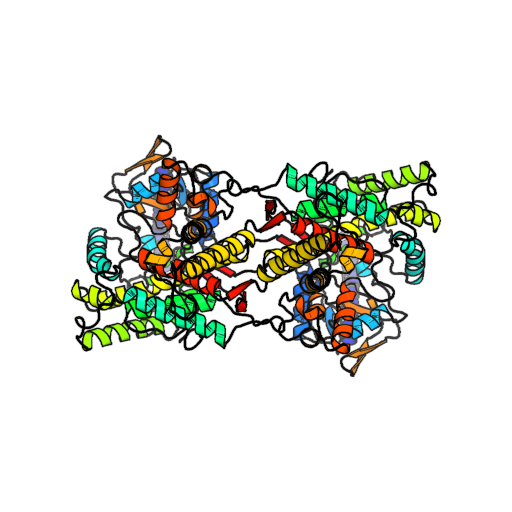 C C . VAL B 1 447 ? -3.459 -23.062 -8.68 1 97.62 447 VAL B C 1
ATOM 7462 O O . VAL B 1 447 ? -2.73 -22.422 -9.445 1 97.62 447 VAL B O 1
ATOM 7465 N N . PHE B 1 448 ? -3.371 -24.375 -8.547 1 97.5 448 PHE B N 1
ATOM 7466 C CA . PHE B 1 448 ? -2.314 -25.172 -9.164 1 97.5 448 PHE B CA 1
ATOM 7467 C C . PHE B 1 448 ? -2.838 -25.906 -10.383 1 97.5 448 PHE B C 1
ATOM 7469 O O . PHE B 1 448 ? -2.27 -26.922 -10.797 1 97.5 448 PHE B O 1
ATOM 7476 N N . GLY B 1 449 ? -3.924 -25.484 -10.961 1 96.06 449 GLY B N 1
ATOM 7477 C CA . GLY B 1 449 ? -4.547 -26.203 -12.055 1 96.06 449 GLY B CA 1
ATOM 7478 C C . GLY B 1 449 ? -5.461 -27.312 -11.594 1 96.06 449 GLY B C 1
ATOM 7479 O O . GLY B 1 449 ? -5.684 -27.484 -10.391 1 96.06 449 GLY B O 1
ATOM 7480 N N . ASP B 1 450 ? -6.031 -28.062 -12.57 1 96.38 450 ASP B N 1
ATOM 7481 C CA . ASP B 1 450 ? -6.973 -29.125 -12.25 1 96.38 450 ASP B CA 1
ATOM 7482 C C . ASP B 1 450 ? -6.961 -30.203 -13.328 1 96.38 450 ASP B C 1
ATOM 7484 O O . ASP B 1 450 ? -6.543 -29.969 -14.461 1 96.38 450 ASP B O 1
ATOM 7488 N N . GLY B 1 451 ? -7.289 -31.406 -12.852 1 95.06 451 GLY B N 1
ATOM 7489 C CA . GLY B 1 451 ? -7.387 -32.531 -13.789 1 95.06 451 GLY B CA 1
ATOM 7490 C C . GLY B 1 451 ? -6.094 -32.781 -14.539 1 95.06 451 GLY B C 1
ATOM 7491 O O . GLY B 1 451 ? -5.027 -32.906 -13.922 1 95.06 451 GLY B O 1
ATOM 7492 N N . ARG B 1 452 ? -6.164 -32.844 -15.844 1 93.06 452 ARG B N 1
ATOM 7493 C CA . ARG B 1 452 ? -5.043 -33.219 -16.703 1 93.06 452 ARG B CA 1
ATOM 7494 C C . ARG B 1 452 ? -4.02 -32.094 -16.781 1 93.06 452 ARG B C 1
ATOM 7496 O O . ARG B 1 452 ? -2.887 -32.312 -17.219 1 93.06 452 ARG B O 1
ATOM 7503 N N . PHE B 1 453 ? -4.395 -30.969 -16.25 1 95.25 453 PHE B N 1
ATOM 7504 C CA . PHE B 1 453 ? -3.523 -29.797 -16.406 1 95.25 453 PHE B CA 1
ATOM 7505 C C . PHE B 1 453 ? -3.004 -29.328 -15.047 1 95.25 453 PHE B C 1
ATOM 7507 O O . PHE B 1 453 ? -2.598 -28.172 -14.906 1 95.25 453 PHE B O 1
ATOM 7514 N N . THR B 1 454 ? -3.039 -30.188 -14.039 1 96.31 454 THR B N 1
ATOM 7515 C CA . THR B 1 454 ? -2.525 -29.859 -12.711 1 96.31 454 THR B CA 1
ATOM 7516 C C . THR B 1 454 ? -1.025 -29.578 -12.766 1 96.31 454 THR B C 1
ATOM 7518 O O . THR B 1 454 ? -0.285 -30.281 -13.461 1 96.31 454 THR B O 1
ATOM 7521 N N . CYS B 1 455 ? -0.618 -28.703 -12.047 1 96.31 455 CYS B N 1
ATOM 7522 C CA . CYS B 1 455 ? 0.775 -28.281 -12.016 1 96.31 455 CYS B CA 1
ATOM 7523 C C . CYS B 1 455 ? 1.68 -29.391 -11.508 1 96.31 455 CYS B C 1
ATOM 7525 O O . CYS B 1 455 ? 1.493 -29.891 -10.398 1 96.31 455 CYS B O 1
ATOM 7527 N N . LEU B 1 456 ? 2.691 -29.688 -12.211 1 95.12 456 LEU B N 1
ATOM 7528 C CA . LEU B 1 456 ? 3.654 -30.703 -11.828 1 95.12 456 LEU B CA 1
ATOM 7529 C C . LEU B 1 456 ? 4.52 -30.234 -10.664 1 95.12 456 LEU B C 1
ATOM 7531 O O . LEU B 1 456 ? 4.957 -31.047 -9.844 1 95.12 456 LEU B O 1
ATOM 7535 N N . GLY B 1 457 ? 4.727 -28.953 -10.539 1 95 457 GLY B N 1
ATOM 7536 C CA . GLY B 1 457 ? 5.645 -28.391 -9.562 1 95 457 GLY B CA 1
ATOM 7537 C C . GLY B 1 457 ? 4.98 -28.094 -8.227 1 95 457 GLY B C 1
ATOM 7538 O O . GLY B 1 457 ? 5.605 -27.516 -7.332 1 95 457 GLY B O 1
ATOM 7539 N N . LYS B 1 458 ? 3.686 -28.453 -8.062 1 95.75 458 LYS B N 1
ATOM 7540 C CA . LYS B 1 458 ? 2.9 -28.125 -6.875 1 95.75 458 LYS B CA 1
ATOM 7541 C C . LYS B 1 458 ? 3.607 -28.578 -5.602 1 95.75 458 LYS B C 1
ATOM 7543 O O . LYS B 1 458 ? 3.754 -27.797 -4.656 1 95.75 458 LYS B O 1
ATOM 7548 N N . PRO B 1 459 ? 4.195 -29.781 -5.527 1 93.75 459 PRO B N 1
ATOM 7549 C CA . PRO B 1 459 ? 4.844 -30.219 -4.285 1 93.75 459 PRO B CA 1
ATOM 7550 C C . PRO B 1 459 ? 6.07 -29.375 -3.939 1 93.75 459 PRO B C 1
ATOM 7552 O O . PRO B 1 459 ? 6.312 -29.094 -2.766 1 93.75 459 PRO B O 1
ATOM 7555 N N . VAL B 1 460 ? 6.824 -29.031 -4.945 1 94.88 460 VAL B N 1
ATOM 7556 C CA . VAL B 1 460 ? 8.031 -28.234 -4.727 1 94.88 460 VAL B CA 1
ATOM 7557 C C . VAL B 1 460 ? 7.648 -26.844 -4.219 1 94.88 460 VAL B C 1
ATOM 7559 O O . VAL B 1 460 ? 8.227 -26.344 -3.25 1 94.88 460 VAL B O 1
ATOM 7562 N N . ALA B 1 461 ? 6.637 -26.25 -4.863 1 97 461 ALA B N 1
ATOM 7563 C CA . ALA B 1 461 ? 6.172 -24.922 -4.488 1 97 461 ALA B CA 1
ATOM 7564 C C . ALA B 1 461 ? 5.66 -24.906 -3.049 1 97 461 ALA B C 1
ATOM 7566 O O . ALA B 1 461 ? 5.98 -24 -2.279 1 97 461 ALA B O 1
ATOM 7567 N N . GLN B 1 462 ? 4.918 -25.922 -2.684 1 96.81 462 GLN B N 1
ATOM 7568 C CA . GLN B 1 462 ? 4.344 -26 -1.345 1 96.81 462 GLN B CA 1
ATOM 7569 C C . GLN B 1 462 ? 5.434 -26.156 -0.286 1 96.81 462 GLN B C 1
ATOM 7571 O O . GLN B 1 462 ? 5.348 -25.547 0.789 1 96.81 462 GLN B O 1
ATOM 7576 N N . MET B 1 463 ? 6.406 -26.938 -0.613 1 96.94 463 MET B N 1
ATOM 7577 C CA . MET B 1 463 ? 7.535 -27.125 0.296 1 96.94 463 MET B CA 1
ATOM 7578 C C . MET B 1 463 ? 8.289 -25.812 0.496 1 96.94 463 MET B C 1
ATOM 7580 O O . MET B 1 463 ? 8.586 -25.438 1.629 1 96.94 463 MET B O 1
ATOM 7584 N N . GLU B 1 464 ? 8.555 -25.141 -0.6 1 98.31 464 GLU B N 1
ATOM 7585 C CA . GLU B 1 464 ? 9.25 -23.859 -0.526 1 98.31 464 GLU B CA 1
ATOM 7586 C C . GLU B 1 464 ? 8.461 -22.844 0.313 1 98.31 464 GLU B C 1
ATOM 7588 O O . GLU B 1 464 ? 9.039 -22.156 1.158 1 98.31 464 GLU B O 1
ATOM 7593 N N . MET B 1 465 ? 7.191 -22.797 0.113 1 98.56 465 MET B N 1
ATOM 7594 C CA . MET B 1 465 ? 6.359 -21.812 0.808 1 98.56 465 MET B CA 1
ATOM 7595 C C . MET B 1 465 ? 6.355 -22.062 2.311 1 98.56 465 MET B C 1
ATOM 7597 O O . MET B 1 465 ? 6.707 -21.188 3.096 1 98.56 465 MET B O 1
ATOM 7601 N N . ALA B 1 466 ? 6.02 -23.297 2.678 1 98.69 466 ALA B N 1
ATOM 7602 C CA . ALA B 1 466 ? 5.844 -23.625 4.09 1 98.69 466 ALA B CA 1
ATOM 7603 C C . ALA B 1 466 ? 7.152 -23.453 4.859 1 98.69 466 ALA B C 1
ATOM 7605 O O . ALA B 1 466 ? 7.184 -22.812 5.906 1 98.69 466 ALA B O 1
ATOM 7606 N N . LYS B 1 467 ? 8.234 -23.984 4.293 1 98.81 467 LYS B N 1
ATOM 7607 C CA . LYS B 1 467 ? 9.523 -23.938 4.988 1 98.81 467 LYS B CA 1
ATOM 7608 C C . LYS B 1 467 ? 10.062 -22.516 5.055 1 98.81 467 LYS B C 1
ATOM 7610 O O . LYS B 1 467 ? 10.609 -22.109 6.082 1 98.81 467 LYS B O 1
ATOM 7615 N N . THR B 1 468 ? 9.906 -21.766 3.982 1 98.88 468 THR B N 1
ATOM 7616 C CA . THR B 1 468 ? 10.438 -20.406 3.943 1 98.88 468 THR B CA 1
ATOM 7617 C C . THR B 1 468 ? 9.695 -19.516 4.93 1 98.88 468 THR B C 1
ATOM 7619 O O . THR B 1 468 ? 10.32 -18.766 5.695 1 98.88 468 THR B O 1
ATOM 7622 N N . ILE B 1 469 ? 8.375 -19.547 4.961 1 98.81 469 ILE B N 1
ATOM 7623 C CA . ILE B 1 469 ? 7.582 -18.734 5.871 1 98.81 469 ILE B CA 1
ATOM 7624 C C . ILE B 1 469 ? 7.926 -19.078 7.316 1 98.81 469 ILE B C 1
ATOM 7626 O O . ILE B 1 469 ? 8.164 -18.203 8.141 1 98.81 469 ILE B O 1
ATOM 7630 N N . PHE B 1 470 ? 7.965 -20.422 7.574 1 98.88 470 PHE B N 1
ATOM 7631 C CA . PHE B 1 470 ? 8.297 -20.875 8.914 1 98.88 470 PHE B CA 1
ATOM 7632 C C . PHE B 1 470 ? 9.656 -20.344 9.344 1 98.88 470 PHE B C 1
ATOM 7634 O O . PHE B 1 470 ? 9.781 -19.734 10.414 1 98.88 470 PHE B O 1
ATOM 7641 N N . GLU B 1 471 ? 10.688 -20.531 8.539 1 98.81 471 GLU B N 1
ATOM 7642 C CA . GLU B 1 471 ? 12.062 -20.25 8.945 1 98.81 471 GLU B CA 1
ATOM 7643 C C . GLU B 1 471 ? 12.312 -18.75 9.031 1 98.81 471 GLU B C 1
ATOM 7645 O O . GLU B 1 471 ? 13.016 -18.281 9.922 1 98.81 471 GLU B O 1
ATOM 7650 N N . LEU B 1 472 ? 11.758 -18 8.094 1 98.69 472 LEU B N 1
ATOM 7651 C CA . LEU B 1 472 ? 11.93 -16.547 8.188 1 98.69 472 LEU B CA 1
ATOM 7652 C C . LEU B 1 472 ? 11.32 -16.016 9.477 1 98.69 472 LEU B C 1
ATOM 7654 O O . LEU B 1 472 ? 11.953 -15.219 10.18 1 98.69 472 LEU B O 1
ATOM 7658 N N . LEU B 1 473 ? 10.125 -16.484 9.852 1 98.44 473 LEU B N 1
ATOM 7659 C CA . LEU B 1 473 ? 9.43 -15.961 11.016 1 98.44 473 LEU B CA 1
ATOM 7660 C C . LEU B 1 473 ? 9.977 -16.578 12.297 1 98.44 473 LEU B C 1
ATOM 7662 O O . LEU B 1 473 ? 9.766 -16.047 13.391 1 98.44 473 LEU B O 1
ATOM 7666 N N . ARG B 1 474 ? 10.602 -17.734 12.125 1 98.25 474 ARG B N 1
ATOM 7667 C CA . ARG B 1 474 ? 11.312 -18.312 13.273 1 98.25 474 ARG B CA 1
ATOM 7668 C C . ARG B 1 474 ? 12.492 -17.438 13.672 1 98.25 474 ARG B C 1
ATOM 7670 O O . ARG B 1 474 ? 12.766 -17.266 14.867 1 98.25 474 ARG B O 1
ATOM 7677 N N . HIS B 1 475 ? 13.156 -16.844 12.703 1 98.06 475 HIS B N 1
ATOM 7678 C CA . HIS B 1 475 ? 14.461 -16.219 12.953 1 98.06 475 HIS B CA 1
ATOM 7679 C C . HIS B 1 475 ? 14.359 -14.703 12.984 1 98.06 475 HIS B C 1
ATOM 7681 O O . HIS B 1 475 ? 15.164 -14.039 13.633 1 98.06 475 HIS B O 1
ATOM 7687 N N . PHE B 1 476 ? 13.383 -14.109 12.297 1 98.5 476 PHE B N 1
ATOM 7688 C CA . PHE B 1 476 ? 13.438 -12.68 12.055 1 98.5 476 PHE B CA 1
ATOM 7689 C C . PHE B 1 476 ? 12.086 -12.031 12.336 1 98.5 476 PHE B C 1
ATOM 7691 O O . PHE B 1 476 ? 11.047 -12.688 12.258 1 98.5 476 PHE B O 1
ATOM 7698 N N . ASP B 1 477 ? 12.117 -10.766 12.727 1 98 477 ASP B N 1
ATOM 7699 C CA . ASP B 1 477 ? 10.992 -9.836 12.602 1 98 477 ASP B CA 1
ATOM 7700 C C . ASP B 1 477 ? 11.094 -9.023 11.312 1 98 477 ASP B C 1
ATOM 7702 O O . ASP B 1 477 ? 12.156 -8.484 10.992 1 98 477 ASP B O 1
ATOM 7706 N N . VAL B 1 478 ? 10.039 -9 10.562 1 98.5 478 VAL B N 1
ATOM 7707 C CA . VAL B 1 478 ? 10.062 -8.352 9.258 1 98.5 478 VAL B CA 1
ATOM 7708 C C . VAL B 1 478 ? 8.93 -7.324 9.18 1 98.5 478 VAL B C 1
ATOM 7710 O O . VAL B 1 478 ? 7.824 -7.574 9.664 1 98.5 478 VAL B O 1
ATOM 7713 N N . ALA B 1 479 ? 9.195 -6.113 8.617 1 98.44 479 ALA B N 1
ATOM 7714 C CA . ALA B 1 479 ? 8.188 -5.074 8.438 1 98.44 479 ALA B CA 1
ATOM 7715 C C . ALA B 1 479 ? 8.445 -4.273 7.168 1 98.44 479 ALA B C 1
ATOM 7717 O O . ALA B 1 479 ? 9.57 -4.238 6.668 1 98.44 479 ALA B O 1
ATOM 7718 N N . LEU B 1 480 ? 7.422 -3.66 6.637 1 98.38 480 LEU B N 1
ATOM 7719 C CA . LEU B 1 480 ? 7.535 -2.828 5.445 1 98.38 480 LEU B CA 1
ATOM 7720 C C . LEU B 1 480 ? 8.305 -1.547 5.746 1 98.38 480 LEU B C 1
ATOM 7722 O O . LEU B 1 480 ? 8.141 -0.959 6.82 1 98.38 480 LEU B O 1
ATOM 7726 N N . ILE B 1 481 ? 9.078 -1.117 4.777 1 97.88 481 ILE B N 1
ATOM 7727 C CA . ILE B 1 481 ? 9.719 0.193 4.863 1 97.88 481 ILE B CA 1
ATOM 7728 C C . ILE B 1 481 ? 8.688 1.285 4.578 1 97.88 481 ILE B C 1
ATOM 7730 O O . ILE B 1 481 ? 8.617 2.285 5.297 1 97.88 481 ILE B O 1
ATOM 7734 N N . ASP B 1 482 ? 7.891 1.104 3.588 1 96 482 ASP B N 1
ATOM 7735 C CA . ASP B 1 482 ? 6.848 2.043 3.189 1 96 482 ASP B CA 1
ATOM 7736 C C . ASP B 1 482 ? 5.52 1.324 2.967 1 96 482 ASP B C 1
ATOM 7738 O O . ASP B 1 482 ? 5.289 0.746 1.902 1 96 482 ASP B O 1
ATOM 7742 N N . PRO B 1 483 ? 4.582 1.461 3.881 1 97.06 483 PRO B N 1
ATOM 7743 C CA . PRO B 1 483 ? 3.311 0.742 3.756 1 97.06 483 PRO B CA 1
ATOM 7744 C C . PRO B 1 483 ? 2.414 1.316 2.66 1 97.06 483 PRO B C 1
ATOM 7746 O O . PRO B 1 483 ? 1.472 0.655 2.219 1 97.06 483 PRO B O 1
ATOM 7749 N N . ILE B 1 484 ? 2.635 2.523 2.209 1 95.44 484 ILE B N 1
ATOM 7750 C CA . ILE B 1 484 ? 1.812 3.15 1.182 1 95.44 484 ILE B CA 1
ATOM 7751 C C . ILE B 1 484 ? 2.123 2.529 -0.179 1 95.44 484 ILE B C 1
ATOM 7753 O O . ILE B 1 484 ? 1.252 2.461 -1.05 1 95.44 484 ILE B O 1
ATOM 7757 N N . LYS B 1 485 ? 3.375 2.129 -0.304 1 95.12 485 LYS B N 1
ATOM 7758 C CA . LYS B 1 485 ? 3.846 1.452 -1.509 1 95.12 485 LYS B CA 1
ATOM 7759 C C . LYS B 1 485 ? 4.57 0.154 -1.162 1 95.12 485 LYS B C 1
ATOM 7761 O O . LYS B 1 485 ? 5.77 0.022 -1.409 1 95.12 485 LYS B O 1
ATOM 7766 N N . PRO B 1 486 ? 3.787 -0.849 -0.791 1 97.62 486 PRO B N 1
ATOM 7767 C CA . PRO B 1 486 ? 4.426 -2.068 -0.291 1 97.62 486 PRO B CA 1
ATOM 7768 C C . PRO B 1 486 ? 5.203 -2.814 -1.373 1 97.62 486 PRO B C 1
ATOM 7770 O O . PRO B 1 486 ? 6.18 -3.502 -1.072 1 97.62 486 PRO B O 1
ATOM 7773 N N . TRP B 1 487 ? 4.719 -2.785 -2.629 1 97.75 487 TRP B N 1
ATOM 7774 C CA . TRP B 1 487 ? 5.418 -3.342 -3.783 1 97.75 487 TRP B CA 1
ATOM 7775 C C . TRP B 1 487 ? 4.848 -2.787 -5.086 1 97.75 487 TRP B C 1
ATOM 7777 O O . TRP B 1 487 ? 3.883 -2.02 -5.07 1 97.75 487 TRP B O 1
ATOM 7787 N N . LYS B 1 488 ? 5.574 -2.904 -6.129 1 96.44 488 LYS B N 1
ATOM 7788 C CA . LYS B 1 488 ? 5.062 -2.711 -7.484 1 96.44 488 LYS B CA 1
ATOM 7789 C C . LYS B 1 488 ? 4.691 -4.043 -8.125 1 96.44 488 LYS B C 1
ATOM 7791 O O . LYS B 1 488 ? 5.422 -5.027 -7.992 1 96.44 488 LYS B O 1
ATOM 7796 N N . THR B 1 489 ? 3.514 -4.055 -8.672 1 96.38 489 THR B N 1
ATOM 7797 C CA . THR B 1 489 ? 3.076 -5.316 -9.258 1 96.38 489 THR B CA 1
ATOM 7798 C C . THR B 1 489 ? 2.418 -5.082 -10.609 1 96.38 489 THR B C 1
ATOM 7800 O O . THR B 1 489 ? 1.688 -4.102 -10.797 1 96.38 489 THR B O 1
ATOM 7803 N N . ARG B 1 490 ? 2.764 -5.895 -11.617 1 96.44 490 ARG B N 1
ATOM 7804 C CA . ARG B 1 490 ? 2.193 -5.918 -12.961 1 96.44 490 ARG B CA 1
ATOM 7805 C C . ARG B 1 490 ? 1.79 -7.336 -13.359 1 96.44 490 ARG B C 1
ATOM 7807 O O . ARG B 1 490 ? 2.557 -8.281 -13.164 1 96.44 490 ARG B O 1
ATOM 7814 N N . ASN B 1 491 ? 0.628 -7.461 -13.82 1 96.94 491 ASN B N 1
ATOM 7815 C CA . ASN B 1 491 ? 0.211 -8.742 -14.383 1 96.94 491 ASN B CA 1
ATOM 7816 C C . ASN B 1 491 ? 0.635 -8.875 -15.836 1 96.94 491 ASN B C 1
ATOM 7818 O O . ASN B 1 491 ? 0.13 -8.164 -16.703 1 96.94 491 ASN B O 1
ATOM 7822 N N . LEU B 1 492 ? 1.571 -9.75 -16.094 1 95.88 492 LEU B N 1
ATOM 7823 C CA . LEU B 1 492 ? 2.107 -10.008 -17.438 1 95.88 492 LEU B CA 1
ATOM 7824 C C . LEU B 1 492 ? 1.818 -11.445 -17.875 1 95.88 492 LEU B C 1
ATOM 7826 O O . LEU B 1 492 ? 2.533 -12.367 -17.484 1 95.88 492 LEU B O 1
ATOM 7830 N N . LEU B 1 493 ? 0.797 -11.641 -18.703 1 92.44 493 LEU B N 1
ATOM 7831 C CA . LEU B 1 493 ? 0.352 -12.953 -19.156 1 92.44 493 LEU B CA 1
ATOM 7832 C C . LEU B 1 493 ? -0.013 -13.844 -17.969 1 92.44 493 LEU B C 1
ATOM 7834 O O . LEU B 1 493 ? 0.33 -15.023 -17.938 1 92.44 493 LEU B O 1
ATOM 7838 N N . GLY B 1 494 ? -0.559 -13.18 -16.953 1 91.88 494 GLY B N 1
ATOM 7839 C CA . GLY B 1 494 ? -1.053 -13.93 -15.812 1 91.88 494 GLY B CA 1
ATOM 7840 C C . GLY B 1 494 ? -0.025 -14.086 -14.703 1 91.88 494 GLY B C 1
ATOM 7841 O O . GLY B 1 494 ? -0.348 -14.547 -13.609 1 91.88 494 GLY B O 1
ATOM 7842 N N . LEU B 1 495 ? 1.216 -13.742 -14.969 1 95 495 LEU B N 1
ATOM 7843 C CA . LEU B 1 495 ? 2.27 -13.742 -13.961 1 95 495 LEU B CA 1
ATOM 7844 C C . LEU B 1 495 ? 2.457 -12.352 -13.367 1 95 495 LEU B C 1
ATOM 7846 O O . LEU B 1 495 ? 2.309 -11.352 -14.07 1 95 495 LEU B O 1
ATOM 7850 N N . PHE B 1 496 ? 2.76 -12.32 -12.117 1 96 496 PHE B N 1
ATOM 7851 C CA . PHE B 1 496 ? 2.934 -11.031 -11.469 1 96 496 PHE B CA 1
ATOM 7852 C C . PHE B 1 496 ? 4.41 -10.672 -11.352 1 96 496 PHE B C 1
ATOM 7854 O O . PHE B 1 496 ? 5.168 -11.359 -10.656 1 96 496 PHE B O 1
ATOM 7861 N N . ALA B 1 497 ? 4.77 -9.648 -12.148 1 96.56 497 ALA B N 1
ATOM 7862 C CA . ALA B 1 497 ? 6.07 -9.031 -11.898 1 96.56 497 ALA B CA 1
ATOM 7863 C C . ALA B 1 497 ? 6.027 -8.156 -10.648 1 96.56 497 ALA B C 1
ATOM 7865 O O . ALA B 1 497 ? 5.371 -7.109 -10.641 1 96.56 497 ALA B O 1
ATOM 7866 N N . ILE B 1 498 ? 6.672 -8.609 -9.594 1 97.06 498 ILE B N 1
ATOM 7867 C CA . ILE B 1 498 ? 6.66 -7.906 -8.312 1 97.06 498 ILE B CA 1
ATOM 7868 C C . ILE B 1 498 ? 8.047 -7.34 -8.023 1 97.06 498 ILE B C 1
ATOM 7870 O O . ILE B 1 498 ? 9.047 -8.062 -8.086 1 97.06 498 ILE B O 1
ATOM 7874 N N . SER B 1 499 ? 8.109 -6.062 -7.797 1 96.62 499 SER B N 1
ATOM 7875 C CA . SER B 1 499 ? 9.375 -5.398 -7.5 1 96.62 499 SER B CA 1
ATOM 7876 C C . SER B 1 499 ? 9.219 -4.387 -6.367 1 96.62 499 SER B C 1
ATOM 7878 O O . SER B 1 499 ? 8.102 -4.105 -5.93 1 96.62 499 SER B O 1
ATOM 7880 N N . ASP B 1 500 ? 10.281 -4 -5.762 1 97.12 500 ASP B N 1
ATOM 7881 C CA . ASP B 1 500 ? 10.359 -2.898 -4.805 1 97.12 500 ASP B CA 1
ATOM 7882 C C . ASP B 1 500 ? 9.578 -3.219 -3.531 1 97.12 500 ASP B C 1
ATOM 7884 O O . ASP B 1 500 ? 8.828 -2.381 -3.029 1 97.12 500 ASP B O 1
ATOM 7888 N N . MET B 1 501 ? 9.633 -4.461 -3.127 1 98.38 501 MET B N 1
ATOM 7889 C CA . MET B 1 501 ? 9.109 -4.816 -1.812 1 98.38 501 MET B CA 1
ATOM 7890 C C . MET B 1 501 ? 10.164 -4.617 -0.733 1 98.38 501 MET B C 1
ATOM 7892 O O . MET B 1 501 ? 10.797 -5.578 -0.292 1 98.38 501 MET B O 1
ATOM 7896 N N . TRP B 1 502 ? 10.344 -3.391 -0.257 1 98.56 502 TRP B N 1
ATOM 7897 C CA . TRP B 1 502 ? 11.398 -3.029 0.688 1 98.56 502 TRP B CA 1
ATOM 7898 C C . TRP B 1 502 ? 10.953 -3.279 2.123 1 98.56 502 TRP B C 1
ATOM 7900 O O . TRP B 1 502 ? 9.875 -2.836 2.531 1 98.56 502 TRP B O 1
ATOM 7910 N N . VAL B 1 503 ? 11.781 -4.004 2.852 1 98.75 503 VAL B N 1
ATOM 7911 C CA . VAL B 1 503 ? 11.445 -4.367 4.227 1 98.75 503 VAL B CA 1
ATOM 7912 C C . VAL B 1 503 ? 12.633 -4.09 5.141 1 98.75 503 VAL B C 1
ATOM 7914 O O . VAL B 1 503 ? 13.75 -3.844 4.668 1 98.75 503 VAL B O 1
ATOM 7917 N N . GLN B 1 504 ? 12.383 -3.99 6.371 1 98.75 504 GLN B N 1
ATOM 7918 C CA . GLN B 1 504 ? 13.383 -4.07 7.43 1 98.75 504 GLN B CA 1
ATOM 7919 C C . GLN B 1 504 ? 13.32 -5.414 8.148 1 98.75 504 GLN B C 1
ATOM 7921 O O . GLN B 1 504 ? 12.234 -5.957 8.359 1 98.75 504 GLN B O 1
ATOM 7926 N N . VAL B 1 505 ? 14.438 -6.004 8.375 1 98.75 505 VAL B N 1
ATOM 7927 C CA . VAL B 1 505 ? 14.531 -7.324 8.992 1 98.75 505 VAL B CA 1
ATOM 7928 C C . VAL B 1 505 ? 15.391 -7.246 10.25 1 98.75 505 VAL B C 1
ATOM 7930 O O . VAL B 1 505 ? 16.5 -6.715 10.219 1 98.75 505 VAL B O 1
ATOM 7933 N N . MET B 1 506 ? 14.852 -7.684 11.352 1 98.19 506 MET B N 1
ATOM 7934 C CA . MET B 1 506 ? 15.578 -7.734 12.617 1 98.19 506 MET B CA 1
ATOM 7935 C C . MET B 1 506 ? 15.641 -9.164 13.148 1 98.19 506 MET B C 1
ATOM 7937 O O . MET B 1 506 ? 14.711 -9.945 12.961 1 98.19 506 MET B O 1
ATOM 7941 N N . GLU B 1 507 ? 16.781 -9.5 13.766 1 97.38 507 GLU B N 1
ATOM 7942 C CA . GLU B 1 507 ? 16.828 -10.789 14.453 1 97.38 507 GLU B CA 1
ATOM 7943 C C . GLU B 1 507 ? 15.789 -10.867 15.562 1 97.38 507 GLU B C 1
ATOM 7945 O O . GLU B 1 507 ? 15.578 -9.906 16.297 1 97.38 507 GLU B O 1
ATOM 7950 N N . ARG B 1 508 ? 15.133 -11.984 15.609 1 93.56 508 ARG B N 1
ATOM 7951 C CA . ARG B 1 508 ? 14.172 -12.141 16.703 1 93.56 508 ARG B CA 1
ATOM 7952 C C . ARG B 1 508 ? 14.883 -12.336 18.031 1 93.56 508 ARG B C 1
ATOM 7954 O O . ARG B 1 508 ? 15.945 -12.961 18.094 1 93.56 508 ARG B O 1
ATOM 7961 N N . SER B 1 509 ? 14.359 -11.609 19.109 1 75.69 509 SER B N 1
ATOM 7962 C CA . SER B 1 509 ? 14.906 -11.758 20.453 1 75.69 509 SER B CA 1
ATOM 7963 C C . SER B 1 509 ? 14.438 -13.062 21.094 1 75.69 509 SER B C 1
ATOM 7965 O O . SER B 1 509 ? 13.352 -13.562 20.797 1 75.69 509 SER B O 1
#

InterPro domains:
  IPR001128 Cytochrome P450 [PF00067] (46-489)
  IPR001128 Cytochrome P450 [PR00385] (301-318)
  IPR001128 Cytochrome P450 [PR00385] (361-372)
  IPR001128 Cytochrome P450 [PR00385] (446-455)
  IPR001128 Cytochrome P450 [PR00385] (455-466)
  IPR002401 Cytochrome P450, E-class, group I [PR00463] (290-307)
  IPR002401 Cytochrome P450, E-class, group I [PR00463] (310-336)
  IPR002401 Cytochrome P450, E-class, group I [PR00463] (360-378)
  IPR002401 Cytochrome P450, E-class, group I [PR00463] (445-455)
  IPR002401 Cytochrome P450, E-class, group I [PR00463] (455-478)
  IPR036396 Cytochrome P450 superfamily [G3DSA:1.10.630.10] (29-509)
  IPR036396 Cytochrome P450 superfamily [SSF48264] (39-508)
  IPR050121 Cytochrome P450 monooxygenase [PTHR24305] (11-478)

Secondary structure (DSSP, 8-state):
-HHHHHHHHHHHHHHHHHHHHHHHHHHHHHHHHTTTS--STTTTT-SHHHHHHHHTT-HHHHHHHHHHHH-SEEEEETTEEEE--HHHHHHHHHSTT-EE-HHHHTTT-SSTT---TTT---HHHHHHHHHHHGGGGSTTT-TTHHHHHHHHHHHHHHHHHHH-EEBTTB--EEEHHHHHHHHHHHHHHHHHHSS---HHHHTS-GGGHHHHHHHHHHHHHHHHHTT-GGGGGSTTTHHHHS--TT-SSHHHHHHHHHHHHHHHHHHHT-TTT--SHHHHHHHTT--HHHHHHHHHHHHHHHHHHHHHHHHHHHHHHHT-HHHHHHHHHHHHHHHHTTSSPPTTS-PPPHHHHTT-HHHHHHHHHHHHHT-SB-----EEPPTT-EEEEETTEEEEEPTT-EEEE-HHHHTT-HHHH-TTTTS--GGGGG-S-HHHHHHHHHHHHGGG--GGG--TTHHHHHHHHHHHHHHHHHHEEEEES-TTS--EEEEETTEEEEE--EEEEEE--/-HHHHHHHHHHHHHHHHHHHHHHHHHHHHHHHHTTTS--STTTTT-SHHHHHHHHTT-HHHHHHHHHHHH-SEEEEETTEEEE--HHHHHHHHHSTT-EE-HHHHTTT-SSTT---TTT---HHHHHHHHHHHGGGGSTTT-TTHHHHHHHHHHHHHHHHHHH-EEBTTB--EEEHHHHHHHHHHHHHHHHHHSS---HHHHTS-GGGHHHHHHHHHHHHHHHHHTT-GGGGGSTTTHHHHS--TT-SSHHHHHHHHHHHHHHHHHHH-TTTT--SHHHHHHHTT--HHHHHHHHHHHHHHHHHHHHHHHHHHHHHHHT-HHHHHHHHHHHHHHHHTTSSPPTTS-PPPHHHHHT-HHHHHHHHHHHHHT-SB-----EEPPTT-EEEEETTEEEEEPTT-EEEE-HHHHTT-HHHH-TTTTS--GGGGG-S-HHHHHHHHHHHHGGG--GGG--TTHHHHHHHHHHHHHHHHHHEEEEES-TTS--EEEEETTEEEEE--EEEEEE--

Organism: Verticillium dahliae (strain VdLs.17 / ATCC MYA-4575 / FGSC 10137) (NCBI:txid498257)

Radius of gyration: 33.07 Å; Cα contacts (8 Å, |Δi|>4): 1748; chains: 2; bounding box: 58×94×104 Å

pLDDT: mean 93.34, std 8.53, range [32.16, 98.94]

Nearest PDB structures (foldseek):
  7p6l-assembly3_C  TM=8.421E-01  e=1.684E-18  Thermothelomyces thermophilus ATCC 42464
  7m8v-assembly1_A  TM=8.000E-01  e=1.335E-14  Homo sapiens
  7e7f-assembly1_A  TM=7.907E-01  e=6.094E-14  Homo sapiens
  6oyu-assembly1_A  TM=7.584E-01  e=1.453E-12  synthetic construct
  6oyv-assembly1_A  TM=7.553E-01  e=3.246E-12  synthetic construct